Protein 5J92 (pdb70)

Nearest PDB structures (foldseek):
  5j92-assembly1_A  TM=1.001E+00  e=6.705E-58  Paraburkholderia xenovorans LB400
  5j92-assembly2_C  TM=1.001E+00  e=1.165E-57  Paraburkholderia xenovorans LB400
  5j92-assembly1_D  TM=1.002E+00  e=1.447E-56  Paraburkholderia xenovorans LB400
  5bke-assembly1_A  TM=9.400E-01  e=6.684E-33  Bradyrhizobium diazoefficiens USDA 110
  5bke-assembly1_D  TM=9.409E-01  e=3.105E-32  Bradyrhizobium diazoefficiens USDA 110

InterPro domains:
  IPR003819 TauD/TfdA-like domain [PF02668] (8-281)
  IPR042098 Glutarate 2-hydroxylase superfamily [G3DSA:3.60.130.10] (1-301)
  IPR051178 TfdA dioxygenase [PTHR43779] (3-292)

Organism: Paraburkholderia xenovorans (strain LB400) (NCBI:txid266265)

Radius of gyration: 33.2 Å; Cα contacts (8 Å, |Δi|>4): 2229; chains: 4; bounding box: 94×51×105 Å

B-factor: mean 25.33, std 10.71, range [7.74, 75.15]

Structure (mmCIF, N/CA/C/O backbone):
data_5J92
#
_entry.id   5J92
#
_cell.length_a   84.700
_cell.length_b   77.880
_cell.length_c   92.140
_cell.angle_alpha   90.000
_cell.angle_beta   92.110
_cell.angle_gamma   90.000
#
_symmetry.space_group_name_H-M   'P 1 21 1'
#
loop_
_entity.id
_entity.type
_entity.pdbx_description
1 polymer 'Putative alpha KG dependent 2,4-D dioxygenase'
2 non-polymer 'FE (II) ION'
3 non-polymer 'ACETATE ION'
4 water water
#
loop_
_atom_site.group_PDB
_atom_site.id
_atom_site.type_symbol
_atom_site.label_atom_id
_atom_site.label_alt_id
_atom_site.label_comp_id
_atom_site.label_asym_id
_atom_site.label_entity_id
_atom_site.label_seq_id
_atom_site.pdbx_PDB_ins_code
_atom_site.Cartn_x
_atom_site.Cartn_y
_atom_site.Cartn_z
_atom_site.occupancy
_atom_site.B_iso_or_equiv
_atom_site.auth_seq_id
_atom_site.auth_comp_id
_atom_site.auth_asym_id
_atom_site.auth_atom_id
_atom_site.pdbx_PDB_model_num
ATOM 1 N N . MET A 1 9 ? 30.724 21.693 81.496 1.00 68.62 1 MET A N 1
ATOM 2 C CA . MET A 1 9 ? 30.288 20.304 81.391 1.00 66.14 1 MET A CA 1
ATOM 3 C C . MET A 1 9 ? 31.305 19.359 82.027 1.00 64.54 1 MET A C 1
ATOM 4 O O . MET A 1 9 ? 32.370 19.114 81.456 1.00 66.28 1 MET A O 1
ATOM 9 N N . SER A 1 10 ? 30.977 18.838 83.214 1.00 59.89 2 SER A N 1
ATOM 10 C CA . SER A 1 10 ? 31.813 17.853 83.892 1.00 53.14 2 SER A CA 1
ATOM 11 C C . SER A 1 10 ? 31.411 16.417 83.583 1.00 46.04 2 SER A C 1
ATOM 12 O O . SER A 1 10 ? 32.101 15.488 84.019 1.00 49.17 2 SER A O 1
ATOM 15 N N . LEU A 1 11 ? 30.310 16.213 82.869 1.00 36.97 3 LEU A N 1
ATOM 16 C CA . LEU A 1 11 ? 29.886 14.873 82.498 1.00 31.09 3 LEU A CA 1
ATOM 17 C C . LEU A 1 11 ? 30.914 14.225 81.583 1.00 26.59 3 LEU A C 1
ATOM 18 O O . LEU A 1 11 ? 31.561 14.898 80.777 1.00 23.80 3 LEU A O 1
ATOM 23 N N . ASN A 1 12 ? 31.094 12.917 81.745 1.00 20.30 4 ASN A N 1
ATOM 24 C CA . ASN A 1 12 ? 32.024 12.155 80.917 1.00 19.02 4 ASN A CA 1
ATOM 25 C C . ASN A 1 12 ? 31.266 11.745 79.662 1.00 17.05 4 ASN A C 1
ATOM 26 O O . ASN A 1 12 ? 30.673 10.670 79.583 1.00 18.87 4 ASN A O 1
ATOM 31 N N . VAL A 1 13 ? 31.302 12.617 78.654 1.00 18.60 5 VAL A N 1
ATOM 32 C CA . VAL A 1 13 ? 30.525 12.451 77.430 1.00 16.35 5 VAL A CA 1
ATOM 33 C C . VAL A 1 13 ? 31.424 11.899 76.336 1.00 18.13 5 VAL A C 1
ATOM 34 O O . VAL A 1 13 ? 32.480 12.473 76.051 1.00 21.37 5 VAL A O 1
ATOM 38 N N . GLU A 1 14 ? 30.990 10.811 75.691 1.00 15.08 6 GLU A N 1
ATOM 39 C CA . GLU A 1 14 ? 31.728 10.181 74.596 1.00 15.23 6 GLU A CA 1
ATOM 40 C C . GLU A 1 14 ? 30.797 10.035 73.404 1.00 15.32 6 GLU A C 1
ATOM 41 O O . GLU A 1 14 ? 29.836 9.260 73.459 1.00 14.98 6 GLU A O 1
ATOM 47 N N . ALA A 1 15 ? 31.107 10.740 72.316 1.00 15.25 7 ALA A N 1
ATOM 48 C CA . ALA A 1 15 ? 30.243 10.726 71.135 1.00 15.79 7 ALA A CA 1
ATOM 49 C C . ALA A 1 15 ? 30.133 9.317 70.569 1.00 14.81 7 ALA A C 1
ATOM 50 O O . ALA A 1 15 ? 31.141 8.625 70.400 1.00 15.87 7 ALA A O 1
ATOM 52 N N . ALA A 1 16 ? 28.898 8.884 70.289 1.00 16.74 8 ALA A N 1
ATOM 53 C CA . ALA A 1 16 ? 28.649 7.648 69.550 1.00 16.87 8 ALA A CA 1
ATOM 54 C C . ALA A 1 16 ? 28.376 7.915 68.081 1.00 18.94 8 ALA A C 1
ATOM 55 O O . ALA A 1 16 ? 28.331 6.978 67.270 1.00 17.60 8 ALA A O 1
ATOM 57 N N . HIS A 1 17 ? 28.148 9.177 67.758 1.00 15.41 9 HIS A N 1
ATOM 58 C CA . HIS A 1 17 ? 27.845 9.732 66.454 1.00 15.48 9 HIS A CA 1
ATOM 59 C C . HIS A 1 17 ? 28.269 11.188 66.552 1.00 16.29 9 HIS A C 1
ATOM 60 O O . HIS A 1 17 ? 28.253 11.747 67.656 1.00 17.11 9 HIS A O 1
ATOM 67 N N . PRO A 1 18 ? 28.711 11.810 65.467 1.00 16.34 10 PRO A N 1
ATOM 68 C CA . PRO A 1 18 ? 29.210 13.191 65.608 1.00 16.44 10 PRO A CA 1
ATOM 69 C C . PRO A 1 18 ? 28.176 14.159 66.180 1.00 16.22 10 PRO A C 1
ATOM 70 O O . PRO A 1 18 ? 28.557 15.126 66.852 1.00 20.15 10 PRO A O 1
ATOM 74 N N . PHE A 1 19 ? 26.883 13.935 65.967 1.00 13.84 11 PHE A N 1
ATOM 75 C CA . PHE A 1 19 ? 25.936 14.912 66.501 1.00 14.39 11 PHE A CA 1
ATOM 76 C C . PHE A 1 19 ? 24.594 14.366 66.978 1.00 13.85 11 PHE A C 1
ATOM 77 O O . PHE A 1 19 ? 23.806 15.150 67.518 1.00 17.26 11 PHE A O 1
ATOM 85 N N . ILE A 1 20 ? 24.297 13.080 66.828 1.00 13.05 12 ILE A N 1
ATOM 86 C CA . ILE A 1 20 ? 22.999 12.542 67.237 1.00 13.16 12 ILE A CA 1
ATOM 87 C C . ILE A 1 20 ? 23.052 11.929 68.630 1.00 14.07 12 ILE A C 1
ATOM 88 O O . ILE A 1 20 ? 22.126 12.104 69.423 1.00 14.73 12 ILE A O 1
ATOM 93 N N . ALA A 1 21 ? 24.107 11.173 68.933 1.00 13.25 13 ALA A N 1
ATOM 94 C CA . ALA A 1 21 ? 24.100 10.294 70.090 1.00 14.26 13 ALA A CA 1
ATOM 95 C C . ALA A 1 21 ? 25.437 10.343 70.810 1.00 17.03 13 ALA A C 1
ATOM 96 O O . ALA A 1 21 ? 26.493 10.494 70.189 1.00 17.62 13 ALA A O 1
ATOM 98 N N . ALA A 1 22 ? 25.376 10.193 72.131 1.00 16.45 14 ALA A N 1
ATOM 99 C CA . ALA A 1 22 ? 26.575 10.129 72.952 1.00 17.19 14 ALA A CA 1
ATOM 100 C C . ALA A 1 22 ? 26.315 9.246 74.161 1.00 16.67 14 ALA A C 1
ATOM 101 O O . ALA A 1 22 ? 25.205 9.225 74.707 1.00 15.18 14 ALA A O 1
ATOM 103 N N . ARG A 1 23 ? 27.368 8.567 74.603 1.00 12.13 15 ARG A N 1
ATOM 104 C CA . ARG A 1 23 ? 27.358 7.853 75.868 1.00 13.00 15 ARG A CA 1
ATOM 105 C C . ARG A 1 23 ? 27.783 8.778 76.999 1.00 17.03 15 ARG A C 1
ATOM 106 O O . ARG A 1 23 ? 28.614 9.681 76.824 1.00 17.73 15 ARG A O 1
ATOM 114 N N . ILE A 1 24 ? 27.191 8.557 78.166 1.00 15.47 16 ILE A N 1
ATOM 115 C CA . ILE A 1 24 ? 27.540 9.293 79.366 1.00 16.72 16 ILE A CA 1
ATOM 116 C C . ILE A 1 24 ? 27.974 8.254 80.380 1.00 18.44 16 ILE A C 1
ATOM 117 O O . ILE A 1 24 ? 27.163 7.439 80.833 1.00 15.43 16 ILE A O 1
ATOM 122 N N . HIS A 1 25 ? 29.260 8.241 80.679 1.00 19.14 17 HIS A N 1
ATOM 123 C CA . HIS A 1 25 ? 29.852 7.253 81.557 1.00 18.04 17 HIS A CA 1
ATOM 124 C C . HIS A 1 25 ? 29.883 7.789 82.971 1.00 17.95 17 HIS A C 1
ATOM 125 O O . HIS A 1 25 ? 29.704 8.981 83.210 1.00 22.35 17 HIS A O 1
ATOM 132 N N . GLY A 1 26 ? 30.125 6.886 83.917 1.00 19.18 18 GLY A N 1
ATOM 133 C CA . GLY A 1 26 ? 30.454 7.283 85.269 1.00 20.82 18 GLY A CA 1
ATOM 134 C C . GLY A 1 26 ? 29.282 7.660 86.142 1.00 21.22 18 GLY A C 1
ATOM 135 O O . GLY A 1 26 ? 29.499 8.220 87.222 1.00 22.70 18 GLY A O 1
ATOM 136 N N . LEU A 1 27 ? 28.058 7.366 85.715 1.00 23.15 19 LEU A N 1
ATOM 137 C CA . LEU A 1 27 ? 26.853 7.632 86.488 1.00 25.44 19 LEU A CA 1
ATOM 138 C C . LEU A 1 27 ? 26.288 6.331 87.043 1.00 27.97 19 LEU A C 1
ATOM 139 O O . LEU A 1 27 ? 26.290 5.298 86.358 1.00 27.60 19 LEU A O 1
ATOM 144 N N . ASP A 1 28 ? 25.833 6.381 88.294 1.00 27.86 20 ASP A N 1
ATOM 145 C CA . ASP A 1 28 ? 25.094 5.292 88.927 1.00 31.62 20 ASP A CA 1
ATOM 146 C C . ASP A 1 28 ? 23.654 5.768 89.097 1.00 35.08 20 ASP A C 1
ATOM 147 O O . ASP A 1 28 ? 23.325 6.424 90.088 1.00 25.33 20 ASP A O 1
ATOM 152 N N . LEU A 1 29 ? 22.790 5.402 88.154 1.00 22.96 21 LEU A N 1
ATOM 153 C CA . LEU A 1 29 ? 21.417 5.899 88.197 1.00 27.95 21 LEU A CA 1
ATOM 154 C C . LEU A 1 29 ? 20.536 5.128 89.176 1.00 29.76 21 LEU A C 1
ATOM 155 O O . LEU A 1 29 ? 19.325 5.373 89.231 1.00 33.86 21 LEU A O 1
ATOM 160 N N . SER A 1 30 ? 21.106 4.215 89.960 1.00 30.78 22 SER A N 1
ATOM 161 C CA . SER A 1 30 ? 20.313 3.632 91.034 1.00 33.65 22 SER A CA 1
ATOM 162 C C . SER A 1 30 ? 20.107 4.611 92.184 1.00 35.42 22 SER A C 1
ATOM 163 O O . SER A 1 30 ? 19.247 4.367 93.036 1.00 38.44 22 SER A O 1
ATOM 166 N N . LYS A 1 31 ? 20.854 5.713 92.214 1.00 35.05 23 LYS A N 1
ATOM 167 C CA . LYS A 1 31 ? 20.732 6.751 93.222 1.00 38.75 23 LYS A CA 1
ATOM 168 C C . LYS A 1 31 ? 20.190 8.035 92.602 1.00 39.45 23 LYS A C 1
ATOM 169 O O . LYS A 1 31 ? 20.474 8.336 91.439 1.00 41.07 23 LYS A O 1
ATOM 175 N N . PRO A 1 32 ? 19.422 8.823 93.354 1.00 41.51 24 PRO A N 1
ATOM 176 C CA . PRO A 1 32 ? 18.888 10.069 92.796 1.00 39.71 24 PRO A CA 1
ATOM 177 C C . PRO A 1 32 ? 20.024 11.006 92.424 1.00 38.07 24 PRO A C 1
ATOM 178 O O . PRO A 1 32 ? 21.034 11.103 93.125 1.00 40.08 24 PRO A O 1
ATOM 182 N N . LEU A 1 33 ? 19.861 11.690 91.305 1.00 33.87 25 LEU A N 1
ATOM 183 C CA . LEU A 1 33 ? 20.877 12.618 90.847 1.00 34.14 25 LEU A CA 1
ATOM 184 C C . LEU A 1 33 ? 20.671 13.980 91.493 1.00 33.03 25 LEU A C 1
ATOM 185 O O . LEU A 1 33 ? 19.552 14.370 91.831 1.00 32.77 25 LEU A O 1
ATOM 190 N N . SER A 1 34 ? 21.771 14.694 91.678 1.00 32.18 26 SER A N 1
ATOM 191 C CA . SER A 1 34 ? 21.694 16.064 92.150 1.00 36.12 26 SER A CA 1
ATOM 192 C C . SER A 1 34 ? 21.064 16.937 91.073 1.00 37.14 26 SER A C 1
ATOM 193 O O . SER A 1 34 ? 20.980 16.556 89.902 1.00 27.88 26 SER A O 1
ATOM 196 N N . ASP A 1 35 ? 20.584 18.111 91.483 1.00 40.84 27 ASP A N 1
ATOM 197 C CA . ASP A 1 35 ? 19.965 19.003 90.509 1.00 40.64 27 ASP A CA 1
ATOM 198 C C . ASP A 1 35 ? 20.975 19.457 89.455 1.00 36.05 27 ASP A C 1
ATOM 199 O O . ASP A 1 35 ? 20.658 19.507 88.258 1.00 29.49 27 ASP A O 1
ATOM 204 N N . GLU A 1 36 ? 22.206 19.763 89.879 1.00 38.78 28 GLU A N 1
ATOM 205 C CA . GLU A 1 36 ? 23.240 20.184 88.937 1.00 38.57 28 GLU A CA 1
ATOM 206 C C . GLU A 1 36 ? 23.505 19.111 87.884 1.00 35.75 28 GLU A C 1
ATOM 207 O O . GLU A 1 36 ? 23.762 19.426 86.716 1.00 33.85 28 GLU A O 1
ATOM 209 N N . ARG A 1 37 ? 23.464 17.839 88.284 1.00 36.61 29 ARG A N 1
ATOM 210 C CA . ARG A 1 37 ? 23.669 16.744 87.340 1.00 33.16 29 ARG A CA 1
ATOM 211 C C . ARG A 1 37 ? 22.519 16.635 86.348 1.00 29.92 29 ARG A C 1
ATOM 212 O O . ARG A 1 37 ? 22.738 16.358 85.163 1.00 22.25 29 ARG A O 1
ATOM 220 N N . ILE A 1 38 ? 21.282 16.829 86.818 1.00 32.15 30 ILE A N 1
ATOM 221 C CA . ILE A 1 38 ? 20.136 16.769 85.917 1.00 28.95 30 ILE A CA 1
ATOM 222 C C . ILE A 1 38 ? 20.223 17.879 84.886 1.00 22.27 30 ILE A C 1
ATOM 223 O O . ILE A 1 38 ? 19.958 17.663 83.702 1.00 20.90 30 ILE A O 1
ATOM 228 N N . VAL A 1 39 ? 20.619 19.078 85.316 1.00 25.05 31 VAL A N 1
ATOM 229 C CA . VAL A 1 39 ? 20.814 20.183 84.382 1.00 25.06 31 VAL A CA 1
ATOM 230 C C . VAL A 1 39 ? 21.894 19.841 83.359 1.00 24.51 31 VAL A C 1
ATOM 231 O O . VAL A 1 39 ? 21.716 20.058 82.155 1.00 25.80 31 VAL A O 1
ATOM 235 N N . GLU A 1 40 ? 23.032 19.305 83.820 1.00 25.66 32 GLU A N 1
ATOM 236 C CA . GLU A 1 40 ? 24.103 18.942 82.894 1.00 23.60 32 GLU A CA 1
ATOM 237 C C . GLU A 1 40 ? 23.613 17.960 81.836 1.00 23.09 32 GLU A C 1
ATOM 238 O O . GLU A 1 40 ? 23.917 18.117 80.646 1.00 22.37 32 GLU A O 1
ATOM 244 N N . ILE A 1 41 ? 22.837 16.951 82.244 1.00 21.69 33 ILE A N 1
ATOM 245 C CA . ILE A 1 41 ? 22.298 15.998 81.276 1.00 20.02 33 ILE A CA 1
ATOM 246 C C . ILE A 1 41 ? 21.384 16.714 80.285 1.00 19.74 33 ILE A C 1
ATOM 247 O O . ILE A 1 41 ? 21.463 16.483 79.072 1.00 18.84 33 ILE A O 1
ATOM 252 N N . GLU A 1 42 ? 20.515 17.605 80.778 1.00 19.87 34 GLU A N 1
ATOM 253 C CA . GLU A 1 42 ? 19.680 18.384 79.866 1.00 22.42 34 GLU A CA 1
ATOM 254 C C . GLU A 1 42 ? 20.539 19.136 78.854 1.00 21.48 34 GLU A C 1
ATOM 255 O O . GLU A 1 42 ? 20.281 19.090 77.647 1.00 20.60 34 GLU A O 1
ATOM 261 N N . GLN A 1 43 ? 21.601 19.794 79.322 1.00 20.59 35 GLN A N 1
ATOM 262 C CA . GLN A 1 43 ? 22.466 20.521 78.398 1.00 21.83 35 GLN A CA 1
ATOM 263 C C . GLN A 1 43 ? 23.116 19.573 77.398 1.00 21.44 35 GLN A C 1
ATOM 264 O O . GLN A 1 43 ? 23.172 19.867 76.200 1.00 18.96 35 GLN A O 1
ATOM 270 N N . ALA A 1 44 ? 23.582 18.414 77.864 1.00 21.55 36 ALA A N 1
ATOM 271 C CA . ALA A 1 44 ? 24.167 17.437 76.950 1.00 19.26 36 ALA A CA 1
ATOM 272 C C . ALA A 1 44 ? 23.154 16.970 75.908 1.00 16.79 36 ALA A C 1
ATOM 273 O O . ALA A 1 44 ? 23.518 16.725 74.756 1.00 17.36 36 ALA A O 1
ATOM 275 N N . SER A 1 45 ? 21.879 16.821 76.296 1.00 17.66 37 SER A N 1
ATOM 276 C CA . SER A 1 45 ? 20.865 16.434 75.320 1.00 17.26 37 SER A CA 1
ATOM 277 C C . SER A 1 45 ? 20.655 17.506 74.256 1.00 18.13 37 SER A C 1
ATOM 278 O O . SER A 1 45 ? 20.288 17.177 73.126 1.00 20.83 37 SER A O 1
ATOM 281 N N . GLY A 1 46 ? 20.874 18.783 74.594 1.00 18.92 38 GLY A N 1
ATOM 282 C CA . GLY A 1 46 ? 20.788 19.842 73.601 1.00 17.78 38 GLY A CA 1
ATOM 283 C C . GLY A 1 46 ? 21.760 19.673 72.453 1.00 17.93 38 GLY A C 1
ATOM 284 O O . GLY A 1 46 ? 21.458 20.054 71.318 1.00 18.09 38 GLY A O 1
ATOM 285 N N . GLN A 1 47 ? 22.942 19.116 72.734 1.00 14.55 39 GLN A N 1
ATOM 286 C CA . GLN A 1 47 ? 23.894 18.754 71.694 1.00 18.49 39 GLN A CA 1
ATOM 287 C C . GLN A 1 47 ? 23.569 17.393 71.082 1.00 16.52 39 GLN A C 1
ATOM 288 O O . GLN A 1 47 ? 23.351 17.295 69.870 1.00 15.12 39 GLN A O 1
ATOM 294 N N . TYR A 1 48 ? 23.531 16.331 71.905 1.00 14.18 40 TYR A N 1
ATOM 295 C CA . TYR A 1 48 ? 23.217 14.974 71.448 1.00 15.77 40 TYR A CA 1
ATOM 296 C C . TYR A 1 48 ? 21.820 14.581 71.928 1.00 13.90 40 TYR A C 1
ATOM 297 O O . TYR A 1 48 ? 21.668 14.136 73.076 1.00 14.32 40 TYR A O 1
ATOM 306 N N . PRO A 1 49 ? 20.788 14.654 71.089 1.00 12.66 41 PRO A N 1
ATOM 307 C CA . PRO A 1 49 ? 19.425 14.319 71.558 1.00 16.01 41 PRO A CA 1
ATOM 308 C C . PRO A 1 49 ? 19.226 12.848 71.940 1.00 15.35 41 PRO A C 1
ATOM 309 O O . PRO A 1 49 ? 18.172 12.518 72.522 1.00 14.69 41 PRO A O 1
ATOM 313 N N . VAL A 1 50 ? 20.187 11.967 71.641 1.00 15.59 42 VAL A N 1
ATOM 314 C CA . VAL A 1 50 ? 20.185 10.576 72.104 1.00 13.79 42 VAL A CA 1
ATOM 315 C C . VAL A 1 50 ? 21.335 10.421 73.088 1.00 17.47 42 VAL A C 1
ATOM 316 O O . VAL A 1 50 ? 22.498 10.648 72.729 1.00 16.62 42 VAL A O 1
ATOM 320 N N . LEU A 1 51 ? 21.012 10.071 74.336 1.00 16.90 43 LEU A N 1
ATOM 321 C CA . LEU A 1 51 ? 22.000 9.835 75.377 1.00 13.17 43 LEU A CA 1
ATOM 322 C C . LEU A 1 51 ? 21.902 8.387 75.848 1.00 15.91 43 LEU A C 1
ATOM 323 O O . LEU A 1 51 ? 20.800 7.880 76.126 1.00 17.09 43 LEU A O 1
ATOM 328 N N . ILE A 1 52 ? 23.054 7.739 75.944 1.00 13.16 44 ILE A N 1
ATOM 329 C CA . ILE A 1 52 ? 23.175 6.322 76.277 1.00 14.63 44 ILE A CA 1
ATOM 330 C C . ILE A 1 52 ? 23.925 6.225 77.595 1.00 14.89 44 ILE A C 1
ATOM 331 O O . ILE A 1 52 ? 25.077 6.673 77.692 1.00 15.08 44 ILE A O 1
ATOM 336 N N . PHE A 1 53 ? 23.293 5.629 78.598 1.00 14.20 45 PHE A N 1
ATOM 337 C CA . PHE A 1 53 ? 23.955 5.387 79.877 1.00 18.71 45 PHE A CA 1
ATOM 338 C C . PHE A 1 53 ? 24.240 3.892 79.986 1.00 18.24 45 PHE A C 1
ATOM 339 O O . PHE A 1 53 ? 23.315 3.096 80.219 1.00 19.00 45 PHE A O 1
ATOM 347 N N . PRO A 1 54 ? 25.479 3.454 79.781 1.00 18.39 46 PRO A N 1
ATOM 348 C CA . PRO A 1 54 ? 25.756 2.012 79.767 1.00 16.90 46 PRO A CA 1
ATOM 349 C C . PRO A 1 54 ? 25.599 1.376 81.140 1.00 18.28 46 PRO A C 1
ATOM 350 O O . PRO A 1 54 ? 25.784 2.018 82.176 1.00 26.49 46 PRO A O 1
ATOM 354 N N . ARG A 1 55 ? 25.253 0.089 81.130 1.00 21.38 47 ARG A N 1
ATOM 355 C CA . ARG A 1 55 ? 25.380 -0.791 82.298 1.00 24.73 47 ARG A CA 1
ATOM 356 C C . ARG A 1 55 ? 24.650 -0.231 83.526 1.00 26.79 47 ARG A C 1
ATOM 357 O O . ARG A 1 55 ? 25.215 -0.077 84.612 1.00 25.04 47 ARG A O 1
ATOM 365 N N . GLN A 1 56 ? 23.361 0.054 83.344 1.00 25.81 48 GLN A N 1
ATOM 366 C CA . GLN A 1 56 ? 22.513 0.573 84.414 1.00 24.43 48 GLN A CA 1
ATOM 367 C C . GLN A 1 56 ? 21.623 -0.572 84.896 1.00 27.03 48 GLN A C 1
ATOM 368 O O . GLN A 1 56 ? 20.549 -0.820 84.343 1.00 27.30 48 GLN A O 1
ATOM 374 N N . TYR A 1 57 ? 22.067 -1.257 85.947 1.00 27.64 49 TYR A N 1
ATOM 375 C CA . TYR A 1 57 ? 21.303 -2.361 86.530 1.00 32.23 49 TYR A CA 1
ATOM 376 C C . TYR A 1 57 ? 20.339 -1.810 87.582 1.00 34.07 49 TYR A C 1
ATOM 377 O O . TYR A 1 57 ? 20.510 -1.981 88.791 1.00 36.81 49 TYR A O 1
ATOM 386 N N . ILE A 1 58 ? 19.294 -1.143 87.093 1.00 30.04 50 ILE A N 1
ATOM 387 C CA . ILE A 1 58 ? 18.324 -0.483 87.960 1.00 31.72 50 ILE A CA 1
ATOM 388 C C . ILE A 1 58 ? 16.938 -1.093 87.767 1.00 33.16 50 ILE A C 1
ATOM 389 O O . ILE A 1 58 ? 16.600 -1.587 86.688 1.00 34.24 50 ILE A O 1
ATOM 394 N N . ASP A 1 59 ? 16.128 -1.053 88.822 1.00 35.36 51 ASP A N 1
ATOM 395 C CA . ASP A 1 59 ? 14.766 -1.556 88.699 1.00 38.75 51 ASP A CA 1
ATOM 396 C C . ASP A 1 59 ? 13.839 -0.472 88.134 1.00 35.60 51 ASP A C 1
ATOM 397 O O . ASP A 1 59 ? 14.253 0.652 87.833 1.00 32.33 51 ASP A O 1
ATOM 402 N N . ASP A 1 60 ? 12.556 -0.820 87.990 1.00 33.23 52 ASP A N 1
ATOM 403 C CA . ASP A 1 60 ? 11.611 0.080 87.334 1.00 32.95 52 ASP A CA 1
ATOM 404 C C . ASP A 1 60 ? 11.347 1.330 88.164 1.00 33.83 52 ASP A C 1
ATOM 405 O O . ASP A 1 60 ? 11.182 2.422 87.611 1.00 33.65 52 ASP A O 1
ATOM 410 N N . ASP A 1 61 ? 11.279 1.194 89.489 1.00 37.04 53 ASP A N 1
ATOM 411 C CA . ASP A 1 61 ? 11.121 2.380 90.323 1.00 37.52 53 ASP A CA 1
ATOM 412 C C . ASP A 1 61 ? 12.254 3.364 90.081 1.00 34.38 53 ASP A C 1
ATOM 413 O O . ASP A 1 61 ? 12.019 4.567 89.923 1.00 33.60 53 ASP A O 1
ATOM 418 N N . GLN A 1 62 ? 13.488 2.869 90.017 1.00 31.02 54 GLN A N 1
ATOM 419 C CA . GLN A 1 62 ? 14.612 3.774 89.821 1.00 29.30 54 GLN A CA 1
ATOM 420 C C . GLN A 1 62 ? 14.620 4.344 88.410 1.00 28.33 54 GLN A C 1
ATOM 421 O O . GLN A 1 62 ? 14.955 5.518 88.219 1.00 28.51 54 GLN A O 1
ATOM 427 N N . LEU A 1 63 ? 14.215 3.549 87.413 1.00 26.90 55 LEU A N 1
ATOM 428 C CA . LEU A 1 63 ? 14.088 4.075 86.055 1.00 25.31 55 LEU A CA 1
ATOM 429 C C . LEU A 1 63 ? 13.063 5.202 85.996 1.00 31.25 55 LEU A C 1
ATOM 430 O O . LEU A 1 63 ? 13.316 6.265 85.411 1.00 29.25 55 LEU A O 1
ATOM 435 N N . LEU A 1 64 ? 11.891 4.982 86.600 1.00 27.50 56 LEU A N 1
ATOM 436 C CA . LEU A 1 64 ? 10.866 6.018 86.619 1.00 32.50 56 LEU A CA 1
ATOM 437 C C . LEU A 1 64 ? 11.335 7.243 87.391 1.00 31.07 56 LEU A C 1
ATOM 438 O O . LEU A 1 64 ? 11.054 8.378 86.995 1.00 31.44 56 LEU A O 1
ATOM 443 N N . ALA A 1 65 ? 12.048 7.034 88.498 1.00 31.20 57 ALA A N 1
ATOM 444 C CA . ALA A 1 65 ? 12.535 8.164 89.282 1.00 33.02 57 ALA A CA 1
ATOM 445 C C . ALA A 1 65 ? 13.539 8.994 88.493 1.00 29.26 57 ALA A C 1
ATOM 446 O O . ALA A 1 65 ? 13.528 10.230 88.560 1.00 27.96 57 ALA A O 1
ATOM 448 N N . PHE A 1 66 ? 14.415 8.332 87.734 1.00 26.88 58 PHE A N 1
ATOM 449 C CA . PHE A 1 66 ? 15.353 9.057 86.882 1.00 28.00 58 PHE A CA 1
ATOM 450 C C . PHE A 1 66 ? 14.612 9.851 85.813 1.00 29.41 58 PHE A C 1
ATOM 451 O O . PHE A 1 66 ? 14.855 11.050 85.628 1.00 30.48 58 PHE A O 1
ATOM 459 N N . ALA A 1 67 ? 13.673 9.201 85.121 1.00 27.14 59 ALA A N 1
ATOM 460 C CA . ALA A 1 67 ? 12.910 9.880 84.083 1.00 22.86 59 ALA A CA 1
ATOM 461 C C . ALA A 1 67 ? 12.178 11.103 84.630 1.00 24.11 59 ALA A C 1
ATOM 462 O O . ALA A 1 67 ? 12.143 12.154 83.980 1.00 23.71 59 ALA A O 1
ATOM 464 N N . ALA A 1 68 ? 11.613 10.994 85.838 1.00 25.84 60 ALA A N 1
ATOM 465 C CA . ALA A 1 68 ? 10.812 12.066 86.419 1.00 31.44 60 ALA A CA 1
ATOM 466 C C . ALA A 1 68 ? 11.620 13.324 86.709 1.00 32.57 60 ALA A C 1
ATOM 467 O O . ALA A 1 68 ? 11.023 14.360 87.025 1.00 28.62 60 ALA A O 1
ATOM 469 N N . GLY A 1 69 ? 12.950 13.260 86.647 1.00 28.92 61 GLY A N 1
ATOM 470 C CA . GLY A 1 69 ? 13.732 14.472 86.795 1.00 27.87 61 GLY A CA 1
ATOM 471 C C . GLY A 1 69 ? 13.697 15.398 85.589 1.00 26.94 61 GLY A C 1
ATOM 472 O O . GLY A 1 69 ? 14.090 16.561 85.719 1.00 28.98 61 GLY A O 1
ATOM 473 N N . PHE A 1 70 ? 13.206 14.930 84.438 1.00 24.95 62 PHE A N 1
ATOM 474 C CA . PHE A 1 70 ? 13.232 15.721 83.214 1.00 24.11 62 PHE A CA 1
ATOM 475 C C . PHE A 1 70 ? 11.862 16.163 82.727 1.00 24.11 62 PHE A C 1
ATOM 476 O O . PHE A 1 70 ? 11.781 16.934 81.766 1.00 24.07 62 PHE A O 1
ATOM 484 N N . GLY A 1 71 ? 10.797 15.709 83.354 1.00 26.20 63 GLY A N 1
ATOM 485 C CA . GLY A 1 71 ? 9.470 16.134 82.989 1.00 25.75 63 GLY A CA 1
ATOM 486 C C . GLY A 1 71 ? 8.456 15.265 83.686 1.00 26.20 63 GLY A C 1
ATOM 487 O O . GLY A 1 71 ? 8.808 14.283 84.346 1.00 27.76 63 GLY A O 1
ATOM 488 N N . PRO A 1 72 ? 7.174 15.604 83.551 1.00 24.13 64 PRO A N 1
ATOM 489 C CA . PRO A 1 72 ? 6.131 14.777 84.170 1.00 23.54 64 PRO A CA 1
ATOM 490 C C . PRO A 1 72 ? 5.972 13.455 83.432 1.00 24.12 64 PRO A C 1
ATOM 491 O O . PRO A 1 72 ? 6.030 13.400 82.203 1.00 23.40 64 PRO A O 1
ATOM 495 N N . LEU A 1 73 ? 5.774 12.383 84.198 1.00 27.04 65 LEU A N 1
ATOM 496 C CA . LEU A 1 73 ? 5.657 11.056 83.608 1.00 28.90 65 LEU A CA 1
ATOM 497 C C . LEU A 1 73 ? 4.328 10.892 82.880 1.00 33.27 65 LEU A C 1
ATOM 498 O O . LEU A 1 73 ? 3.285 11.375 83.334 1.00 35.27 65 LEU A O 1
ATOM 503 N N . GLN A 1 74 ? 4.360 10.180 81.755 1.00 32.44 66 GLN A N 1
ATOM 504 C CA . GLN A 1 74 ? 3.127 9.844 81.053 1.00 33.07 66 GLN A CA 1
ATOM 505 C C . GLN A 1 74 ? 2.425 8.688 81.757 1.00 39.31 66 GLN A C 1
ATOM 506 O O . GLN A 1 74 ? 3.020 7.627 81.965 1.00 44.92 66 GLN A O 1
ATOM 512 N N . VAL A 1 75 ? 1.158 8.894 82.119 1.00 40.63 67 VAL A N 1
ATOM 513 C CA . VAL A 1 75 ? 0.377 7.866 82.799 1.00 43.39 67 VAL A CA 1
ATOM 514 C C . VAL A 1 75 ? -0.319 6.974 81.781 1.00 46.24 67 VAL A C 1
ATOM 515 O O . VAL A 1 75 ? -0.996 7.465 80.877 1.00 49.76 67 VAL A O 1
ATOM 517 N N . ASP A 1 109 ? -3.043 -8.410 69.847 1.00 56.92 101 ASP A N 1
ATOM 518 C CA . ASP A 1 109 ? -3.405 -7.419 70.856 1.00 55.71 101 ASP A CA 1
ATOM 519 C C . ASP A 1 109 ? -2.682 -6.098 70.605 1.00 51.90 101 ASP A C 1
ATOM 520 O O . ASP A 1 109 ? -2.255 -5.812 69.480 1.00 45.34 101 ASP A O 1
ATOM 522 N N . ARG A 1 110 ? -2.537 -5.286 71.657 1.00 53.48 102 ARG A N 1
ATOM 523 C CA . ARG A 1 110 ? -1.838 -4.025 71.469 1.00 52.02 102 ARG A CA 1
ATOM 524 C C . ARG A 1 110 ? -0.326 -4.189 71.456 1.00 48.78 102 ARG A C 1
ATOM 525 O O . ARG A 1 110 ? 0.373 -3.270 71.015 1.00 44.38 102 ARG A O 1
ATOM 527 N N . ARG A 1 111 ? 0.198 -5.346 71.871 1.00 48.72 103 ARG A N 1
ATOM 528 C CA . ARG A 1 111 ? 1.632 -5.570 71.732 1.00 43.31 103 ARG A CA 1
ATOM 529 C C . ARG A 1 111 ? 1.994 -5.762 70.269 1.00 38.13 103 ARG A C 1
ATOM 530 O O . ARG A 1 111 ? 2.985 -5.203 69.783 1.00 36.11 103 ARG A O 1
ATOM 532 N N . ARG A 1 112 ? 1.181 -6.543 69.555 1.00 37.32 104 ARG A N 1
ATOM 533 C CA . ARG A 1 112 ? 1.364 -6.732 68.122 1.00 35.47 104 ARG A CA 1
ATOM 534 C C . ARG A 1 112 ? 1.279 -5.406 67.380 1.00 30.75 104 ARG A C 1
ATOM 535 O O . ARG A 1 112 ? 2.113 -5.107 66.520 1.00 28.02 104 ARG A O 1
ATOM 543 N N . MET A 1 113 ? 0.281 -4.587 67.711 1.00 29.51 105 MET A N 1
ATOM 544 C CA . MET A 1 113 ? 0.124 -3.327 66.997 1.00 29.14 105 MET A CA 1
ATOM 545 C C . MET A 1 113 ? 1.287 -2.388 67.276 1.00 27.69 105 MET A C 1
ATOM 546 O O . MET A 1 113 ? 1.853 -1.794 66.348 1.00 23.22 105 MET A O 1
ATOM 551 N N . ASN A 1 114 ? 1.653 -2.234 68.548 1.00 27.71 106 ASN A N 1
ATOM 552 C CA . ASN A 1 114 ? 2.750 -1.334 68.880 1.00 29.73 106 ASN A CA 1
ATOM 553 C C . ASN A 1 114 ? 4.051 -1.805 68.259 1.00 27.27 106 ASN A C 1
ATOM 554 O O . ASN A 1 114 ? 4.853 -0.989 67.795 1.00 26.01 106 ASN A O 1
ATOM 559 N N . ASN A 1 115 ? 4.265 -3.120 68.214 1.00 27.31 107 ASN A N 1
ATOM 560 C CA . ASN A 1 115 ? 5.506 -3.631 67.647 1.00 31.61 107 ASN A CA 1
ATOM 561 C C . ASN A 1 115 ? 5.643 -3.251 66.174 1.00 27.51 107 ASN A C 1
ATOM 562 O O . ASN A 1 115 ? 6.708 -2.788 65.743 1.00 27.39 107 ASN A O 1
ATOM 567 N N . LEU A 1 116 ? 4.566 -3.404 65.399 1.00 24.47 108 LEU A N 1
ATOM 568 C CA . LEU A 1 116 ? 4.606 -3.126 63.967 1.00 23.04 108 LEU A CA 1
ATOM 569 C C . LEU A 1 116 ? 4.590 -1.629 63.667 1.00 21.47 108 LEU A C 1
ATOM 570 O O . LEU A 1 116 ? 5.290 -1.175 62.758 1.00 20.24 108 LEU A O 1
ATOM 575 N N . THR A 1 117 ? 3.775 -0.846 64.377 1.00 21.33 109 THR A N 1
ATOM 576 C CA . THR A 1 117 ? 3.755 0.585 64.090 1.00 21.17 109 THR A CA 1
ATOM 577 C C . THR A 1 117 ? 5.058 1.256 64.498 1.00 19.78 109 THR A C 1
ATOM 578 O O . THR A 1 117 ? 5.445 2.264 63.893 1.00 17.32 109 THR A O 1
ATOM 582 N N . SER A 1 118 ? 5.764 0.708 65.494 1.00 21.41 110 SER A N 1
ATOM 583 C CA A SER A 1 118 ? 7.044 1.281 65.895 0.47 25.35 110 SER A CA 1
ATOM 584 C CA B SER A 1 118 ? 7.042 1.286 65.891 0.53 25.36 110 SER A CA 1
ATOM 585 C C . SER A 1 118 ? 8.150 1.023 64.878 1.00 23.11 110 SER A C 1
ATOM 586 O O . SER A 1 118 ? 9.228 1.621 65.000 1.00 20.06 110 SER A O 1
ATOM 591 N N . ARG A 1 119 ? 7.909 0.168 63.877 1.00 21.24 111 ARG A N 1
ATOM 592 C CA . ARG A 1 119 ? 8.884 -0.021 62.808 1.00 21.95 111 ARG A CA 1
ATOM 593 C C . ARG A 1 119 ? 8.836 1.098 61.777 1.00 20.55 111 ARG A C 1
ATOM 594 O O . ARG A 1 119 ? 9.681 1.133 60.876 1.00 13.99 111 ARG A O 1
ATOM 602 N N . ARG A 1 120 ? 7.870 2.003 61.902 1.00 16.30 112 ARG A N 1
ATOM 603 C CA A ARG A 1 120 ? 7.767 3.185 61.062 0.63 16.45 112 ARG A CA 1
ATOM 604 C CA B ARG A 1 120 ? 7.776 3.185 61.060 0.37 16.73 112 ARG A CA 1
ATOM 605 C C . ARG A 1 120 ? 8.306 4.397 61.818 1.00 13.50 112 ARG A C 1
ATOM 606 O O . ARG A 1 120 ? 8.084 4.538 63.028 1.00 16.29 112 ARG A O 1
ATOM 621 N N . TRP A 1 121 ? 9.027 5.264 61.104 1.00 13.19 113 TRP A N 1
ATOM 622 C CA . TRP A 1 121 ? 9.617 6.453 61.724 1.00 16.78 113 TRP A CA 1
ATOM 623 C C . TRP A 1 121 ? 8.548 7.323 62.375 1.00 16.17 113 TRP A C 1
ATOM 624 O O . TRP A 1 121 ? 7.562 7.702 61.733 1.00 15.17 113 TRP A O 1
ATOM 635 N N . HIS A 1 122 ? 8.745 7.666 63.648 1.00 14.69 114 HIS A N 1
ATOM 636 C CA . HIS A 1 122 ? 7.753 8.487 64.336 1.00 16.40 114 HIS A CA 1
ATOM 637 C C . HIS A 1 122 ? 8.419 9.249 65.481 1.00 14.92 114 HIS A C 1
ATOM 638 O O 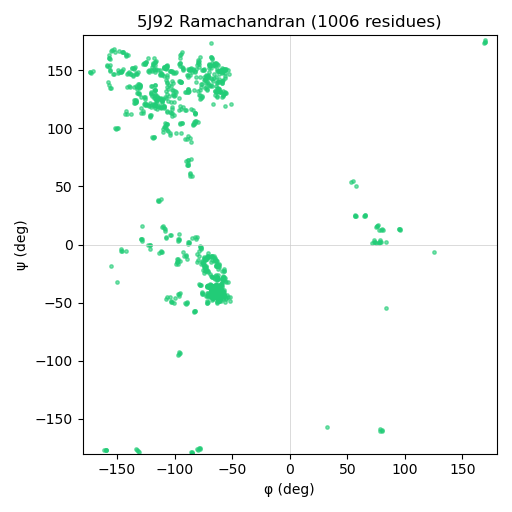. HIS A 1 122 ? 9.558 8.974 65.860 1.00 14.64 114 HIS A O 1
ATOM 645 N N . SER A 1 123 ? 7.701 10.238 66.007 1.00 15.83 115 SER A N 1
ATOM 646 C CA . SER A 1 123 ? 8.067 10.954 67.226 1.00 15.94 115 SER A CA 1
ATOM 647 C C . SER A 1 123 ? 6.980 10.698 68.267 1.00 15.21 115 SER A C 1
ATOM 648 O O . SER A 1 123 ? 5.791 10.843 67.964 1.00 17.69 115 SER A O 1
ATOM 651 N N . ASP A 1 124 ? 7.385 10.287 69.472 1.00 15.19 116 ASP A N 1
ATOM 652 C CA . ASP A 1 124 ? 6.442 9.752 70.460 1.00 16.03 116 ASP A CA 1
ATOM 653 C C . ASP A 1 124 ? 5.323 10.727 70.799 1.00 17.26 116 ASP A C 1
ATOM 654 O O . ASP A 1 124 ? 5.574 11.878 71.166 1.00 20.06 116 ASP A O 1
ATOM 659 N N . ALA A 1 125 ? 4.083 10.230 70.726 1.00 16.41 117 ALA A N 1
ATOM 660 C CA . ALA A 1 125 ? 2.880 10.962 71.128 1.00 18.37 117 ALA A CA 1
ATOM 661 C C . ALA A 1 125 ? 2.714 12.292 70.391 1.00 18.21 117 ALA A C 1
ATOM 662 O O . ALA A 1 125 ? 2.017 13.201 70.884 1.00 18.56 117 ALA A O 1
ATOM 664 N N . SER A 1 126 ? 3.303 12.419 69.200 1.00 20.01 118 SER A N 1
ATOM 665 C CA . SER A 1 126 ? 3.049 13.600 68.381 1.00 20.78 118 SER A CA 1
ATOM 666 C C . SER A 1 126 ? 1.582 13.691 67.984 1.00 20.78 118 SER A C 1
ATOM 667 O O . SER A 1 126 ? 1.133 14.753 67.540 1.00 22.21 118 SER A O 1
ATOM 670 N N . TYR A 1 127 ? 0.834 12.588 68.111 1.00 18.54 119 TYR A N 1
ATOM 671 C CA . TYR A 1 127 ? -0.598 12.572 67.853 1.00 21.73 119 TYR A CA 1
ATOM 672 C C . TYR A 1 127 ? -1.417 13.162 68.996 1.00 22.43 119 TYR A C 1
ATOM 673 O O . TYR A 1 127 ? -2.646 13.179 68.902 1.00 19.05 119 TYR A O 1
ATOM 682 N N . LEU A 1 128 ? -0.769 13.599 70.108 1.00 19.98 120 LEU A N 1
ATOM 683 C CA . LEU A 1 128 ? -1.433 14.237 71.236 1.00 21.37 120 LEU A CA 1
ATOM 684 C C . LEU A 1 128 ? -1.187 15.740 71.220 1.00 20.70 120 LEU A C 1
ATOM 685 O O . LEU A 1 128 ? -0.139 16.194 70.751 1.00 20.94 120 LEU A O 1
ATOM 690 N N . PRO A 1 129 ? -2.130 16.542 71.724 1.00 22.61 121 PRO A N 1
ATOM 691 C CA . PRO A 1 129 ? -1.840 17.974 71.890 1.00 22.20 121 PRO A CA 1
ATOM 692 C C . PRO A 1 129 ? -0.629 18.219 72.759 1.00 24.16 121 PRO A C 1
ATOM 693 O O . PRO A 1 129 ? 0.076 19.212 72.552 1.00 22.47 121 PRO A O 1
ATOM 697 N N . LEU A 1 130 ? -0.348 17.330 73.714 1.00 22.14 122 LEU A N 1
ATOM 698 C CA . LEU A 1 130 ? 0.826 17.443 74.575 1.00 23.42 122 LEU A CA 1
ATOM 699 C C . LEU A 1 130 ? 1.707 16.217 74.355 1.00 22.02 122 LEU A C 1
ATOM 700 O O . LEU A 1 130 ? 1.559 15.200 75.051 1.00 20.08 122 LEU A O 1
ATOM 705 N N . PRO A 1 131 ? 2.663 16.281 73.430 1.00 23.71 123 PRO A N 1
ATOM 706 C CA . PRO A 1 131 ? 3.453 15.100 73.068 1.00 21.79 123 PRO A CA 1
ATOM 707 C C . PRO A 1 131 ? 4.534 14.804 74.103 1.00 20.57 123 PRO A C 1
ATOM 708 O O . PRO A 1 131 ? 4.639 15.453 75.146 1.00 19.96 123 PRO A O 1
ATOM 712 N N . ALA A 1 132 ? 5.351 13.801 73.780 1.00 18.89 124 ALA A N 1
ATOM 713 C CA . ALA A 1 132 ? 6.409 13.361 74.669 1.00 22.25 124 ALA A CA 1
ATOM 714 C C . ALA A 1 132 ? 7.557 14.357 74.668 1.00 20.28 124 ALA A C 1
ATOM 715 O O . ALA A 1 132 ? 7.795 15.064 73.684 1.00 19.51 124 ALA A O 1
ATOM 717 N N . ARG A 1 133 ? 8.256 14.423 75.799 1.00 16.94 125 ARG A N 1
ATOM 718 C CA . ARG A 1 133 ? 9.525 15.138 75.844 1.00 17.41 125 ARG A CA 1
ATOM 719 C C . ARG A 1 133 ? 10.643 14.117 75.625 1.00 15.33 125 ARG A C 1
ATOM 720 O O . ARG A 1 133 ? 10.969 13.793 74.487 1.00 17.32 125 ARG A O 1
ATOM 728 N N . TYR A 1 134 ? 11.196 13.570 76.696 1.00 15.79 126 TYR A N 1
ATOM 729 C CA . TYR A 1 134 ? 12.184 12.505 76.615 1.00 15.46 126 TYR A CA 1
ATOM 730 C C . TYR A 1 134 ? 11.500 11.153 76.748 1.00 19.52 126 TYR A C 1
ATOM 731 O O . TYR A 1 134 ? 10.602 10.976 77.580 1.00 18.93 126 TYR A O 1
ATOM 740 N N . SER A 1 135 ? 11.950 10.194 75.948 1.00 18.91 127 SER A N 1
ATOM 741 C CA . SER A 1 135 ? 11.592 8.795 76.127 1.00 17.00 127 SER A CA 1
ATOM 742 C C . SER A 1 135 ? 12.813 8.033 76.627 1.00 18.40 127 SER A C 1
ATOM 743 O O . SER A 1 135 ? 13.953 8.422 76.361 1.00 18.10 127 SER A O 1
ATOM 746 N N . PHE A 1 136 ? 12.569 6.955 77.379 1.00 17.92 128 PHE A N 1
ATOM 747 C CA . PHE A 1 136 ? 13.620 6.166 78.008 1.00 17.19 128 PHE A CA 1
ATOM 748 C C . PHE A 1 136 ? 13.364 4.690 77.747 1.00 26.25 128 PHE A C 1
ATOM 749 O O . PHE A 1 136 ? 12.230 4.213 77.894 1.00 25.96 128 PHE A O 1
ATOM 757 N N . LEU A 1 137 ? 14.425 3.966 77.378 1.00 23.26 129 LEU A N 1
ATOM 758 C CA . LEU A 1 137 ? 14.363 2.537 77.097 1.00 20.81 129 LEU A CA 1
ATOM 759 C C . LEU A 1 137 ? 15.538 1.870 77.793 1.00 21.17 129 LEU A C 1
ATOM 760 O O . LEU A 1 137 ? 16.692 2.217 77.527 1.00 19.54 129 LEU A O 1
ATOM 765 N N . LEU A 1 138 ? 15.254 0.909 78.667 1.00 20.09 130 LEU A N 1
ATOM 766 C CA . LEU A 1 138 ? 16.293 0.161 79.369 1.00 21.08 130 LEU A CA 1
ATOM 767 C C . LEU A 1 138 ? 16.242 -1.289 78.910 1.00 27.76 130 LEU A C 1
ATOM 768 O O . LEU A 1 138 ? 15.218 -1.963 79.072 1.00 22.45 130 LEU A O 1
ATOM 773 N N . SER A 1 139 ? 17.342 -1.774 78.344 1.00 24.45 131 SER A N 1
ATOM 774 C CA A SER A 1 139 ? 17.378 -3.108 77.762 0.41 25.06 131 SER A CA 1
ATOM 775 C CA B SER A 1 139 ? 17.371 -3.110 77.761 0.59 25.00 131 SER A CA 1
ATOM 776 C C . SER A 1 139 ? 17.681 -4.160 78.821 1.00 27.63 131 SER A C 1
ATOM 777 O O . SER A 1 139 ? 18.626 -4.010 79.602 1.00 27.69 131 SER A O 1
ATOM 782 N N . TYR A 1 140 ? 16.881 -5.225 78.837 1.00 26.93 132 TYR A N 1
ATOM 783 C CA . TYR A 1 140 ? 17.110 -6.384 79.681 1.00 32.28 132 TYR A CA 1
ATOM 784 C C . TYR A 1 140 ? 17.661 -7.562 78.896 1.00 32.66 132 TYR A C 1
ATOM 785 O O . TYR A 1 140 ? 18.583 -8.235 79.361 1.00 32.72 132 TYR A O 1
ATOM 794 N N . ILE A 1 141 ? 17.095 -7.852 77.726 1.00 32.51 133 ILE A N 1
ATOM 795 C CA . ILE A 1 141 ? 17.522 -8.982 76.901 1.00 32.98 133 ILE A CA 1
ATOM 796 C C . ILE A 1 141 ? 17.628 -8.489 75.464 1.00 30.34 133 ILE A C 1
ATOM 797 O O . ILE A 1 141 ? 16.658 -7.945 74.925 1.00 29.25 133 ILE A O 1
ATOM 802 N N . VAL A 1 142 ? 18.795 -8.660 74.858 1.00 29.40 134 VAL A N 1
ATOM 803 C CA . VAL A 1 142 ? 19.110 -8.116 73.536 1.00 31.81 134 VAL A CA 1
ATOM 804 C C . VAL A 1 142 ? 19.202 -9.277 72.548 1.00 34.01 134 VAL A C 1
ATOM 805 O O . VAL A 1 142 ? 19.984 -10.203 72.780 1.00 33.35 134 VAL A O 1
ATOM 809 N N . PRO A 1 143 ? 18.450 -9.256 71.450 1.00 36.87 135 PRO A N 1
ATOM 810 C CA . PRO A 1 143 ? 18.599 -10.312 70.440 1.00 37.91 135 PRO A CA 1
ATOM 811 C C . PRO A 1 143 ? 19.930 -10.188 69.716 1.00 37.39 135 PRO A C 1
ATOM 812 O O . PRO A 1 143 ? 20.504 -9.106 69.600 1.00 35.33 135 PRO A O 1
ATOM 816 N N . ALA A 1 144 ? 20.405 -11.318 69.199 1.00 41.16 136 ALA A N 1
ATOM 817 C CA . ALA A 1 144 ? 21.739 -11.352 68.612 1.00 41.67 136 ALA A CA 1
ATOM 818 C C . ALA A 1 144 ? 21.787 -10.595 67.290 1.00 41.33 136 ALA A C 1
ATOM 819 O O . ALA A 1 144 ? 22.787 -9.936 66.983 1.00 40.75 136 ALA A O 1
ATOM 821 N N . VAL A 1 145 ? 20.716 -10.651 66.504 1.00 39.73 137 VAL A N 1
ATOM 822 C CA . VAL A 1 145 ? 20.716 -10.099 65.153 1.00 37.49 137 VAL A CA 1
ATOM 823 C C . VAL A 1 145 ? 19.557 -9.120 65.016 1.00 32.52 137 VAL A C 1
ATOM 824 O O . VAL A 1 145 ? 18.404 -9.472 65.289 1.00 31.48 137 VAL A O 1
ATOM 828 N N . GLY A 1 146 ? 19.859 -7.902 64.583 1.00 28.90 138 GLY A N 1
ATOM 829 C CA . GLY A 1 146 ? 18.811 -6.919 64.393 1.00 25.58 138 GLY A CA 1
ATOM 830 C C . GLY A 1 146 ? 18.365 -6.308 65.710 1.00 24.25 138 GLY A C 1
ATOM 831 O O . GLY A 1 146 ? 19.078 -6.329 66.715 1.00 24.66 138 GLY A O 1
ATOM 832 N N . GLY A 1 147 ? 17.153 -5.752 65.697 1.00 22.54 139 GLY A N 1
ATOM 833 C CA . GLY A 1 147 ? 16.614 -5.167 66.905 1.00 22.74 139 GLY A CA 1
ATOM 834 C C . GLY A 1 147 ? 17.199 -3.828 67.278 1.00 24.21 139 GLY A C 1
ATOM 835 O O . GLY A 1 147 ? 17.017 -3.382 68.414 1.00 23.81 139 GLY A O 1
ATOM 836 N N . GLN A 1 148 ? 17.882 -3.163 66.349 1.00 20.85 140 GLN A N 1
ATOM 837 C CA . GLN A 1 148 ? 18.403 -1.834 66.606 1.00 20.67 140 GLN A CA 1
ATOM 838 C C . GLN A 1 148 ? 17.261 -0.847 66.796 1.00 16.96 140 GLN A C 1
ATOM 839 O O . GLN A 1 148 ? 16.143 -1.049 66.325 1.00 17.37 140 GLN A O 1
ATOM 845 N N . THR A 1 149 ? 17.541 0.212 67.522 1.00 15.84 141 THR A N 1
ATOM 846 C CA . THR A 1 149 ? 16.699 1.398 67.494 1.00 15.57 141 THR A CA 1
ATOM 847 C C . THR A 1 149 ? 17.461 2.454 66.703 1.00 15.51 141 THR A C 1
ATOM 848 O O . THR A 1 149 ? 18.651 2.669 66.944 1.00 13.28 141 THR A O 1
ATOM 852 N N . GLN A 1 150 ? 16.798 3.057 65.725 1.00 16.76 142 GLN A N 1
ATOM 853 C CA . GLN A 1 150 ? 17.416 4.041 64.858 1.00 15.05 142 GLN A CA 1
ATOM 854 C C . GLN A 1 150 ? 16.824 5.415 65.136 1.00 16.18 142 GLN A C 1
ATOM 855 O O . GLN A 1 150 ? 15.643 5.540 65.479 1.00 14.49 142 GLN A O 1
ATOM 861 N N . PHE A 1 151 ? 17.663 6.445 64.998 1.00 13.71 143 PHE A N 1
ATOM 862 C CA . PHE A 1 151 ? 17.292 7.810 65.344 1.00 15.30 143 PHE A CA 1
ATOM 863 C C . PHE A 1 151 ? 17.658 8.721 64.189 1.00 16.11 143 PHE A C 1
ATOM 864 O O . PHE A 1 151 ? 18.793 8.685 63.704 1.00 16.25 143 PHE A O 1
ATOM 872 N N . ALA A 1 152 ? 16.705 9.542 63.762 1.00 14.63 144 ALA A N 1
ATOM 873 C CA . ALA A 1 152 ? 16.901 10.464 62.654 1.00 14.73 144 ALA A CA 1
ATOM 874 C C . ALA A 1 152 ? 16.873 11.893 63.173 1.00 13.18 144 ALA A C 1
ATOM 875 O O . ALA A 1 152 ? 15.911 12.302 63.839 1.00 13.40 144 ALA A O 1
ATOM 877 N N . ASP A 1 153 ? 17.927 12.646 62.869 1.00 11.08 145 ASP A N 1
ATOM 878 C CA . ASP A 1 153 ? 18.100 13.999 63.406 1.00 11.74 145 ASP A CA 1
ATOM 879 C C . ASP A 1 153 ? 17.279 14.997 62.588 1.00 12.17 145 ASP A C 1
ATOM 880 O O . ASP A 1 153 ? 17.640 15.321 61.451 1.00 14.98 145 ASP A O 1
ATOM 885 N N . MET A 1 154 ? 16.171 15.483 63.159 1.00 13.40 146 MET A N 1
ATOM 886 C CA . MET A 1 154 ? 15.321 16.454 62.472 1.00 13.60 146 MET A CA 1
ATOM 887 C C . MET A 1 154 ? 15.925 17.860 62.427 1.00 14.32 146 MET A C 1
ATOM 888 O O . MET A 1 154 ? 15.461 18.694 61.631 1.00 11.91 146 MET A O 1
ATOM 893 N N . ARG A 1 155 ? 16.893 18.161 63.300 1.00 15.11 147 ARG A N 1
ATOM 894 C CA . ARG A 1 155 ? 17.611 19.435 63.210 1.00 14.78 147 ARG A CA 1
ATOM 895 C C . ARG A 1 155 ? 18.544 19.431 62.006 1.00 14.58 147 ARG A C 1
ATOM 896 O O . ARG A 1 155 ? 18.552 20.375 61.204 1.00 14.57 147 ARG A O 1
ATOM 904 N N . ALA A 1 156 ? 19.354 18.370 61.882 1.00 12.85 148 ALA A N 1
ATOM 905 C CA . ALA A 1 156 ? 20.250 18.235 60.745 1.00 13.43 148 ALA A CA 1
ATOM 906 C C . ALA A 1 156 ? 19.467 18.209 59.440 1.00 14.80 148 ALA A C 1
ATOM 907 O O . ALA A 1 156 ? 19.880 18.814 58.444 1.00 16.06 148 ALA A O 1
ATOM 909 N N . ALA A 1 157 ? 18.326 17.515 59.429 1.00 11.89 149 ALA A N 1
ATOM 910 C CA . ALA A 1 157 ? 17.511 17.473 58.222 1.00 15.09 149 ALA A CA 1
ATOM 911 C C . ALA A 1 157 ? 17.002 18.862 57.866 1.00 13.57 149 ALA A C 1
ATOM 912 O O . ALA A 1 157 ? 17.007 19.252 56.693 1.00 11.55 149 ALA A O 1
ATOM 914 N N . TYR A 1 158 ? 16.540 19.616 58.862 1.00 13.15 150 TYR A N 1
ATOM 915 C CA . TYR A 1 158 ? 16.107 20.984 58.586 1.00 15.77 150 TYR A CA 1
ATOM 916 C C . TYR A 1 158 ? 17.266 21.810 58.044 1.00 16.37 150 TYR A C 1
ATOM 917 O O . TYR A 1 158 ? 17.113 22.537 57.055 1.00 16.19 150 TYR A O 1
ATOM 926 N N . ASP A 1 159 ? 18.442 21.691 58.675 1.00 13.04 151 ASP A N 1
ATOM 927 C CA . ASP A 1 159 ? 19.597 22.499 58.284 1.00 15.26 151 ASP A CA 1
ATOM 928 C C . ASP A 1 159 ? 19.997 22.244 56.841 1.00 19.61 151 ASP A C 1
ATOM 929 O O . ASP A 1 159 ? 20.461 23.158 56.146 1.00 19.23 151 ASP A O 1
ATOM 934 N N . LYS A 1 160 ? 19.849 21.009 56.377 1.00 19.52 152 LYS A N 1
ATOM 935 C CA . LYS A 1 160 ? 20.369 20.631 55.074 1.00 19.88 152 LYS A CA 1
ATOM 936 C C . LYS A 1 160 ? 19.310 20.690 53.972 1.00 18.46 152 LYS A C 1
ATOM 937 O O . LYS A 1 160 ? 19.607 20.326 52.836 1.00 19.23 152 LYS A O 1
ATOM 943 N N . LEU A 1 161 ? 18.094 21.153 54.267 1.00 16.20 153 LEU A N 1
ATOM 944 C CA . LEU A 1 161 ? 17.043 21.172 53.252 1.00 17.76 153 LEU A CA 1
ATOM 945 C C . LEU A 1 161 ? 17.464 22.004 52.040 1.00 22.71 153 LEU A C 1
ATOM 946 O O . LEU A 1 161 ? 18.124 23.043 52.193 1.00 22.36 153 LEU A O 1
ATOM 951 N N . PRO A 1 162 ? 17.136 21.557 50.825 1.00 22.38 154 PRO A N 1
ATOM 952 C CA . PRO A 1 162 ? 17.279 22.423 49.651 1.00 25.65 154 PRO A CA 1
ATOM 953 C C . PRO A 1 162 ? 16.510 23.712 49.871 1.00 26.62 154 PRO A C 1
ATOM 954 O O . PRO A 1 162 ? 15.479 23.732 50.548 1.00 23.22 154 PRO A O 1
ATOM 958 N N . ASP A 1 163 ? 16.998 24.783 49.246 1.00 27.50 155 ASP A N 1
ATOM 959 C CA . ASP A 1 163 ? 16.460 26.111 49.523 1.00 32.97 155 ASP A CA 1
ATOM 960 C C . ASP A 1 163 ? 14.955 26.186 49.277 1.00 32.01 155 ASP A C 1
ATOM 961 O O . ASP A 1 163 ? 14.226 26.824 50.048 1.00 33.51 155 ASP A O 1
ATOM 966 N N . HIS A 1 164 ? 14.470 25.557 48.206 1.00 30.44 156 HIS A N 1
ATOM 967 C CA . HIS A 1 164 ? 13.050 25.664 47.889 1.00 30.77 156 HIS A CA 1
ATOM 968 C C . HIS A 1 164 ? 12.190 24.926 48.914 1.00 25.36 156 HIS A C 1
ATOM 969 O O . HIS A 1 164 ? 11.063 25.345 49.196 1.00 26.94 156 HIS A O 1
ATOM 976 N N . LEU A 1 165 ? 12.675 23.809 49.459 1.00 20.75 157 LEU A N 1
ATOM 977 C CA . LEU A 1 165 ? 11.933 23.156 50.537 1.00 19.64 157 LEU A CA 1
ATOM 978 C C . LEU A 1 165 ? 12.018 23.948 51.835 1.00 20.79 157 LEU A C 1
ATOM 979 O O . LEU A 1 165 ? 11.050 23.984 52.597 1.00 22.95 157 LEU A O 1
ATOM 984 N N . ARG A 1 166 ? 13.163 24.581 52.107 1.00 22.67 158 ARG A N 1
ATOM 985 C CA . ARG A 1 166 ? 13.258 25.454 53.271 1.00 25.06 158 ARG A CA 1
ATOM 986 C C . ARG A 1 166 ? 12.209 26.553 53.224 1.00 24.43 158 ARG A C 1
ATOM 987 O O . ARG A 1 166 ? 11.595 26.883 54.246 1.00 20.19 158 ARG A O 1
ATOM 995 N N . LYS A 1 167 ? 12.014 27.154 52.051 1.00 21.65 159 LYS A N 1
ATOM 996 C CA . LYS A 1 167 ? 11.052 28.242 51.945 1.00 24.80 159 LYS A CA 1
ATOM 997 C C . LYS A 1 167 ? 9.628 27.736 52.130 1.00 26.12 159 LYS A C 1
ATOM 998 O O . LYS A 1 167 ? 8.773 28.449 52.678 1.00 25.49 159 LYS A O 1
ATOM 1004 N N . VAL A 1 168 ? 9.344 26.530 51.633 1.00 21.04 160 VAL A N 1
ATOM 1005 C CA . VAL A 1 168 ? 7.983 26.006 51.669 1.00 31.36 160 VAL A CA 1
ATOM 1006 C C . VAL A 1 168 ? 7.572 25.646 53.099 1.00 19.35 160 VAL A C 1
ATOM 1007 O O . VAL A 1 168 ? 6.435 25.899 53.506 1.00 19.72 160 VAL A O 1
ATOM 1011 N N . VAL A 1 169 ? 8.468 25.030 53.878 1.00 18.11 161 VAL A N 1
ATOM 1012 C CA . VAL A 1 169 ? 8.055 24.541 55.193 1.00 17.46 161 VAL A CA 1
ATOM 1013 C C . VAL A 1 169 ? 7.856 25.677 56.197 1.00 18.80 161 VAL A C 1
ATOM 1014 O O . VAL A 1 169 ? 7.176 25.485 57.211 1.00 17.84 161 VAL A O 1
ATOM 1018 N N . GLU A 1 170 ? 8.471 26.836 55.974 1.00 20.77 162 GLU A N 1
ATOM 1019 C CA . GLU A 1 170 ? 8.421 27.923 56.943 1.00 25.11 162 GLU A CA 1
ATOM 1020 C C . GLU A 1 170 ? 6.985 28.318 57.273 1.00 24.67 162 GLU A C 1
ATOM 1021 O O . GLU A 1 170 ? 6.228 28.729 56.391 1.00 27.56 162 GLU A O 1
ATOM 1027 N N . GLY A 1 171 ? 6.615 28.188 58.546 1.00 24.29 163 GLY A N 1
ATOM 1028 C CA . GLY A 1 171 ? 5.309 28.610 59.029 1.00 22.21 163 GLY A CA 1
ATOM 1029 C C . GLY A 1 171 ? 4.178 27.620 58.831 1.00 21.70 163 GLY A C 1
ATOM 1030 O O . GLY A 1 171 ? 3.034 27.932 59.178 1.00 22.04 163 GLY A O 1
ATOM 1031 N N . LEU A 1 172 ? 4.448 26.447 58.287 1.00 19.61 164 LEU A N 1
ATOM 1032 C CA . LEU A 1 172 ? 3.390 25.475 58.088 1.00 18.88 164 LEU A CA 1
ATOM 1033 C C . LEU A 1 172 ? 3.055 24.759 59.392 1.00 21.40 164 LEU A C 1
ATOM 1034 O O . LEU A 1 172 ? 3.879 24.641 60.305 1.00 18.78 164 LEU A O 1
ATOM 1039 N N . SER A 1 173 ? 1.823 24.259 59.459 1.00 18.17 165 SER A N 1
ATOM 1040 C CA . SER A 1 173 ? 1.395 23.351 60.506 1.00 19.67 165 SER A CA 1
ATOM 1041 C C . SER A 1 173 ? 0.828 22.102 59.847 1.00 21.27 165 SER A C 1
ATOM 1042 O O . SER A 1 173 ? 0.368 22.133 58.700 1.00 20.42 165 SER A O 1
ATOM 1045 N N . CYS A 1 174 ? 0.867 21.000 60.587 1.00 18.51 166 CYS A N 1
ATOM 1046 C CA . CYS A 1 174 ? 0.439 19.708 60.072 1.00 17.55 166 CYS A CA 1
ATOM 1047 C C . CYS A 1 174 ? -0.619 19.099 60.970 1.00 15.43 166 CYS A C 1
ATOM 1048 O O . CYS A 1 174 ? -0.709 19.417 62.156 1.00 15.88 166 CYS A O 1
ATOM 1051 N N . HIS A 1 175 ? -1.400 18.190 60.376 1.00 15.72 167 HIS A N 1
ATOM 1052 C CA . HIS A 1 175 ? -2.364 17.367 61.096 1.00 16.71 167 HIS A CA 1
ATOM 1053 C C . HIS A 1 175 ? -1.676 16.098 61.590 1.00 16.91 167 HIS A C 1
ATOM 1054 O O . HIS A 1 175 ? -0.971 15.446 60.818 1.00 16.38 167 HIS A O 1
ATOM 1061 N N . TYR A 1 176 ? -1.887 15.748 62.864 1.00 18.05 168 TYR A N 1
ATOM 1062 C CA . TYR A 1 176 ? -1.341 14.527 63.459 1.00 19.66 168 TYR A CA 1
ATOM 1063 C C . TYR A 1 176 ? -2.510 13.683 63.957 1.00 20.08 168 TYR A C 1
ATOM 1064 O O . TYR A 1 176 ? -3.394 14.202 64.649 1.00 18.27 168 TYR A O 1
ATOM 1073 N N . ASP A 1 177 ? -2.521 12.389 63.594 1.00 20.49 169 ASP A N 1
ATOM 1074 C CA . ASP A 1 177 ? -3.742 11.573 63.633 1.00 21.97 169 ASP A CA 1
ATOM 1075 C C . ASP A 1 177 ? -3.356 10.107 63.856 1.00 20.95 169 ASP A C 1
ATOM 1076 O O . ASP A 1 177 ? -3.015 9.410 62.897 1.00 20.41 169 ASP A O 1
ATOM 1081 N N . ILE A 1 178 ? -3.473 9.629 65.100 1.00 16.95 170 ILE A N 1
ATOM 1082 C CA . ILE A 1 178 ? -3.002 8.278 65.403 1.00 20.11 170 ILE A CA 1
ATOM 1083 C C . ILE A 1 178 ? -3.843 7.229 64.680 1.00 21.78 170 ILE A C 1
ATOM 1084 O O . ILE A 1 178 ? -3.316 6.216 64.207 1.00 19.89 170 ILE A O 1
ATOM 1089 N N . MET A 1 179 ? -5.152 7.461 64.560 1.00 21.23 171 MET A N 1
ATOM 1090 C CA . MET A 1 179 ? -6.012 6.474 63.917 1.00 23.58 171 MET A CA 1
ATOM 1091 C C . MET A 1 179 ? -5.701 6.374 62.432 1.00 23.04 171 MET A C 1
ATOM 1092 O O . MET A 1 179 ? -5.730 5.282 61.856 1.00 25.42 171 MET A O 1
ATOM 1097 N N . ALA A 1 180 ? -5.364 7.497 61.801 1.00 22.41 172 ALA A N 1
ATOM 1098 C CA . ALA A 1 180 ? -4.945 7.450 60.405 1.00 21.46 172 ALA A CA 1
ATOM 1099 C C . ALA A 1 180 ? -3.627 6.692 60.243 1.00 23.60 172 ALA A C 1
ATOM 1100 O O . ALA A 1 180 ? -3.478 5.895 59.307 1.00 23.83 172 ALA A O 1
ATOM 1102 N N . SER A 1 181 ? -2.659 6.913 61.144 1.00 23.08 173 SER A N 1
ATOM 1103 C CA . SER A 1 181 ? -1.382 6.212 61.007 1.00 20.33 173 SER A CA 1
ATOM 1104 C C . SER A 1 181 ? -1.536 4.724 61.293 1.00 21.61 173 SER A C 1
ATOM 1105 O O . SER A 1 181 ? -0.890 3.891 60.642 1.00 20.84 173 SER A O 1
ATOM 1108 N N . ARG A 1 182 ? -2.383 4.368 62.258 1.00 21.34 174 ARG A N 1
ATOM 1109 C CA . ARG A 1 182 ? -2.664 2.958 62.495 1.00 20.78 174 ARG A CA 1
ATOM 1110 C C . ARG A 1 182 ? -3.329 2.326 61.286 1.00 22.99 174 ARG A C 1
ATOM 1111 O O . ARG A 1 182 ? -2.983 1.202 60.897 1.00 23.21 174 ARG A O 1
ATOM 1119 N N . ALA A 1 183 ? -4.290 3.031 60.676 1.00 22.06 175 ALA A N 1
ATOM 1120 C CA . ALA A 1 183 ? -4.950 2.495 59.489 1.00 23.23 175 ALA A CA 1
ATOM 1121 C C . ALA A 1 183 ? -3.959 2.294 58.346 1.00 23.69 175 ALA A C 1
ATOM 1122 O O . ALA A 1 183 ? -4.041 1.298 57.617 1.00 24.27 175 ALA A O 1
ATOM 1124 N N . ALA A 1 184 ? -2.998 3.215 58.191 1.00 24.39 176 ALA A N 1
ATOM 1125 C CA . ALA A 1 184 ? -1.964 3.045 57.172 1.00 25.37 176 ALA A CA 1
ATOM 1126 C C . ALA A 1 184 ? -1.105 1.819 57.444 1.00 24.17 176 ALA A C 1
ATOM 1127 O O . ALA A 1 184 ? -0.555 1.227 56.506 1.00 25.26 176 ALA A O 1
ATOM 1129 N N . ALA A 1 185 ? -0.966 1.429 58.711 1.00 21.58 177 ALA A N 1
ATOM 1130 C CA . ALA A 1 185 ? -0.259 0.202 59.056 1.00 20.60 177 ALA A CA 1
ATOM 1131 C C . ALA A 1 185 ? -1.164 -1.023 59.039 1.00 23.97 177 ALA A C 1
ATOM 1132 O O . ALA A 1 185 ? -0.705 -2.124 59.370 1.00 25.26 177 ALA A O 1
ATOM 1134 N N . GLY A 1 186 ? -2.435 -0.857 58.681 1.00 22.42 178 GLY A N 1
ATOM 1135 C CA . GLY A 1 186 ? -3.357 -1.973 58.576 1.00 22.85 178 GLY A CA 1
ATOM 1136 C C . GLY A 1 186 ? -4.212 -2.242 59.796 1.00 26.18 178 GLY A C 1
ATOM 1137 O O . GLY A 1 186 ? -4.817 -3.320 59.875 1.00 27.62 178 GLY A O 1
ATOM 1138 N N . PHE A 1 187 ? -4.274 -1.313 60.751 1.00 23.26 179 PHE A N 1
ATOM 1139 C CA . PHE A 1 187 ? -5.060 -1.470 61.968 1.00 29.99 179 PHE A CA 1
ATOM 1140 C C . PHE A 1 187 ? -6.255 -0.533 61.903 1.00 32.61 179 PHE A C 1
ATOM 1141 O O . PHE A 1 187 ? -6.085 0.688 61.845 1.00 31.12 179 PHE A O 1
ATOM 1149 N N . TYR A 1 188 ? -7.458 -1.101 61.926 1.00 33.81 180 TYR A N 1
ATOM 1150 C CA . TYR A 1 188 ? -8.673 -0.323 61.765 1.00 37.01 180 TYR A CA 1
ATOM 1151 C C . TYR A 1 188 ? -9.613 -0.450 62.950 1.00 42.40 180 TYR A C 1
ATOM 1152 O O . TYR A 1 188 ? -10.617 0.268 63.000 1.00 42.50 180 TYR A O 1
ATOM 1161 N N . ASP A 1 189 ? -9.280 -1.276 63.935 1.00 46.58 181 ASP A N 1
ATOM 1162 C CA . ASP A 1 189 ? -10.166 -1.544 65.056 1.00 51.51 181 ASP A CA 1
ATOM 1163 C C . ASP A 1 189 ? -9.825 -0.575 66.176 1.00 53.44 181 ASP A C 1
ATOM 1164 O O . ASP A 1 189 ? -8.688 -0.553 66.661 1.00 54.64 181 ASP A O 1
ATOM 1166 N N . ALA A 1 190 ? -10.793 0.254 66.551 1.00 53.23 182 ALA A N 1
ATOM 1167 C CA . ALA A 1 190 ? -10.624 1.150 67.682 1.00 50.09 182 ALA A CA 1
ATOM 1168 C C . ALA A 1 190 ? -11.988 1.497 68.251 1.00 48.89 182 ALA A C 1
ATOM 1169 O O . ALA A 1 190 ? -12.914 1.827 67.504 1.00 47.85 182 ALA A O 1
ATOM 1171 N N . SER A 1 191 ? -12.088 1.448 69.578 1.00 47.66 183 SER A N 1
ATOM 1172 C CA . SER A 1 191 ? -13.318 1.829 70.251 1.00 49.21 183 SER A CA 1
ATOM 1173 C C . SER A 1 191 ? -13.611 3.297 69.989 1.00 47.39 183 SER A C 1
ATOM 1174 O O . SER A 1 191 ? -12.703 4.107 69.779 1.00 43.77 183 SER A O 1
ATOM 1177 N N . ASP A 1 192 ? -14.899 3.632 69.969 1.00 42.92 184 ASP A N 1
ATOM 1178 C CA . ASP A 1 192 ? -15.271 5.031 69.807 1.00 44.06 184 ASP A CA 1
ATOM 1179 C C . ASP A 1 192 ? -14.695 5.898 70.919 1.00 42.85 184 ASP A C 1
ATOM 1180 O O . ASP A 1 192 ? -14.354 7.065 70.683 1.00 40.74 184 ASP A O 1
ATOM 1185 N N . GLU A 1 193 ? -14.516 5.328 72.114 1.00 42.07 185 GLU A N 1
ATOM 1186 C CA . GLU A 1 193 ? -13.920 6.085 73.206 1.00 40.89 185 GLU A CA 1
ATOM 1187 C C . GLU A 1 193 ? -12.470 6.443 72.897 1.00 38.88 185 GLU A C 1
ATOM 1188 O O . GLU A 1 193 ? -12.040 7.573 73.149 1.00 36.32 185 GLU A O 1
ATOM 1190 N N . GLU A 1 194 ? -11.700 5.491 72.358 1.00 37.71 186 GLU A N 1
ATOM 1191 C CA . GLU A 1 194 ? -10.311 5.779 72.013 1.00 37.00 186 GLU A CA 1
ATOM 1192 C C . GLU A 1 194 ? -10.222 6.786 70.872 1.00 33.19 186 GLU A C 1
ATOM 1193 O O . GLU A 1 194 ? -9.342 7.655 70.875 1.00 28.55 186 GLU A O 1
ATOM 1199 N N . ARG A 1 195 ? -11.117 6.686 69.883 1.00 33.70 187 ARG A N 1
ATOM 1200 C CA . ARG A 1 195 ? -11.088 7.652 68.785 1.00 35.96 187 ARG A CA 1
ATOM 1201 C C . ARG A 1 195 ? -11.358 9.064 69.280 1.00 32.67 187 ARG A C 1
ATOM 1202 O O . ARG A 1 195 ? -10.700 10.017 68.842 1.00 32.38 187 ARG A O 1
ATOM 1210 N N . LYS A 1 196 ? -12.299 9.218 70.212 1.00 31.03 188 LYS A N 1
ATOM 1211 C CA . LYS A 1 196 ? -12.583 10.542 70.754 1.00 31.39 188 LYS A CA 1
ATOM 1212 C C . LYS A 1 196 ? -11.455 11.020 71.660 1.00 30.42 188 LYS A C 1
ATOM 1213 O O . LYS A 1 196 ? -11.019 12.173 71.559 1.00 30.02 188 LYS A O 1
ATOM 1215 N N . ALA A 1 197 ? -10.954 10.146 72.537 1.00 29.63 189 ALA A N 1
ATOM 1216 C CA . ALA A 1 197 ? -9.885 10.549 73.447 1.00 30.87 189 ALA A CA 1
ATOM 1217 C C . ALA A 1 197 ? -8.620 10.929 72.693 1.00 30.55 189 ALA A C 1
ATOM 1218 O O . ALA A 1 197 ? -7.849 11.778 73.157 1.00 30.29 189 ALA A O 1
ATOM 1220 N N . LEU A 1 198 ? -8.390 10.321 71.533 1.00 28.18 190 LEU A N 1
ATOM 1221 C CA . LEU A 1 198 ? -7.187 10.550 70.745 1.00 25.02 190 LEU A CA 1
ATOM 1222 C C . LEU A 1 198 ? -7.523 11.272 69.446 1.00 23.12 190 LEU A C 1
ATOM 1223 O O . LEU A 1 198 ? -6.957 10.990 68.393 1.00 20.10 190 LEU A O 1
ATOM 1228 N N . ALA A 1 199 ? -8.450 12.226 69.517 1.00 23.89 191 ALA A N 1
ATOM 1229 C CA . ALA A 1 199 ? -8.844 12.964 68.326 1.00 23.49 191 ALA A CA 1
ATOM 1230 C C . ALA A 1 199 ? -7.623 13.641 67.704 1.00 24.99 191 ALA A C 1
ATOM 1231 O O . ALA A 1 199 ? -6.679 14.004 68.414 1.00 26.35 191 ALA A O 1
ATOM 1233 N N . PRO A 1 200 ? -7.604 13.802 66.379 1.00 23.86 192 PRO A N 1
ATOM 1234 C CA . PRO A 1 200 ? -6.436 14.408 65.725 1.00 24.10 192 PRO A CA 1
ATOM 1235 C C . PRO A 1 200 ? -6.154 15.808 66.246 1.00 23.88 192 PRO A C 1
ATOM 1236 O O . PRO A 1 200 ? -7.052 16.521 66.701 1.00 18.98 192 PRO A O 1
ATOM 1240 N N . CYS A 1 201 ? -4.877 16.192 66.194 1.00 20.25 193 CYS A N 1
ATOM 1241 C CA . CYS A 1 201 ? -4.469 17.515 66.642 1.00 20.01 193 CYS A CA 1
ATOM 1242 C C . CYS A 1 201 ? -3.565 18.140 65.589 1.00 19.89 193 CYS A C 1
ATOM 1243 O O . CYS A 1 201 ? -3.334 17.570 64.516 1.00 18.69 193 CYS A O 1
ATOM 1246 N N . ILE A 1 202 ? -3.058 19.334 65.903 1.00 17.83 194 ILE A N 1
ATOM 1247 C CA . ILE A 1 202 ? -2.232 20.109 64.990 1.00 16.84 194 ILE A CA 1
ATOM 1248 C C . ILE A 1 202 ? -0.980 20.590 65.717 1.00 16.22 194 ILE A C 1
ATOM 1249 O O . ILE A 1 202 ? -1.046 21.004 66.879 1.00 19.31 194 ILE A O 1
ATOM 1254 N N . HIS A 1 203 ? 0.161 20.516 65.039 1.00 16.13 195 HIS A N 1
ATOM 1255 C CA . HIS A 1 203 ? 1.421 21.055 65.537 1.00 19.26 195 HIS A CA 1
ATOM 1256 C C . HIS A 1 203 ? 2.138 21.784 64.408 1.00 16.81 195 HIS A C 1
ATOM 1257 O O . HIS A 1 203 ? 1.992 21.430 63.236 1.00 17.03 195 HIS A O 1
ATOM 1264 N N . GLU A 1 204 ? 2.941 22.783 64.779 1.00 15.73 196 GLU A N 1
ATOM 1265 C CA . GLU A 1 204 ? 3.764 23.492 63.809 1.00 16.52 196 GLU A CA 1
ATOM 1266 C C . GLU A 1 204 ? 4.855 22.580 63.260 1.00 16.65 196 GLU A C 1
ATOM 1267 O O . GLU A 1 204 ? 5.463 21.801 63.998 1.00 18.92 196 GLU A O 1
ATOM 1273 N N . LEU A 1 205 ? 5.143 22.726 61.968 1.00 13.74 197 LEU A N 1
ATOM 1274 C CA . LEU A 1 205 ? 6.100 21.850 61.309 1.00 14.75 197 LEU A CA 1
ATOM 1275 C C . LEU A 1 205 ? 7.544 22.222 61.633 1.00 15.49 197 LEU A C 1
ATOM 1276 O O . LEU A 1 205 ? 8.389 21.331 61.752 1.00 14.62 197 LEU A O 1
ATOM 1281 N N . VAL A 1 206 ? 7.854 23.504 61.798 1.00 15.07 198 VAL A N 1
ATOM 1282 C CA . VAL A 1 206 ? 9.221 23.927 62.097 1.00 19.36 198 VAL A CA 1
ATOM 1283 C C . VAL A 1 206 ? 9.290 24.268 63.580 1.00 19.38 198 VAL A C 1
ATOM 1284 O O . VAL A 1 206 ? 8.673 25.238 64.036 1.00 19.18 198 VAL A O 1
ATOM 1288 N N . ARG A 1 207 ? 10.041 23.470 64.332 1.00 12.73 199 ARG A N 1
ATOM 1289 C CA . ARG A 1 207 ? 10.185 23.627 65.769 1.00 17.32 199 ARG A CA 1
ATOM 1290 C C . ARG A 1 207 ? 11.441 24.408 66.113 1.00 20.90 199 ARG A C 1
ATOM 1291 O O . ARG A 1 207 ? 12.421 24.412 65.367 1.00 22.64 199 ARG A O 1
ATOM 1299 N N . THR A 1 208 ? 11.415 25.033 67.288 1.00 20.10 200 THR A N 1
ATOM 1300 C CA . THR A 1 208 ? 12.596 25.647 67.877 1.00 21.91 200 THR A CA 1
ATOM 1301 C C . THR A 1 208 ? 12.825 25.032 69.248 1.00 19.93 200 THR A C 1
ATOM 1302 O O . THR A 1 208 ? 11.964 25.122 70.128 1.00 22.16 200 THR A O 1
ATOM 1306 N N . HIS A 1 209 ? 13.974 24.412 69.423 1.00 15.45 201 HIS A N 1
ATOM 1307 C CA . HIS A 1 209 ? 14.232 23.671 70.646 1.00 18.37 201 HIS A CA 1
ATOM 1308 C C . HIS A 1 209 ? 14.460 24.629 71.811 1.00 23.94 201 HIS A C 1
ATOM 1309 O O . HIS A 1 209 ? 15.188 25.616 71.668 1.00 25.21 201 HIS A O 1
ATOM 1316 N N . PRO A 1 210 ? 13.858 24.363 72.975 1.00 25.24 202 PRO A N 1
ATOM 1317 C CA . PRO A 1 210 ? 13.983 25.304 74.101 1.00 28.53 202 PRO A CA 1
ATOM 1318 C C . PRO A 1 210 ? 15.351 25.302 74.773 1.00 27.23 202 PRO A C 1
ATOM 1319 O O . PRO A 1 210 ? 15.712 26.311 75.389 1.00 25.64 202 PRO A O 1
ATOM 1323 N N . ILE A 1 211 ? 16.131 24.231 74.658 1.00 24.73 203 ILE A N 1
ATOM 1324 C CA . ILE A 1 211 ? 17.460 24.185 75.274 1.00 26.96 203 ILE A CA 1
ATOM 1325 C C . ILE A 1 211 ? 18.522 24.723 74.331 1.00 25.42 203 ILE A C 1
ATOM 1326 O O . ILE A 1 211 ? 19.329 25.574 74.710 1.00 27.49 203 ILE A O 1
ATOM 1331 N N . SER A 1 212 ? 18.547 24.230 73.092 1.00 24.65 204 SER A N 1
ATOM 1332 C CA . SER A 1 212 ? 19.626 24.542 72.161 1.00 24.85 204 SER A CA 1
ATOM 1333 C C . SER A 1 212 ? 19.302 25.657 71.179 1.00 24.19 204 SER A C 1
ATOM 1334 O O . SER A 1 212 ? 20.218 26.143 70.509 1.00 23.52 204 SER A O 1
ATOM 1337 N N . GLY A 1 213 ? 18.027 26.036 71.037 1.00 23.75 205 GLY A N 1
ATOM 1338 C CA . GLY A 1 213 ? 17.624 26.959 69.995 1.00 22.13 205 GLY A CA 1
ATOM 1339 C C . GLY A 1 213 ? 17.594 26.386 68.590 1.00 21.68 205 GLY A C 1
ATOM 1340 O O . GLY A 1 213 ? 17.289 27.129 67.645 1.00 21.32 205 GLY A O 1
ATOM 1341 N N . ARG A 1 214 ? 17.893 25.097 68.418 1.00 20.72 206 ARG A N 1
ATOM 1342 C CA . ARG A 1 214 ? 17.949 24.502 67.085 1.00 17.24 206 ARG A CA 1
ATOM 1343 C C . ARG A 1 214 ? 16.571 24.406 66.442 1.00 18.95 206 ARG A C 1
ATOM 1344 O O . ARG A 1 214 ? 15.602 23.981 67.077 1.00 16.76 206 ARG A O 1
ATOM 1352 N N . LYS A 1 215 ? 16.498 24.753 65.155 1.00 18.01 207 LYS A N 1
ATOM 1353 C CA . LYS A 1 215 ? 15.299 24.494 64.381 1.00 16.53 207 LYS A CA 1
ATOM 1354 C C . LYS A 1 215 ? 15.296 23.059 63.875 1.00 15.71 207 LYS A C 1
ATOM 1355 O O . LYS A 1 215 ? 16.350 22.470 63.607 1.00 14.10 207 LYS A O 1
ATOM 1361 N N . SER A 1 216 ? 14.095 22.499 63.734 1.00 14.47 208 SER A N 1
ATOM 1362 C CA . SER A 1 216 ? 13.965 21.106 63.319 1.00 16.04 208 SER A CA 1
ATOM 1363 C C . SER A 1 216 ? 12.594 20.878 62.700 1.00 15.81 208 SER A C 1
ATOM 1364 O O . SER A 1 216 ? 11.651 21.641 62.932 1.00 17.81 208 SER A O 1
ATOM 1367 N N . LEU A 1 217 ? 12.490 19.798 61.927 1.00 17.04 209 LEU A N 1
ATOM 1368 C CA . LEU A 1 217 ? 11.233 19.387 61.314 1.00 16.86 209 LEU A CA 1
ATOM 1369 C C . LEU A 1 217 ? 10.447 18.467 62.252 1.00 16.89 209 LEU A C 1
ATOM 1370 O O . LEU A 1 217 ? 10.991 17.497 62.786 1.00 15.72 209 LEU A O 1
ATOM 1375 N N . TYR A 1 218 ? 9.158 18.760 62.439 1.00 15.94 210 TYR A N 1
ATOM 1376 C CA . TYR A 1 218 ? 8.304 17.906 63.261 1.00 13.22 210 TYR A CA 1
ATOM 1377 C C . TYR A 1 218 ? 7.694 16.804 62.391 1.00 13.14 210 TYR A C 1
ATOM 1378 O O . TYR A 1 218 ? 6.482 16.718 62.193 1.00 15.29 210 TYR A O 1
ATOM 1387 N N . LEU A 1 219 ? 8.555 15.901 61.933 1.00 10.06 211 LEU A N 1
ATOM 1388 C CA . LEU A 1 219 ? 8.088 14.784 61.129 1.00 14.44 211 LEU A CA 1
ATOM 1389 C C . LEU A 1 219 ? 7.660 13.633 62.032 1.00 15.50 211 LEU A C 1
ATOM 1390 O O . LEU A 1 219 ? 8.161 13.477 63.147 1.00 15.05 211 LEU A O 1
ATOM 1395 N N . SER A 1 220 ? 6.710 12.839 61.544 1.00 12.74 212 SER A N 1
ATOM 1396 C CA . SER A 1 220 ? 6.266 11.661 62.271 1.00 13.43 212 SER A CA 1
ATOM 1397 C C . SER A 1 220 ? 5.322 10.893 61.372 1.00 13.94 212 SER A C 1
ATOM 1398 O O . SER A 1 220 ? 4.574 11.492 60.594 1.00 15.76 212 SER A O 1
ATOM 1401 N N . SER A 1 221 ? 5.327 9.566 61.511 1.00 15.64 213 SER A N 1
ATOM 1402 C CA . SER A 1 221 ? 4.315 8.786 60.810 1.00 15.50 213 SER A CA 1
ATOM 1403 C C . SER A 1 221 ? 2.906 9.235 61.185 1.00 16.66 213 SER A C 1
ATOM 1404 O O . SER A 1 221 ? 1.959 8.947 60.447 1.00 16.23 213 SER A O 1
ATOM 1407 N N . HIS A 1 222 ? 2.745 9.898 62.339 1.00 13.92 214 HIS A N 1
ATOM 1408 C CA . HIS A 1 222 ? 1.438 10.372 62.774 1.00 14.33 214 HIS A CA 1
ATOM 1409 C C . HIS A 1 222 ? 0.947 11.564 61.969 1.00 15.09 214 HIS A C 1
ATOM 1410 O O . HIS A 1 222 ? -0.259 11.814 61.953 1.00 15.54 214 HIS A O 1
ATOM 1417 N N . ALA A 1 223 ? 1.851 12.310 61.335 1.00 13.50 215 ALA A N 1
ATOM 1418 C CA . ALA A 1 223 ? 1.495 13.475 60.543 1.00 19.18 215 ALA A CA 1
ATOM 1419 C C . ALA A 1 223 ? 0.907 13.030 59.209 1.00 20.14 215 ALA A C 1
ATOM 1420 O O . ALA A 1 223 ? 1.509 12.224 58.499 1.00 19.68 215 ALA A O 1
ATOM 1422 N N . THR A 1 224 ? -0.270 13.549 58.868 1.00 17.52 216 THR A N 1
ATOM 1423 C CA . THR A 1 224 ? -0.920 13.118 57.639 1.00 17.39 216 THR A CA 1
ATOM 1424 C C . THR A 1 224 ? -0.793 14.130 56.506 1.00 14.26 216 THR A C 1
ATOM 1425 O O . THR A 1 224 ? -0.492 13.738 55.377 1.00 15.38 216 THR A O 1
ATOM 1429 N N . HIS A 1 225 ? -1.076 15.409 56.763 1.00 16.69 217 HIS A N 1
ATOM 1430 C CA . HIS A 1 225 ? -1.041 16.422 55.715 1.00 17.80 217 HIS A CA 1
ATOM 1431 C C . HIS A 1 225 ? -0.908 17.805 56.356 1.00 17.83 217 HIS A C 1
ATOM 1432 O O . HIS A 1 225 ? -0.787 17.940 57.576 1.00 16.05 217 HIS A O 1
ATOM 1439 N N . VAL A 1 226 ? -0.922 18.834 55.509 1.00 15.02 218 VAL A N 1
ATOM 1440 C CA . VAL A 1 226 ? -0.582 20.203 55.895 1.00 13.41 218 VAL A CA 1
ATOM 1441 C C . VAL A 1 226 ? -1.873 20.985 56.118 1.00 16.52 218 VAL A C 1
ATOM 1442 O O . VAL A 1 226 ? -2.775 20.944 55.274 1.00 17.75 218 VAL A O 1
ATOM 1446 N N . VAL A 1 227 ? -1.957 21.709 57.245 1.00 14.45 219 VAL A N 1
ATOM 1447 C CA . VAL A 1 227 ? -3.148 22.499 57.552 1.00 15.27 219 VAL A CA 1
ATOM 1448 C C . VAL A 1 227 ? -3.347 23.573 56.494 1.00 15.69 219 VAL A C 1
ATOM 1449 O O . VAL A 1 227 ? -2.406 24.279 56.110 1.00 15.80 219 VAL A O 1
ATOM 1453 N N . GLY A 1 228 ? -4.585 23.719 56.027 1.00 16.30 220 GLY A N 1
ATOM 1454 C CA . GLY A 1 228 ? -4.887 24.775 55.089 1.00 19.83 220 GLY A CA 1
ATOM 1455 C C . GLY A 1 228 ? -4.472 24.510 53.659 1.00 17.93 220 GLY A C 1
ATOM 1456 O O . GLY A 1 228 ? -4.555 25.429 52.832 1.00 18.57 220 GLY A O 1
ATOM 1457 N N . TRP A 1 229 ? -3.945 23.318 53.362 1.00 15.94 221 TRP A N 1
ATOM 1458 C CA . TRP A 1 229 ? -3.612 22.814 52.045 1.00 16.47 221 TRP A CA 1
ATOM 1459 C C . TRP A 1 229 ? -4.531 21.662 51.691 1.00 19.01 221 TRP A C 1
ATOM 1460 O O . TRP A 1 229 ? -4.918 20.888 52.576 1.00 15.71 221 TRP A O 1
ATOM 1471 N N . PRO A 1 230 ? -4.815 21.468 50.399 1.00 17.72 222 PRO A N 1
ATOM 1472 C CA . PRO A 1 230 ? -5.476 20.234 49.976 1.00 17.84 222 PRO A CA 1
ATOM 1473 C C . PRO A 1 230 ? -4.629 19.046 50.398 1.00 16.94 222 PRO A C 1
ATOM 1474 O O . PRO A 1 230 ? -3.402 19.103 50.374 1.00 15.00 222 PRO A O 1
ATOM 1478 N N . GLU A 1 231 ? -5.300 17.983 50.823 1.00 17.39 223 GLU A N 1
ATOM 1479 C CA . GLU A 1 231 ? -4.592 16.819 51.344 1.00 18.79 223 GLU A CA 1
ATOM 1480 C C . GLU A 1 231 ? -3.497 16.285 50.420 1.00 15.87 223 GLU A C 1
ATOM 1481 O O . GLU A 1 231 ? -2.396 16.009 50.925 1.00 19.25 223 GLU A O 1
ATOM 1487 N N . PRO A 1 232 ? -3.693 16.132 49.099 1.00 18.05 224 PRO A N 1
ATOM 1488 C CA . PRO A 1 232 ? -2.624 15.508 48.285 1.00 18.87 224 PRO A CA 1
ATOM 1489 C C . PRO A 1 232 ? -1.305 16.263 48.311 1.00 17.91 224 PRO A C 1
ATOM 1490 O O . PRO A 1 232 ? -0.229 15.650 48.444 1.00 13.88 224 PRO A O 1
ATOM 1494 N N . GLU A 1 233 ? -1.364 17.589 48.173 1.00 17.08 225 GLU A N 1
ATOM 1495 C CA . GLU A 1 233 ? -0.150 18.399 48.217 1.00 17.40 225 GLU A CA 1
ATOM 1496 C C . GLU A 1 233 ? 0.519 18.303 49.578 1.00 17.36 225 GLU A C 1
ATOM 1497 O O . GLU A 1 233 ? 1.755 18.307 49.671 1.00 19.94 225 GLU A O 1
ATOM 1503 N N . GLY A 1 234 ? -0.279 18.217 50.646 1.00 13.56 226 GLY A N 1
ATOM 1504 C CA . GLY A 1 234 ? 0.290 18.048 51.975 1.00 14.55 226 GLY A CA 1
ATOM 1505 C C . GLY A 1 234 ? 0.945 16.692 52.155 1.00 17.15 226 GLY A C 1
ATOM 1506 O O . GLY A 1 234 ? 2.077 16.601 52.646 1.00 15.25 226 GLY A O 1
ATOM 1507 N N . ARG A 1 235 ? 0.272 15.626 51.704 1.00 16.17 227 ARG A N 1
ATOM 1508 C CA . ARG A 1 235 ? 0.854 14.288 51.784 1.00 17.27 227 ARG A CA 1
ATOM 1509 C C . ARG A 1 235 ? 2.142 14.192 50.975 1.00 14.22 227 ARG A C 1
ATOM 1510 O O . ARG A 1 235 ? 3.119 13.569 51.410 1.00 18.25 227 ARG A O 1
ATOM 1518 N N . ASP A 1 236 ? 2.167 14.807 49.797 1.00 15.21 228 ASP A N 1
ATOM 1519 C CA . ASP A 1 236 ? 3.360 14.717 48.970 1.00 18.20 228 ASP A CA 1
ATOM 1520 C C . ASP A 1 236 ? 4.523 15.484 49.594 1.00 15.02 228 ASP A C 1
ATOM 1521 O O . ASP A 1 236 ? 5.675 15.030 49.527 1.00 15.73 228 ASP A O 1
ATOM 1526 N N . LEU A 1 237 ? 4.248 16.641 50.211 1.00 13.86 229 LEU A N 1
ATOM 1527 C CA . LEU A 1 237 ? 5.314 17.368 50.898 1.00 14.69 229 LEU A CA 1
ATOM 1528 C C . LEU A 1 237 ? 5.874 16.541 52.042 1.00 14.21 229 LEU A C 1
ATOM 1529 O O . LEU A 1 237 ? 7.093 16.435 52.202 1.00 13.54 229 LEU A O 1
ATOM 1534 N N . LEU A 1 238 ? 4.994 15.922 52.840 1.00 16.72 230 LEU A N 1
ATOM 1535 C CA . LEU A 1 238 ? 5.480 15.106 53.951 1.00 14.88 230 LEU A CA 1
ATOM 1536 C C . LEU A 1 238 ? 6.231 13.878 53.455 1.00 15.97 230 LEU A C 1
ATOM 1537 O O . LEU A 1 238 ? 7.211 13.467 54.082 1.00 17.35 230 LEU A O 1
ATOM 1542 N N . ARG A 1 239 ? 5.796 13.290 52.335 1.00 17.52 231 ARG A N 1
ATOM 1543 C CA . ARG A 1 239 ? 6.531 12.185 51.736 1.00 16.90 231 ARG A CA 1
ATOM 1544 C C . ARG A 1 239 ? 7.946 12.617 51.366 1.00 17.63 231 ARG A C 1
ATOM 1545 O O . ARG A 1 239 ? 8.922 11.924 51.674 1.00 14.55 231 ARG A O 1
ATOM 1553 N N . GLU A 1 240 ? 8.068 13.761 50.692 1.00 17.41 232 GLU A N 1
ATOM 1554 C CA . GLU A 1 240 ? 9.377 14.230 50.257 1.00 17.34 232 GLU A CA 1
ATOM 1555 C C . GLU A 1 240 ? 10.272 14.542 51.453 1.00 16.46 232 GLU A C 1
ATOM 1556 O O . GLU A 1 240 ? 11.458 14.189 51.453 1.00 17.42 232 GLU A O 1
ATOM 1562 N N . LEU A 1 241 ? 9.723 15.211 52.477 1.00 13.16 233 LEU A N 1
ATOM 1563 C CA . LEU A 1 241 ? 10.505 15.539 53.666 1.00 15.61 233 LEU A CA 1
ATOM 1564 C C . LEU A 1 241 ? 10.944 14.283 54.415 1.00 14.96 233 LEU A C 1
ATOM 1565 O O . LEU A 1 241 ? 12.083 14.203 54.889 1.00 15.93 233 LEU A O 1
ATOM 1570 N N . THR A 1 242 ? 10.053 13.294 54.543 1.00 13.09 234 THR A N 1
ATOM 1571 C CA . THR A 1 242 ? 10.389 12.093 55.303 1.00 12.59 234 THR A CA 1
ATOM 1572 C C . THR A 1 242 ? 11.476 11.278 54.614 1.00 11.95 234 THR A C 1
ATOM 1573 O O . THR A 1 242 ? 12.388 10.769 55.278 1.00 13.92 234 THR A O 1
ATOM 1577 N N . GLU A 1 243 ? 11.407 11.154 53.288 1.00 10.96 235 GLU A N 1
ATOM 1578 C CA . GLU A 1 243 ? 12.483 10.471 52.581 1.00 14.74 235 GLU A CA 1
ATOM 1579 C C . GLU A 1 243 ? 13.788 11.226 52.760 1.00 15.10 235 GLU A C 1
ATOM 1580 O O . GLU A 1 243 ? 14.832 10.626 53.043 1.00 11.51 235 GLU A O 1
ATOM 1586 N N . PHE A 1 244 ? 13.736 12.552 52.633 1.00 13.84 236 PHE A N 1
ATOM 1587 C CA . PHE A 1 244 ? 14.947 13.352 52.763 1.00 13.71 236 PHE A CA 1
ATOM 1588 C C . PHE A 1 244 ? 15.550 13.215 54.157 1.00 13.60 236 PHE A C 1
ATOM 1589 O O . PHE A 1 244 ? 16.749 12.939 54.302 1.00 12.58 236 PHE A O 1
ATOM 1597 N N . ALA A 1 245 ? 14.715 13.345 55.196 1.00 11.05 237 ALA A N 1
ATOM 1598 C CA . ALA A 1 245 ? 15.186 13.421 56.576 1.00 12.76 237 ALA A CA 1
ATOM 1599 C C . ALA A 1 245 ? 15.646 12.080 57.136 1.00 12.14 237 ALA A C 1
ATOM 1600 O O . ALA A 1 245 ? 16.212 12.049 58.235 1.00 15.13 237 ALA A O 1
ATOM 1602 N N . THR A 1 246 ? 15.383 10.973 56.449 1.00 14.74 238 THR A N 1
ATOM 1603 C CA . THR A 1 246 ? 15.806 9.670 56.931 1.00 13.83 238 THR A CA 1
ATOM 1604 C C . THR A 1 246 ? 16.915 9.069 56.071 1.00 15.37 238 THR A C 1
ATOM 1605 O O . THR A 1 246 ? 17.195 7.869 56.172 1.00 14.13 238 THR A O 1
ATOM 1609 N N . GLN A 1 247 ? 17.547 9.884 55.231 1.00 11.39 239 GLN A N 1
ATOM 1610 C CA . GLN A 1 247 ? 18.744 9.449 54.540 1.00 11.66 239 GLN A CA 1
ATOM 1611 C C . GLN A 1 247 ? 19.835 9.145 55.560 1.00 10.78 239 GLN A C 1
ATOM 1612 O O . GLN A 1 247 ? 19.837 9.707 56.660 1.00 12.83 239 GLN A O 1
ATOM 1618 N N . PRO A 1 248 ? 20.796 8.277 55.214 1.00 13.32 240 PRO A N 1
ATOM 1619 C CA . PRO A 1 248 ? 21.760 7.802 56.229 1.00 12.78 240 PRO A CA 1
ATOM 1620 C C . PRO A 1 248 ? 22.552 8.912 56.910 1.00 13.77 240 PRO A C 1
ATOM 1621 O O . PRO A 1 248 ? 22.909 8.778 58.091 1.00 9.78 240 PRO A O 1
ATOM 1625 N N . GLN A 1 249 ? 22.822 10.015 56.215 1.00 13.07 241 GLN A N 1
ATOM 1626 C CA . GLN A 1 249 ? 23.582 11.083 56.855 1.00 12.21 241 GLN A CA 1
ATOM 1627 C C . GLN A 1 249 ? 22.839 11.727 58.019 1.00 13.57 241 GLN A C 1
ATOM 1628 O O . GLN A 1 249 ? 23.463 12.474 58.782 1.00 14.12 241 GLN A O 1
ATOM 1634 N N . PHE A 1 250 ? 21.532 11.475 58.176 1.00 13.19 242 PHE A N 1
ATOM 1635 C CA . PHE A 1 250 ? 20.768 12.027 59.285 1.00 15.65 242 PHE A CA 1
ATOM 1636 C C . PHE A 1 250 ? 20.420 10.976 60.332 1.00 15.51 242 PHE A C 1
ATOM 1637 O O . PHE A 1 250 ? 19.685 11.285 61.273 1.00 13.37 242 PHE A O 1
ATOM 1645 N N . VAL A 1 251 ? 20.920 9.744 60.188 1.00 12.89 243 VAL A N 1
ATOM 1646 C CA . VAL A 1 251 ? 20.467 8.611 60.991 1.00 13.42 243 VAL A CA 1
ATOM 1647 C C . VAL A 1 251 ? 21.621 8.021 61.793 1.00 13.91 243 VAL A C 1
ATOM 1648 O O . VAL A 1 251 ? 22.740 7.866 61.283 1.00 13.25 243 VAL A O 1
ATOM 1652 N N . TYR A 1 252 ? 21.340 7.714 63.060 1.00 16.20 244 TYR A N 1
ATOM 1653 C CA . TYR A 1 252 ? 22.197 6.903 63.919 1.00 16.15 244 TYR A CA 1
ATOM 1654 C C . TYR A 1 252 ? 21.450 5.618 64.263 1.00 13.34 244 TYR A C 1
ATOM 1655 O O . TYR A 1 252 ? 20.312 5.668 64.738 1.00 13.53 244 TYR A O 1
ATOM 1664 N N . SER A 1 253 ? 22.087 4.481 64.023 1.00 12.82 245 SER A N 1
ATOM 1665 C CA . SER A 1 253 ? 21.524 3.171 64.334 1.00 16.28 245 SER A CA 1
ATOM 1666 C C . SER A 1 253 ? 22.168 2.643 65.616 1.00 18.37 245 SER A C 1
ATOM 1667 O O . SER A 1 253 ? 23.388 2.432 65.669 1.00 18.65 245 SER A O 1
ATOM 1670 N N . HIS A 1 254 ? 21.370 2.458 66.660 1.00 15.22 246 HIS A N 1
ATOM 1671 C CA . HIS A 1 254 ? 21.931 2.054 67.941 1.00 14.95 246 HIS A CA 1
ATOM 1672 C C . HIS A 1 254 ? 21.963 0.535 68.042 1.00 16.98 246 HIS A C 1
ATOM 1673 O O . HIS A 1 254 ? 20.906 -0.114 68.065 1.00 17.50 246 HIS A O 1
ATOM 1680 N N . GLU A 1 255 ? 23.177 -0.024 68.119 1.00 18.34 247 GLU A N 1
ATOM 1681 C CA . GLU A 1 255 ? 23.366 -1.438 68.436 1.00 20.46 247 GLU A CA 1
ATOM 1682 C C . GLU A 1 255 ? 23.285 -1.603 69.948 1.00 18.73 247 GLU A C 1
ATOM 1683 O O . GLU A 1 255 ? 24.150 -1.114 70.683 1.00 18.65 247 GLU A O 1
ATOM 1689 N N . TRP A 1 256 ? 22.252 -2.295 70.409 1.00 19.01 248 TRP A N 1
ATOM 1690 C CA . TRP A 1 256 ? 21.972 -2.384 71.833 1.00 16.98 248 TRP A CA 1
ATOM 1691 C C . TRP A 1 256 ? 22.992 -3.250 72.559 1.00 20.48 248 TRP A C 1
ATOM 1692 O O . TRP A 1 256 ? 23.488 -4.250 72.031 1.00 21.04 248 TRP A O 1
ATOM 1703 N N . SER A 1 257 ? 23.288 -2.858 73.798 1.00 17.85 249 SER A N 1
ATOM 1704 C CA . SER A 1 257 ? 23.998 -3.703 74.743 1.00 19.81 249 SER A CA 1
ATOM 1705 C C . SER A 1 257 ? 23.090 -3.916 75.944 1.00 22.02 249 SER A C 1
ATOM 1706 O O . SER A 1 257 ? 22.244 -3.069 76.261 1.00 18.15 249 SER A O 1
ATOM 1709 N N . VAL A 1 258 ? 23.275 -5.047 76.622 1.00 25.40 250 VAL A N 1
ATOM 1710 C CA . VAL A 1 258 ? 22.452 -5.346 77.789 1.00 25.72 250 VAL A CA 1
ATOM 1711 C C . VAL A 1 258 ? 22.607 -4.238 78.823 1.00 23.31 250 VAL A C 1
ATOM 1712 O O . VAL A 1 258 ? 23.723 -3.793 79.123 1.00 22.06 250 VAL A O 1
ATOM 1716 N N . ARG A 1 259 ? 21.472 -3.766 79.343 1.00 23.27 251 ARG A N 1
ATOM 1717 C CA . ARG A 1 259 ? 21.367 -2.730 80.369 1.00 24.05 251 ARG A CA 1
ATOM 1718 C C . ARG A 1 259 ? 21.877 -1.363 79.909 1.00 24.57 251 ARG A C 1
ATOM 1719 O O . ARG A 1 259 ? 22.229 -0.514 80.748 1.00 18.77 251 ARG A O 1
ATOM 1727 N N . ASP A 1 260 ? 21.877 -1.122 78.597 1.00 19.01 252 ASP A N 1
ATOM 1728 C CA . ASP A 1 260 ? 21.923 0.236 78.089 1.00 17.89 252 ASP A CA 1
ATOM 1729 C C . ASP A 1 260 ? 20.656 0.952 78.549 1.00 19.50 252 ASP A C 1
ATOM 1730 O O . ASP A 1 260 ? 19.547 0.428 78.388 1.00 17.81 252 ASP A O 1
ATOM 1735 N N . LEU A 1 261 ? 20.806 2.145 79.105 1.00 18.02 253 LEU A N 1
ATOM 1736 C CA . LEU A 1 261 ? 19.680 3.057 79.277 1.00 19.50 253 LEU A CA 1
ATOM 1737 C C . LEU A 1 261 ? 19.813 4.129 78.204 1.00 18.60 253 LEU A C 1
ATOM 1738 O O . LEU A 1 261 ? 20.760 4.925 78.225 1.00 16.20 253 LEU A O 1
ATOM 1743 N N . VAL A 1 262 ? 18.865 4.161 77.275 1.00 15.09 254 VAL A N 1
ATOM 1744 C CA . VAL A 1 262 ? 18.893 5.114 76.172 1.00 14.12 254 VAL A CA 1
ATOM 1745 C C . VAL A 1 262 ? 17.758 6.104 76.385 1.00 19.54 254 VAL A C 1
ATOM 1746 O O . VAL A 1 262 ? 16.588 5.713 76.519 1.00 17.84 254 VAL A O 1
ATOM 1750 N N . MET A 1 263 ? 18.124 7.379 76.440 1.00 17.82 255 MET A N 1
ATOM 1751 C CA . MET A 1 263 ? 17.213 8.494 76.638 1.00 16.87 255 MET A CA 1
ATOM 1752 C C . MET A 1 263 ? 17.274 9.362 75.395 1.00 19.20 255 MET A C 1
ATOM 1753 O O . MET A 1 263 ? 18.374 9.714 74.945 1.00 17.97 255 MET A O 1
ATOM 1758 N N . TRP A 1 264 ? 16.110 9.638 74.781 1.00 13.13 256 TRP A N 1
ATOM 1759 C CA . TRP A 1 264 ? 16.105 10.436 73.562 1.00 12.38 256 TRP A CA 1
ATOM 1760 C C . TRP A 1 264 ? 15.040 11.522 73.614 1.00 12.61 256 TRP A C 1
ATOM 1761 O O . TRP A 1 264 ? 13.977 11.363 74.226 1.00 13.61 256 TRP A O 1
ATOM 1772 N N . ASP A 1 265 ? 15.371 12.645 72.981 1.00 14.61 257 ASP A N 1
ATOM 1773 C CA . ASP A 1 265 ? 14.549 13.857 72.984 1.00 16.39 257 ASP A CA 1
ATOM 1774 C C . ASP A 1 265 ? 13.657 13.826 71.745 1.00 12.01 257 ASP A C 1
ATOM 1775 O O . ASP A 1 265 ? 14.114 14.055 70.625 1.00 13.81 257 ASP A O 1
ATOM 1780 N N . ASN A 1 266 ? 12.371 13.520 71.945 1.00 17.86 258 ASN A N 1
ATOM 1781 C CA . ASN A 1 266 ? 11.428 13.485 70.834 1.00 17.16 258 ASN A CA 1
ATOM 1782 C C . ASN A 1 266 ? 11.250 14.843 70.162 1.00 17.31 258 ASN A C 1
ATOM 1783 O O . ASN A 1 266 ? 10.765 14.900 69.027 1.00 17.00 258 ASN A O 1
ATOM 1788 N N . ARG A 1 267 ? 11.641 15.933 70.826 1.00 21.15 259 ARG A N 1
ATOM 1789 C CA . ARG A 1 267 ? 11.504 17.271 70.257 1.00 21.35 259 ARG A CA 1
ATOM 1790 C C . ARG A 1 267 ? 12.476 17.532 69.118 1.00 23.10 259 ARG A C 1
ATOM 1791 O O . ARG A 1 267 ? 12.322 18.543 68.429 1.00 17.99 259 ARG A O 1
ATOM 1799 N N . ALA A 1 268 ? 13.460 16.645 68.903 1.00 16.77 260 ALA A N 1
ATOM 1800 C CA . ALA A 1 268 ? 14.468 16.825 67.869 1.00 16.17 260 ALA A CA 1
ATOM 1801 C C . ALA A 1 268 ? 14.625 15.611 66.963 1.00 19.47 260 ALA A C 1
ATOM 1802 O O . ALA A 1 268 ? 15.517 15.607 66.112 1.00 14.78 260 ALA A O 1
ATOM 1804 N N . LEU A 1 269 ? 13.805 14.577 67.126 1.00 15.13 261 LEU A N 1
ATOM 1805 C CA . LEU A 1 269 ? 14.096 13.311 66.478 1.00 14.47 261 LEU A CA 1
ATOM 1806 C C . LEU A 1 269 ? 12.839 12.650 65.953 1.00 14.54 261 LEU A C 1
ATOM 1807 O O . LEU A 1 269 ? 11.717 12.973 66.347 1.00 15.11 261 LEU A O 1
ATOM 1812 N N . MET A 1 270 ? 13.075 11.698 65.062 1.00 14.09 262 MET A N 1
ATOM 1813 C CA . MET A 1 270 ? 12.202 10.571 64.824 1.00 16.84 262 MET A CA 1
ATOM 1814 C C . MET A 1 270 ? 13.007 9.339 65.201 1.00 15.87 262 MET A C 1
ATOM 1815 O O . MET A 1 270 ? 14.248 9.373 65.243 1.00 13.73 262 MET A O 1
ATOM 1820 N N . HIS A 1 271 ? 12.305 8.261 65.509 1.00 14.53 263 HIS A N 1
ATOM 1821 C CA . HIS A 1 271 ? 13.001 7.012 65.782 1.00 16.41 263 HIS A CA 1
ATOM 1822 C C . HIS A 1 271 ? 12.139 5.863 65.285 1.00 17.49 263 HIS A C 1
ATOM 1823 O O . HIS A 1 271 ? 10.948 6.023 65.010 1.00 15.46 263 HIS A O 1
ATOM 1830 N N . ARG A 1 272 ? 12.751 4.689 65.195 1.00 15.32 264 ARG A N 1
ATOM 1831 C CA . ARG A 1 272 ? 12.010 3.502 64.805 1.00 20.62 264 ARG A CA 1
ATOM 1832 C C . ARG A 1 272 ? 12.764 2.292 65.315 1.00 22.63 264 ARG A C 1
ATOM 1833 O O . ARG A 1 272 ? 13.985 2.339 65.472 1.00 18.96 264 ARG A O 1
ATOM 1841 N N . GLY A 1 273 ? 12.023 1.211 65.558 1.00 17.60 265 GLY A N 1
ATOM 1842 C CA . GLY A 1 273 ? 12.629 -0.065 65.876 1.00 18.38 265 GLY A CA 1
ATOM 1843 C C . GLY A 1 273 ? 12.829 -0.896 64.623 1.00 21.10 265 GLY A C 1
ATOM 1844 O O . GLY A 1 273 ? 12.127 -0.734 63.632 1.00 23.51 265 GLY A O 1
ATOM 1845 N N . ARG A 1 274 ? 13.834 -1.748 64.661 1.00 19.08 266 ARG A N 1
ATOM 1846 C CA . ARG A 1 274 ? 14.143 -2.648 63.566 1.00 19.63 266 ARG A CA 1
ATOM 1847 C C . ARG A 1 274 ? 13.801 -4.074 63.955 1.00 21.57 266 ARG A C 1
ATOM 1848 O O . ARG A 1 274 ? 13.957 -4.441 65.123 1.00 23.63 266 ARG A O 1
ATOM 1856 N N . PRO A 1 275 ? 13.332 -4.900 63.023 1.00 25.08 267 PRO A N 1
ATOM 1857 C CA . PRO A 1 275 ? 13.075 -6.303 63.364 1.00 27.32 267 PRO A CA 1
ATOM 1858 C C . PRO A 1 275 ? 14.357 -6.973 63.845 1.00 27.28 267 PRO A C 1
ATOM 1859 O O . PRO A 1 275 ? 15.463 -6.578 63.472 1.00 24.88 267 PRO A O 1
ATOM 1863 N N . HIS A 1 276 ? 14.208 -7.958 64.723 1.00 26.03 268 HIS A N 1
ATOM 1864 C CA . HIS A 1 276 ? 15.319 -8.836 65.073 1.00 26.96 268 HIS A CA 1
ATOM 1865 C C . HIS A 1 276 ? 15.090 -10.209 64.447 1.00 34.01 268 HIS A C 1
ATOM 1866 O O . HIS A 1 276 ? 13.952 -10.592 64.167 1.00 37.13 268 HIS A O 1
ATOM 1873 N N . ILE A 1 277 ? 16.180 -10.929 64.192 1.00 33.93 269 ILE A N 1
ATOM 1874 C CA . ILE A 1 277 ? 16.167 -12.140 63.379 1.00 36.42 269 ILE A CA 1
ATOM 1875 C C . ILE A 1 277 ? 16.773 -13.281 64.189 1.00 36.91 269 ILE A C 1
ATOM 1876 O O . ILE A 1 277 ? 17.939 -13.198 64.586 1.00 35.18 269 ILE A O 1
ATOM 1881 N N . PRO A 1 278 ? 16.038 -14.376 64.446 1.00 40.04 270 PRO A N 1
ATOM 1882 C CA . PRO A 1 278 ? 14.625 -14.532 64.078 1.00 41.91 270 PRO A CA 1
ATOM 1883 C C . PRO A 1 278 ? 13.708 -13.812 65.055 1.00 40.19 270 PRO A C 1
ATOM 1884 O O . PRO A 1 278 ? 14.116 -13.570 66.186 1.00 36.67 270 PRO A O 1
ATOM 1888 N N . GLU A 1 279 ? 12.479 -13.504 64.627 1.00 44.96 271 GLU A N 1
ATOM 1889 C CA . GLU A 1 279 ? 11.537 -12.799 65.491 1.00 47.28 271 GLU A CA 1
ATOM 1890 C C . GLU A 1 279 ? 11.211 -13.591 66.753 1.00 50.73 271 GLU A C 1
ATOM 1891 O O . GLU A 1 279 ? 10.675 -13.019 67.710 1.00 51.45 271 GLU A O 1
ATOM 1893 N N . THR A 1 280 ? 11.507 -14.894 66.769 1.00 52.50 272 THR A N 1
ATOM 1894 C CA . THR A 1 280 ? 11.229 -15.712 67.941 1.00 54.77 272 THR A CA 1
ATOM 1895 C C . THR A 1 280 ? 12.215 -15.457 69.076 1.00 53.13 272 THR A C 1
ATOM 1896 O O . THR A 1 280 ? 11.921 -15.813 70.224 1.00 55.33 272 THR A O 1
ATOM 1900 N N . ASP A 1 281 ? 13.377 -14.870 68.794 1.00 48.44 273 ASP A N 1
ATOM 1901 C CA . ASP A 1 281 ? 14.268 -14.491 69.879 1.00 47.60 273 ASP A CA 1
ATOM 1902 C C . ASP A 1 281 ? 13.572 -13.470 70.772 1.00 47.26 273 ASP A C 1
ATOM 1903 O O . ASP A 1 281 ? 12.750 -12.671 70.317 1.00 48.19 273 ASP A O 1
ATOM 1908 N N . VAL A 1 282 ? 13.873 -13.525 72.056 1.00 49.59 274 VAL A N 1
ATOM 1909 C CA . VAL A 1 282 ? 13.238 -12.629 73.013 1.00 51.22 274 VAL A CA 1
ATOM 1910 C C . VAL A 1 282 ? 13.945 -11.279 72.995 1.00 50.99 274 VAL A C 1
ATOM 1911 O O . VAL A 1 282 ? 15.164 -11.193 72.804 1.00 50.62 274 VAL A O 1
ATOM 1915 N N . ARG A 1 283 ? 13.161 -10.217 73.161 1.00 51.86 275 ARG A N 1
ATOM 1916 C CA . ARG A 1 283 ? 13.658 -8.848 73.269 1.00 50.72 275 ARG A CA 1
ATOM 1917 C C . ARG A 1 283 ? 12.866 -8.183 74.381 1.00 51.19 275 ARG A C 1
ATOM 1918 O O . ARG A 1 283 ? 11.663 -7.948 74.230 1.00 54.25 275 ARG A O 1
ATOM 1926 N N . GLU A 1 284 ? 13.529 -7.865 75.487 1.00 56.66 276 GLU A N 1
ATOM 1927 C CA . GLU A 1 284 ? 12.853 -7.296 76.642 1.00 50.94 276 GLU A CA 1
ATOM 1928 C C . GLU A 1 284 ? 13.414 -5.907 76.892 1.00 43.88 276 GLU A C 1
ATOM 1929 O O . GLU A 1 284 ? 14.607 -5.757 77.169 1.00 35.90 276 GLU A O 1
ATOM 1935 N N . MET A 1 285 ? 12.540 -4.908 76.823 1.00 40.51 277 MET A N 1
ATOM 1936 C CA . MET A 1 285 ? 12.858 -3.502 77.025 1.00 38.24 277 MET A CA 1
ATOM 1937 C C . MET A 1 285 ? 11.867 -2.911 78.015 1.00 36.58 277 MET A C 1
ATOM 1938 O O . MET A 1 285 ? 10.667 -3.195 77.945 1.00 36.82 277 MET A O 1
ATOM 1943 N N . HIS A 1 286 ? 12.368 -2.104 78.943 1.00 34.66 278 HIS A N 1
ATOM 1944 C CA . HIS A 1 286 ? 11.527 -1.380 79.885 1.00 34.80 278 HIS A CA 1
ATOM 1945 C C . HIS A 1 286 ? 11.518 0.094 79.514 1.00 32.11 278 HIS A C 1
ATOM 1946 O O . HIS A 1 286 ? 12.580 0.688 79.288 1.00 25.38 278 HIS A O 1
ATOM 1953 N N . ARG A 1 287 ? 10.324 0.683 79.464 1.00 26.71 279 ARG A N 1
ATOM 1954 C CA . ARG A 1 287 ? 10.136 2.006 78.889 1.00 28.04 279 ARG A CA 1
ATOM 1955 C C . ARG A 1 287 ? 9.526 2.954 79.910 1.00 28.37 279 ARG A C 1
ATOM 1956 O O . ARG A 1 287 ? 8.750 2.542 80.777 1.00 29.29 279 ARG A O 1
ATOM 1958 N N . ALA A 1 288 ? 9.866 4.233 79.767 1.00 23.19 280 ALA A N 1
ATOM 1959 C CA . ALA A 1 288 ? 9.245 5.325 80.498 1.00 27.04 280 ALA A CA 1
ATOM 1960 C C . ALA A 1 288 ? 9.189 6.526 79.571 1.00 25.80 280 ALA A C 1
ATOM 1961 O O . ALA A 1 288 ? 10.000 6.652 78.646 1.00 24.04 280 ALA A O 1
ATOM 1963 N N . THR A 1 289 ? 8.196 7.382 79.786 1.00 26.95 281 THR A N 1
ATOM 1964 C CA . THR A 1 289 ? 8.002 8.519 78.901 1.00 28.07 281 THR A CA 1
ATOM 1965 C C . THR A 1 289 ? 7.632 9.750 79.716 1.00 25.37 281 THR A C 1
ATOM 1966 O O . THR A 1 289 ? 6.833 9.671 80.651 1.00 24.07 281 THR A O 1
ATOM 1970 N N . THR A 1 290 ? 8.246 10.876 79.379 1.00 22.82 282 THR A N 1
ATOM 1971 C CA . THR A 1 290 ? 7.890 12.158 79.962 1.00 24.65 282 THR A CA 1
ATOM 1972 C C . THR A 1 290 ? 7.157 12.980 78.913 1.00 25.37 282 THR A C 1
ATOM 1973 O O . THR A 1 290 ? 7.395 12.830 77.709 1.00 22.46 282 THR A O 1
ATOM 1977 N N . LEU A 1 291 ? 6.279 13.862 79.385 1.00 26.78 283 LEU A N 1
ATOM 1978 C CA . LEU A 1 291 ? 5.484 14.730 78.531 1.00 28.61 283 LEU A CA 1
ATOM 1979 C C . LEU A 1 291 ? 6.097 16.120 78.458 1.00 28.44 283 LEU A C 1
ATOM 1980 O O . LEU A 1 291 ? 6.706 16.599 79.416 1.00 28.79 283 LEU A O 1
ATOM 1985 N N . ASP A 1 292 ? 5.924 16.766 77.305 1.00 24.78 284 ASP A N 1
ATOM 1986 C CA . ASP A 1 292 ? 6.557 18.059 77.031 1.00 25.16 284 ASP A CA 1
ATOM 1987 C C . ASP A 1 292 ? 5.688 19.211 77.543 1.00 27.88 284 ASP A C 1
ATOM 1988 O O . ASP A 1 292 ? 5.232 20.067 76.796 1.00 35.88 284 ASP A O 1
ATOM 1993 N N . ASP A 1 293 ? 5.453 19.211 78.852 1.00 29.41 285 ASP A N 1
ATOM 1994 C CA . ASP A 1 293 ? 4.636 20.240 79.495 1.00 36.50 285 ASP A CA 1
ATOM 1995 C C . ASP A 1 293 ? 5.533 21.435 79.784 1.00 38.56 285 ASP A C 1
ATOM 1996 O O . ASP A 1 293 ? 6.326 21.416 80.728 1.00 42.14 285 ASP A O 1
ATOM 2001 N N . ARG A 1 294 ? 5.419 22.484 78.969 1.00 38.09 286 ARG A N 1
ATOM 2002 C CA . ARG A 1 294 ? 6.311 23.629 79.122 1.00 42.00 286 ARG A CA 1
ATOM 2003 C C . ARG A 1 294 ? 6.057 24.423 80.406 1.00 45.61 286 ARG A C 1
ATOM 2004 O O . ARG A 1 294 ? 6.884 25.274 80.752 1.00 46.64 286 ARG A O 1
ATOM 2012 N N . THR A 1 295 ? 4.961 24.161 81.128 1.00 40.76 287 THR A N 1
ATOM 2013 C CA . THR A 1 295 ? 4.727 24.795 82.425 1.00 48.08 287 THR A CA 1
ATOM 2014 C C . THR A 1 295 ? 5.293 23.994 83.590 1.00 47.60 287 THR A C 1
ATOM 2015 O O . THR A 1 295 ? 5.313 24.497 84.720 1.00 46.19 287 THR A O 1
ATOM 2019 N N . TRP A 1 296 ? 5.747 22.770 83.348 1.00 44.74 288 TRP A N 1
ATOM 2020 C CA . TRP A 1 296 ? 6.262 21.930 84.416 1.00 45.98 288 TRP A CA 1
ATOM 2021 C C . TRP A 1 296 ? 7.617 22.448 84.878 1.00 49.88 288 TRP A C 1
ATOM 2022 O O . TRP A 1 296 ? 8.383 23.014 84.094 1.00 50.52 288 TRP A O 1
ATOM 2033 N N . THR A 1 297 ? 7.885 22.304 86.175 1.00 53.00 289 THR A N 1
ATOM 2034 C CA . THR A 1 297 ? 9.162 22.696 86.747 1.00 55.22 289 THR A CA 1
ATOM 2035 C C . THR A 1 297 ? 9.639 21.619 87.708 1.00 54.33 289 THR A C 1
ATOM 2036 O O . THR A 1 297 ? 8.841 20.962 88.381 1.00 55.27 289 THR A O 1
ATOM 2040 N N . ARG A 1 298 ? 10.953 21.436 87.745 1.00 52.64 290 ARG A N 1
ATOM 2041 C CA . ARG A 1 298 ? 11.572 20.514 88.685 1.00 52.81 290 ARG A CA 1
ATOM 2042 C C . ARG A 1 298 ? 11.376 21.036 90.103 1.00 56.23 290 ARG A C 1
ATOM 2043 O O . ARG A 1 298 ? 11.799 22.154 90.415 1.00 59.14 290 ARG A O 1
ATOM 2051 N N . GLY A 1 299 ? 10.727 20.238 90.947 1.00 57.63 291 GLY A N 1
ATOM 2052 C CA . GLY A 1 299 ? 10.600 20.513 92.372 1.00 62.97 291 GLY A CA 1
ATOM 2053 C C . GLY A 1 299 ? 10.442 21.958 92.805 1.00 69.56 291 GLY A C 1
ATOM 2054 O O . GLY A 1 299 ? 9.332 22.434 93.041 1.00 75.15 291 GLY A O 1
ATOM 2055 N N . SER B 1 10 ? 25.616 14.321 39.163 1.00 39.96 2 SER B N 1
ATOM 2056 C CA . SER B 1 10 ? 24.815 13.188 38.707 1.00 39.46 2 SER B CA 1
ATOM 2057 C C . SER B 1 10 ? 25.285 11.846 39.289 1.00 36.57 2 SER B C 1
ATOM 2058 O O . SER B 1 10 ? 24.687 10.815 39.016 1.00 43.93 2 SER B O 1
ATOM 2061 N N . LEU B 1 11 ? 26.366 11.864 40.064 1.00 27.38 3 LEU B N 1
ATOM 2062 C CA . LEU B 1 11 ? 26.864 10.654 40.708 1.00 24.02 3 LEU B CA 1
ATOM 2063 C C . LEU B 1 11 ? 25.860 10.143 41.736 1.00 21.45 3 LEU B C 1
ATOM 2064 O O . LEU B 1 11 ? 25.185 10.923 42.414 1.00 17.47 3 LEU B O 1
ATOM 2069 N N . ASN B 1 12 ? 25.751 8.825 41.835 1.00 19.72 4 ASN B N 1
ATOM 2070 C CA . ASN B 1 12 ? 24.856 8.180 42.796 1.00 16.78 4 ASN B CA 1
ATOM 2071 C C . ASN B 1 12 ? 25.638 8.058 44.101 1.00 13.94 4 ASN B C 1
ATOM 2072 O O . ASN B 1 12 ? 26.368 7.090 44.333 1.00 13.35 4 ASN B O 1
ATOM 2077 N N . VAL B 1 13 ? 25.496 9.084 44.947 1.00 13.96 5 VAL B N 1
ATOM 2078 C CA . VAL B 1 13 ? 26.257 9.251 46.184 1.00 14.59 5 VAL B CA 1
ATOM 2079 C C . VAL B 1 13 ? 25.405 8.839 47.369 1.00 16.74 5 VAL B C 1
ATOM 2080 O O . VAL B 1 13 ? 24.282 9.325 47.527 1.00 17.12 5 VAL B O 1
ATOM 2084 N N . GLU B 1 14 ? 25.942 7.970 48.220 1.00 15.83 6 GLU B N 1
ATOM 2085 C CA . GLU B 1 14 ? 25.237 7.545 49.423 1.00 16.84 6 GLU B CA 1
ATOM 2086 C C . GLU B 1 14 ? 26.163 7.708 50.617 1.00 13.50 6 GLU B C 1
ATOM 2087 O O . GL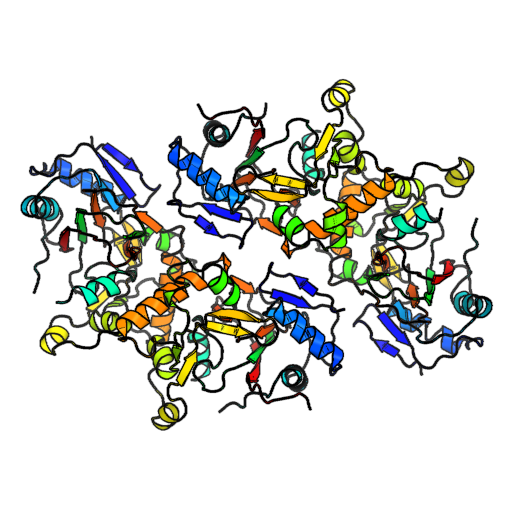U B 1 14 ? 27.216 7.063 50.688 1.00 12.95 6 GLU B O 1
ATOM 2093 N N . ALA B 1 15 ? 25.774 8.574 51.547 1.00 11.43 7 ALA B N 1
ATOM 2094 C CA . ALA B 1 15 ? 26.612 8.838 52.708 1.00 12.03 7 ALA B CA 1
ATOM 2095 C C . ALA B 1 15 ? 26.826 7.558 53.498 1.00 14.02 7 ALA B C 1
ATOM 2096 O O . ALA B 1 15 ? 25.875 6.829 53.795 1.00 12.00 7 ALA B O 1
ATOM 2098 N N . ALA B 1 16 ? 28.081 7.286 53.830 1.00 14.28 8 ALA B N 1
ATOM 2099 C CA . ALA B 1 16 ? 28.428 6.240 54.781 1.00 13.81 8 ALA B CA 1
ATOM 2100 C C . ALA B 1 16 ? 28.659 6.808 56.173 1.00 14.72 8 ALA B C 1
ATOM 2101 O O . ALA B 1 16 ? 28.772 6.049 57.146 1.00 14.81 8 ALA B O 1
ATOM 2103 N N . HIS B 1 17 ? 28.764 8.128 56.257 1.00 12.96 9 HIS B N 1
ATOM 2104 C CA . HIS B 1 17 ? 29.020 8.923 57.448 1.00 13.75 9 HIS B CA 1
ATOM 2105 C C . HIS B 1 17 ? 28.457 10.295 57.114 1.00 13.62 9 HIS B C 1
ATOM 2106 O O . HIS B 1 17 ? 28.382 10.633 55.931 1.00 16.25 9 HIS B O 1
ATOM 2113 N N . PRO B 1 18 ? 27.986 11.068 58.089 1.00 11.53 10 PRO B N 1
ATOM 2114 C CA . PRO B 1 18 ? 27.359 12.358 57.723 1.00 17.11 10 PRO B CA 1
ATOM 2115 C C . PRO B 1 18 ? 28.291 13.306 56.953 1.00 18.98 10 PRO B C 1
ATOM 2116 O O . PRO B 1 18 ? 27.804 14.103 56.138 1.00 17.99 10 PRO B O 1
ATOM 2120 N N . PHE B 1 19 ? 29.607 13.243 57.167 1.00 10.93 11 PHE B N 1
ATOM 2121 C CA . PHE B 1 19 ? 30.480 14.173 56.453 1.00 10.77 11 PHE B CA 1
ATOM 2122 C C . PHE B 1 19 ? 31.854 13.638 56.065 1.00 11.29 11 PHE B C 1
ATOM 2123 O O . PHE B 1 19 ? 32.578 14.343 55.348 1.00 13.00 11 PHE B O 1
ATOM 2131 N N . ILE B 1 20 ? 32.237 12.431 56.465 1.00 11.73 12 ILE B N 1
ATOM 2132 C CA . ILE B 1 20 ? 33.580 11.929 56.185 1.00 9.89 12 ILE B CA 1
ATOM 2133 C C . ILE B 1 20 ? 33.605 11.073 54.927 1.00 11.73 12 ILE B C 1
ATOM 2134 O O . ILE B 1 20 ? 34.532 11.177 54.125 1.00 10.21 12 ILE B O 1
ATOM 2139 N N . ALA B 1 21 ? 32.603 10.211 54.739 1.00 10.32 13 ALA B N 1
ATOM 2140 C CA . ALA B 1 21 ? 32.694 9.153 53.745 1.00 9.90 13 ALA B CA 1
ATOM 2141 C C . ALA B 1 21 ? 31.369 8.934 53.030 1.00 13.75 13 ALA B C 1
ATOM 2142 O O . ALA B 1 21 ? 30.295 9.015 53.634 1.00 11.13 13 ALA B O 1
ATOM 2144 N N . ALA B 1 22 ? 31.466 8.567 51.755 1.00 12.27 14 ALA B N 1
ATOM 2145 C CA . ALA B 1 22 ? 30.291 8.201 50.979 1.00 15.14 14 ALA B CA 1
ATOM 2146 C C . ALA B 1 22 ? 30.652 7.114 49.981 1.00 12.22 14 ALA B C 1
ATOM 2147 O O . ALA B 1 22 ? 31.779 7.059 49.473 1.00 10.81 14 ALA B O 1
ATOM 2149 N N . ARG B 1 23 ? 29.670 6.261 49.700 1.00 11.62 15 ARG B N 1
ATOM 2150 C CA . ARG B 1 23 ? 29.758 5.316 48.600 1.00 12.66 15 ARG B CA 1
ATOM 2151 C C . ARG B 1 23 ? 29.274 5.983 47.320 1.00 12.49 15 ARG B C 1
ATOM 2152 O O . ARG B 1 23 ? 28.369 6.828 47.335 1.00 10.29 15 ARG B O 1
ATOM 2160 N N . ILE B 1 24 ? 29.891 5.598 46.212 1.00 11.78 16 ILE B N 1
ATOM 2161 C CA . ILE B 1 24 ? 29.515 6.052 44.882 1.00 8.90 16 ILE B CA 1
ATOM 2162 C C . ILE B 1 24 ? 29.175 4.803 44.090 1.00 13.83 16 ILE B C 1
ATOM 2163 O O . ILE B 1 24 ? 30.048 3.963 43.824 1.00 13.81 16 ILE B O 1
ATOM 2168 N N . HIS B 1 25 ? 27.895 4.638 43.782 1.00 12.90 17 HIS B N 1
ATOM 2169 C CA . HIS B 1 25 ? 27.399 3.457 43.108 1.00 14.98 17 HIS B CA 1
ATOM 2170 C C . HIS B 1 25 ? 27.346 3.693 41.608 1.00 14.57 17 HIS B C 1
ATOM 2171 O O . HIS B 1 25 ? 27.388 4.833 41.137 1.00 13.94 17 HIS B O 1
ATOM 2178 N N . GLY B 1 26 ? 27.227 2.595 40.861 1.00 12.74 18 GLY B N 1
ATOM 2179 C CA . GLY B 1 26 ? 26.905 2.670 39.448 1.00 18.41 18 GLY B CA 1
ATOM 2180 C C . GLY B 1 26 ? 28.043 2.999 38.504 1.00 17.54 18 GLY B C 1
ATOM 2181 O O . GLY B 1 26 ? 27.771 3.349 37.349 1.00 20.18 18 GLY B O 1
ATOM 2182 N N . LEU B 1 27 ? 29.293 2.927 38.957 1.00 15.06 19 LEU B N 1
ATOM 2183 C CA . LEU B 1 27 ? 30.474 3.172 38.139 1.00 12.38 19 LEU B CA 1
ATOM 2184 C C . LEU B 1 27 ? 31.199 1.861 37.834 1.00 21.74 19 LEU B C 1
ATOM 2185 O O . LEU B 1 27 ? 31.305 0.984 38.699 1.00 22.42 19 LEU B O 1
ATOM 2190 N N . ASP B 1 28 ? 31.680 1.712 36.604 1.00 20.05 20 ASP B N 1
ATOM 2191 C CA . ASP B 1 28 ? 32.546 0.592 36.227 1.00 21.36 20 ASP B CA 1
ATOM 2192 C C . ASP B 1 28 ? 33.938 1.166 35.997 1.00 20.66 20 ASP B C 1
ATOM 2193 O O . ASP B 1 28 ? 34.222 1.713 34.930 1.00 21.26 20 ASP B O 1
ATOM 2198 N N . LEU B 1 29 ? 34.804 1.039 36.991 1.00 16.35 21 LEU B N 1
ATOM 2199 C CA . LEU B 1 29 ? 36.128 1.640 36.890 1.00 16.98 21 LEU B CA 1
ATOM 2200 C C . LEU B 1 29 ? 37.113 0.796 36.079 1.00 19.38 21 LEU B C 1
ATOM 2201 O O . LEU B 1 29 ? 38.289 1.167 35.980 1.00 22.82 21 LEU B O 1
ATOM 2206 N N . SER B 1 30 ? 36.667 -0.307 35.474 1.00 19.00 22 SER B N 1
ATOM 2207 C CA . SER B 1 30 ? 37.540 -1.008 34.536 1.00 23.90 22 SER B CA 1
ATOM 2208 C C . SER B 1 30 ? 37.664 -0.271 33.212 1.00 26.55 22 SER B C 1
ATOM 2209 O O . SER B 1 30 ? 38.525 -0.626 32.408 1.00 28.19 22 SER B O 1
ATOM 2212 N N . LYS B 1 31 ? 36.814 0.720 32.958 1.00 24.61 23 LYS B N 1
ATOM 2213 C CA . LYS B 1 31 ? 36.900 1.532 31.763 1.00 27.70 23 LYS B CA 1
ATOM 2214 C C . LYS B 1 31 ? 37.280 2.964 32.139 1.00 28.91 23 LYS B C 1
ATOM 2215 O O . LYS B 1 31 ? 36.904 3.444 33.212 1.00 26.45 23 LYS B O 1
ATOM 2217 N N . PRO B 1 32 ? 38.029 3.666 31.286 1.00 30.96 24 PRO B N 1
ATOM 2218 C CA . PRO B 1 32 ? 38.440 5.033 31.626 1.00 29.74 24 PRO B CA 1
ATOM 2219 C C . PRO B 1 32 ? 37.234 5.947 31.764 1.00 27.25 24 PRO B C 1
ATOM 2220 O O . PRO B 1 32 ? 36.290 5.881 30.977 1.00 26.63 24 PRO B O 1
ATOM 2224 N N . LEU B 1 33 ? 37.287 6.824 32.757 1.00 27.63 25 LEU B N 1
ATOM 2225 C CA . LEU B 1 33 ? 36.206 7.763 33.004 1.00 26.67 25 LEU B CA 1
ATOM 2226 C C . LEU B 1 33 ? 36.364 9.006 32.145 1.00 27.19 25 LEU B C 1
ATOM 2227 O O . LEU B 1 33 ? 37.480 9.436 31.841 1.00 27.35 25 LEU B O 1
ATOM 2232 N N . SER B 1 34 ? 35.231 9.595 31.775 1.00 25.80 26 SER B N 1
ATOM 2233 C CA . SER B 1 34 ? 35.258 10.857 31.055 1.00 28.88 26 SER B CA 1
ATOM 2234 C C . SER B 1 34 ? 35.753 11.971 31.969 1.00 27.32 26 SER B C 1
ATOM 2235 O O . SER B 1 34 ? 35.735 11.854 33.202 1.00 20.29 26 SER B O 1
ATOM 2238 N N . ASP B 1 35 ? 36.183 13.075 31.348 1.00 28.73 27 ASP B N 1
ATOM 2239 C CA . ASP B 1 35 ? 36.672 14.199 32.136 1.00 31.45 27 ASP B CA 1
ATOM 2240 C C . ASP B 1 35 ? 35.571 14.752 33.035 1.00 29.11 27 ASP B C 1
ATOM 2241 O O . ASP B 1 35 ? 35.817 15.077 34.202 1.00 24.71 27 ASP B O 1
ATOM 2246 N N . GLU B 1 36 ? 34.344 14.836 32.516 1.00 29.27 28 GLU B N 1
ATOM 2247 C CA . GLU B 1 36 ? 33.227 15.315 33.325 1.00 30.78 28 GLU B CA 1
ATOM 2248 C C . GLU B 1 36 ? 33.017 14.438 34.557 1.00 26.80 28 GLU B C 1
ATOM 2249 O O . GLU B 1 36 ? 32.718 14.945 35.646 1.00 26.29 28 GLU B O 1
ATOM 2255 N N . ARG B 1 37 ? 33.172 13.119 34.405 1.00 25.19 29 ARG B N 1
ATOM 2256 C CA . ARG B 1 37 ? 33.019 12.205 35.535 1.00 24.42 29 ARG B CA 1
ATOM 2257 C C . ARG B 1 37 ? 34.148 12.375 36.557 1.00 21.79 29 ARG B C 1
ATOM 2258 O O . ARG B 1 37 ? 33.925 12.294 37.778 1.00 17.98 29 ARG B O 1
ATOM 2266 N N . ILE B 1 38 ? 35.377 12.582 36.079 1.00 19.43 30 ILE B N 1
ATOM 2267 C CA . ILE B 1 38 ? 36.494 12.788 36.999 1.00 22.95 30 ILE B CA 1
ATOM 2268 C C . ILE B 1 38 ? 36.278 14.059 37.819 1.00 22.05 30 ILE B C 1
ATOM 2269 O O . ILE B 1 38 ? 36.498 14.076 39.036 1.00 14.68 30 ILE B O 1
ATOM 2274 N N . VAL B 1 39 ? 35.819 15.129 37.172 1.00 22.36 31 VAL B N 1
ATOM 2275 C CA . VAL B 1 39 ? 35.505 16.362 37.896 1.00 21.74 31 VAL B CA 1
ATOM 2276 C C . VAL B 1 39 ? 34.408 16.118 38.935 1.00 21.83 31 VAL B C 1
ATOM 2277 O O . VAL B 1 39 ? 34.490 16.612 40.067 1.00 20.19 31 VAL B O 1
ATOM 2281 N N . GLU B 1 40 ? 33.370 15.352 38.574 1.00 16.33 32 GLU B N 1
ATOM 2282 C CA . GLU B 1 40 ? 32.313 15.039 39.537 1.00 19.28 32 GLU B CA 1
ATOM 2283 C C . GLU B 1 40 ? 32.868 14.344 40.777 1.00 16.26 32 GLU B C 1
ATOM 2284 O O . GLU B 1 40 ? 32.489 14.672 41.910 1.00 13.72 32 GLU B O 1
ATOM 2290 N N . ILE B 1 41 ? 33.774 13.380 40.584 1.00 12.72 33 ILE B N 1
ATOM 2291 C CA . ILE B 1 41 ? 34.364 12.675 41.719 1.00 11.33 33 ILE B CA 1
ATOM 2292 C C . ILE B 1 41 ? 35.174 13.634 42.588 1.00 11.49 33 ILE B C 1
ATOM 2293 O O . ILE B 1 41 ? 35.065 13.619 43.819 1.00 12.20 33 ILE B O 1
ATOM 2298 N N . GLU B 1 42 ? 35.980 14.497 41.964 1.00 12.68 34 GLU B N 1
ATOM 2299 C CA . GLU B 1 42 ? 36.703 15.509 42.731 1.00 17.68 34 GLU B CA 1
ATOM 2300 C C . GLU B 1 42 ? 35.742 16.363 43.553 1.00 15.74 34 GLU B C 1
ATOM 2301 O O . GLU B 1 42 ? 35.981 16.632 44.738 1.00 15.07 34 GLU B O 1
ATOM 2307 N N . GLN B 1 43 ? 34.638 16.782 42.946 1.00 15.85 35 GLN B N 1
ATOM 2308 C CA . GLN B 1 43 ? 33.665 17.582 43.684 1.00 18.50 35 GLN B CA 1
ATOM 2309 C C . GLN B 1 43 ? 33.063 16.801 44.846 1.00 16.40 35 GLN B C 1
ATOM 2310 O O . GLN B 1 43 ? 32.876 17.353 45.943 1.00 12.91 35 GLN B O 1
ATOM 2316 N N . ALA B 1 44 ? 32.728 15.524 44.620 1.00 14.23 36 ALA B N 1
ATOM 2317 C CA . ALA B 1 44 ? 32.168 14.706 45.689 1.00 14.33 36 ALA B CA 1
ATOM 2318 C C . ALA B 1 44 ? 33.158 14.539 46.831 1.00 16.42 36 ALA B C 1
ATOM 2319 O O . ALA B 1 44 ? 32.767 14.539 48.005 1.00 14.30 36 ALA B O 1
ATOM 2321 N N . SER B 1 45 ? 34.450 14.379 46.504 1.00 15.46 37 SER B N 1
ATOM 2322 C CA . SER B 1 45 ? 35.461 14.263 47.547 1.00 15.07 37 SER B CA 1
ATOM 2323 C C . SER B 1 45 ? 35.593 15.557 48.333 1.00 13.58 37 SER B C 1
ATOM 2324 O O . SER B 1 45 ? 35.943 15.523 49.519 1.00 13.90 37 SER B O 1
ATOM 2327 N N . GLY B 1 46 ? 35.313 16.699 47.695 1.00 14.98 38 GLY B N 1
ATOM 2328 C CA . GLY B 1 46 ? 35.287 17.963 48.413 1.00 14.74 38 GLY B CA 1
ATOM 2329 C C . GLY B 1 46 ? 34.275 17.965 49.538 1.00 17.72 38 GLY B C 1
ATOM 2330 O O . GLY B 1 46 ? 34.488 18.611 50.573 1.00 17.06 38 GLY B O 1
ATOM 2331 N N . GLN B 1 47 ? 33.156 17.257 49.350 1.00 15.40 39 GLN B N 1
ATOM 2332 C CA . GLN B 1 47 ? 32.224 17.056 50.452 1.00 13.74 39 GLN B CA 1
ATOM 2333 C C . GLN B 1 47 ? 32.668 15.899 51.346 1.00 11.18 39 GLN B C 1
ATOM 2334 O O . GLN B 1 47 ? 32.827 16.078 52.557 1.00 10.73 39 GLN B O 1
ATOM 2340 N N . TYR B 1 48 ? 32.843 14.694 50.770 1.00 10.98 40 TYR B N 1
ATOM 2341 C CA . TYR B 1 48 ? 33.255 13.490 51.506 1.00 14.79 40 TYR B CA 1
ATOM 2342 C C . TYR B 1 48 ? 34.686 13.108 51.132 1.00 10.36 40 TYR B C 1
ATOM 2343 O O . TYR B 1 48 ? 34.896 12.480 50.085 1.00 9.21 40 TYR B O 1
ATOM 2352 N N . PRO B 1 49 ? 35.689 13.413 51.958 1.00 10.38 41 PRO B N 1
ATOM 2353 C CA . PRO B 1 49 ? 37.088 13.107 51.581 1.00 13.93 41 PRO B CA 1
ATOM 2354 C C . PRO B 1 49 ? 37.418 11.605 51.505 1.00 14.71 41 PRO B C 1
ATOM 2355 O O . PRO B 1 49 ? 38.498 11.256 51.001 1.00 13.88 41 PRO B O 1
ATOM 2359 N N . VAL B 1 50 ? 36.531 10.719 51.961 1.00 11.69 42 VAL B N 1
ATOM 2360 C CA . VAL B 1 50 ? 36.666 9.274 51.772 1.00 12.73 42 VAL B CA 1
ATOM 2361 C C . VAL B 1 50 ? 35.555 8.840 50.821 1.00 13.47 42 VAL B C 1
ATOM 2362 O O . VAL B 1 50 ? 34.373 9.015 51.133 1.00 10.23 42 VAL B O 1
ATOM 2366 N N . LEU B 1 51 ? 35.927 8.301 49.662 1.00 8.81 43 LEU B N 1
ATOM 2367 C CA . LEU B 1 51 ? 34.976 7.791 48.680 1.00 10.37 43 LEU B CA 1
ATOM 2368 C C . LEU B 1 51 ? 35.178 6.292 48.496 1.00 12.24 43 LEU B C 1
ATOM 2369 O O . LEU B 1 51 ? 36.315 5.824 48.334 1.00 12.64 43 LEU B O 1
ATOM 2374 N N . ILE B 1 52 ? 34.071 5.554 48.517 1.00 8.65 44 ILE B N 1
ATOM 2375 C CA . ILE B 1 52 ? 34.066 4.096 48.468 1.00 11.09 44 ILE B CA 1
ATOM 2376 C C . ILE B 1 52 ? 33.350 3.665 47.197 1.00 10.15 44 ILE B C 1
ATOM 2377 O O . ILE B 1 52 ? 32.164 3.979 47.006 1.00 10.73 44 ILE B O 1
ATOM 2382 N N . PHE B 1 53 ? 34.055 2.929 46.341 1.00 9.46 45 PHE B N 1
ATOM 2383 C CA . PHE B 1 53 ? 33.445 2.365 45.136 1.00 12.71 45 PHE B CA 1
ATOM 2384 C C . PHE B 1 53 ? 33.302 0.856 45.329 1.00 11.84 45 PHE B C 1
ATOM 2385 O O . PHE B 1 53 ? 34.305 0.127 45.261 1.00 13.32 45 PHE B O 1
ATOM 2393 N N . PRO B 1 54 ? 32.098 0.334 45.587 1.00 13.10 46 PRO B N 1
ATOM 2394 C CA . PRO B 1 54 ? 31.970 -1.097 45.896 1.00 13.76 46 PRO B CA 1
ATOM 2395 C C . PRO B 1 54 ? 32.245 -1.974 44.689 1.00 14.36 46 PRO B C 1
ATOM 2396 O O . PRO B 1 54 ? 32.073 -1.562 43.538 1.00 13.44 46 PRO B O 1
ATOM 2400 N N . ARG B 1 55 ? 32.692 -3.194 44.991 1.00 15.15 47 ARG B N 1
ATOM 2401 C CA A ARG B 1 55 ? 32.804 -4.298 44.040 0.59 17.93 47 ARG B CA 1
ATOM 2402 C CA B ARG B 1 55 ? 32.778 -4.294 44.035 0.41 18.01 47 ARG B CA 1
ATOM 2403 C C . ARG B 1 55 ? 33.428 -3.873 42.716 1.00 18.83 47 ARG B C 1
ATOM 2404 O O . ARG B 1 55 ? 32.810 -3.962 41.652 1.00 16.66 47 ARG B O 1
ATOM 2419 N N . GLN B 1 56 ? 34.691 -3.419 42.789 1.00 13.09 48 GLN B N 1
ATOM 2420 C CA . GLN B 1 56 ? 35.462 -3.036 41.611 1.00 12.47 48 GLN B CA 1
ATOM 2421 C C . GLN B 1 56 ? 36.470 -4.140 41.302 1.00 12.48 48 GLN B C 1
ATOM 2422 O O . GLN B 1 56 ? 37.568 -4.160 41.860 1.00 13.49 48 GLN B O 1
ATOM 2428 N N . TYR B 1 57 ? 36.105 -5.035 40.395 1.00 13.52 49 TYR B N 1
ATOM 2429 C CA . TYR B 1 57 ? 37.002 -6.099 39.952 1.00 14.55 49 TYR B CA 1
ATOM 2430 C C . TYR B 1 57 ? 37.882 -5.583 38.815 1.00 16.29 49 TYR B C 1
ATOM 2431 O O . TYR B 1 57 ? 37.706 -5.921 37.643 1.00 19.58 49 TYR B O 1
ATOM 2440 N N . ILE B 1 58 ? 38.855 -4.742 39.190 1.00 13.64 50 ILE B N 1
ATOM 2441 C CA . ILE B 1 58 ? 39.769 -4.129 38.233 1.00 14.48 50 ILE B CA 1
ATOM 2442 C C . ILE B 1 58 ? 41.191 -4.602 38.532 1.00 15.52 50 ILE B C 1
ATOM 2443 O O . ILE B 1 58 ? 41.542 -4.854 39.688 1.00 20.50 50 ILE B O 1
ATOM 2448 N N . ASP B 1 59 ? 42.018 -4.717 37.492 1.00 16.15 51 ASP B N 1
ATOM 2449 C CA . ASP B 1 59 ? 43.392 -5.165 37.718 1.00 18.98 51 ASP B CA 1
ATOM 2450 C C . ASP B 1 59 ? 44.274 -3.971 38.083 1.00 18.33 51 ASP B C 1
ATOM 2451 O O . ASP B 1 59 ? 43.799 -2.842 38.203 1.00 16.59 51 ASP B O 1
ATOM 2456 N N . ASP B 1 60 ? 45.572 -4.220 38.295 1.00 16.08 52 ASP B N 1
ATOM 2457 C CA . ASP B 1 60 ? 46.443 -3.149 38.781 1.00 20.21 52 ASP B CA 1
ATOM 2458 C C . ASP B 1 60 ? 46.630 -2.049 37.742 1.00 18.51 52 ASP B C 1
ATOM 2459 O O . ASP B 1 60 ? 46.747 -0.870 38.098 1.00 17.83 52 ASP B O 1
ATOM 2464 N N . ASP B 1 61 ? 46.700 -2.414 36.463 1.00 17.47 53 ASP B N 1
ATOM 2465 C CA . ASP B 1 61 ? 46.786 -1.398 35.422 1.00 19.24 53 ASP B CA 1
ATOM 2466 C C . ASP B 1 61 ? 45.582 -0.471 35.479 1.00 19.04 53 ASP B C 1
ATOM 2467 O O . ASP B 1 61 ? 45.722 0.756 35.409 1.00 18.40 53 ASP B O 1
ATOM 2472 N N . GLN B 1 62 ? 44.387 -1.046 35.632 1.00 15.29 54 GLN B N 1
ATOM 2473 C CA . GLN B 1 62 ? 43.176 -0.235 35.680 1.00 14.43 54 GLN B CA 1
ATOM 2474 C C . GLN B 1 62 ? 43.096 0.589 36.963 1.00 15.71 54 GLN B C 1
ATOM 2475 O O . GLN B 1 62 ? 42.603 1.724 36.945 1.00 14.95 54 GLN B O 1
ATOM 2481 N N . LEU B 1 63 ? 43.579 0.050 38.080 1.00 15.45 55 LEU B N 1
ATOM 2482 C CA . LEU B 1 63 ? 43.632 0.841 39.306 1.00 12.35 55 LEU B CA 1
ATOM 2483 C C . LEU B 1 63 ? 44.543 2.057 39.128 1.00 12.80 55 LEU B C 1
ATOM 2484 O O . LEU B 1 63 ? 44.168 3.179 39.468 1.00 13.24 55 LEU B O 1
ATOM 2489 N N . LEU B 1 64 ? 45.737 1.847 38.566 1.00 14.25 56 LEU B N 1
ATOM 2490 C CA . LEU B 1 64 ? 46.664 2.956 38.342 1.00 18.08 56 LEU B CA 1
ATOM 2491 C C . LEU B 1 64 ? 46.090 3.981 37.364 1.00 19.23 56 LEU B C 1
ATOM 2492 O O . LEU B 1 64 ? 46.249 5.190 37.563 1.00 21.16 56 LEU B O 1
ATOM 2497 N N . ALA B 1 65 ? 45.401 3.519 36.313 1.00 18.82 57 ALA B N 1
ATOM 2498 C CA . ALA B 1 65 ? 44.804 4.448 35.356 1.00 20.56 57 ALA B CA 1
ATOM 2499 C C . ALA B 1 65 ? 43.703 5.283 36.003 1.00 19.41 57 ALA B C 1
ATOM 2500 O O . ALA B 1 65 ? 43.552 6.467 35.687 1.00 19.27 57 ALA B O 1
ATOM 2502 N N . PHE B 1 66 ? 42.901 4.680 36.880 1.00 16.57 58 PHE B N 1
ATOM 2503 C CA . PHE B 1 66 ? 41.895 5.461 37.604 1.00 18.25 58 PHE B CA 1
ATOM 2504 C C . PHE B 1 66 ? 42.564 6.511 38.489 1.00 17.41 58 PHE B C 1
ATOM 2505 O O . PHE B 1 66 ? 42.222 7.697 38.431 1.00 16.15 58 PHE B O 1
ATOM 2513 N N . ALA B 1 67 ? 43.556 6.096 39.282 1.00 16.90 59 ALA B N 1
ATOM 2514 C CA . ALA B 1 67 ? 44.257 7.034 40.157 1.00 17.92 59 ALA B CA 1
ATOM 2515 C C . ALA B 1 67 ? 44.882 8.177 39.363 1.00 20.54 59 ALA B C 1
ATOM 2516 O O . ALA B 1 67 ? 44.813 9.343 39.776 1.00 19.55 59 ALA B O 1
ATOM 2518 N N . ALA B 1 68 ? 45.461 7.865 38.205 1.00 17.82 60 ALA B N 1
ATOM 2519 C CA . ALA B 1 68 ? 46.180 8.866 37.429 1.00 20.40 60 ALA B CA 1
ATOM 2520 C C . ALA B 1 68 ? 45.274 9.985 36.933 1.00 20.41 60 ALA B C 1
ATOM 2521 O O . ALA B 1 68 ? 45.778 11.019 36.483 1.00 18.78 60 ALA B O 1
ATOM 2523 N N . GLY B 1 69 ? 43.961 9.811 36.994 1.00 19.85 61 GLY B N 1
ATOM 2524 C CA . GLY B 1 69 ? 43.105 10.920 36.618 1.00 23.37 61 GLY B CA 1
ATOM 2525 C C . GLY B 1 69 ? 43.053 12.046 37.635 1.00 22.04 61 GLY B C 1
ATOM 2526 O O . GLY B 1 69 ? 42.579 13.138 37.298 1.00 21.51 61 GLY B O 1
ATOM 2527 N N . PHE B 1 70 ? 43.557 11.826 38.852 1.00 16.62 62 PHE B N 1
ATOM 2528 C CA . PHE B 1 70 ? 43.434 12.820 39.907 1.00 18.76 62 PHE B CA 1
ATOM 2529 C C . PHE B 1 70 ? 44.742 13.477 40.308 1.00 17.23 62 PHE B C 1
ATOM 2530 O O . PHE B 1 70 ? 44.724 14.433 41.091 1.00 15.67 62 PHE B O 1
ATOM 2538 N N . GLY B 1 71 ? 45.859 13.014 39.782 1.00 15.55 63 GLY B N 1
ATOM 2539 C CA . GLY B 1 71 ? 47.136 13.632 40.048 1.00 15.34 63 GLY B CA 1
ATOM 2540 C C . GLY B 1 71 ? 48.249 12.748 39.524 1.00 15.91 63 GLY B C 1
ATOM 2541 O O . GLY B 1 71 ? 48.011 11.652 39.000 1.00 16.47 63 GLY B O 1
ATOM 2542 N N . PRO B 1 72 ? 49.482 13.229 39.616 1.00 16.04 64 PRO B N 1
ATOM 2543 C CA . PRO B 1 72 ? 50.622 12.410 39.198 1.00 16.84 64 PRO B CA 1
ATOM 2544 C C . PRO B 1 72 ? 50.883 11.284 40.188 1.00 16.70 64 PRO B C 1
ATOM 2545 O O . PRO B 1 72 ? 50.785 11.464 41.408 1.00 15.92 64 PRO B O 1
ATOM 2549 N N . LEU B 1 73 ? 51.198 10.108 39.647 1.00 17.93 65 LEU B N 1
ATOM 2550 C CA . LEU B 1 73 ? 51.404 8.931 40.485 1.00 20.05 65 LEU B CA 1
ATOM 2551 C C . LEU B 1 73 ? 52.733 9.013 41.219 1.00 23.22 65 LEU B C 1
ATOM 2552 O O . LEU B 1 73 ? 53.748 9.427 40.648 1.00 19.84 65 LEU B O 1
ATOM 2557 N N . GLN B 1 74 ? 52.739 8.564 42.475 1.00 22.48 66 GLN B N 1
ATOM 2558 C CA . GLN B 1 74 ? 53.980 8.472 43.227 1.00 25.98 66 GLN B CA 1
ATOM 2559 C C . GLN B 1 74 ? 54.754 7.241 42.777 1.00 31.77 66 GLN B C 1
ATOM 2560 O O . GLN B 1 74 ? 54.186 6.152 42.650 1.00 31.14 66 GLN B O 1
ATOM 2566 N N . VAL B 1 75 ? 56.046 7.421 42.519 1.00 39.86 67 VAL B N 1
ATOM 2567 C CA . VAL B 1 75 ? 56.942 6.333 42.143 1.00 47.93 67 VAL B CA 1
ATOM 2568 C C . VAL B 1 75 ? 57.663 5.846 43.392 1.00 54.07 67 VAL B C 1
ATOM 2569 O O . VAL B 1 75 ? 58.286 6.642 44.108 1.00 55.89 67 VAL B O 1
ATOM 2573 N N . ALA B 1 76 ? 57.587 4.542 43.653 1.00 58.78 68 ALA B N 1
ATOM 2574 C CA . ALA B 1 76 ? 58.223 3.961 44.830 1.00 61.77 68 ALA B CA 1
ATOM 2575 C C . ALA B 1 76 ? 59.753 4.012 44.715 1.00 64.41 68 ALA B C 1
ATOM 2576 O O . ALA B 1 76 ? 60.323 4.387 43.685 1.00 66.00 68 ALA B O 1
ATOM 2578 N N . VAL B 1 77 ? 60.417 3.632 45.807 1.00 64.37 69 VAL B N 1
ATOM 2579 C CA . VAL B 1 77 ? 61.878 3.608 45.866 1.00 63.57 69 VAL B CA 1
ATOM 2580 C C . VAL B 1 77 ? 62.351 2.520 46.827 1.00 64.82 69 VAL B C 1
ATOM 2581 O O . VAL B 1 77 ? 63.326 1.811 46.558 1.00 66.92 69 VAL B O 1
ATOM 2583 N N . ASP B 1 109 ? 62.620 -5.914 57.337 1.00 54.42 101 ASP B N 1
ATOM 2584 C CA . ASP B 1 109 ? 61.654 -5.952 56.242 1.00 55.12 101 ASP B CA 1
ATOM 2585 C C . ASP B 1 109 ? 60.802 -4.689 56.234 1.00 51.33 101 ASP B C 1
ATOM 2586 O O . ASP B 1 109 ? 60.350 -4.229 57.290 1.00 47.63 101 ASP B O 1
ATOM 2588 N N . ARG B 1 110 ? 60.578 -4.115 55.047 1.00 49.69 102 ARG B N 1
ATOM 2589 C CA . ARG B 1 110 ? 59.756 -2.916 55.001 1.00 43.95 102 ARG B CA 1
ATOM 2590 C C . ARG B 1 110 ? 58.265 -3.223 55.046 1.00 40.03 102 ARG B C 1
ATOM 2591 O O . ARG B 1 110 ? 57.478 -2.326 55.369 1.00 33.66 102 ARG B O 1
ATOM 2593 N N . ARG B 1 111 ? 57.864 -4.478 54.816 1.00 40.94 103 ARG B N 1
ATOM 2594 C CA . ARG B 1 111 ? 56.460 -4.824 54.992 1.00 39.07 103 ARG B CA 1
ATOM 2595 C C . ARG B 1 111 ? 56.091 -4.794 56.466 1.00 34.91 103 ARG B C 1
ATOM 2596 O O . ARG B 1 111 ? 55.072 -4.207 56.848 1.00 34.84 103 ARG B O 1
ATOM 2598 N N . ARG B 1 112 ? 56.947 -5.377 57.308 1.00 32.78 104 ARG B N 1
ATOM 2599 C CA . ARG B 1 112 ? 56.748 -5.334 58.751 1.00 31.67 104 ARG B CA 1
ATOM 2600 C C . ARG B 1 112 ? 56.708 -3.900 59.262 1.00 29.57 104 ARG B C 1
ATOM 2601 O O . ARG B 1 112 ? 55.858 -3.542 60.091 1.00 28.07 104 ARG B O 1
ATOM 2609 N N . MET B 1 113 ? 57.633 -3.062 58.793 1.00 24.04 105 MET B N 1
ATOM 2610 C CA . MET B 1 113 ? 57.678 -1.699 59.304 1.00 25.33 105 MET B CA 1
ATOM 2611 C C . MET B 1 113 ? 56.448 -0.904 58.886 1.00 23.98 105 MET B C 1
ATOM 2612 O O . MET B 1 113 ? 55.826 -0.236 59.718 1.00 19.81 105 MET B O 1
ATOM 2617 N N . ASN B 1 114 ? 56.082 -0.964 57.601 1.00 23.76 106 ASN B N 1
ATOM 2618 C CA . ASN B 1 114 ? 54.919 -0.218 57.126 1.00 25.12 106 ASN B CA 1
ATOM 2619 C C . ASN B 1 114 ? 53.648 -0.684 57.816 1.00 24.64 106 ASN B C 1
ATOM 2620 O O . ASN B 1 114 ? 52.761 0.123 58.111 1.00 22.61 106 ASN B O 1
ATOM 2625 N N . ASN B 1 115 ? 53.546 -1.982 58.080 1.00 26.03 107 ASN B N 1
ATOM 2626 C CA . ASN B 1 115 ? 52.366 -2.513 58.749 1.00 28.83 107 ASN B CA 1
ATOM 2627 C C . ASN B 1 115 ? 52.214 -1.917 60.144 1.00 24.93 107 ASN B C 1
ATOM 2628 O O . ASN B 1 115 ? 51.117 -1.489 60.538 1.00 23.33 107 ASN B O 1
ATOM 2633 N N . LEU B 1 116 ? 53.313 -1.843 60.891 1.00 20.19 108 LEU B N 1
ATOM 2634 C CA . LEU B 1 116 ? 53.228 -1.330 62.250 1.00 21.57 108 LEU B CA 1
ATOM 2635 C C . LEU B 1 116 ? 53.088 0.193 62.276 1.00 20.41 108 LEU B C 1
ATOM 2636 O O . LEU B 1 116 ? 52.276 0.724 63.040 1.00 21.33 108 LEU B O 1
ATOM 2641 N N . THR B 1 117 ? 53.837 0.922 61.443 1.00 17.35 109 THR B N 1
ATOM 2642 C CA . THR B 1 117 ? 53.713 2.376 61.485 1.00 17.19 109 THR B CA 1
ATOM 2643 C C . THR B 1 117 ? 52.358 2.827 60.958 1.00 17.29 109 THR B C 1
ATOM 2644 O O . THR B 1 117 ? 51.859 3.878 61.374 1.00 19.35 109 THR B O 1
ATOM 2648 N N . SER B 1 118 ? 51.721 2.026 60.097 1.00 19.65 110 SER B N 1
ATOM 2649 C CA A SER B 1 118 ? 50.406 2.397 59.590 0.41 20.26 110 SER B CA 1
ATOM 2650 C CA B SER B 1 118 ? 50.402 2.380 59.582 0.59 20.27 110 SER B CA 1
ATOM 2651 C C . SER B 1 118 ? 49.313 2.278 60.642 1.00 20.26 110 SER B C 1
ATOM 2652 O O . SER B 1 118 ? 48.213 2.803 60.422 1.00 15.22 110 SER B O 1
ATOM 2657 N N . ARG B 1 119 ? 49.589 1.629 61.779 1.00 14.20 111 ARG B N 1
ATOM 2658 C CA . ARG B 1 119 ? 48.626 1.595 62.874 1.00 16.14 111 ARG B CA 1
ATOM 2659 C C . ARG B 1 119 ? 48.578 2.894 63.673 1.00 14.09 111 ARG B C 1
ATOM 2660 O O . ARG B 1 119 ? 47.762 3.007 64.597 1.00 14.36 111 ARG B O 1
ATOM 2668 N N . ARG B 1 120 ? 49.438 3.858 63.355 1.00 15.21 112 ARG B N 1
ATOM 2669 C CA A ARG B 1 120 ? 49.413 5.179 63.965 0.49 16.20 112 ARG B CA 1
ATOM 2670 C CA B ARG B 1 120 ? 49.416 5.178 63.967 0.51 16.18 112 ARG B CA 1
ATOM 2671 C C . ARG B 1 120 ? 48.788 6.180 62.998 1.00 14.88 112 ARG B C 1
ATOM 2672 O O . ARG B 1 120 ? 48.940 6.061 61.777 1.00 15.06 112 ARG B O 1
ATOM 2687 N N . TRP B 1 121 ? 48.055 7.152 63.547 1.00 13.95 113 TRP B N 1
ATOM 2688 C CA . TRP B 1 121 ? 47.374 8.133 62.712 1.00 13.90 113 TRP B CA 1
ATOM 2689 C C . TRP B 1 121 ? 48.391 8.947 61.922 1.00 15.52 113 TRP B C 1
ATOM 2690 O O . TRP B 1 121 ? 49.300 9.556 62.496 1.00 15.10 113 TRP B O 1
ATOM 2701 N N . HIS B 1 122 ? 48.210 9.000 60.604 1.00 14.88 114 HIS B N 1
ATOM 2702 C CA . HIS B 1 122 ? 49.133 9.749 59.765 1.00 17.12 114 HIS B CA 1
ATOM 2703 C C . HIS B 1 122 ? 48.415 10.250 58.517 1.00 16.16 114 HIS B C 1
ATOM 2704 O O . HIS B 1 122 ? 47.289 9.847 58.206 1.00 15.66 114 HIS B O 1
ATOM 2711 N N . SER B 1 123 ? 49.062 11.183 57.831 1.00 14.62 115 SER B N 1
ATOM 2712 C CA . SER B 1 123 ? 48.640 11.638 56.513 1.00 16.91 115 SER B CA 1
ATOM 2713 C C . SER B 1 123 ? 49.754 11.279 55.535 1.00 17.20 115 SER B C 1
ATOM 2714 O O . SER B 1 123 ? 50.926 11.574 55.799 1.00 13.56 115 SER B O 1
ATOM 2717 N N . ASP B 1 124 ? 49.399 10.612 54.437 1.00 13.59 116 ASP B N 1
ATOM 2718 C CA . ASP B 1 124 ? 50.406 10.001 53.566 1.00 16.23 116 ASP B CA 1
ATOM 2719 C C . ASP B 1 124 ? 51.435 11.004 53.065 1.00 16.94 116 ASP B C 1
ATOM 2720 O O . ASP B 1 124 ? 51.093 12.080 52.566 1.00 16.42 116 ASP B O 1
ATOM 2725 N N . ALA B 1 125 ? 52.708 10.630 53.217 1.00 18.32 117 ALA B N 1
ATOM 2726 C CA . ALA B 1 125 ? 53.853 11.369 52.703 1.00 18.75 117 ALA B CA 1
ATOM 2727 C C . ALA B 1 125 ? 53.905 12.807 53.213 1.00 17.31 117 ALA B C 1
ATOM 2728 O O . ALA B 1 125 ? 54.515 13.671 52.561 1.00 15.82 117 ALA B O 1
ATOM 2730 N N . SER B 1 126 ? 53.296 13.094 54.375 1.00 14.09 118 SER B N 1
ATOM 2731 C CA . SER B 1 126 ? 53.439 14.435 54.948 1.00 15.16 118 SER B CA 1
ATOM 2732 C C . SER B 1 126 ? 54.887 14.745 55.322 1.00 16.72 118 SER B C 1
ATOM 2733 O O . SER B 1 126 ? 55.239 15.924 55.502 1.00 16.44 118 SER B O 1
ATOM 2736 N N . TYR B 1 127 ? 55.732 13.718 55.434 1.00 17.93 119 TYR B N 1
ATOM 2737 C CA . TYR B 1 127 ? 57.159 13.903 55.692 1.00 17.93 119 TYR B CA 1
ATOM 2738 C C . TYR B 1 127 ? 57.940 14.334 54.458 1.00 18.76 119 TYR B C 1
ATOM 2739 O O . TYR B 1 127 ? 59.153 14.558 54.560 1.00 18.87 119 TYR B O 1
ATOM 2748 N N . LEU B 1 128 ? 57.293 14.447 53.293 1.00 19.51 120 LEU B N 1
ATOM 2749 C CA . LEU B 1 128 ? 57.938 14.903 52.059 1.00 19.82 120 LEU B CA 1
ATOM 2750 C C . LEU B 1 128 ? 57.553 16.342 51.738 1.00 17.83 120 LEU B C 1
ATOM 2751 O O . LEU B 1 128 ? 56.432 16.769 52.033 1.00 17.18 120 LEU B O 1
ATOM 2756 N N . PRO B 1 129 ? 58.440 17.099 51.086 1.00 19.04 121 PRO B N 1
ATOM 2757 C CA . PRO B 1 129 ? 58.055 18.456 50.657 1.00 19.30 121 PRO B CA 1
ATOM 2758 C C . PRO B 1 129 ? 56.843 18.463 49.745 1.00 24.21 121 PRO B C 1
ATOM 2759 O O . PRO B 1 129 ? 56.096 19.449 49.728 1.00 18.29 121 PRO B O 1
ATOM 2763 N N . LEU B 1 130 ? 56.628 17.385 48.983 1.00 19.57 122 LEU B N 1
ATOM 2764 C CA . LEU B 1 130 ? 55.472 17.229 48.099 1.00 18.19 122 LEU B CA 1
ATOM 2765 C C . LEU B 1 130 ? 54.689 16.006 48.558 1.00 17.72 122 LEU B C 1
ATOM 2766 O O . LEU B 1 130 ? 54.972 14.877 48.126 1.00 15.95 122 LEU B O 1
ATOM 2771 N N . PRO B 1 131 ? 53.701 16.180 49.424 1.00 17.11 123 PRO B N 1
ATOM 2772 C CA . PRO B 1 131 ? 53.010 15.032 50.022 1.00 15.25 123 PRO B CA 1
ATOM 2773 C C . PRO B 1 131 ? 51.979 14.441 49.069 1.00 14.53 123 PRO B C 1
ATOM 2774 O O . PRO B 1 131 ? 51.800 14.896 47.932 1.00 14.07 123 PRO B O 1
ATOM 2778 N N . ALA B 1 132 ? 51.267 13.428 49.576 1.00 15.90 124 ALA B N 1
ATOM 2779 C CA . ALA B 1 132 ? 50.260 12.739 48.794 1.00 15.17 124 ALA B CA 1
ATOM 2780 C C . ALA B 1 132 ? 49.015 13.601 48.641 1.00 16.22 124 ALA B C 1
ATOM 2781 O O . ALA B 1 132 ? 48.686 14.406 49.508 1.00 16.66 124 ALA B O 1
ATOM 2783 N N . ARG B 1 133 ? 48.314 13.405 47.525 1.00 13.07 125 ARG B N 1
ATOM 2784 C CA . ARG B 1 133 ? 46.984 13.966 47.350 1.00 13.12 125 ARG B CA 1
ATOM 2785 C C . ARG B 1 133 ? 45.972 12.880 47.721 1.00 13.03 125 ARG B C 1
ATOM 2786 O O . ARG B 1 133 ? 45.688 12.664 48.897 1.00 15.46 125 ARG B O 1
ATOM 2794 N N . TYR B 1 134 ? 45.497 12.129 46.738 1.00 11.98 126 TYR B N 1
ATOM 2795 C CA . TYR B 1 134 ? 44.604 10.999 46.997 1.00 10.80 126 TYR B CA 1
ATOM 2796 C C . TYR B 1 134 ? 45.396 9.703 47.094 1.00 12.42 126 TYR B C 1
ATOM 2797 O O . TYR B 1 134 ? 46.313 9.456 46.301 1.00 17.47 126 TYR B O 1
ATOM 2806 N N . SER B 1 135 ? 45.005 8.858 48.039 1.00 12.82 127 SER B N 1
ATOM 2807 C CA . SER B 1 135 ? 45.463 7.484 48.125 1.00 13.27 127 SER B CA 1
ATOM 2808 C C . SER B 1 135 ? 44.299 6.574 47.753 1.00 14.64 127 SER B C 1
ATOM 2809 O O . SER B 1 135 ? 43.128 6.949 47.894 1.00 10.81 127 SER B O 1
ATOM 2812 N N . PHE B 1 136 ? 44.633 5.398 47.227 1.00 14.09 128 PHE B N 1
ATOM 2813 C CA . PHE B 1 136 ? 43.645 4.434 46.748 1.00 14.67 128 PHE B CA 1
ATOM 2814 C C . PHE B 1 136 ? 44.009 3.073 47.315 1.00 19.07 128 PHE B C 1
ATOM 2815 O O . PHE B 1 136 ? 45.169 2.660 47.245 1.00 23.13 128 PHE B O 1
ATOM 2823 N N . LEU B 1 137 ? 43.019 2.367 47.847 1.00 18.01 129 LEU B N 1
ATOM 2824 C CA . LEU B 1 137 ? 43.205 1.045 48.430 1.00 17.85 129 LEU B CA 1
ATOM 2825 C C . LEU B 1 137 ? 42.102 0.159 47.886 1.00 18.51 129 LEU B C 1
ATOM 2826 O O . LEU B 1 137 ? 40.924 0.498 48.025 1.00 15.68 129 LEU B O 1
ATOM 2831 N N . LEU B 1 138 ? 42.478 -0.939 47.239 1.00 13.08 130 LEU B N 1
ATOM 2832 C CA . LEU B 1 138 ? 41.529 -1.894 46.667 1.00 17.33 130 LEU B CA 1
ATOM 2833 C C . LEU B 1 138 ? 41.696 -3.237 47.369 1.00 18.14 130 LEU B C 1
ATOM 2834 O O . LEU B 1 138 ? 42.767 -3.853 47.292 1.00 17.41 130 LEU B O 1
ATOM 2839 N N . SER B 1 139 ? 40.654 -3.699 48.053 1.00 16.37 131 SER B N 1
ATOM 2840 C CA . SER B 1 139 ? 40.768 -4.945 48.800 1.00 15.31 131 SER B CA 1
ATOM 2841 C C . SER B 1 139 ? 40.630 -6.154 47.877 1.00 17.14 131 SER B C 1
ATOM 2842 O O . SER B 1 139 ? 39.734 -6.214 47.033 1.00 18.06 131 SER B O 1
ATOM 2845 N N . TYR B 1 140 ? 41.540 -7.107 48.022 1.00 15.62 132 TYR B N 1
ATOM 2846 C CA . TYR B 1 140 ? 41.413 -8.410 47.389 1.00 16.46 132 TYR B CA 1
ATOM 2847 C C . TYR B 1 140 ? 40.896 -9.467 48.351 1.00 20.74 132 TYR B C 1
ATOM 2848 O O . TYR B 1 140 ? 40.015 -10.253 47.996 1.00 20.31 132 TYR B O 1
ATOM 2857 N N . ILE B 1 141 ? 41.452 -9.514 49.558 1.00 20.08 133 ILE B N 1
ATOM 2858 C CA . ILE B 1 141 ? 41.128 -10.535 50.553 1.00 18.55 133 ILE B CA 1
ATOM 2859 C C . ILE B 1 141 ? 40.952 -9.829 51.892 1.00 19.82 133 ILE B C 1
ATOM 2860 O O . ILE B 1 141 ? 41.860 -9.110 52.337 1.00 18.23 133 ILE B O 1
ATOM 2865 N N . VAL B 1 142 ? 39.799 -10.017 52.523 1.00 18.92 134 VAL B N 1
ATOM 2866 C CA . VAL B 1 142 ? 39.410 -9.288 53.732 1.00 21.06 134 VAL B CA 1
ATOM 2867 C C . VAL B 1 142 ? 39.398 -10.256 54.911 1.00 22.98 134 VAL B C 1
ATOM 2868 O O . VAL B 1 142 ? 38.607 -11.211 54.909 1.00 22.43 134 VAL B O 1
ATOM 2872 N N . PRO B 1 143 ? 40.172 -10.005 55.970 1.00 23.70 135 PRO B N 1
ATOM 2873 C CA . PRO B 1 143 ? 40.099 -10.873 57.154 1.00 25.80 135 PRO B CA 1
ATOM 2874 C C . PRO B 1 143 ? 38.770 -10.712 57.873 1.00 25.40 135 PRO B C 1
ATOM 2875 O O . PRO B 1 143 ? 38.128 -9.663 57.813 1.00 25.05 135 PRO B O 1
ATOM 2879 N N . ALA B 1 144 ? 38.386 -11.766 58.596 1.00 28.38 136 ALA B N 1
ATOM 2880 C CA . ALA B 1 144 ? 37.051 -11.825 59.185 1.00 29.69 136 ALA B CA 1
ATOM 2881 C C . ALA B 1 144 ? 36.881 -10.843 60.341 1.00 28.89 136 ALA B C 1
ATOM 2882 O O . ALA B 1 144 ? 35.784 -10.315 60.549 1.00 30.19 136 ALA B O 1
ATOM 2884 N N . VAL B 1 145 ? 37.929 -10.607 61.125 1.00 26.43 137 VAL B N 1
ATOM 2885 C CA . VAL B 1 145 ? 37.834 -9.794 62.337 1.00 27.07 137 VAL B CA 1
ATOM 2886 C C . VAL B 1 145 ? 38.919 -8.719 62.321 1.00 23.79 137 VAL B C 1
ATOM 2887 O O . VAL B 1 145 ? 40.104 -9.035 62.190 1.00 22.46 137 VAL B O 1
ATOM 2891 N N . GLY B 1 146 ? 38.521 -7.461 62.498 1.00 20.77 138 GLY B N 1
ATOM 2892 C CA . GLY B 1 146 ? 39.473 -6.357 62.527 1.00 20.03 138 GLY B CA 1
ATOM 2893 C C . GLY B 1 146 ? 39.912 -5.922 61.136 1.00 20.22 138 GLY B C 1
ATOM 2894 O O . GLY B 1 146 ? 39.272 -6.214 60.131 1.00 20.67 138 GLY B O 1
ATOM 2895 N N . GLY B 1 147 ? 41.049 -5.228 61.083 1.00 20.54 139 GLY B N 1
ATOM 2896 C CA . GLY B 1 147 ? 41.555 -4.783 59.801 1.00 18.31 139 GLY B CA 1
ATOM 2897 C C . GLY B 1 147 ? 40.838 -3.592 59.209 1.00 18.96 139 GLY B C 1
ATOM 2898 O O . GLY B 1 147 ? 40.969 -3.335 58.002 1.00 16.93 139 GLY B O 1
ATOM 2899 N N . GLN B 1 148 ? 40.077 -2.853 60.012 1.00 16.04 140 GLN B N 1
ATOM 2900 C CA . GLN B 1 148 ? 39.425 -1.665 59.487 1.00 17.95 140 GLN B CA 1
ATOM 2901 C C . GLN B 1 148 ? 40.457 -0.612 59.094 1.00 14.99 140 GLN B C 1
ATOM 2902 O O . GLN B 1 148 ? 41.582 -0.591 59.598 1.00 15.24 140 GLN B O 1
ATOM 2908 N N . THR B 1 149 ? 40.075 0.262 58.171 1.00 14.91 141 THR B N 1
ATOM 2909 C CA . THR B 1 149 ? 40.814 1.494 57.928 1.00 13.15 141 THR B CA 1
ATOM 2910 C C . THR B 1 149 ? 39.971 2.635 58.473 1.00 10.59 141 THR B C 1
ATOM 2911 O O . THR B 1 149 ? 38.779 2.728 58.166 1.00 10.66 141 THR B O 1
ATOM 2915 N N . GLN B 1 150 ? 40.567 3.450 59.335 1.00 15.43 142 GLN B N 1
ATOM 2916 C CA . GLN B 1 150 ? 39.863 4.515 60.029 1.00 14.42 142 GLN B CA 1
ATOM 2917 C C . GLN B 1 150 ? 40.376 5.862 59.548 1.00 13.69 142 GLN B C 1
ATOM 2918 O O . GLN B 1 150 ? 41.558 6.015 59.237 1.00 9.93 142 GLN B O 1
ATOM 2924 N N . PHE B 1 151 ? 39.469 6.834 59.502 1.00 10.51 143 PHE B N 1
ATOM 2925 C CA . PHE B 1 151 ? 39.740 8.136 58.917 1.00 12.44 143 PHE B CA 1
ATOM 2926 C C . PHE B 1 151 ? 39.274 9.209 59.879 1.00 13.28 143 PHE B C 1
ATOM 2927 O O . PHE B 1 151 ? 38.140 9.158 60.364 1.00 15.09 143 PHE B O 1
ATOM 2935 N N . ALA B 1 152 ? 40.144 10.177 60.141 1.00 10.14 144 ALA B N 1
ATOM 2936 C CA . ALA B 1 152 ? 39.858 11.286 61.040 1.00 11.69 14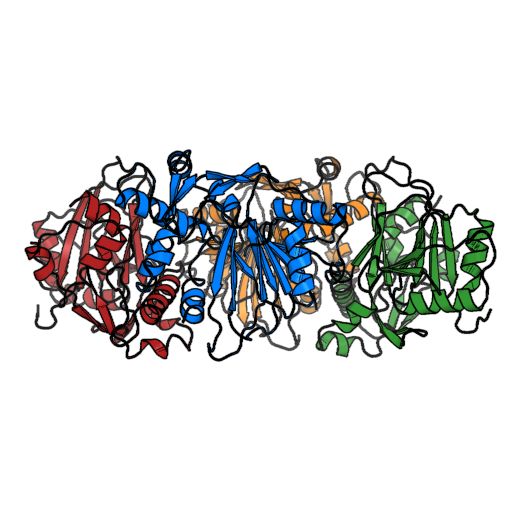4 ALA B CA 1
ATOM 2937 C C . ALA B 1 152 ? 39.772 12.579 60.229 1.00 12.66 144 ALA B C 1
ATOM 2938 O O . ALA B 1 152 ? 40.706 12.928 59.502 1.00 11.40 144 ALA B O 1
ATOM 2940 N N . ASP B 1 153 ? 38.654 13.281 60.360 1.00 9.62 145 ASP B N 1
ATOM 2941 C CA . ASP B 1 153 ? 38.358 14.458 59.549 1.00 10.97 145 ASP B CA 1
ATOM 2942 C C . ASP B 1 153 ? 39.044 15.676 60.153 1.00 11.86 145 ASP B C 1
ATOM 2943 O O . ASP B 1 153 ? 38.571 16.216 61.163 1.00 12.53 145 ASP B O 1
ATOM 2948 N N . MET B 1 154 ? 40.131 16.132 59.518 1.00 10.33 146 MET B N 1
ATOM 2949 C CA . MET B 1 154 ? 40.859 17.291 60.022 1.00 8.82 146 MET B CA 1
ATOM 2950 C C . MET B 1 154 ? 40.138 18.617 59.763 1.00 8.98 146 MET B C 1
ATOM 2951 O O . MET B 1 154 ? 40.495 19.626 60.381 1.00 9.65 146 MET B O 1
ATOM 2956 N N . ARG B 1 155 ? 39.178 18.656 58.838 1.00 9.06 147 ARG B N 1
ATOM 2957 C CA . ARG B 1 155 ? 38.356 19.856 58.674 1.00 10.63 147 ARG B CA 1
ATOM 2958 C C . ARG B 1 155 ? 37.390 20.008 59.844 1.00 14.69 147 ARG B C 1
ATOM 2959 O O . ARG B 1 155 ? 37.277 21.088 60.446 1.00 14.08 147 ARG B O 1
ATOM 2967 N N . ALA B 1 156 ? 36.662 18.931 60.165 1.00 12.12 148 ALA B N 1
ATOM 2968 C CA . ALA B 1 156 ? 35.762 18.962 61.308 1.00 11.96 148 ALA B CA 1
ATOM 2969 C C . ALA B 1 156 ? 36.519 19.252 62.599 1.00 11.92 148 ALA B C 1
ATOM 2970 O O . ALA B 1 156 ? 36.013 19.956 63.472 1.00 12.18 148 ALA B O 1
ATOM 2972 N N . ALA B 1 157 ? 37.718 18.676 62.764 1.00 10.50 149 ALA B N 1
ATOM 2973 C CA . ALA B 1 157 ? 38.482 18.942 63.982 1.00 11.42 149 ALA B CA 1
ATOM 2974 C C . ALA B 1 157 ? 38.857 20.418 64.082 1.00 11.57 149 ALA B C 1
ATOM 2975 O O . ALA B 1 157 ? 38.734 21.036 65.152 1.00 11.03 149 ALA B O 1
ATOM 2977 N N . TYR B 1 158 ? 39.292 21.013 62.969 1.00 13.35 150 TYR B N 1
ATOM 2978 C CA . TYR B 1 158 ? 39.602 22.442 62.977 1.00 13.96 150 TYR B CA 1
ATOM 2979 C C . TYR B 1 158 ? 38.359 23.255 63.333 1.00 15.27 150 TYR B C 1
ATOM 2980 O O . TYR B 1 158 ? 38.403 24.137 64.202 1.00 16.45 150 TYR B O 1
ATOM 2989 N N . ASP B 1 159 ? 37.226 22.925 62.709 1.00 16.33 151 ASP B N 1
ATOM 2990 C CA . ASP B 1 159 ? 35.987 23.672 62.926 1.00 17.05 151 ASP B CA 1
ATOM 2991 C C . ASP B 1 159 ? 35.562 23.659 64.386 1.00 18.32 151 ASP B C 1
ATOM 2992 O O . ASP B 1 159 ? 35.025 24.659 64.887 1.00 16.37 151 ASP B O 1
ATOM 2997 N N . LYS B 1 160 ? 35.774 22.535 65.080 1.00 10.99 152 LYS B N 1
ATOM 2998 C CA . LYS B 1 160 ? 35.247 22.360 66.427 1.00 17.96 152 LYS B CA 1
ATOM 2999 C C . LYS B 1 160 ? 36.270 22.694 67.508 1.00 16.87 152 LYS B C 1
ATOM 3000 O O . LYS B 1 160 ? 35.978 22.519 68.693 1.00 15.29 152 LYS B O 1
ATOM 3006 N N . LEU B 1 161 ? 37.446 23.185 67.139 1.00 14.96 153 LEU B N 1
ATOM 3007 C CA . LEU B 1 161 ? 38.461 23.463 68.145 1.00 17.97 153 LEU B CA 1
ATOM 3008 C C . LEU B 1 161 ? 37.950 24.474 69.171 1.00 17.83 153 LEU B C 1
ATOM 3009 O O . LEU B 1 161 ? 37.258 25.437 68.813 1.00 16.53 153 LEU B O 1
ATOM 3014 N N . PRO B 1 162 ? 38.275 24.291 70.447 1.00 19.22 154 PRO B N 1
ATOM 3015 C CA . PRO B 1 162 ? 38.041 25.359 71.428 1.00 22.64 154 PRO B CA 1
ATOM 3016 C C . PRO B 1 162 ? 38.701 26.640 70.933 1.00 24.09 154 PRO B C 1
ATOM 3017 O O . PRO B 1 162 ? 39.710 26.598 70.225 1.00 24.28 154 PRO B O 1
ATOM 3021 N N . ASP B 1 163 ? 38.122 27.783 71.315 1.00 23.18 155 ASP B N 1
ATOM 3022 C CA A ASP B 1 163 ? 38.568 29.062 70.765 0.49 26.75 155 ASP B CA 1
ATOM 3023 C CA B ASP B 1 163 ? 38.566 29.061 70.764 0.51 26.77 155 ASP B CA 1
ATOM 3024 C C . ASP B 1 163 ? 40.049 29.310 71.027 1.00 24.45 155 ASP B C 1
ATOM 3025 O O . ASP B 1 163 ? 40.757 29.851 70.166 1.00 22.36 155 ASP B O 1
ATOM 3034 N N . HIS B 1 164 ? 40.534 28.948 72.215 1.00 23.53 156 HIS B N 1
ATOM 3035 C CA . HIS B 1 164 ? 41.919 29.265 72.545 1.00 23.20 156 HIS B CA 1
ATOM 3036 C C . HIS B 1 164 ? 42.886 28.464 71.675 1.00 23.02 156 HIS B C 1
ATOM 3037 O O . HIS B 1 164 ? 43.948 28.968 71.288 1.00 21.60 156 HIS B O 1
ATOM 3044 N N . LEU B 1 165 ? 42.533 27.223 71.349 1.00 21.11 157 LEU B N 1
ATOM 3045 C CA . LEU B 1 165 ? 43.345 26.453 70.416 1.00 20.91 157 LEU B CA 1
ATOM 3046 C C . LEU B 1 165 ? 43.196 26.990 69.000 1.00 21.28 157 LEU B C 1
ATOM 3047 O O . LEU B 1 165 ? 44.170 27.013 68.233 1.00 19.09 157 LEU B O 1
ATOM 3052 N N . ARG B 1 166 ? 41.994 27.438 68.633 1.00 19.99 158 ARG B N 1
ATOM 3053 C CA A ARG B 1 166 ? 41.825 28.070 67.329 0.50 21.67 158 ARG B CA 1
ATOM 3054 C CA B ARG B 1 166 ? 41.838 28.052 67.322 0.50 21.64 158 ARG B CA 1
ATOM 3055 C C . ARG B 1 166 ? 42.765 29.254 67.166 1.00 20.73 158 ARG B C 1
ATOM 3056 O O . ARG B 1 166 ? 43.425 29.396 66.133 1.00 22.27 158 ARG B O 1
ATOM 3071 N N . LYS B 1 167 ? 42.840 30.119 68.184 1.00 19.94 159 LYS B N 1
ATOM 3072 C CA . LYS B 1 167 ? 43.721 31.280 68.086 1.00 21.70 159 LYS B CA 1
ATOM 3073 C C . LYS B 1 167 ? 45.182 30.858 67.997 1.00 18.03 159 LYS B C 1
ATOM 3074 O O . LYS B 1 167 ? 45.957 31.449 67.242 1.00 21.17 159 LYS B O 1
ATOM 3076 N N . VAL B 1 168 ? 45.561 29.818 68.739 1.00 19.69 160 VAL B N 1
ATOM 3077 C CA . VAL B 1 168 ? 46.964 29.416 68.831 1.00 20.88 160 VAL B CA 1
ATOM 3078 C C . VAL B 1 168 ? 47.464 28.838 67.511 1.00 18.37 160 VAL B C 1
ATOM 3079 O O . VAL B 1 168 ? 48.607 29.090 67.103 1.00 17.68 160 VAL B O 1
ATOM 3083 N N . VAL B 1 169 ? 46.649 28.008 66.852 1.00 12.21 161 VAL B N 1
ATOM 3084 C CA . VAL B 1 169 ? 47.143 27.268 65.694 1.00 13.23 161 VAL B CA 1
ATOM 3085 C C . VAL B 1 169 ? 47.295 28.154 64.463 1.00 13.56 161 VAL B C 1
ATOM 3086 O O . VAL B 1 169 ? 48.063 27.817 63.551 1.00 15.92 161 VAL B O 1
ATOM 3090 N N . GLU B 1 170 ? 46.556 29.259 64.385 1.00 16.05 162 GLU B N 1
ATOM 3091 C CA . GLU B 1 170 ? 46.568 30.085 63.180 1.00 17.95 162 GLU B CA 1
ATOM 3092 C C . GLU B 1 170 ? 47.995 30.558 62.865 1.00 17.49 162 GLU B C 1
ATOM 3093 O O . GLU B 1 170 ? 48.697 31.090 63.732 1.00 18.09 162 GLU B O 1
ATOM 3099 N N . GLY B 1 171 ? 48.434 30.354 61.630 1.00 16.37 163 GLY B N 1
ATOM 3100 C CA . GLY B 1 171 ? 49.756 30.812 61.233 1.00 17.45 163 GLY B CA 1
ATOM 3101 C C . GLY B 1 171 ? 50.940 29.974 61.698 1.00 15.85 163 GLY B C 1
ATOM 3102 O O . GLY B 1 171 ? 52.086 30.356 61.425 1.00 13.96 163 GLY B O 1
ATOM 3103 N N . LEU B 1 172 ? 50.722 28.861 62.393 1.00 14.65 164 LEU B N 1
ATOM 3104 C CA . LEU B 1 172 ? 51.835 27.998 62.777 1.00 14.56 164 LEU B CA 1
ATOM 3105 C C . LEU B 1 172 ? 52.242 27.101 61.615 1.00 17.07 164 LEU B C 1
ATOM 3106 O O . LEU B 1 172 ? 51.427 26.768 60.745 1.00 14.37 164 LEU B O 1
ATOM 3111 N N . SER B 1 173 ? 53.515 26.676 61.630 1.00 16.28 165 SER B N 1
ATOM 3112 C CA . SER B 1 173 ? 53.998 25.610 60.761 1.00 16.56 165 SER B CA 1
ATOM 3113 C C . SER B 1 173 ? 54.661 24.547 61.632 1.00 18.50 165 SER B C 1
ATOM 3114 O O . SER B 1 173 ? 55.120 24.834 62.744 1.00 13.48 165 SER B O 1
ATOM 3117 N N . CYS B 1 174 ? 54.713 23.309 61.126 1.00 11.46 166 CYS B N 1
ATOM 3118 C CA . CYS B 1 174 ? 55.306 22.223 61.891 1.00 13.52 166 CYS B CA 1
ATOM 3119 C C . CYS B 1 174 ? 56.437 21.567 61.119 1.00 15.21 166 CYS B C 1
ATOM 3120 O O . CYS B 1 174 ? 56.538 21.685 59.895 1.00 13.45 166 CYS B O 1
ATOM 3123 N N . HIS B 1 175 ? 57.282 20.869 61.884 1.00 12.20 167 HIS B N 1
ATOM 3124 C CA . HIS B 1 175 ? 58.320 19.993 61.359 1.00 14.93 167 HIS B CA 1
ATOM 3125 C C . HIS B 1 175 ? 57.754 18.593 61.138 1.00 15.91 167 HIS B C 1
ATOM 3126 O O . HIS B 1 175 ? 57.146 18.023 62.047 1.00 17.05 167 HIS B O 1
ATOM 3133 N N . TYR B 1 176 ? 58.018 18.019 59.963 1.00 12.53 168 TYR B N 1
ATOM 3134 C CA . TYR B 1 176 ? 57.572 16.675 59.606 1.00 16.43 168 TYR B CA 1
ATOM 3135 C C . TYR B 1 176 ? 58.803 15.836 59.297 1.00 15.38 168 TYR B C 1
ATOM 3136 O O . TYR B 1 176 ? 59.639 16.258 58.497 1.00 19.00 168 TYR B O 1
ATOM 3145 N N . ASP B 1 177 ? 58.909 14.648 59.917 1.00 15.41 169 ASP B N 1
ATOM 3146 C CA . ASP B 1 177 ? 60.193 13.948 60.059 1.00 17.17 169 ASP B CA 1
ATOM 3147 C C . ASP B 1 177 ? 59.934 12.438 60.073 1.00 17.73 169 ASP B C 1
ATOM 3148 O O . ASP B 1 177 ? 59.580 11.882 61.118 1.00 17.59 169 ASP B O 1
ATOM 3153 N N . ILE B 1 178 ? 60.147 11.769 58.932 1.00 15.82 170 ILE B N 1
ATOM 3154 C CA . ILE B 1 178 ? 59.834 10.342 58.864 1.00 17.89 170 ILE B CA 1
ATOM 3155 C C . ILE B 1 178 ? 60.754 9.539 59.788 1.00 18.54 170 ILE B C 1
ATOM 3156 O O . ILE B 1 178 ? 60.331 8.543 60.388 1.00 19.89 170 ILE B O 1
ATOM 3161 N N . MET B 1 179 ? 62.016 9.945 59.924 1.00 18.58 171 MET B N 1
ATOM 3162 C CA . MET B 1 179 ? 62.924 9.171 60.779 1.00 21.01 171 MET B CA 1
ATOM 3163 C C . MET B 1 179 ? 62.517 9.269 62.247 1.00 20.50 171 MET B C 1
ATOM 3164 O O . MET B 1 179 ? 62.622 8.288 62.991 1.00 18.87 171 MET B O 1
ATOM 3169 N N . ALA B 1 180 ? 62.010 10.432 62.673 1.00 19.02 172 ALA B N 1
ATOM 3170 C CA . ALA B 1 180 ? 61.525 10.548 64.045 1.00 19.93 172 ALA B CA 1
ATOM 3171 C C . ALA B 1 180 ? 60.288 9.683 64.280 1.00 19.12 172 ALA B C 1
ATOM 3172 O O . ALA B 1 180 ? 60.179 9.016 65.316 1.00 19.64 172 ALA B O 1
ATOM 3174 N N . SER B 1 181 ? 59.343 9.669 63.337 1.00 18.77 173 SER B N 1
ATOM 3175 C CA . SER B 1 181 ? 58.146 8.859 63.565 1.00 18.57 173 SER B CA 1
ATOM 3176 C C . SER B 1 181 ? 58.472 7.364 63.532 1.00 20.71 173 SER B C 1
ATOM 3177 O O . SER B 1 181 ? 57.876 6.578 64.279 1.00 21.05 173 SER B O 1
ATOM 3180 N N . ARG B 1 182 ? 59.420 6.948 62.685 1.00 18.03 174 ARG B N 1
ATOM 3181 C CA . ARG B 1 182 ? 59.836 5.549 62.703 1.00 20.71 174 ARG B CA 1
ATOM 3182 C C . ARG B 1 182 ? 60.475 5.179 64.035 1.00 21.14 174 ARG B C 1
ATOM 3183 O O . ARG B 1 182 ? 60.195 4.106 64.588 1.00 21.06 174 ARG B O 1
ATOM 3191 N N . ALA B 1 183 ? 61.351 6.045 64.555 1.00 22.08 175 ALA B N 1
ATOM 3192 C CA . ALA B 1 183 ? 61.992 5.773 65.841 1.00 19.59 175 ALA B CA 1
ATOM 3193 C C . ALA B 1 183 ? 60.964 5.700 66.960 1.00 23.05 175 ALA B C 1
ATOM 3194 O O . ALA B 1 183 ? 61.098 4.885 67.882 1.00 25.14 175 ALA B O 1
ATOM 3196 N N . ALA B 1 184 ? 59.926 6.545 66.896 1.00 21.07 176 ALA B N 1
ATOM 3197 C CA . ALA B 1 184 ? 58.873 6.477 67.898 1.00 20.56 176 ALA B CA 1
ATOM 3198 C C . ALA B 1 184 ? 58.151 5.143 67.839 1.00 21.52 176 ALA B C 1
ATOM 3199 O O . ALA B 1 184 ? 57.628 4.686 68.856 1.00 23.44 176 ALA B O 1
ATOM 3201 N N . ALA B 1 185 ? 58.109 4.507 66.667 1.00 19.42 177 ALA B N 1
ATOM 3202 C CA . ALA B 1 185 ? 57.554 3.165 66.525 1.00 19.07 177 ALA B CA 1
ATOM 3203 C C . ALA B 1 185 ? 58.590 2.067 66.761 1.00 20.29 177 ALA B C 1
ATOM 3204 O O . ALA B 1 185 ? 58.263 0.884 66.627 1.00 21.03 177 ALA B O 1
ATOM 3206 N N . GLY B 1 186 ? 59.827 2.423 67.094 1.00 21.46 178 GLY B N 1
ATOM 3207 C CA . GLY B 1 186 ? 60.834 1.428 67.411 1.00 24.92 178 GLY B CA 1
ATOM 3208 C C . GLY B 1 186 ? 61.727 1.010 66.264 1.00 29.08 178 GLY B C 1
ATOM 3209 O O . GLY B 1 186 ? 62.428 -0.004 66.387 1.00 27.84 178 GLY B O 1
ATOM 3210 N N . PHE B 1 187 ? 61.720 1.749 65.154 1.00 27.93 179 PHE B N 1
ATOM 3211 C CA . PHE B 1 187 ? 62.554 1.462 63.993 1.00 27.53 179 PHE B CA 1
ATOM 3212 C C . PHE B 1 187 ? 63.641 2.523 63.899 1.00 27.91 179 PHE B C 1
ATOM 3213 O O . PHE B 1 187 ? 63.340 3.714 63.776 1.00 29.41 179 PHE B O 1
ATOM 3221 N N . TYR B 1 188 ? 64.896 2.090 63.978 1.00 28.18 180 TYR B N 1
ATOM 3222 C CA . TYR B 1 188 ? 66.034 2.989 64.002 1.00 30.15 180 TYR B CA 1
ATOM 3223 C C . TYR B 1 188 ? 67.035 2.718 62.885 1.00 35.42 180 TYR B C 1
ATOM 3224 O O . TYR B 1 188 ? 68.071 3.391 62.830 1.00 37.27 180 TYR B O 1
ATOM 3233 N N . ASP B 1 189 ? 66.788 1.726 62.028 1.00 35.65 181 ASP B N 1
ATOM 3234 C CA . ASP B 1 189 ? 67.735 1.326 60.994 1.00 41.68 181 ASP B CA 1
ATOM 3235 C C . ASP B 1 189 ? 67.374 2.016 59.686 1.00 47.36 181 ASP B C 1
ATOM 3236 O O . ASP B 1 189 ? 66.297 1.782 59.124 1.00 48.56 181 ASP B O 1
ATOM 3238 N N . ALA B 1 190 ? 68.269 2.874 59.215 1.00 48.33 182 ALA B N 1
ATOM 3239 C CA . ALA B 1 190 ? 68.117 3.528 57.925 1.00 46.84 182 ALA B CA 1
ATOM 3240 C C . ALA B 1 190 ? 69.501 3.960 57.479 1.00 46.19 182 ALA B C 1
ATOM 3241 O O . ALA B 1 190 ? 70.296 4.413 58.304 1.00 46.40 182 ALA B O 1
ATOM 3243 N N . SER B 1 191 ? 69.798 3.803 56.192 1.00 46.92 183 SER B N 1
ATOM 3244 C CA . SER B 1 191 ? 71.098 4.253 55.707 1.00 51.45 183 SER B CA 1
ATOM 3245 C C . SER B 1 191 ? 71.230 5.759 55.898 1.00 51.11 183 SER B C 1
ATOM 3246 O O . SER B 1 191 ? 70.243 6.500 55.868 1.00 47.19 183 SER B O 1
ATOM 3249 N N . ASP B 1 192 ? 72.470 6.210 56.116 1.00 52.74 184 ASP B N 1
ATOM 3250 C CA . ASP B 1 192 ? 72.718 7.645 56.212 1.00 50.96 184 ASP B CA 1
ATOM 3251 C C . ASP B 1 192 ? 72.242 8.366 54.955 1.00 50.34 184 ASP B C 1
ATOM 3252 O O . ASP B 1 192 ? 71.876 9.548 55.011 1.00 45.70 184 ASP B O 1
ATOM 3254 N N . GLU B 1 193 ? 72.239 7.663 53.817 1.00 51.61 185 GLU B N 1
ATOM 3255 C CA . GLU B 1 193 ? 71.710 8.218 52.577 1.00 49.80 185 GLU B CA 1
ATOM 3256 C C . GLU B 1 193 ? 70.193 8.379 52.627 1.00 46.84 185 GLU B C 1
ATOM 3257 O O . GLU B 1 193 ? 69.661 9.413 52.201 1.00 46.05 185 GLU B O 1
ATOM 3263 N N . GLU B 1 194 ? 69.476 7.366 53.127 1.00 45.13 186 GLU B N 1
ATOM 3264 C CA . GLU B 1 194 ? 68.023 7.489 53.230 1.00 42.41 186 GLU B CA 1
ATOM 3265 C C . GLU B 1 194 ? 67.650 8.631 54.157 1.00 33.68 186 GLU B C 1
ATOM 3266 O O . GLU B 1 194 ? 66.690 9.362 53.897 1.00 30.23 186 GLU B O 1
ATOM 3272 N N . ARG B 1 195 ? 68.413 8.807 55.234 1.00 33.56 187 ARG B N 1
ATOM 3273 C CA . ARG B 1 195 ? 68.174 9.918 56.141 1.00 36.39 187 ARG B CA 1
ATOM 3274 C C . ARG B 1 195 ? 68.315 11.245 55.410 1.00 37.14 187 ARG B C 1
ATOM 3275 O O . ARG B 1 195 ? 67.531 12.175 55.632 1.00 35.84 187 ARG B O 1
ATOM 3283 N N . LYS B 1 196 ? 69.306 11.346 54.523 1.00 37.73 188 LYS B N 1
ATOM 3284 C CA . LYS B 1 196 ? 69.480 12.568 53.747 1.00 35.80 188 LYS B CA 1
ATOM 3285 C C . LYS B 1 196 ? 68.372 12.715 52.710 1.00 32.90 188 LYS B C 1
ATOM 3286 O O . LYS B 1 196 ? 67.823 13.807 52.528 1.00 31.83 188 LYS B O 1
ATOM 3288 N N . ALA B 1 197 ? 68.024 11.626 52.024 1.00 30.48 189 ALA B N 1
ATOM 3289 C CA . ALA B 1 197 ? 66.979 11.704 51.012 1.00 32.38 189 ALA B CA 1
ATOM 3290 C C . ALA B 1 197 ? 65.629 12.094 51.605 1.00 29.26 189 ALA B C 1
ATOM 3291 O O . ALA B 1 197 ? 64.807 12.703 50.915 1.00 30.04 189 ALA B O 1
ATOM 3293 N N . LEU B 1 198 ? 65.369 11.744 52.862 1.00 26.26 190 LEU B N 1
ATOM 3294 C CA . LEU B 1 198 ? 64.080 12.011 53.501 1.00 26.11 190 LEU B CA 1
ATOM 3295 C C . LEU B 1 198 ? 64.218 12.996 54.652 1.00 23.24 190 LEU B C 1
ATOM 3296 O O . LEU B 1 198 ? 63.571 12.851 55.690 1.00 18.80 190 LEU B O 1
ATOM 3301 N N . ALA B 1 199 ? 65.069 14.005 54.479 1.00 23.28 191 ALA B N 1
ATOM 3302 C CA . ALA B 1 199 ? 65.296 14.973 55.535 1.00 23.44 191 ALA B CA 1
ATOM 3303 C C . ALA B 1 199 ? 63.977 15.637 55.940 1.00 18.78 191 ALA B C 1
ATOM 3304 O O . ALA B 1 199 ? 63.053 15.747 55.132 1.00 18.82 191 ALA B O 1
ATOM 3306 N N . PRO B 1 200 ? 63.857 16.052 57.196 1.00 17.31 192 PRO B N 1
ATOM 3307 C CA . PRO B 1 200 ? 62.614 16.691 57.654 1.00 17.07 192 PRO B CA 1
ATOM 3308 C C . PRO B 1 200 ? 62.264 17.906 56.806 1.00 18.73 192 PRO B C 1
ATOM 3309 O O . PRO B 1 200 ? 63.138 18.578 56.260 1.00 19.61 192 PRO B O 1
ATOM 3313 N N . CYS B 1 201 ? 60.964 18.188 56.700 1.00 15.71 193 CYS B N 1
ATOM 3314 C CA . CYS B 1 201 ? 60.483 19.340 55.950 1.00 17.24 193 CYS B CA 1
ATOM 3315 C C . CYS B 1 201 ? 59.466 20.094 56.804 1.00 13.92 193 CYS B C 1
ATOM 3316 O O . CYS B 1 201 ? 59.190 19.729 57.945 1.00 14.49 193 CYS B O 1
ATOM 3319 N N . ILE B 1 202 ? 58.886 21.151 56.242 1.00 13.51 194 ILE B N 1
ATOM 3320 C CA . ILE B 1 202 ? 58.005 22.032 56.992 1.00 15.04 194 ILE B CA 1
ATOM 3321 C C . ILE B 1 202 ? 56.727 22.219 56.195 1.00 14.57 194 ILE B C 1
ATOM 3322 O O . ILE B 1 202 ? 56.758 22.378 54.970 1.00 12.86 194 ILE B O 1
ATOM 3327 N N . HIS B 1 203 ? 55.597 22.162 56.886 1.00 15.44 195 HIS B N 1
ATOM 3328 C CA . HIS B 1 203 ? 54.309 22.448 56.278 1.00 15.38 195 HIS B CA 1
ATOM 3329 C C . HIS B 1 203 ? 53.515 23.340 57.218 1.00 16.17 195 HIS B C 1
ATOM 3330 O O . HIS B 1 203 ? 53.680 23.267 58.442 1.00 13.96 195 HIS B O 1
ATOM 3337 N N . GLU B 1 204 ? 52.637 24.168 56.635 1.00 14.24 196 GLU B N 1
ATOM 3338 C CA . GLU B 1 204 ? 51.718 24.967 57.438 1.00 16.41 196 GLU B CA 1
ATOM 3339 C C . GLU B 1 204 ? 50.713 24.072 58.154 1.00 16.56 196 GLU B C 1
ATOM 3340 O O . GLU B 1 204 ? 50.192 23.113 57.581 1.00 15.85 196 GLU B O 1
ATOM 3346 N N . LEU B 1 205 ? 50.404 24.426 59.401 1.00 13.93 197 LEU B N 1
ATOM 3347 C CA . LEU B 1 205 ? 49.523 23.607 60.221 1.00 12.99 197 LEU B CA 1
ATOM 3348 C C . LEU B 1 205 ? 48.055 23.789 59.856 1.00 12.12 197 LEU B C 1
ATOM 3349 O O . LEU B 1 205 ? 47.291 22.820 59.887 1.00 11.43 197 LEU B O 1
ATOM 3354 N N . VAL B 1 206 ? 47.647 24.990 59.465 1.00 11.58 198 VAL B N 1
ATOM 3355 C CA . VAL B 1 206 ? 46.259 25.231 59.077 1.00 13.33 198 VAL B CA 1
ATOM 3356 C C . VAL B 1 206 ? 46.227 25.233 57.557 1.00 13.81 198 VAL B C 1
ATOM 3357 O O . VAL B 1 206 ? 46.797 26.125 56.914 1.00 15.13 198 VAL B O 1
ATOM 3361 N N . ARG B 1 207 ? 45.588 24.217 56.982 1.00 12.04 199 ARG B N 1
ATOM 3362 C CA . ARG B 1 207 ? 45.494 24.063 55.537 1.00 12.52 199 ARG B CA 1
ATOM 3363 C C . ARG B 1 207 ? 44.194 24.654 55.012 1.00 13.98 199 ARG B C 1
ATOM 3364 O O . ARG B 1 207 ? 43.207 24.785 55.737 1.00 14.60 199 ARG B O 1
ATOM 3372 N N . THR B 1 208 ? 44.201 25.011 53.731 1.00 12.42 200 THR B N 1
ATOM 3373 C CA . THR B 1 208 ? 42.983 25.418 53.039 1.00 12.36 200 THR B CA 1
ATOM 3374 C C . THR B 1 208 ? 42.836 24.542 51.808 1.00 15.14 200 THR B C 1
ATOM 3375 O O . THR B 1 208 ? 43.763 24.444 50.997 1.00 15.64 200 THR B O 1
ATOM 3379 N N . HIS B 1 209 ? 41.725 23.823 51.730 1.00 13.04 201 HIS B N 1
ATOM 3380 C CA . HIS B 1 209 ? 41.567 22.849 50.674 1.00 10.64 201 HIS B CA 1
ATOM 3381 C C . HIS B 1 209 ? 41.309 23.536 49.337 1.00 11.17 201 HIS B C 1
ATOM 3382 O O . HIS B 1 209 ? 40.456 24.439 49.253 1.00 12.79 201 HIS B O 1
ATOM 3389 N N . PRO B 1 210 ? 41.986 23.115 48.269 1.00 12.86 202 PRO B N 1
ATOM 3390 C CA . PRO B 1 210 ? 41.829 23.792 46.971 1.00 15.34 202 PRO B CA 1
ATOM 3391 C C . PRO B 1 210 ? 40.504 23.530 46.269 1.00 18.30 202 PRO B C 1
ATOM 3392 O O . PRO B 1 210 ? 40.142 24.315 45.383 1.00 17.44 202 PRO B O 1
ATOM 3396 N N . ILE B 1 211 ? 39.788 22.454 46.595 1.00 16.36 203 ILE B N 1
ATOM 3397 C CA . ILE B 1 211 ? 38.495 22.193 45.952 1.00 15.06 203 ILE B CA 1
ATOM 3398 C C . ILE B 1 211 ? 37.360 22.852 46.720 1.00 16.59 203 ILE B C 1
ATOM 3399 O O . ILE B 1 211 ? 36.506 23.526 46.141 1.00 17.27 203 ILE B O 1
ATOM 3404 N N . SER B 1 212 ? 37.326 22.637 48.032 1.00 18.46 204 SER B N 1
ATOM 3405 C CA . SER B 1 212 ? 36.211 23.046 48.873 1.00 16.70 204 SER B CA 1
ATOM 3406 C C . SER B 1 212 ? 36.430 24.357 49.613 1.00 15.61 204 SER B C 1
ATOM 3407 O O . SER B 1 212 ? 35.460 24.932 50.108 1.00 13.40 204 SER B O 1
ATOM 3410 N N . GLY B 1 213 ? 37.665 24.839 49.719 1.00 16.05 205 GLY B N 1
ATOM 3411 C CA . GLY B 1 213 ? 37.943 25.983 50.583 1.00 14.67 205 GLY B CA 1
ATOM 3412 C C . GLY B 1 213 ? 37.947 25.691 52.072 1.00 13.74 205 GLY B C 1
ATOM 3413 O O . GLY B 1 213 ? 38.172 26.612 52.868 1.00 11.64 205 GLY B O 1
ATOM 3414 N N . ARG B 1 214 ? 37.729 24.442 52.482 1.00 16.90 206 ARG B N 1
ATOM 3415 C CA . ARG B 1 214 ? 37.685 24.093 53.899 1.00 14.57 206 ARG B CA 1
ATOM 3416 C C . ARG B 1 214 ? 39.057 24.228 54.539 1.00 15.52 206 ARG B C 1
ATOM 3417 O O . ARG B 1 214 ? 40.066 23.792 53.968 1.00 12.93 206 ARG B O 1
ATOM 3425 N N . LYS B 1 215 ? 39.086 24.796 55.748 1.00 12.49 207 LYS B N 1
ATOM 3426 C CA . LYS B 1 215 ? 40.301 24.787 56.561 1.00 14.91 207 LYS B CA 1
ATOM 3427 C C . LYS B 1 215 ? 40.412 23.481 57.343 1.00 12.64 207 LYS B C 1
ATOM 3428 O O . LYS B 1 215 ? 39.404 22.851 57.677 1.00 12.80 207 LYS B O 1
ATOM 3434 N N . SER B 1 216 ? 41.647 23.068 57.633 1.00 11.13 208 SER B N 1
ATOM 3435 C CA . SER B 1 216 ? 41.878 21.812 58.341 1.00 11.04 208 SER B CA 1
ATOM 3436 C C . SER B 1 216 ? 43.242 21.839 59.028 1.00 14.26 208 SER B C 1
ATOM 3437 O O . SER B 1 216 ? 44.131 22.621 58.660 1.00 14.60 208 SER B O 1
ATOM 3440 N N . LEU B 1 217 ? 43.408 20.951 60.018 1.00 10.49 209 LEU B N 1
ATOM 3441 C CA . LEU B 1 217 ? 44.680 20.797 60.714 1.00 11.19 209 LEU B CA 1
ATOM 3442 C C . LEU B 1 217 ? 45.523 19.755 59.988 1.00 12.61 209 LEU B C 1
ATOM 3443 O O . LEU B 1 217 ? 45.041 18.656 59.699 1.00 13.09 209 LEU B O 1
ATOM 3448 N N . TYR B 1 218 ? 46.791 20.085 59.723 1.00 12.86 210 TYR B N 1
ATOM 3449 C CA . TYR B 1 218 ? 47.703 19.145 59.073 1.00 9.30 210 TYR B CA 1
ATOM 3450 C C . TYR B 1 218 ? 48.392 18.288 60.143 1.00 12.81 210 TYR B C 1
ATOM 3451 O O . TYR B 1 218 ? 49.599 18.376 60.374 1.00 13.14 210 TYR B O 1
ATOM 3460 N N . LEU B 1 219 ? 47.599 17.426 60.787 1.00 9.18 211 LEU B N 1
ATOM 3461 C CA . LEU B 1 219 ? 48.146 16.505 61.779 1.00 11.60 211 LEU B CA 1
ATOM 3462 C C . LEU B 1 219 ? 48.677 15.240 61.109 1.00 11.93 211 LEU B C 1
ATOM 3463 O O . LEU B 1 219 ? 48.214 14.838 60.039 1.00 11.64 211 LEU B O 1
ATOM 3468 N N . SER B 1 220 ? 49.669 14.629 61.750 1.00 13.38 212 SER B N 1
ATOM 3469 C CA . SER B 1 220 ? 50.262 13.375 61.305 1.00 14.95 212 SER B CA 1
ATOM 3470 C C . SER B 1 220 ? 51.251 12.907 62.363 1.00 13.46 212 SER B C 1
ATOM 3471 O O . SER B 1 220 ? 51.896 13.720 63.032 1.00 16.03 212 SER B O 1
ATOM 3474 N N . SER B 1 221 ? 51.386 11.589 62.491 1.00 15.38 213 SER B N 1
ATOM 3475 C CA . SER B 1 221 ? 52.456 11.054 63.314 1.00 16.79 213 SER B CA 1
ATOM 3476 C C . SER B 1 221 ? 53.827 11.536 62.842 1.00 15.61 213 SER B C 1
ATOM 3477 O O . SER B 1 221 ? 54.780 11.531 63.628 1.00 14.41 213 SER B O 1
ATOM 3480 N N . HIS B 1 222 ? 53.949 11.946 61.575 1.00 13.19 214 HIS B N 1
ATOM 3481 C CA . HIS B 1 222 ? 55.214 12.481 61.082 1.00 13.05 214 HIS B CA 1
ATOM 3482 C C . HIS B 1 222 ? 55.537 13.854 61.662 1.00 15.70 214 HIS B C 1
ATOM 3483 O O . HIS B 1 222 ? 56.714 14.242 61.696 1.00 12.90 214 HIS B O 1
ATOM 3490 N N . ALA B 1 223 ? 54.531 14.599 62.121 1.00 14.17 215 ALA B N 1
ATOM 3491 C CA . ALA B 1 223 ? 54.769 15.929 62.666 1.00 15.67 215 ALA B CA 1
ATOM 3492 C C . ALA B 1 223 ? 55.349 15.831 64.078 1.00 18.59 215 ALA B C 1
ATOM 3493 O O . ALA B 1 223 ? 54.764 15.178 64.950 1.00 16.99 215 ALA B O 1
ATOM 3495 N N . THR B 1 224 ? 56.497 16.487 64.313 1.00 16.19 216 THR B N 1
ATOM 3496 C CA . THR B 1 224 ? 57.171 16.369 65.605 1.00 17.19 216 THR B CA 1
ATOM 3497 C C . THR B 1 224 ? 56.958 17.573 66.522 1.00 17.99 216 THR B C 1
ATOM 3498 O O . THR B 1 224 ? 56.679 17.386 67.712 1.00 18.96 216 THR B O 1
ATOM 3502 N N . HIS B 1 225 ? 57.159 18.794 66.026 1.00 14.40 217 HIS B N 1
ATOM 3503 C CA . HIS B 1 225 ? 57.035 19.981 66.870 1.00 12.35 217 HIS B CA 1
ATOM 3504 C C . HIS B 1 225 ? 56.820 21.200 65.969 1.00 14.93 217 HIS B C 1
ATOM 3505 O O . HIS B 1 225 ? 56.680 21.077 64.750 1.00 13.80 217 HIS B O 1
ATOM 3512 N N . VAL B 1 226 ? 56.747 22.379 66.583 1.00 13.40 218 VAL B N 1
ATOM 3513 C CA . VAL B 1 226 ? 56.305 23.595 65.901 1.00 13.74 218 VAL B CA 1
ATOM 3514 C C . VAL B 1 226 ? 57.508 24.468 65.543 1.00 14.18 218 VAL B C 1
ATOM 3515 O O . VAL B 1 226 ? 58.380 24.722 66.388 1.00 15.39 218 VAL B O 1
ATOM 3519 N N . VAL B 1 227 ? 57.544 24.943 64.293 1.00 13.44 219 VAL B N 1
ATOM 3520 C CA . VAL B 1 227 ? 58.579 25.881 63.855 1.00 13.37 219 VAL B CA 1
ATOM 3521 C C . VAL B 1 227 ? 58.472 27.183 64.643 1.00 13.60 219 VAL B C 1
ATOM 3522 O O . VAL B 1 227 ? 57.373 27.678 64.919 1.00 13.93 219 VAL B O 1
ATOM 3526 N N . GLY B 1 228 ? 59.618 27.737 65.033 1.00 15.85 220 GLY B N 1
ATOM 3527 C CA . GLY B 1 228 ? 59.629 29.006 65.725 1.00 16.52 220 GLY B CA 1
ATOM 3528 C C . GLY B 1 228 ? 59.286 28.957 67.198 1.00 17.30 220 GLY B C 1
ATOM 3529 O O . GLY B 1 228 ? 59.171 30.018 67.821 1.00 19.67 220 GLY B O 1
ATOM 3530 N N . TRP B 1 229 ? 59.054 27.770 67.761 1.00 16.37 221 TRP B N 1
ATOM 3531 C CA . TRP B 1 229 ? 58.806 27.531 69.175 1.00 15.52 221 TRP B CA 1
ATOM 3532 C C . TRP B 1 229 ? 59.889 26.654 69.772 1.00 16.02 221 TRP B C 1
ATOM 3533 O O . TRP B 1 229 ? 60.487 25.844 69.058 1.00 15.54 221 TRP B O 1
ATOM 3544 N N . PRO B 1 230 ? 60.130 26.750 71.080 1.00 17.60 222 PRO B N 1
ATOM 3545 C CA . PRO B 1 230 ? 60.887 25.690 71.763 1.00 18.00 222 PRO B CA 1
ATOM 3546 C C . PRO B 1 230 ? 60.204 24.347 71.545 1.00 18.42 222 PRO B C 1
ATOM 3547 O O . PRO B 1 230 ? 58.974 24.256 71.432 1.00 14.22 222 PRO B O 1
ATOM 3551 N N . GLU B 1 231 ? 61.010 23.294 71.481 1.00 15.08 223 GLU B N 1
ATOM 3552 C CA . GLU B 1 231 ? 60.461 21.991 71.108 1.00 16.27 223 GLU B CA 1
ATOM 3553 C C . GLU B 1 231 ? 59.422 21.455 72.087 1.00 15.93 223 GLU B C 1
ATOM 3554 O O . GLU B 1 231 ? 58.402 20.919 71.621 1.00 15.21 223 GLU B O 1
ATOM 3560 N N . PRO B 1 232 ? 59.609 21.520 73.416 1.00 14.84 224 PRO B N 1
ATOM 3561 C CA . PRO B 1 232 ? 58.610 20.895 74.306 1.00 14.68 224 PRO B CA 1
ATOM 3562 C C . PRO B 1 232 ? 57.218 21.493 74.175 1.00 14.71 224 PRO B C 1
ATOM 3563 O O . PRO B 1 232 ? 56.225 20.749 74.192 1.00 13.75 224 PRO B O 1
ATOM 3567 N N . GLU B 1 233 ? 57.117 22.819 74.065 1.00 14.10 225 GLU B N 1
ATOM 3568 C CA . GLU B 1 233 ? 55.809 23.450 73.898 1.00 18.60 225 GLU B CA 1
ATOM 3569 C C . GLU B 1 233 ? 55.154 23.024 72.593 1.00 16.43 225 GLU B C 1
ATOM 3570 O O . GLU B 1 233 ? 53.928 22.859 72.529 1.00 14.33 225 GLU B O 1
ATOM 3576 N N . GLY B 1 234 ? 55.957 22.857 71.538 1.00 16.78 226 GLY B N 1
ATOM 3577 C CA . GLY B 1 234 ? 55.420 22.395 70.268 1.00 17.37 226 GLY B CA 1
ATOM 3578 C C . GLY B 1 234 ? 54.952 20.952 70.319 1.00 17.83 226 GLY B C 1
ATOM 3579 O O . GLY B 1 234 ? 53.884 20.626 69.801 1.00 17.13 226 GLY B O 1
ATOM 3580 N N . ARG B 1 235 ? 55.746 20.064 70.936 1.00 15.86 227 ARG B N 1
ATOM 3581 C CA . ARG B 1 235 ? 55.294 18.679 71.091 1.00 14.66 227 ARG B CA 1
ATOM 3582 C C . ARG B 1 235 ? 54.006 18.609 71.898 1.00 16.13 227 ARG B C 1
ATOM 3583 O O . ARG B 1 235 ? 53.126 17.778 71.618 1.00 16.72 227 ARG B O 1
ATOM 3591 N N . ASP B 1 236 ? 53.885 19.449 72.929 1.00 15.57 228 ASP B N 1
ATOM 3592 C CA . ASP B 1 236 ? 52.685 19.361 73.751 1.00 18.14 228 ASP B CA 1
ATOM 3593 C C . ASP B 1 236 ? 51.462 19.869 73.002 1.00 15.89 228 ASP B C 1
ATOM 3594 O O . ASP B 1 236 ? 50.360 19.334 73.174 1.00 14.89 228 ASP B O 1
ATOM 3599 N N . LEU B 1 237 ? 51.618 20.907 72.174 1.00 14.84 229 LEU B N 1
ATOM 3600 C CA . LEU B 1 237 ? 50.485 21.349 71.363 1.00 16.75 229 LEU B CA 1
ATOM 3601 C C . LEU B 1 237 ? 50.045 20.245 70.412 1.00 15.26 229 LEU B C 1
ATOM 3602 O O . LEU B 1 237 ? 48.853 19.928 70.320 1.00 13.64 229 LEU B O 1
ATOM 3607 N N . LEU B 1 238 ? 51.009 19.607 69.733 1.00 15.06 230 LEU B N 1
ATOM 3608 C CA . LEU B 1 238 ? 50.658 18.522 68.824 1.00 13.36 230 LEU B CA 1
ATOM 3609 C C . LEU B 1 238 ? 50.029 17.360 69.569 1.00 15.81 230 LEU B C 1
ATOM 3610 O O . LEU B 1 238 ? 49.108 16.725 69.037 1.00 16.23 230 LEU B O 1
ATOM 3615 N N . ARG B 1 239 ? 50.473 17.094 70.807 1.00 11.22 231 ARG B N 1
ATOM 3616 C CA . ARG B 1 239 ? 49.835 16.058 71.613 1.00 15.34 231 ARG B CA 1
ATOM 3617 C C . ARG B 1 239 ? 48.369 16.383 71.864 1.00 15.52 231 ARG B C 1
ATOM 3618 O O . ARG B 1 239 ? 47.493 15.520 71.719 1.00 16.83 231 ARG B O 1
ATOM 3626 N N . GLU B 1 240 ? 48.093 17.620 72.272 1.00 15.64 232 GLU B N 1
ATOM 3627 C CA . GLU B 1 240 ? 46.726 18.027 72.570 1.00 17.70 232 GLU B CA 1
ATOM 3628 C C . GLU B 1 240 ? 45.857 17.997 71.316 1.00 17.97 232 GLU B C 1
ATOM 3629 O O . GLU B 1 240 ? 44.741 17.460 71.338 1.00 17.26 232 GLU B O 1
ATOM 3635 N N . LEU B 1 241 ? 46.369 18.539 70.201 1.00 13.94 233 LEU B N 1
ATOM 3636 C CA . LEU B 1 241 ? 45.595 18.583 68.959 1.00 12.40 233 LEU B CA 1
ATOM 3637 C C . LEU B 1 241 ? 45.296 17.188 68.435 1.00 14.31 233 LEU B C 1
ATOM 3638 O O . LEU B 1 241 ? 44.183 16.915 67.967 1.00 13.13 233 LEU B O 1
ATOM 3643 N N . THR B 1 242 ? 46.280 16.293 68.493 1.00 13.58 234 THR B N 1
ATOM 3644 C CA . THR B 1 242 ? 46.081 14.948 67.975 1.00 14.16 234 THR B CA 1
ATOM 3645 C C . THR B 1 242 ? 45.047 14.177 68.796 1.00 13.57 234 THR B C 1
ATOM 3646 O O . THR B 1 242 ? 44.218 13.451 68.238 1.00 12.45 234 THR B O 1
ATOM 3650 N N . GLU B 1 243 ? 45.082 14.320 70.122 1.00 14.47 235 GLU B N 1
ATOM 3651 C CA . GLU B 1 243 ? 44.078 13.675 70.954 1.00 15.44 235 GLU B CA 1
ATOM 3652 C C . GLU B 1 243 ? 42.692 14.226 70.641 1.00 15.39 235 GLU B C 1
ATOM 3653 O O . GLU B 1 243 ? 41.740 13.466 70.434 1.00 13.46 235 GLU B O 1
ATOM 3659 N N . PHE B 1 244 ? 42.577 15.551 70.545 1.00 12.07 236 PHE B N 1
ATOM 3660 C CA . PHE B 1 244 ? 41.286 16.158 70.241 1.00 14.36 236 PHE B CA 1
ATOM 3661 C C . PHE B 1 244 ? 40.766 15.712 68.879 1.00 14.02 236 PHE B C 1
ATOM 3662 O O . PHE B 1 244 ? 39.608 15.281 68.753 1.00 12.91 236 PHE B O 1
ATOM 3670 N N . ALA B 1 245 ? 41.634 15.734 67.863 1.00 12.35 237 ALA B N 1
ATOM 3671 C CA . ALA B 1 245 ? 41.233 15.504 66.476 1.00 11.73 237 ALA B CA 1
ATOM 3672 C C . ALA B 1 245 ? 40.924 14.043 66.167 1.00 12.77 237 ALA B C 1
ATOM 3673 O O . ALA B 1 245 ? 40.426 13.758 65.076 1.00 13.08 237 ALA B O 1
ATOM 3675 N N . THR B 1 246 ? 41.262 13.107 67.053 1.00 9.82 238 THR B N 1
ATOM 3676 C CA . THR B 1 246 ? 40.929 11.707 66.834 1.00 9.92 238 THR B CA 1
ATOM 3677 C C . THR B 1 246 ? 39.853 11.198 67.790 1.00 10.97 238 THR B C 1
ATOM 3678 O O . THR B 1 246 ? 39.669 9.985 67.919 1.00 12.33 238 THR B O 1
ATOM 3682 N N . GLN B 1 247 ? 39.128 12.097 68.462 1.00 11.86 239 GLN B N 1
ATOM 3683 C CA . GLN B 1 247 ? 37.963 11.679 69.237 1.00 15.05 239 GLN B CA 1
ATOM 3684 C C . GLN B 1 247 ? 36.900 11.081 68.302 1.00 13.41 239 GLN B C 1
ATOM 3685 O O . GLN B 1 247 ? 36.873 11.383 67.107 1.00 15.34 239 GLN B O 1
ATOM 3691 N N . PRO B 1 248 ? 36.015 10.219 68.819 1.00 14.39 240 PRO B N 1
ATOM 3692 C CA . PRO B 1 248 ? 35.110 9.484 67.913 1.00 13.37 240 PRO B CA 1
ATOM 3693 C C . PRO B 1 248 ? 34.259 10.367 67.008 1.00 12.17 240 PRO B C 1
ATOM 3694 O O . PRO B 1 248 ? 33.943 9.942 65.884 1.00 11.32 240 PRO B O 1
ATOM 3698 N N . GLN B 1 249 ? 33.883 11.577 67.448 1.00 11.31 241 GLN B N 1
ATOM 3699 C CA . GLN B 1 249 ? 33.049 12.437 66.603 1.00 14.34 241 GLN B CA 1
ATOM 3700 C C . GLN B 1 249 ? 33.757 12.906 65.335 1.00 13.85 241 GLN B C 1
ATOM 3701 O O . GLN B 1 249 ? 33.097 13.482 64.458 1.00 12.99 241 GLN B O 1
ATOM 3707 N N . PHE B 1 250 ? 35.076 12.712 65.220 1.00 13.72 242 PHE B N 1
ATOM 3708 C CA . PHE B 1 250 ? 35.823 13.089 64.023 1.00 12.59 242 PHE B CA 1
ATOM 3709 C C . PHE B 1 250 ? 36.262 11.880 63.197 1.00 12.46 242 PHE B C 1
ATOM 3710 O O . PHE B 1 250 ? 36.946 12.056 62.190 1.00 13.02 242 PHE B O 1
ATOM 3718 N N . VAL B 1 251 ? 35.831 10.661 63.554 1.00 10.64 243 VAL B N 1
ATOM 3719 C CA . VAL B 1 251 ? 36.385 9.437 62.988 1.00 9.89 243 VAL B CA 1
ATOM 3720 C C . VAL B 1 251 ? 35.309 8.618 62.279 1.00 14.13 243 VAL B C 1
ATOM 3721 O O . VAL B 1 251 ? 34.190 8.441 62.787 1.00 14.77 243 VAL B O 1
ATOM 3725 N N . TYR B 1 252 ? 35.660 8.115 61.098 1.00 12.30 244 TYR B N 1
ATOM 3726 C CA . TYR B 1 252 ? 34.887 7.106 60.390 1.00 10.12 244 TYR B CA 1
ATOM 3727 C C . TYR B 1 252 ? 35.729 5.844 60.291 1.00 13.56 244 TYR B C 1
ATOM 3728 O O . TYR B 1 252 ? 36.853 5.891 59.784 1.00 10.53 244 TYR B O 1
ATOM 3737 N N . SER B 1 253 ? 35.195 4.726 60.774 1.00 12.55 245 SER B N 1
ATOM 3738 C CA . SER B 1 253 ? 35.886 3.445 60.693 1.00 13.75 245 SER B CA 1
ATOM 3739 C C . SER B 1 253 ? 35.270 2.620 59.565 1.00 13.36 245 SER B C 1
ATOM 3740 O O . SER B 1 253 ? 34.094 2.246 59.630 1.00 13.76 245 SER B O 1
ATOM 3743 N N . HIS B 1 254 ? 36.071 2.285 58.569 1.00 12.56 246 HIS B N 1
ATOM 3744 C CA . HIS B 1 254 ? 35.558 1.570 57.413 1.00 15.56 246 HIS B CA 1
ATOM 3745 C C . HIS B 1 254 ? 35.677 0.064 57.608 1.00 14.15 246 HIS B C 1
ATOM 3746 O O . HIS B 1 254 ? 36.789 -0.485 57.690 1.00 12.95 246 HIS B O 1
ATOM 3753 N N . GLU B 1 255 ? 34.525 -0.601 57.662 1.00 13.31 247 GLU B N 1
ATOM 3754 C CA . GLU B 1 255 ? 34.450 -2.061 57.621 1.00 16.57 247 GLU B CA 1
ATOM 3755 C C . GLU B 1 255 ? 34.530 -2.502 56.162 1.00 16.70 247 GLU B C 1
ATOM 3756 O O . GLU B 1 255 ? 33.615 -2.235 55.371 1.00 16.11 247 GLU B O 1
ATOM 3762 N N . TRP B 1 256 ? 35.614 -3.183 55.816 1.00 14.96 248 TRP B N 1
ATOM 3763 C CA . TRP B 1 256 ? 35.915 -3.533 54.440 1.00 12.91 248 TRP B CA 1
ATOM 3764 C C . TRP B 1 256 ? 34.978 -4.618 53.902 1.00 14.15 248 TRP B C 1
ATOM 3765 O O . TRP B 1 256 ? 34.566 -5.531 54.614 1.00 15.21 248 TRP B O 1
ATOM 3776 N N . SER B 1 257 ? 34.669 -4.512 52.614 1.00 13.48 249 SER B N 1
ATOM 3777 C CA . SER B 1 257 ? 34.059 -5.578 51.839 1.00 17.95 249 SER B CA 1
ATOM 3778 C C . SER B 1 257 ? 35.024 -5.929 50.710 1.00 19.53 249 SER B C 1
ATOM 3779 O O . SER B 1 257 ? 35.866 -5.111 50.326 1.00 17.21 249 SER B O 1
ATOM 3782 N N . VAL B 1 258 ? 34.919 -7.152 50.192 1.00 14.92 250 VAL B N 1
ATOM 3783 C CA . VAL B 1 258 ? 35.823 -7.578 49.128 1.00 15.71 250 VAL B CA 1
ATOM 3784 C C . VAL B 1 258 ? 35.677 -6.654 47.926 1.00 17.60 250 VAL B C 1
ATOM 3785 O O . VAL B 1 258 ? 34.562 -6.335 47.496 1.00 15.01 250 VAL B O 1
ATOM 3789 N N . ARG B 1 259 ? 36.815 -6.184 47.406 1.00 14.88 251 ARG B N 1
ATOM 3790 C CA . ARG B 1 259 ? 36.891 -5.336 46.207 1.00 14.64 251 ARG B CA 1
ATOM 3791 C C . ARG B 1 259 ? 36.238 -3.960 46.400 1.00 13.98 251 ARG B C 1
ATOM 3792 O O . ARG B 1 259 ? 35.839 -3.308 45.432 1.00 14.44 251 ARG B O 1
ATOM 3800 N N . ASP B 1 260 ? 36.171 -3.480 47.644 1.00 13.52 252 ASP B N 1
ATOM 3801 C CA . ASP B 1 260 ? 35.973 -2.062 47.877 1.00 14.70 252 ASP B CA 1
ATOM 3802 C C . ASP B 1 260 ? 37.189 -1.325 47.323 1.00 13.80 252 ASP B C 1
ATOM 3803 O O . ASP B 1 260 ? 38.331 -1.700 47.609 1.00 12.84 252 ASP B O 1
ATOM 3808 N N . LEU B 1 261 ? 36.967 -0.286 46.539 1.00 12.55 253 LEU B N 1
ATOM 3809 C CA A LEU B 1 261 ? 38.025 0.649 46.178 0.40 15.23 253 LEU B CA 1
ATOM 3810 C CA B LEU B 1 261 ? 38.031 0.647 46.178 0.60 15.24 253 LEU B CA 1
ATOM 3811 C C . LEU B 1 261 ? 37.815 1.891 47.033 1.00 15.16 253 LEU B C 1
ATOM 3812 O O . LEU B 1 261 ? 36.849 2.633 46.828 1.00 14.78 253 LEU B O 1
ATOM 3821 N N . VAL B 1 262 ? 38.689 2.106 48.008 1.00 12.50 254 VAL B N 1
ATOM 3822 C CA . VAL B 1 262 ? 38.545 3.253 48.899 1.00 11.02 254 VAL B CA 1
ATOM 3823 C C . VAL B 1 262 ? 39.560 4.299 48.464 1.00 11.57 254 VAL B C 1
ATOM 3824 O O . VAL B 1 262 ? 40.759 4.014 48.397 1.00 12.82 254 VAL B O 1
ATOM 3828 N N . MET B 1 263 ? 39.064 5.490 48.138 1.00 12.45 255 MET B N 1
ATOM 3829 C CA . MET B 1 263 ? 39.861 6.631 47.694 1.00 11.94 255 MET B CA 1
ATOM 3830 C C . MET B 1 263 ? 39.733 7.727 48.743 1.00 14.21 255 MET B C 1
ATOM 3831 O O . MET B 1 263 ? 38.612 8.130 49.080 1.00 14.06 255 MET B O 1
ATOM 3836 N N . TRP B 1 264 ? 40.862 8.196 49.286 1.00 11.47 256 TRP B N 1
ATOM 3837 C CA . TRP B 1 264 ? 40.772 9.201 50.334 1.00 9.72 256 TRP B CA 1
ATOM 3838 C C . TRP B 1 264 ? 41.739 10.344 50.075 1.00 13.34 256 TRP B C 1
ATOM 3839 O O . TRP B 1 264 ? 42.804 10.158 49.478 1.00 12.84 256 TRP B O 1
ATOM 3850 N N . ASP B 1 265 ? 41.317 11.543 50.505 1.00 11.75 257 ASP B N 1
ATOM 3851 C CA . ASP B 1 265 ? 42.042 12.783 50.265 1.00 11.31 257 ASP B CA 1
ATOM 3852 C C . ASP B 1 265 ? 42.917 13.072 51.485 1.00 10.15 257 ASP B C 1
ATOM 3853 O O . ASP B 1 265 ? 42.421 13.530 52.516 1.00 10.13 257 ASP B O 1
ATOM 3858 N N . ASN B 1 266 ? 44.227 12.841 51.356 1.00 12.01 258 ASN B N 1
ATOM 3859 C CA . ASN B 1 266 ? 45.143 13.102 52.467 1.00 10.89 258 ASN B CA 1
ATOM 3860 C C . ASN B 1 266 ? 45.198 14.573 52.869 1.00 11.55 258 ASN B C 1
ATOM 3861 O O . ASN B 1 266 ? 45.643 14.888 53.982 1.00 9.63 258 ASN B O 1
ATOM 3866 N N . ARG B 1 267 ? 44.755 15.481 52.000 1.00 11.26 259 ARG B N 1
ATOM 3867 C CA . ARG B 1 267 ? 44.793 16.907 52.322 1.00 12.33 259 ARG B CA 1
ATOM 3868 C C . ARG B 1 267 ? 43.787 17.302 53.393 1.00 15.26 259 ARG B C 1
ATOM 3869 O O . ARG B 1 267 ? 43.881 18.414 53.908 1.00 15.81 259 ARG B O 1
ATOM 3877 N N . ALA B 1 268 ? 42.862 16.408 53.767 1.00 14.01 260 ALA B N 1
ATOM 3878 C CA . ALA B 1 268 ? 41.811 16.733 54.723 1.00 14.55 260 ALA B CA 1
ATOM 3879 C C . ALA B 1 268 ? 41.704 15.724 55.854 1.00 17.32 260 ALA B C 1
ATOM 3880 O O . ALA B 1 268 ? 40.804 15.857 56.693 1.00 8.75 260 ALA B O 1
ATOM 3882 N N . LEU B 1 269 ? 42.611 14.741 55.916 1.00 8.77 261 LEU B N 1
ATOM 3883 C CA . LEU B 1 269 ? 42.426 13.593 56.785 1.00 9.61 261 LEU B CA 1
ATOM 3884 C C . LEU B 1 269 ? 43.717 13.126 57.420 1.00 10.29 261 LEU B C 1
ATOM 3885 O O . LEU B 1 269 ? 44.815 13.432 56.959 1.00 12.69 261 LEU B O 1
ATOM 3890 N N . MET B 1 270 ? 43.548 12.329 58.472 1.00 9.98 262 MET B N 1
ATOM 3891 C CA . MET B 1 270 ? 44.525 11.340 58.899 1.00 10.61 262 MET B CA 1
ATOM 3892 C C . MET B 1 270 ? 43.847 9.981 58.774 1.00 9.69 262 MET B C 1
ATOM 3893 O O . MET B 1 270 ? 42.618 9.884 58.693 1.00 9.03 262 MET B O 1
ATOM 3898 N N . HIS B 1 271 ? 44.650 8.930 58.722 1.00 9.35 263 HIS B N 1
ATOM 3899 C CA . HIS B 1 271 ? 44.084 7.594 58.690 1.00 15.54 263 HIS B CA 1
ATOM 3900 C C . HIS B 1 271 ? 45.042 6.644 59.388 1.00 13.15 263 HIS B C 1
ATOM 3901 O O . HIS B 1 271 ? 46.213 6.958 59.624 1.00 13.34 263 HIS B O 1
ATOM 3908 N N . ARG B 1 272 ? 44.538 5.458 59.685 1.00 13.67 264 ARG B N 1
ATOM 3909 C CA . ARG B 1 272 ? 45.360 4.422 60.288 1.00 14.62 264 ARG B CA 1
ATOM 3910 C C . ARG B 1 272 ? 44.726 3.085 59.962 1.00 12.24 264 ARG B C 1
ATOM 3911 O O . ARG B 1 272 ? 43.530 3.015 59.682 1.00 12.95 264 ARG B O 1
ATOM 3919 N N . GLY B 1 273 ? 45.549 2.044 59.943 1.00 14.10 265 GLY B N 1
ATOM 3920 C CA . GLY B 1 273 ? 45.041 0.684 59.843 1.00 16.49 265 GLY B CA 1
ATOM 3921 C C . GLY B 1 273 ? 44.856 0.077 61.221 1.00 14.05 265 GLY B C 1
ATOM 3922 O O . GLY B 1 273 ? 45.531 0.438 62.172 1.00 19.84 265 GLY B O 1
ATOM 3923 N N . ARG B 1 274 ? 43.905 -0.824 61.330 1.00 16.39 266 ARG B N 1
ATOM 3924 C CA . ARG B 1 274 ? 43.679 -1.527 62.581 1.00 18.31 266 ARG B CA 1
ATOM 3925 C C . ARG B 1 274 ? 44.168 -2.962 62.464 1.00 19.87 266 ARG B C 1
ATOM 3926 O O . ARG B 1 274 ? 44.090 -3.556 61.383 1.00 17.87 266 ARG B O 1
ATOM 3934 N N . PRO B 1 275 ? 44.690 -3.539 63.538 1.00 20.92 267 PRO B N 1
ATOM 3935 C CA . PRO B 1 275 ? 45.094 -4.950 63.481 1.00 21.40 267 PRO B CA 1
ATOM 3936 C C . PRO B 1 275 ? 43.912 -5.843 63.115 1.00 18.55 267 PRO B C 1
ATOM 3937 O O . PRO B 1 275 ? 42.760 -5.539 63.425 1.00 18.83 267 PRO B O 1
ATOM 3941 N N . HIS B 1 276 ? 44.195 -6.934 62.410 1.00 18.14 268 HIS B N 1
ATOM 3942 C CA . HIS B 1 276 ? 43.191 -7.976 62.234 1.00 24.50 268 HIS B CA 1
ATOM 3943 C C . HIS B 1 276 ? 43.593 -9.172 63.083 1.00 27.81 268 HIS B C 1
ATOM 3944 O O . HIS B 1 276 ? 44.764 -9.332 63.431 1.00 28.40 268 HIS B O 1
ATOM 3951 N N . ILE B 1 277 ? 42.590 -9.955 63.488 1.00 29.59 269 ILE B N 1
ATOM 3952 C CA . ILE B 1 277 ? 42.749 -10.988 64.498 1.00 29.94 269 ILE B CA 1
ATOM 3953 C C . ILE B 1 277 ? 42.232 -12.313 63.941 1.00 28.01 269 ILE B C 1
ATOM 3954 O O . ILE B 1 277 ? 41.056 -12.407 63.581 1.00 26.15 269 ILE B O 1
ATOM 3959 N N . PRO B 1 278 ? 43.061 -13.366 63.852 1.00 30.29 270 PRO B N 1
ATOM 3960 C CA . PRO B 1 278 ? 44.485 -13.278 64.184 1.00 30.94 270 PRO B CA 1
ATOM 3961 C C . PRO B 1 278 ? 45.285 -12.660 63.056 1.00 30.85 270 PRO B C 1
ATOM 3962 O O . PRO B 1 278 ? 44.881 -12.762 61.898 1.00 29.60 270 PRO B O 1
ATOM 3966 N N . GLU B 1 279 ? 46.444 -12.093 63.401 1.00 31.45 271 GLU B N 1
ATOM 3967 C CA . GLU B 1 279 ? 47.294 -11.432 62.422 1.00 32.20 271 GLU B CA 1
ATOM 3968 C C . GLU B 1 279 ? 47.780 -12.375 61.328 1.00 31.92 271 GLU B C 1
ATOM 3969 O O . GLU B 1 279 ? 48.194 -11.903 60.266 1.00 28.99 271 GLU B O 1
ATOM 3971 N N . THR B 1 280 ? 47.745 -13.691 61.562 1.00 33.99 272 THR B N 1
ATOM 3972 C CA . THR B 1 280 ? 48.213 -14.646 60.562 1.00 35.07 272 THR B CA 1
ATOM 3973 C C . THR B 1 280 ? 47.229 -14.825 59.411 1.00 33.34 272 THR B C 1
ATOM 3974 O O . THR B 1 280 ? 47.609 -15.373 58.372 1.00 31.25 272 THR B O 1
ATOM 3978 N N . ASP B 1 281 ? 45.975 -14.408 59.579 1.00 32.62 273 ASP B N 1
ATOM 3979 C CA . ASP B 1 281 ? 45.018 -14.462 58.481 1.00 31.43 273 ASP B CA 1
ATOM 3980 C C . ASP B 1 281 ? 45.509 -13.606 57.319 1.00 31.02 273 ASP B C 1
ATOM 3981 O O . ASP B 1 281 ? 46.186 -12.587 57.508 1.00 28.48 273 ASP B O 1
ATOM 3986 N N . VAL B 1 282 ? 45.144 -14.022 56.107 1.00 31.52 274 VAL B N 1
ATOM 3987 C CA . VAL B 1 282 ? 45.585 -13.345 54.895 1.00 33.36 274 VAL B CA 1
ATOM 3988 C C . VAL B 1 282 ? 44.785 -12.064 54.730 1.00 34.25 274 VAL B C 1
ATOM 3989 O O . VAL B 1 282 ? 43.572 -12.029 54.972 1.00 35.70 274 VAL B O 1
ATOM 3993 N N . ARG B 1 283 ? 45.477 -10.998 54.337 1.00 33.38 275 ARG B N 1
ATOM 3994 C CA . ARG B 1 283 ? 44.869 -9.705 54.041 1.00 33.36 275 ARG B CA 1
ATOM 3995 C C . ARG B 1 283 ? 45.633 -9.142 52.852 1.00 31.51 275 ARG B C 1
ATOM 3996 O O . ARG B 1 283 ? 46.847 -8.930 52.949 1.00 35.89 275 ARG B O 1
ATOM 4004 N N . GLU B 1 284 ? 44.968 -8.993 51.709 1.00 25.41 276 GLU B N 1
ATOM 4005 C CA . GLU B 1 284 ? 45.624 -8.496 50.504 1.00 22.27 276 GLU B CA 1
ATOM 4006 C C . GLU B 1 284 ? 44.922 -7.232 50.035 1.00 20.00 276 GLU B C 1
ATOM 4007 O O . GLU B 1 284 ? 43.723 -7.258 49.748 1.00 19.73 276 GLU B O 1
ATOM 4013 N N . MET B 1 285 ? 45.677 -6.140 49.945 1.00 19.29 277 MET B N 1
ATOM 4014 C CA . MET B 1 285 ? 45.195 -4.842 49.487 1.00 21.08 277 MET B CA 1
ATOM 4015 C C . MET B 1 285 ? 46.152 -4.333 48.421 1.00 21.53 277 MET B C 1
ATOM 4016 O O . MET B 1 285 ? 47.366 -4.394 48.606 1.00 26.85 277 MET B O 1
ATOM 4021 N N . HIS B 1 286 ? 45.628 -3.810 47.321 1.00 17.14 278 HIS B N 1
ATOM 4022 C CA . HIS B 1 286 ? 46.468 -3.182 46.307 1.00 17.11 278 HIS B CA 1
ATOM 4023 C C . HIS B 1 286 ? 46.317 -1.670 46.413 1.00 19.85 278 HIS B C 1
ATOM 4024 O O . HIS B 1 286 ? 45.222 -1.160 46.671 1.00 17.36 278 HIS B O 1
ATOM 4031 N N . ARG B 1 287 ? 47.440 -0.970 46.317 1.00 21.25 279 ARG B N 1
ATOM 4032 C CA . ARG B 1 287 ? 47.521 0.441 46.647 1.00 25.46 279 ARG B CA 1
ATOM 4033 C C . ARG B 1 287 ? 48.028 1.265 45.466 1.00 23.68 279 ARG B C 1
ATOM 4034 O O . ARG B 1 287 ? 48.835 0.790 44.664 1.00 22.63 279 ARG B O 1
ATOM 4042 N N . ALA B 1 288 ? 47.569 2.517 45.390 1.00 20.60 280 ALA B N 1
ATOM 4043 C CA . ALA B 1 288 ? 48.130 3.513 44.482 1.00 20.29 280 ALA B CA 1
ATOM 4044 C C . ALA B 1 288 ? 48.065 4.882 45.150 1.00 14.59 280 ALA B C 1
ATOM 4045 O O . ALA B 1 288 ? 47.154 5.161 45.934 1.00 16.74 280 ALA B O 1
ATOM 4047 N N . THR B 1 289 ? 49.023 5.751 44.823 1.00 16.62 281 THR B N 1
ATOM 4048 C CA . THR B 1 289 ? 49.102 7.050 45.490 1.00 18.37 281 THR B CA 1
ATOM 4049 C C . THR B 1 289 ? 49.424 8.140 44.477 1.00 17.61 281 THR B C 1
ATOM 4050 O O . THR B 1 289 ? 50.301 7.965 43.625 1.00 16.34 281 THR B O 1
ATOM 4054 N N . THR B 1 290 ? 48.717 9.265 44.577 1.00 15.80 282 THR B N 1
ATOM 4055 C CA . THR B 1 290 ? 48.992 10.442 43.763 1.00 16.76 282 THR B CA 1
ATOM 4056 C C . THR B 1 290 ? 49.621 11.522 44.633 1.00 17.18 282 THR B C 1
ATOM 4057 O O . THR B 1 290 ? 49.416 11.553 45.851 1.00 15.14 282 THR B O 1
ATOM 4061 N N . LEU B 1 291 ? 50.415 12.388 44.001 1.00 16.04 283 LEU B N 1
ATOM 4062 C CA . LEU B 1 291 ? 51.108 13.460 44.695 1.00 16.30 283 LEU B CA 1
ATOM 4063 C C . LEU B 1 291 ? 50.386 14.789 44.502 1.00 21.77 283 LEU B C 1
ATOM 4064 O O . LEU B 1 291 ? 49.811 15.058 43.444 1.00 16.74 283 LEU B O 1
ATOM 4069 N N . ASP B 1 292 ? 50.461 15.641 45.526 1.00 16.22 284 ASP B N 1
ATOM 4070 C CA . ASP B 1 292 ? 49.708 16.897 45.544 1.00 16.39 284 ASP B CA 1
ATOM 4071 C C . ASP B 1 292 ? 50.464 18.034 44.842 1.00 21.25 284 ASP B C 1
ATOM 4072 O O . ASP B 1 292 ? 50.734 19.090 45.422 1.00 22.68 284 ASP B O 1
ATOM 4077 N N . ASP B 1 293 ? 50.764 17.818 43.556 1.00 18.19 285 ASP B N 1
ATOM 4078 C CA . ASP B 1 293 ? 51.437 18.803 42.713 1.00 20.29 285 ASP B CA 1
ATOM 4079 C C . ASP B 1 293 ? 50.405 19.789 42.180 1.00 21.76 285 ASP B C 1
ATOM 4080 O O . ASP B 1 293 ? 49.686 19.480 41.228 1.00 21.55 285 ASP B O 1
ATOM 4085 N N . ARG B 1 294 ? 50.357 20.994 42.755 1.00 20.37 286 ARG B N 1
ATOM 4086 C CA . ARG B 1 294 ? 49.335 21.958 42.358 1.00 24.20 286 ARG B CA 1
ATOM 4087 C C . ARG B 1 294 ? 49.561 22.545 40.961 1.00 27.08 286 ARG B C 1
ATOM 4088 O O . ARG B 1 294 ? 48.687 23.270 40.477 1.00 25.73 286 ARG B O 1
ATOM 4096 N N . THR B 1 295 ? 50.697 22.273 40.309 1.00 23.70 287 THR B N 1
ATOM 4097 C CA . THR B 1 295 ? 50.901 22.699 38.922 1.00 29.61 287 THR B CA 1
ATOM 4098 C C . THR B 1 295 ? 50.445 21.652 37.910 1.00 28.69 287 THR B C 1
ATOM 4099 O O . THR B 1 295 ? 50.397 21.945 36.713 1.00 29.36 287 THR B O 1
ATOM 4103 N N . TRP B 1 296 ? 50.123 20.444 38.363 1.00 24.81 288 TRP B N 1
ATOM 4104 C CA . TRP B 1 296 ? 49.731 19.364 37.469 1.00 29.01 288 TRP B CA 1
ATOM 4105 C C . TRP B 1 296 ? 48.314 19.557 36.936 1.00 31.98 288 TRP B C 1
ATOM 4106 O O . TRP B 1 296 ? 47.422 20.030 37.643 1.00 25.30 288 TRP B O 1
ATOM 4117 N N . THR B 1 297 ? 48.109 19.161 35.686 1.00 28.13 289 THR B N 1
ATOM 4118 C CA . THR B 1 297 ? 46.795 19.151 35.063 1.00 37.28 289 THR B CA 1
ATOM 4119 C C . THR B 1 297 ? 46.643 17.824 34.336 1.00 37.15 289 THR B C 1
ATOM 4120 O O . THR B 1 297 ? 47.634 17.221 33.914 1.00 36.22 289 THR B O 1
ATOM 4124 N N . ARG B 1 298 ? 45.394 17.369 34.190 1.00 37.91 290 ARG B N 1
ATOM 4125 C CA . ARG B 1 298 ? 45.152 16.131 33.454 1.00 40.49 290 ARG B CA 1
ATOM 4126 C C . ARG B 1 298 ? 45.678 16.201 32.028 1.00 45.79 290 ARG B C 1
ATOM 4127 O O . ARG B 1 298 ? 46.043 15.163 31.467 1.00 47.82 290 ARG B O 1
ATOM 4135 N N . GLY B 1 299 ? 45.758 17.393 31.443 1.00 48.99 291 GLY B N 1
ATOM 4136 C CA . GLY B 1 299 ? 46.397 17.561 30.149 1.00 54.05 291 GLY B CA 1
ATOM 4137 C C . GLY B 1 299 ? 47.891 17.830 30.242 1.00 54.41 291 GLY B C 1
ATOM 4138 O O . GLY B 1 299 ? 48.674 16.971 30.669 1.00 53.00 291 GLY B O 1
ATOM 4139 N N . SER C 1 10 ? 31.710 2.570 109.585 1.00 61.37 2 SER C N 1
ATOM 4140 C CA . SER C 1 10 ? 32.147 3.763 110.299 1.00 59.54 2 SER C CA 1
ATOM 4141 C C . SER C 1 10 ? 32.545 4.863 109.318 1.00 54.88 2 SER C C 1
ATOM 4142 O O . SER C 1 10 ? 32.089 6.004 109.435 1.00 55.71 2 SER C O 1
ATOM 4144 N N . LEU C 1 11 ? 33.403 4.515 108.360 1.00 46.98 3 LEU C N 1
ATOM 4145 C CA . LEU C 1 11 ? 33.863 5.484 107.374 1.00 42.57 3 LEU C CA 1
ATOM 4146 C C . LEU C 1 11 ? 32.707 5.948 106.496 1.00 40.22 3 LEU C C 1
ATOM 4147 O O . LEU C 1 11 ? 31.970 5.130 105.935 1.00 38.71 3 LEU C O 1
ATOM 4152 N N . ASN C 1 12 ? 32.596 7.266 106.324 1.00 36.98 4 ASN C N 1
ATOM 4153 C CA . ASN C 1 12 ? 31.538 7.884 105.524 1.00 36.50 4 ASN C CA 1
ATOM 4154 C C . ASN C 1 12 ? 32.025 7.993 104.084 1.00 33.05 4 ASN C C 1
ATOM 4155 O O . ASN C 1 12 ? 32.625 8.990 103.683 1.00 30.94 4 ASN C O 1
ATOM 4160 N N . VAL C 1 13 ? 31.738 6.958 103.294 1.00 31.97 5 VAL C N 1
ATOM 4161 C CA . VAL C 1 13 ? 32.200 6.842 101.914 1.00 29.23 5 VAL C CA 1
ATOM 4162 C C . VAL C 1 13 ? 31.065 7.251 100.986 1.00 31.28 5 VAL C C 1
ATOM 4163 O O . VAL C 1 13 ? 29.941 6.756 101.119 1.00 31.71 5 VAL C O 1
ATOM 4167 N N . GLU C 1 14 ? 31.344 8.168 100.058 1.00 28.26 6 GLU C N 1
ATOM 4168 C CA . GLU C 1 14 ? 30.359 8.598 99.068 1.00 28.27 6 GLU C CA 1
ATOM 4169 C C . GLU C 1 14 ? 30.992 8.512 97.683 1.00 24.91 6 GLU C C 1
ATOM 4170 O O . GLU C 1 14 ? 31.905 9.281 97.362 1.00 20.70 6 GLU C O 1
ATOM 4176 N N . ALA C 1 15 ? 30.489 7.594 96.862 1.00 25.45 7 ALA C N 1
ATOM 4177 C CA . ALA C 1 15 ? 31.054 7.380 95.539 1.00 23.15 7 ALA C CA 1
ATOM 4178 C C . ALA C 1 15 ? 30.940 8.643 94.693 1.00 25.09 7 ALA C C 1
ATOM 4179 O O . ALA C 1 15 ? 29.907 9.321 94.699 1.00 26.09 7 ALA C O 1
ATOM 4181 N N . ALA C 1 16 ? 32.036 8.995 94.024 1.00 18.83 8 ALA C N 1
ATOM 4182 C CA . ALA C 1 16 ? 32.020 10.004 92.974 1.00 24.61 8 ALA C CA 1
ATOM 4183 C C . ALA C 1 16 ? 31.926 9.380 91.591 1.00 23.69 8 ALA C C 1
ATOM 4184 O O . ALA C 1 16 ? 31.614 10.078 90.617 1.00 23.52 8 ALA C O 1
ATOM 4186 N N . HIS C 1 17 ? 32.161 8.076 91.504 1.00 17.80 9 HIS C N 1
ATOM 4187 C CA . HIS C 1 17 ? 32.161 7.284 90.290 1.00 20.44 9 HIS C CA 1
ATOM 4188 C C . HIS C 1 17 ? 31.811 5.875 90.733 1.00 20.19 9 HIS C C 1
ATOM 4189 O O . HIS C 1 17 ? 32.187 5.482 91.843 1.00 19.70 9 HIS C O 1
ATOM 4196 N N . PRO C 1 18 ? 31.094 5.099 89.913 1.00 20.03 10 PRO C N 1
ATOM 4197 C CA . PRO C 1 18 ? 30.657 3.772 90.381 1.00 21.09 10 PRO C CA 1
ATOM 4198 C C . PRO C 1 18 ? 31.796 2.877 90.840 1.00 19.23 10 PRO C C 1
ATOM 4199 O O . PRO C 1 18 ? 31.575 2.034 91.714 1.00 22.17 10 PRO C O 1
ATOM 4203 N N . PHE C 1 19 ? 33.008 3.028 90.302 1.00 17.94 11 PHE C N 1
ATOM 4204 C CA . PHE C 1 19 ? 34.064 2.118 90.733 1.00 17.66 11 PHE C CA 1
ATOM 4205 C C . PHE C 1 19 ? 35.465 2.714 90.788 1.00 19.22 11 PHE C C 1
ATOM 4206 O O . PHE C 1 19 ? 36.378 2.017 91.247 1.00 19.96 11 PHE C O 1
ATOM 4214 N N . ILE C 1 20 ? 35.689 3.952 90.359 1.00 16.14 12 ILE C N 1
ATOM 4215 C CA . ILE C 1 20 ? 37.033 4.519 90.356 1.00 16.69 12 ILE C CA 1
ATOM 4216 C C . ILE C 1 20 ? 37.291 5.369 91.588 1.00 19.20 12 ILE C C 1
ATOM 4217 O O . ILE C 1 20 ? 38.379 5.308 92.161 1.00 18.55 12 ILE C O 1
ATOM 4222 N N . ALA C 1 21 ? 36.323 6.196 91.991 1.00 19.50 13 ALA C N 1
ATOM 4223 C CA . ALA C 1 21 ? 36.607 7.268 92.936 1.00 20.22 13 ALA C CA 1
ATOM 4224 C C . ALA C 1 21 ? 35.491 7.432 93.960 1.00 22.34 13 ALA C C 1
ATOM 4225 O O . ALA C 1 21 ? 34.313 7.234 93.656 1.00 19.53 13 ALA C O 1
ATOM 4227 N N . ALA C 1 22 ? 35.874 7.856 95.170 1.00 16.86 14 ALA C N 1
ATOM 4228 C CA . ALA C 1 22 ? 34.926 8.122 96.239 1.00 19.39 14 ALA C CA 1
ATOM 4229 C C . ALA C 1 22 ? 35.442 9.250 97.127 1.00 18.18 14 ALA C C 1
ATOM 4230 O O . ALA C 1 22 ? 36.650 9.428 97.298 1.00 18.77 14 ALA C O 1
ATOM 4232 N N . ARG C 1 23 ? 34.510 10.018 97.677 1.00 19.39 15 ARG C N 1
ATOM 4233 C CA . ARG C 1 23 ? 34.814 10.972 98.732 1.00 19.71 15 ARG C CA 1
ATOM 4234 C C . ARG C 1 23 ? 34.683 10.307 100.093 1.00 25.50 15 ARG C C 1
ATOM 4235 O O . ARG C 1 23 ? 33.824 9.443 100.304 1.00 21.34 15 ARG C O 1
ATOM 4243 N N . ILE C 1 24 ? 35.533 10.733 101.022 1.00 21.02 16 ILE C N 1
ATOM 4244 C CA . ILE C 1 24 ? 35.471 10.307 102.410 1.00 22.19 16 ILE C CA 1
ATOM 4245 C C . ILE C 1 24 ? 35.293 11.567 103.250 1.00 27.33 16 ILE C C 1
ATOM 4246 O O . ILE C 1 24 ? 36.191 12.420 103.312 1.00 25.12 16 ILE C O 1
ATOM 4251 N N . HIS C 1 25 ? 34.118 11.709 103.853 1.00 27.36 17 HIS C N 1
ATOM 4252 C CA . HIS C 1 25 ? 33.755 12.899 104.605 1.00 29.21 17 HIS C CA 1
ATOM 4253 C C . HIS C 1 25 ? 34.041 12.717 106.094 1.00 35.43 17 HIS C C 1
ATOM 4254 O O . HIS C 1 25 ? 34.224 11.603 106.588 1.00 37.27 17 HIS C O 1
ATOM 4261 N N . GLY C 1 26 ? 34.077 13.841 106.809 1.00 33.90 18 GLY C N 1
ATOM 4262 C CA . GLY C 1 26 ? 34.069 13.826 108.257 1.00 34.39 18 GLY C CA 1
ATOM 4263 C C . GLY C 1 26 ? 35.382 13.513 108.938 1.00 33.70 18 GLY C C 1
ATOM 4264 O O . GLY C 1 26 ? 35.383 13.291 110.154 1.00 35.91 18 GLY C O 1
ATOM 4265 N N . LEU C 1 27 ? 36.502 13.523 108.218 1.00 29.67 19 LEU C N 1
ATOM 4266 C CA . LEU C 1 27 ? 37.803 13.251 108.816 1.00 30.97 19 LEU C CA 1
ATOM 4267 C C . LEU C 1 27 ? 38.559 14.556 109.026 1.00 32.45 19 LEU C C 1
ATOM 4268 O O . LEU C 1 27 ? 38.493 15.468 108.197 1.00 33.41 19 LEU C O 1
ATOM 4273 N N . ASP C 1 28 ? 39.254 14.647 110.156 1.00 31.67 20 ASP C N 1
ATOM 4274 C CA . ASP C 1 28 ? 40.126 15.774 110.467 1.00 33.68 20 ASP C CA 1
ATOM 4275 C C . ASP C 1 28 ? 41.563 15.281 110.331 1.00 35.50 20 ASP C C 1
ATOM 4276 O O . ASP C 1 28 ? 42.095 14.627 111.233 1.00 37.23 20 ASP C O 1
ATOM 4281 N N . LEU C 1 29 ? 42.175 15.572 109.187 1.00 33.56 21 LEU C N 1
ATOM 4282 C CA . LEU C 1 29 ? 43.522 15.091 108.894 1.00 35.09 21 LEU C CA 1
ATOM 4283 C C . LEU C 1 29 ? 44.624 15.980 109.460 1.00 37.89 21 LEU C C 1
ATOM 4284 O O . LEU C 1 29 ? 45.804 15.738 109.178 1.00 38.79 21 LEU C O 1
ATOM 4289 N N . SER C 1 30 ? 44.276 17.005 110.240 1.00 37.79 22 SER C N 1
ATOM 4290 C CA . SER C 1 30 ? 45.292 17.762 110.950 1.00 38.33 22 SER C CA 1
ATOM 4291 C C . SER C 1 30 ? 45.836 17.007 112.155 1.00 40.16 22 SER C C 1
ATOM 4292 O O . SER C 1 30 ? 46.907 17.359 112.661 1.00 41.57 22 SER C O 1
ATOM 4295 N N . LYS C 1 31 ? 45.143 15.968 112.604 1.00 41.52 23 LYS C N 1
ATOM 4296 C CA . LYS C 1 31 ? 45.554 15.115 113.705 1.00 43.67 23 LYS C CA 1
ATOM 4297 C C . LYS C 1 31 ? 45.838 13.696 113.207 1.00 43.61 23 LYS C C 1
ATOM 4298 O O . LYS C 1 31 ? 45.262 13.253 112.208 1.00 40.86 23 LYS C O 1
ATOM 4300 N N . PRO C 1 32 ? 46.744 12.971 113.862 1.00 45.37 24 PRO C N 1
ATOM 4301 C CA . PRO C 1 32 ? 47.038 11.595 113.434 1.00 44.08 24 PRO C CA 1
ATOM 4302 C C . PRO C 1 32 ? 45.807 10.698 113.533 1.00 42.00 24 PRO C C 1
ATOM 4303 O O . PRO C 1 32 ? 44.984 10.836 114.442 1.00 42.54 24 PRO C O 1
ATOM 4307 N N . LEU C 1 33 ? 45.667 9.801 112.560 1.00 37.70 25 LEU C N 1
ATOM 4308 C CA . LEU C 1 33 ? 44.556 8.859 112.524 1.00 37.21 25 LEU C CA 1
ATOM 4309 C C . LEU C 1 33 ? 44.877 7.590 113.303 1.00 37.86 25 LEU C C 1
ATOM 4310 O O . LEU C 1 33 ? 46.032 7.164 113.386 1.00 37.10 25 LEU C O 1
ATOM 4315 N N . SER C 1 34 ? 43.835 6.969 113.849 1.00 37.72 26 SER C N 1
ATOM 4316 C CA . SER C 1 34 ? 44.033 5.695 114.518 1.00 38.21 26 SER C CA 1
ATOM 4317 C C . SER C 1 34 ? 44.413 4.620 113.507 1.00 38.53 26 SER C C 1
ATOM 4318 O O . SER C 1 34 ? 44.175 4.750 112.305 1.00 36.82 26 SER C O 1
ATOM 4321 N N . ASP C 1 35 ? 45.004 3.537 114.019 1.00 39.91 27 ASP C N 1
ATOM 4322 C CA . ASP C 1 35 ? 45.407 2.433 113.157 1.00 41.17 27 ASP C CA 1
ATOM 4323 C C . ASP C 1 35 ? 44.204 1.798 112.467 1.00 37.28 27 ASP C C 1
ATOM 4324 O O . ASP C 1 35 ? 44.268 1.462 111.278 1.00 35.46 27 ASP C O 1
ATOM 4329 N N . GLU C 1 36 ? 43.099 1.621 113.196 1.00 36.41 28 GLU C N 1
ATOM 4330 C CA . GLU C 1 36 ? 41.892 1.067 112.585 1.00 38.59 28 GLU C CA 1
ATOM 4331 C C . GLU C 1 36 ? 41.381 1.961 111.455 1.00 38.43 28 GLU C C 1
ATOM 4332 O O . GLU C 1 36 ? 40.921 1.467 110.413 1.00 29.00 28 GLU C O 1
ATOM 4334 N N . ARG C 1 37 ? 41.459 3.281 111.640 1.00 34.86 29 ARG C N 1
ATOM 4335 C CA . ARG C 1 37 ? 40.996 4.195 110.600 1.00 31.85 29 ARG C CA 1
ATOM 4336 C C . ARG C 1 37 ? 41.875 4.117 109.358 1.00 28.91 29 ARG C C 1
ATOM 4337 O O . ARG C 1 37 ? 41.373 4.199 108.233 1.00 29.43 29 ARG C O 1
ATOM 4345 N N . ILE C 1 38 ? 43.190 3.988 109.542 1.00 29.46 30 ILE C N 1
ATOM 4346 C CA . ILE C 1 38 ? 44.092 3.865 108.399 1.00 30.96 30 ILE C CA 1
ATOM 4347 C C . ILE C 1 38 ? 43.801 2.581 107.631 1.00 29.39 30 ILE C C 1
ATOM 4348 O O . ILE C 1 38 ? 43.820 2.557 106.393 1.00 28.26 30 ILE C O 1
ATOM 4353 N N . VAL C 1 39 ? 43.542 1.488 108.354 1.00 31.63 31 VAL C N 1
ATOM 4354 C CA . VAL C 1 39 ? 43.163 0.244 107.693 1.00 31.44 31 VAL C CA 1
ATOM 4355 C C . VAL C 1 39 ? 41.891 0.453 106.881 1.00 32.16 31 VAL C C 1
ATOM 4356 O O . VAL C 1 39 ? 41.768 -0.041 105.755 1.00 32.75 31 VAL C O 1
ATOM 4360 N N . GLU C 1 40 ? 40.933 1.200 107.437 1.00 34.35 32 GLU C N 1
ATOM 4361 C CA . GLU C 1 40 ? 39.665 1.438 106.750 1.00 33.73 32 GLU C CA 1
ATOM 4362 C C . GLU C 1 40 ? 39.874 2.163 105.429 1.00 29.21 32 GLU C C 1
ATOM 4363 O O . GLU C 1 40 ? 39.253 1.821 104.415 1.00 31.25 32 GLU C O 1
ATOM 4369 N N . ILE C 1 41 ? 40.723 3.194 105.430 1.00 24.02 33 ILE C N 1
ATOM 4370 C CA . ILE C 1 41 ? 41.018 3.922 104.197 1.00 21.52 33 ILE C CA 1
ATOM 4371 C C . ILE C 1 41 ? 41.685 3.000 103.182 1.00 20.88 33 ILE C C 1
ATOM 4372 O O . ILE C 1 41 ? 41.313 2.975 101.996 1.00 19.88 33 ILE C O 1
ATOM 4377 N N . GLU C 1 42 ? 42.658 2.200 103.638 1.00 21.58 34 GLU C N 1
ATOM 4378 C CA . GLU C 1 42 ? 43.294 1.217 102.758 1.00 21.21 34 GLU C CA 1
ATOM 4379 C C . GLU C 1 42 ? 42.251 0.300 102.133 1.00 24.29 34 GLU C C 1
ATOM 4380 O O . GLU C 1 42 ? 42.260 0.059 100.918 1.00 20.64 34 GLU C O 1
ATOM 4386 N N . GLN C 1 43 ? 41.328 -0.209 102.953 1.00 23.57 35 GLN C N 1
ATOM 4387 C CA . GLN C 1 43 ? 40.287 -1.080 102.418 1.00 24.66 35 GLN C CA 1
ATOM 4388 C C . GLN C 1 43 ? 39.410 -0.340 101.410 1.00 22.66 35 GLN C C 1
ATOM 4389 O O . GLN C 1 43 ? 39.111 -0.871 100.336 1.00 24.39 35 GLN C O 1
ATOM 4395 N N . ALA C 1 44 ? 39.015 0.898 101.718 1.00 23.47 36 ALA C N 1
ATOM 4396 C CA . ALA C 1 44 ? 38.199 1.657 100.771 1.00 22.21 36 ALA C CA 1
ATOM 4397 C C . ALA C 1 44 ? 38.940 1.890 99.456 1.00 23.93 36 ALA C C 1
ATOM 4398 O O . ALA C 1 44 ? 38.337 1.813 98.377 1.00 23.97 36 ALA C O 1
ATOM 4400 N N . SER C 1 45 ? 40.254 2.152 99.522 1.00 24.03 37 SER C N 1
ATOM 4401 C CA . SER C 1 45 ? 41.027 2.334 98.300 1.00 21.93 37 SER C CA 1
ATOM 4402 C C . SER C 1 45 ? 41.073 1.053 97.484 1.00 20.72 37 SER C C 1
ATOM 4403 O O . SER C 1 45 ? 41.213 1.110 96.257 1.00 19.26 37 SER C O 1
ATOM 4406 N N . GLY C 1 46 ? 40.958 -0.109 98.142 1.00 22.57 38 GLY C N 1
ATOM 4407 C CA . GLY C 1 46 ? 40.858 -1.358 97.402 1.00 23.76 38 GLY C CA 1
ATOM 4408 C C . GLY C 1 46 ? 39.663 -1.393 96.467 1.00 23.33 38 GLY C C 1
ATOM 4409 O O . GLY C 1 46 ? 39.730 -1.982 95.379 1.00 23.05 38 GLY C O 1
ATOM 4410 N N . GLN C 1 47 ? 38.558 -0.770 96.874 1.00 22.05 39 GLN C N 1
ATOM 4411 C CA . GLN C 1 47 ? 37.406 -0.632 95.994 1.00 22.81 39 GLN C CA 1
ATOM 4412 C C . GLN C 1 47 ? 37.567 0.570 95.066 1.00 20.20 39 GLN C C 1
ATOM 4413 O O . GLN C 1 47 ? 37.506 0.431 93.838 1.00 18.92 39 GLN C O 1
ATOM 4419 N N . TYR C 1 48 ? 37.763 1.758 95.646 1.00 17.88 40 TYR C N 1
ATOM 4420 C CA . TYR C 1 48 ? 37.920 3.007 94.904 1.00 18.99 40 TYR C CA 1
ATOM 4421 C C . TYR C 1 48 ? 39.366 3.458 95.002 1.00 19.51 40 TYR C C 1
ATOM 4422 O O . TYR C 1 48 ? 39.766 4.028 96.032 1.00 21.44 40 TYR C O 1
ATOM 4431 N N . PRO C 1 49 ? 40.185 3.233 93.974 1.00 15.59 41 PRO C N 1
ATOM 4432 C CA . PRO C 1 49 ? 41.601 3.615 94.058 1.00 18.16 41 PRO C CA 1
ATOM 4433 C C . PRO C 1 49 ? 41.843 5.122 94.097 1.00 19.72 41 PRO C C 1
ATOM 4434 O O . PRO C 1 49 ? 42.986 5.536 94.354 1.00 17.37 41 PRO C O 1
ATOM 4438 N N . VAL C 1 50 ? 40.824 5.946 93.860 1.00 18.61 42 VAL C N 1
ATOM 4439 C CA . VAL C 1 50 ? 40.916 7.396 94.023 1.00 18.50 42 VAL C CA 1
ATOM 4440 C C . VAL C 1 50 ? 40.042 7.780 95.209 1.00 19.35 42 VAL C C 1
ATOM 4441 O O . VAL C 1 50 ? 38.814 7.603 95.171 1.00 16.51 42 VAL C O 1
ATOM 4445 N N . LEU C 1 51 ? 40.657 8.331 96.251 1.00 17.63 43 LEU C N 1
ATOM 4446 C CA . LEU C 1 51 ? 39.918 8.784 97.424 1.00 17.79 43 LEU C CA 1
ATOM 4447 C C . LEU C 1 51 ? 40.078 10.288 97.583 1.00 19.85 43 LEU C C 1
ATOM 4448 O O . LEU C 1 51 ? 41.198 10.807 97.513 1.00 19.52 43 LEU C O 1
ATOM 4453 N N . ILE C 1 52 ? 38.960 10.977 97.810 1.00 19.63 44 ILE C N 1
ATOM 4454 C CA . ILE C 1 52 ? 38.912 12.432 97.888 1.00 20.67 44 ILE C CA 1
ATOM 4455 C C . ILE C 1 52 ? 38.468 12.826 99.289 1.00 24.66 44 ILE C C 1
ATOM 4456 O O . ILE C 1 52 ? 37.356 12.479 99.719 1.00 25.21 44 ILE C O 1
ATOM 4461 N N . PHE C 1 53 ? 39.319 13.576 99.985 1.00 22.87 45 PHE C N 1
ATOM 4462 C CA . PHE C 1 53 ? 38.997 14.095 101.311 1.00 25.08 45 PHE C CA 1
ATOM 4463 C C . PHE C 1 53 ? 38.737 15.586 101.190 1.00 24.87 45 PHE C C 1
ATOM 4464 O O . PHE C 1 53 ? 39.689 16.366 101.043 1.00 23.21 45 PHE C O 1
ATOM 4472 N N . PRO C 1 54 ? 37.484 16.031 101.220 1.00 27.81 46 PRO C N 1
ATOM 4473 C CA . PRO C 1 54 ? 37.194 17.452 100.975 1.00 27.07 46 PRO C CA 1
ATOM 4474 C C . PRO C 1 54 ? 37.667 18.345 102.109 1.00 28.24 46 PRO C C 1
ATOM 4475 O O . PRO C 1 54 ? 37.674 17.954 103.277 1.00 29.35 46 PRO C O 1
ATOM 4479 N N . ARG C 1 55 ? 38.056 19.569 101.741 1.00 28.62 47 ARG C N 1
ATOM 4480 C CA . ARG C 1 55 ? 38.215 20.682 102.685 1.00 28.38 47 ARG C CA 1
ATOM 4481 C C . ARG C 1 55 ? 39.199 20.364 103.813 1.00 29.35 47 ARG C C 1
ATOM 4482 O O . ARG C 1 55 ? 38.912 20.559 105.002 1.00 27.93 47 ARG C O 1
ATOM 4490 N N . GLN C 1 56 ? 40.379 19.891 103.432 1.00 29.14 48 GLN C N 1
ATOM 4491 C CA . GLN C 1 56 ? 41.454 19.612 104.382 1.00 30.56 48 GLN C CA 1
ATOM 4492 C C . GLN C 1 56 ? 42.358 20.841 104.457 1.00 29.19 48 GLN C C 1
ATOM 4493 O O . GLN C 1 56 ? 43.249 21.021 103.625 1.00 24.98 48 GLN C O 1
ATOM 4499 N N . TYR C 1 57 ? 42.115 21.696 105.451 1.00 28.47 49 TYR C N 1
ATOM 4500 C CA . TYR C 1 57 ? 42.940 22.884 105.669 1.00 27.35 49 TYR C CA 1
ATOM 4501 C C . TYR C 1 57 ? 44.108 22.516 106.590 1.00 33.08 49 TYR C C 1
ATOM 4502 O O . TYR C 1 57 ? 44.170 22.869 107.766 1.00 29.22 49 TYR C O 1
ATOM 4511 N N . ILE C 1 58 ? 45.048 21.764 106.012 1.00 31.54 50 ILE C N 1
ATOM 4512 C CA . ILE C 1 58 ? 46.199 21.224 106.726 1.00 31.95 50 ILE C CA 1
ATOM 4513 C C . ILE C 1 58 ? 47.482 21.761 106.104 1.00 31.26 50 ILE C C 1
ATOM 4514 O O . ILE C 1 58 ? 47.551 22.010 104.896 1.00 29.63 50 ILE C O 1
ATOM 4519 N N . ASP C 1 59 ? 48.517 21.915 106.934 1.00 33.52 51 ASP C N 1
ATOM 4520 C CA . ASP C 1 59 ? 49.789 22.394 106.412 1.00 35.55 51 ASP C CA 1
ATOM 4521 C C . ASP C 1 59 ? 50.602 21.227 105.857 1.00 34.76 51 ASP C C 1
ATOM 4522 O O . ASP C 1 59 ? 50.179 20.067 105.884 1.00 35.54 51 ASP C O 1
ATOM 4527 N N . ASP C 1 60 ? 51.800 21.536 105.362 1.00 32.88 52 ASP C N 1
ATOM 4528 C CA . ASP C 1 60 ? 52.587 20.524 104.672 1.00 33.03 52 ASP C CA 1
ATOM 4529 C C . ASP C 1 60 ? 53.025 19.415 105.618 1.00 31.69 52 ASP C C 1
ATOM 4530 O O . ASP C 1 60 ? 52.989 18.234 105.246 1.00 29.03 52 ASP C O 1
ATOM 4535 N N . ASP C 1 61 ? 53.399 19.766 106.856 1.00 31.07 53 ASP C N 1
ATOM 4536 C CA . ASP C 1 61 ? 53.773 18.743 107.833 1.00 33.81 53 ASP C CA 1
ATOM 4537 C C . ASP C 1 61 ? 52.633 17.762 108.072 1.00 31.72 53 ASP C C 1
ATOM 4538 O O . ASP C 1 61 ? 52.852 16.548 108.163 1.00 29.57 53 ASP C O 1
ATOM 4543 N N . GLN C 1 62 ? 51.408 18.268 108.189 1.00 28.91 54 GLN C N 1
ATOM 4544 C CA . GLN C 1 62 ? 50.280 17.376 108.431 1.00 31.01 54 GLN C CA 1
ATOM 4545 C C . GLN C 1 62 ? 49.976 16.526 107.200 1.00 28.07 54 GLN C C 1
ATOM 4546 O O . GLN C 1 62 ? 49.663 15.334 107.323 1.00 27.05 54 GLN C O 1
ATOM 4552 N N . LEU C 1 63 ? 50.134 17.098 106.007 1.00 24.71 55 LEU C N 1
ATOM 4553 C CA . LEU C 1 63 ? 49.948 16.320 104.782 1.00 27.13 55 LEU C CA 1
ATOM 4554 C C . LEU C 1 63 ? 50.953 15.173 104.702 1.00 26.51 55 LEU C C 1
ATOM 4555 O O . LEU C 1 63 ? 50.591 14.032 104.388 1.00 23.61 55 LEU C O 1
ATOM 4560 N N . LEU C 1 64 ? 52.225 15.465 104.978 1.00 27.34 56 LEU C N 1
ATOM 4561 C CA . LEU C 1 64 ? 53.246 14.422 104.975 1.00 27.88 56 LEU C CA 1
ATOM 4562 C C . LEU C 1 64 ? 52.973 13.376 106.049 1.00 27.41 56 LEU C C 1
ATOM 4563 O O . LEU C 1 64 ? 53.108 12.169 105.802 1.00 27.07 56 LEU C O 1
ATOM 4568 N N . ALA C 1 65 ? 52.560 13.820 107.241 1.00 27.67 57 ALA C N 1
ATOM 4569 C CA . ALA C 1 65 ? 52.275 12.883 108.323 1.00 30.05 57 ALA C CA 1
ATOM 4570 C C . ALA C 1 65 ? 51.090 11.991 107.979 1.00 30.34 57 ALA C C 1
ATOM 4571 O O . ALA C 1 65 ? 51.085 10.805 108.328 1.00 29.82 57 ALA C O 1
ATOM 4573 N N . PHE C 1 66 ? 50.072 12.543 107.309 1.00 29.18 58 PHE C N 1
ATOM 4574 C CA . PHE C 1 66 ? 48.961 11.710 106.848 1.00 29.32 58 PHE C CA 1
ATOM 4575 C C . PHE C 1 66 ? 49.435 10.675 105.831 1.00 28.28 58 PHE C C 1
ATOM 4576 O O . PHE C 1 66 ? 49.173 9.470 105.976 1.00 25.50 58 PHE C O 1
ATOM 4584 N N . ALA C 1 67 ? 50.166 11.126 104.805 1.00 25.89 59 ALA C N 1
ATOM 4585 C CA . ALA C 1 67 ? 50.655 10.205 103.786 1.00 24.49 59 ALA C CA 1
ATOM 4586 C C . ALA C 1 67 ? 51.501 9.104 104.406 1.00 23.82 59 ALA C C 1
ATOM 4587 O O . ALA C 1 67 ? 51.384 7.934 104.023 1.00 22.59 59 ALA C O 1
ATOM 4589 N N . ALA C 1 68 ? 52.326 9.452 105.398 1.00 24.48 60 ALA C N 1
ATOM 4590 C CA . ALA C 1 68 ? 53.259 8.488 105.970 1.00 24.84 60 ALA C CA 1
ATOM 4591 C C . ALA C 1 68 ? 52.560 7.319 106.647 1.00 28.74 60 ALA C C 1
ATOM 4592 O O . ALA C 1 68 ? 53.201 6.289 106.878 1.00 29.72 60 ALA C O 1
ATOM 4594 N N . GLY C 1 69 ? 51.258 7.422 106.916 1.00 28.85 61 GLY C N 1
ATOM 4595 C CA . GLY C 1 69 ? 50.553 6.294 107.479 1.00 30.01 61 GLY C CA 1
ATOM 4596 C C . GLY C 1 69 ? 50.323 5.158 106.502 1.00 29.09 61 GLY C C 1
ATOM 4597 O O . GLY C 1 69 ? 49.962 4.058 106.937 1.00 29.13 61 GLY C O 1
ATOM 4598 N N . PHE C 1 70 ? 50.548 5.388 105.206 1.00 28.54 62 PHE C N 1
ATOM 4599 C CA . PHE C 1 70 ? 50.260 4.387 104.187 1.00 26.00 62 PHE C CA 1
ATOM 4600 C C . PHE C 1 70 ? 51.501 3.824 103.514 1.00 24.96 62 PHE C C 1
ATOM 4601 O O . PHE C 1 70 ? 51.382 2.871 102.732 1.00 26.71 62 PHE C O 1
ATOM 4609 N N 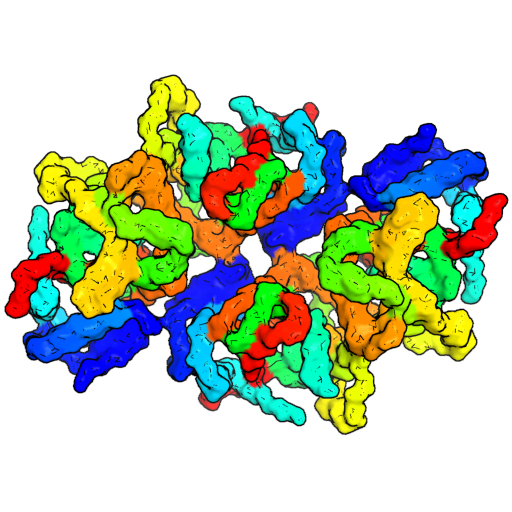. GLY C 1 71 ? 52.678 4.355 103.816 1.00 24.76 63 GLY C N 1
ATOM 4610 C CA . GLY C 1 71 ? 53.910 3.836 103.273 1.00 26.70 63 GLY C CA 1
ATOM 4611 C C . GLY C 1 71 ? 55.072 4.765 103.563 1.00 28.35 63 GLY C C 1
ATOM 4612 O O . GLY C 1 71 ? 54.896 5.865 104.092 1.00 26.36 63 GLY C O 1
ATOM 4613 N N . PRO C 1 72 ? 56.286 4.344 103.216 1.00 31.22 64 PRO C N 1
ATOM 4614 C CA . PRO C 1 72 ? 57.441 5.226 103.410 1.00 31.70 64 PRO C CA 1
ATOM 4615 C C . PRO C 1 72 ? 57.404 6.374 102.412 1.00 30.47 64 PRO C C 1
ATOM 4616 O O . PRO C 1 72 ? 57.063 6.187 101.245 1.00 28.37 64 PRO C O 1
ATOM 4620 N N . LEU C 1 73 ? 57.747 7.570 102.887 1.00 32.13 65 LEU C N 1
ATOM 4621 C CA . LEU C 1 73 ? 57.707 8.755 102.036 1.00 31.02 65 LEU C CA 1
ATOM 4622 C C . LEU C 1 73 ? 58.842 8.744 101.028 1.00 32.55 65 LEU C C 1
ATOM 4623 O O . LEU C 1 73 ? 59.951 8.301 101.327 1.00 33.21 65 LEU C O 1
ATOM 4628 N N . GLN C 1 74 ? 58.565 9.257 99.836 1.00 32.04 66 GLN C N 1
ATOM 4629 C CA . GLN C 1 74 ? 59.604 9.414 98.833 1.00 37.04 66 GLN C CA 1
ATOM 4630 C C . GLN C 1 74 ? 60.462 10.629 99.164 1.00 43.58 66 GLN C C 1
ATOM 4631 O O . GLN C 1 74 ? 59.936 11.689 99.514 1.00 46.78 66 GLN C O 1
ATOM 4637 N N . VAL C 1 75 ? 61.783 10.467 99.058 1.00 43.84 67 VAL C N 1
ATOM 4638 C CA . VAL C 1 75 ? 62.745 11.542 99.284 1.00 47.10 67 VAL C CA 1
ATOM 4639 C C . VAL C 1 75 ? 63.242 12.045 97.936 1.00 51.01 67 VAL C C 1
ATOM 4640 O O . VAL C 1 75 ? 63.534 11.253 97.032 1.00 50.83 67 VAL C O 1
ATOM 4642 N N . ALA C 1 76 ? 63.338 13.364 97.795 1.00 54.58 68 ALA C N 1
ATOM 4643 C CA . ALA C 1 76 ? 63.820 13.956 96.554 1.00 55.34 68 ALA C CA 1
ATOM 4644 C C . ALA C 1 76 ? 65.346 13.945 96.507 1.00 58.77 68 ALA C C 1
ATOM 4645 O O . ALA C 1 76 ? 66.023 13.990 97.538 1.00 59.85 68 ALA C O 1
ATOM 4647 N N . VAL C 1 77 ? 65.884 13.875 95.292 1.00 60.79 69 VAL C N 1
ATOM 4648 C CA . VAL C 1 77 ? 67.330 13.863 95.097 1.00 65.07 69 VAL C CA 1
ATOM 4649 C C . VAL C 1 77 ? 67.735 14.921 94.077 1.00 67.08 69 VAL C C 1
ATOM 4650 O O . VAL C 1 77 ? 67.028 15.153 93.098 1.00 64.99 69 VAL C O 1
ATOM 4652 N N . ASP C 1 109 ? 62.671 25.589 88.397 1.00 57.43 101 ASP C N 1
ATOM 4653 C CA . ASP C 1 109 ? 63.817 25.138 87.613 1.00 59.16 101 ASP C CA 1
ATOM 4654 C C . ASP C 1 109 ? 63.406 24.026 86.650 1.00 56.91 101 ASP C C 1
ATOM 4655 O O . ASP C 1 109 ? 63.632 24.113 85.446 1.00 56.85 101 ASP C O 1
ATOM 4657 N N . ARG C 1 110 ? 62.800 22.976 87.201 1.00 56.88 102 ARG C N 1
ATOM 4658 C CA . ARG C 1 110 ? 62.278 21.853 86.430 1.00 52.29 102 ARG C CA 1
ATOM 4659 C C . ARG C 1 110 ? 60.757 21.831 86.388 1.00 47.53 102 ARG C C 1
ATOM 4660 O O . ARG C 1 110 ? 60.169 20.835 85.946 1.00 43.07 102 ARG C O 1
ATOM 4668 N N . ARG C 1 111 ? 60.110 22.910 86.829 1.00 46.91 103 ARG C N 1
ATOM 4669 C CA . ARG C 1 111 ? 58.653 22.971 86.806 1.00 41.64 103 ARG C CA 1
ATOM 4670 C C . ARG C 1 111 ? 58.120 22.874 85.384 1.00 35.51 103 ARG C C 1
ATOM 4671 O O . ARG C 1 111 ? 57.098 22.219 85.140 1.00 31.05 103 ARG C O 1
ATOM 4673 N N . ARG C 1 112 ? 58.800 23.508 84.431 1.00 32.81 104 ARG C N 1
ATOM 4674 C CA . ARG C 1 112 ? 58.357 23.429 83.044 1.00 30.50 104 ARG C CA 1
ATOM 4675 C C . ARG C 1 112 ? 58.300 21.982 82.555 1.00 27.11 104 ARG C C 1
ATOM 4676 O O . ARG C 1 112 ? 57.297 21.549 81.972 1.00 21.29 104 ARG C O 1
ATOM 4684 N N . MET C 1 113 ? 59.345 21.201 82.831 1.00 25.51 105 MET C N 1
ATOM 4685 C CA . MET C 1 113 ? 59.357 19.815 82.369 1.00 23.53 105 MET C CA 1
ATOM 4686 C C . MET C 1 113 ? 58.280 18.990 83.073 1.00 21.16 105 MET C C 1
ATOM 4687 O O . MET C 1 113 ? 57.531 18.239 82.426 1.00 19.58 105 MET C O 1
ATOM 4692 N N . ASN C 1 114 ? 58.174 19.126 84.401 1.00 20.18 106 ASN C N 1
ATOM 4693 C CA . ASN C 1 114 ? 57.186 18.346 85.147 1.00 21.97 106 ASN C CA 1
ATOM 4694 C C . ASN C 1 114 ? 55.767 18.687 84.700 1.00 21.24 106 ASN C C 1
ATOM 4695 O O . ASN C 1 114 ? 54.905 17.805 84.618 1.00 20.79 106 ASN C O 1
ATOM 4700 N N . ASN C 1 115 ? 55.508 19.966 84.411 1.00 24.19 107 ASN C N 1
ATOM 4701 C CA . ASN C 1 115 ? 54.182 20.388 83.969 1.00 27.03 107 ASN C CA 1
ATOM 4702 C C . ASN C 1 115 ? 53.808 19.735 82.638 1.00 24.41 107 ASN C C 1
ATOM 4703 O O . ASN C 1 115 ? 52.672 19.272 82.458 1.00 18.89 107 ASN C O 1
ATOM 4708 N N . LEU C 1 116 ? 54.751 19.692 81.689 1.00 22.61 108 LEU C N 1
ATOM 4709 C CA . LEU C 1 116 ? 54.434 19.127 80.383 1.00 22.04 108 LEU C CA 1
ATOM 4710 C C . LEU C 1 116 ? 54.369 17.603 80.425 1.00 21.34 108 LEU C C 1
ATOM 4711 O O . LEU C 1 116 ? 53.452 17.009 79.841 1.00 22.79 108 LEU C O 1
ATOM 4716 N N . THR C 1 117 ? 55.308 16.938 81.114 1.00 19.50 109 THR C N 1
ATOM 4717 C CA . THR C 1 117 ? 55.239 15.477 81.156 1.00 18.73 109 THR C CA 1
ATOM 4718 C C . THR C 1 117 ? 54.020 14.992 81.943 1.00 21.34 109 THR C C 1
ATOM 4719 O O . THR C 1 117 ? 53.493 13.908 81.664 1.00 22.31 109 THR C O 1
ATOM 4723 N N . SER C 1 118 ? 53.542 15.781 82.907 1.00 21.43 110 SER C N 1
ATOM 4724 C CA . SER C 1 118 ? 52.399 15.353 83.706 1.00 21.66 110 SER C CA 1
ATOM 4725 C C . SER C 1 118 ? 51.098 15.362 82.915 1.00 20.08 110 SER C C 1
ATOM 4726 O O . SER C 1 118 ? 50.095 14.829 83.403 1.00 22.38 110 SER C O 1
ATOM 4729 N N . ARG C 1 119 ? 51.095 15.943 81.714 1.00 15.66 111 ARG C N 1
ATOM 4730 C CA . ARG C 1 119 ? 49.932 15.920 80.837 1.00 18.31 111 ARG C CA 1
ATOM 4731 C C . ARG C 1 119 ? 49.782 14.599 80.106 1.00 17.57 111 ARG C C 1
ATOM 4732 O O . ARG C 1 119 ? 48.759 14.385 79.457 1.00 16.30 111 ARG C O 1
ATOM 4740 N N . ARG C 1 120 ? 50.784 13.731 80.172 1.00 17.55 112 ARG C N 1
ATOM 4741 C CA A ARG C 1 120 ? 50.712 12.403 79.586 0.57 23.34 112 ARG C CA 1
ATOM 4742 C CA B ARG C 1 120 ? 50.712 12.405 79.583 0.43 23.61 112 ARG C CA 1
ATOM 4743 C C . ARG C 1 120 ? 50.311 11.395 80.656 1.00 16.81 112 ARG C C 1
ATOM 4744 O O . ARG C 1 120 ? 50.653 11.554 81.831 1.00 16.57 112 ARG C O 1
ATOM 4759 N N . TRP C 1 121 ? 49.548 10.375 80.251 1.00 17.86 113 TRP C N 1
ATOM 4760 C CA . TRP C 1 121 ? 49.101 9.335 81.181 1.00 18.63 113 TRP C CA 1
ATOM 4761 C C . TRP C 1 121 ? 50.286 8.566 81.752 1.00 17.50 113 TRP C C 1
ATOM 4762 O O . TRP C 1 121 ? 51.106 8.032 81.001 1.00 16.82 113 TRP C O 1
ATOM 4773 N N . HIS C 1 122 ? 50.357 8.466 83.079 1.00 16.96 114 HIS C N 1
ATOM 4774 C CA . HIS C 1 122 ? 51.471 7.752 83.689 1.00 18.53 114 HIS C CA 1
ATOM 4775 C C . HIS C 1 122 ? 51.082 7.212 85.061 1.00 19.00 114 HIS C C 1
ATOM 4776 O O . HIS C 1 122 ? 50.036 7.552 85.623 1.00 18.36 114 HIS C O 1
ATOM 4783 N N . SER C 1 123 ? 51.939 6.334 85.583 1.00 20.27 115 SER C N 1
ATOM 4784 C CA . SER C 1 123 ? 51.858 5.855 86.958 1.00 18.95 115 SER C CA 1
ATOM 4785 C C . SER C 1 123 ? 53.133 6.263 87.686 1.00 18.21 115 SER C C 1
ATOM 4786 O O . SER C 1 123 ? 54.236 5.937 87.235 1.00 18.82 115 SER C O 1
ATOM 4789 N N . ASP C 1 124 ? 52.974 6.946 88.822 1.00 19.05 116 ASP C N 1
ATOM 4790 C CA . ASP C 1 124 ? 54.087 7.634 89.480 1.00 19.43 116 ASP C CA 1
ATOM 4791 C C . ASP C 1 124 ? 55.272 6.725 89.791 1.00 20.22 116 ASP C C 1
ATOM 4792 O O . ASP C 1 124 ? 55.119 5.651 90.383 1.00 21.10 116 ASP C O 1
ATOM 4797 N N . ALA C 1 125 ? 56.462 7.187 89.389 1.00 20.18 117 ALA C N 1
ATOM 4798 C CA . ALA C 1 125 ? 57.747 6.552 89.673 1.00 22.62 117 ALA C CA 1
ATOM 4799 C C . ALA C 1 125 ? 57.811 5.117 89.175 1.00 23.26 117 ALA C C 1
ATOM 4800 O O . ALA C 1 125 ? 58.589 4.311 89.714 1.00 22.57 117 ALA C O 1
ATOM 4802 N N . SER C 1 126 ? 57.004 4.773 88.156 1.00 19.90 118 SER C N 1
ATOM 4803 C CA . SER C 1 126 ? 57.096 3.445 87.557 1.00 20.60 118 SER C CA 1
ATOM 4804 C C . SER C 1 126 ? 58.455 3.217 86.899 1.00 23.27 118 SER C C 1
ATOM 4805 O O . SER C 1 126 ? 58.845 2.062 86.673 1.00 21.13 118 SER C O 1
ATOM 4808 N N . TYR C 1 127 ? 59.194 4.290 86.614 1.00 23.52 119 TYR C N 1
ATOM 4809 C CA . TYR C 1 127 ? 60.532 4.185 86.040 1.00 24.76 119 TYR C CA 1
ATOM 4810 C C . TYR C 1 127 ? 61.591 3.800 87.067 1.00 25.62 119 TYR C C 1
ATOM 4811 O O . TYR C 1 127 ? 62.762 3.636 86.696 1.00 25.33 119 TYR C O 1
ATOM 4820 N N . LEU C 1 128 ? 61.200 3.653 88.389 1.00 24.11 120 LEU C N 1
ATOM 4821 C CA . LEU C 1 128 ? 62.109 3.263 89.451 1.00 26.78 120 LEU C CA 1
ATOM 4822 C C . LEU C 1 128 ? 61.896 1.798 89.814 1.00 26.55 120 LEU C C 1
ATOM 4823 O O . LEU C 1 128 ? 60.779 1.283 89.694 1.00 25.01 120 LEU C O 1
ATOM 4828 N N . PRO C 1 129 ? 62.948 1.102 90.257 1.00 26.93 121 PRO C N 1
ATOM 4829 C CA . PRO C 1 129 ? 62.755 -0.277 90.737 1.00 27.20 121 PRO C CA 1
ATOM 4830 C C . PRO C 1 129 ? 61.759 -0.366 91.877 1.00 27.89 121 PRO C C 1
ATOM 4831 O O . PRO C 1 129 ? 61.122 -1.413 92.056 1.00 27.65 121 PRO C O 1
ATOM 4835 N N . LEU C 1 130 ? 61.626 0.700 92.667 1.00 28.36 122 LEU C N 1
ATOM 4836 C CA . LEU C 1 130 ? 60.658 0.784 93.759 1.00 29.52 122 LEU C CA 1
ATOM 4837 C C . LEU C 1 130 ? 59.702 1.932 93.447 1.00 26.02 122 LEU C C 1
ATOM 4838 O O . LEU C 1 130 ? 59.976 3.099 93.775 1.00 23.18 122 LEU C O 1
ATOM 4843 N N . PRO C 1 131 ? 58.581 1.652 92.802 1.00 25.23 123 PRO C N 1
ATOM 4844 C CA . PRO C 1 131 ? 57.664 2.715 92.369 1.00 23.09 123 PRO C CA 1
ATOM 4845 C C . PRO C 1 131 ? 56.805 3.243 93.519 1.00 23.77 123 PRO C C 1
ATOM 4846 O O . PRO C 1 131 ? 56.937 2.843 94.679 1.00 24.38 123 PRO C O 1
ATOM 4850 N N . ALA C 1 132 ? 55.900 4.155 93.162 1.00 21.56 124 ALA C N 1
ATOM 4851 C CA . ALA C 1 132 ? 55.021 4.785 94.130 1.00 23.99 124 ALA C CA 1
ATOM 4852 C C . ALA C 1 132 ? 53.901 3.844 94.551 1.00 21.87 124 ALA C C 1
ATOM 4853 O O . ALA C 1 132 ? 53.462 2.980 93.790 1.00 25.30 124 ALA C O 1
ATOM 4855 N N . ARG C 1 133 ? 53.448 4.015 95.787 1.00 20.24 125 ARG C N 1
ATOM 4856 C CA . ARG C 1 133 ? 52.226 3.365 96.237 1.00 20.76 125 ARG C CA 1
ATOM 4857 C C . ARG C 1 133 ? 51.100 4.382 96.081 1.00 19.70 125 ARG C C 1
ATOM 4858 O O . ARG C 1 133 ? 50.541 4.515 94.989 1.00 21.47 125 ARG C O 1
ATOM 4866 N N . TYR C 1 134 ? 50.799 5.144 97.130 1.00 19.03 126 TYR C N 1
ATOM 4867 C CA . TYR C 1 134 ? 49.817 6.217 97.047 1.00 18.50 126 TYR C CA 1
ATOM 4868 C C . TYR C 1 134 ? 50.483 7.559 96.772 1.00 18.27 126 TYR C C 1
ATOM 4869 O O . TYR C 1 134 ? 51.538 7.874 97.328 1.00 22.23 126 TYR C O 1
ATOM 4878 N N . SER C 1 135 ? 49.852 8.350 95.916 1.00 17.50 127 SER C N 1
ATOM 4879 C CA . SER C 1 135 ? 50.205 9.750 95.732 1.00 20.46 127 SER C CA 1
ATOM 4880 C C . SER C 1 135 ? 49.091 10.617 96.311 1.00 18.68 127 SER C C 1
ATOM 4881 O O . SER C 1 135 ? 47.938 10.185 96.417 1.00 18.94 127 SER C O 1
ATOM 4884 N N . PHE C 1 136 ? 49.456 11.821 96.737 1.00 19.39 128 PHE C N 1
ATOM 4885 C CA . PHE C 1 136 ? 48.550 12.751 97.396 1.00 18.05 128 PHE C CA 1
ATOM 4886 C C . PHE C 1 136 ? 48.711 14.135 96.781 1.00 27.13 128 PHE C C 1
ATOM 4887 O O . PHE C 1 136 ? 49.832 14.574 96.499 1.00 27.05 128 PHE C O 1
ATOM 4895 N N . LEU C 1 137 ? 47.585 14.799 96.525 1.00 23.44 129 LEU C N 1
ATOM 4896 C CA . LEU C 1 137 ? 47.570 16.142 95.957 1.00 23.59 129 LEU C CA 1
ATOM 4897 C C . LEU C 1 137 ? 46.554 16.964 96.736 1.00 22.95 129 LEU C C 1
ATOM 4898 O O . LEU C 1 137 ? 45.373 16.603 96.781 1.00 22.08 129 LEU C O 1
ATOM 4903 N N . LEU C 1 138 ? 47.006 18.067 97.327 1.00 21.04 130 LEU C N 1
ATOM 4904 C CA . LEU C 1 138 ? 46.162 18.959 98.114 1.00 20.14 130 LEU C CA 1
ATOM 4905 C C . LEU C 1 138 ? 46.079 20.312 97.413 1.00 21.31 130 LEU C C 1
ATOM 4906 O O . LEU C 1 138 ? 47.086 21.014 97.277 1.00 19.83 130 LEU C O 1
ATOM 4911 N N . SER C 1 139 ? 44.881 20.689 96.988 1.00 20.70 131 SER C N 1
ATOM 4912 C CA A SER C 1 139 ? 44.717 21.885 96.174 0.35 20.85 131 SER C CA 1
ATOM 4913 C CA B SER C 1 139 ? 44.719 21.885 96.172 0.65 20.71 131 SER C CA 1
ATOM 4914 C C . SER C 1 139 ? 44.638 23.138 97.036 1.00 22.07 131 SER C C 1
ATOM 4915 O O . SER C 1 139 ? 43.953 23.165 98.059 1.00 21.47 131 SER C O 1
ATOM 4920 N N . TYR C 1 140 ? 45.334 24.188 96.607 1.00 23.99 132 TYR C N 1
ATOM 4921 C CA . TYR C 1 140 ? 45.260 25.489 97.260 1.00 24.37 132 TYR C CA 1
ATOM 4922 C C . TYR C 1 140 ? 44.493 26.517 96.441 1.00 27.32 132 TYR C C 1
ATOM 4923 O O . TYR C 1 140 ? 43.615 27.209 96.976 1.00 30.96 132 TYR C O 1
ATOM 4932 N N . ILE C 1 141 ? 44.784 26.614 95.148 1.00 23.36 133 ILE C N 1
ATOM 4933 C CA . ILE C 1 141 ? 44.187 27.590 94.240 1.00 24.34 133 ILE C CA 1
ATOM 4934 C C . ILE C 1 141 ? 43.773 26.836 92.979 1.00 24.65 133 ILE C C 1
ATOM 4935 O O . ILE C 1 141 ? 44.612 26.176 92.353 1.00 23.17 133 ILE C O 1
ATOM 4940 N N . VAL C 1 142 ? 42.501 26.934 92.602 1.00 24.12 134 VAL C N 1
ATOM 4941 C CA . VAL C 1 142 ? 41.906 26.142 91.523 1.00 22.04 134 VAL C CA 1
ATOM 4942 C C . VAL C 1 142 ? 41.583 27.056 90.346 1.00 25.14 134 VAL C C 1
ATOM 4943 O O . VAL C 1 142 ? 40.757 27.966 90.494 1.00 20.29 134 VAL C O 1
ATOM 4947 N N . PRO C 1 143 ? 42.106 26.788 89.147 1.00 25.92 135 PRO C N 1
ATOM 4948 C CA . PRO C 1 143 ? 41.761 27.617 87.987 1.00 26.18 135 PRO C CA 1
ATOM 4949 C C . PRO C 1 143 ? 40.325 27.403 87.548 1.00 26.18 135 PRO C C 1
ATOM 4950 O O . PRO C 1 143 ? 39.733 26.344 87.759 1.00 23.95 135 PRO C O 1
ATOM 4954 N N . ALA C 1 144 ? 39.781 28.425 86.887 1.00 27.37 136 ALA C N 1
ATOM 4955 C CA . ALA C 1 144 ? 38.371 28.401 86.518 1.00 27.54 136 ALA C CA 1
ATOM 4956 C C . ALA C 1 144 ? 38.099 27.405 85.397 1.00 28.10 136 ALA C C 1
ATOM 4957 O O . ALA C 1 144 ? 37.042 26.763 85.374 1.00 29.50 136 ALA C O 1
ATOM 4959 N N . VAL C 1 145 ? 39.032 27.267 84.455 1.00 20.46 137 VAL C N 1
ATOM 4960 C CA . VAL C 1 145 ? 38.823 26.457 83.260 1.00 20.39 137 VAL C CA 1
ATOM 4961 C C . VAL C 1 145 ? 39.968 25.463 83.133 1.00 19.68 137 VAL C C 1
ATOM 4962 O O . VAL C 1 145 ? 41.141 25.856 83.130 1.00 20.66 137 VAL C O 1
ATOM 4966 N N . GLY C 1 146 ? 39.630 24.189 82.996 1.00 20.17 138 GLY C N 1
ATOM 4967 C CA . GLY C 1 146 ? 40.643 23.164 82.824 1.00 21.03 138 GLY C CA 1
ATOM 4968 C C . GLY C 1 146 ? 41.292 22.809 84.147 1.00 21.91 138 GLY C C 1
ATOM 4969 O O . GLY C 1 146 ? 40.756 23.063 85.225 1.00 19.77 138 GLY C O 1
ATOM 4970 N N . GLY C 1 147 ? 42.474 22.203 84.056 1.00 22.89 139 GLY C N 1
ATOM 4971 C CA . GLY C 1 147 ? 43.200 21.844 85.260 1.00 23.41 139 GLY C CA 1
ATOM 4972 C C . GLY C 1 147 ? 42.671 20.638 86.000 1.00 21.15 139 GLY C C 1
ATOM 4973 O O . GLY C 1 147 ? 43.019 20.444 87.170 1.00 21.84 139 GLY C O 1
ATOM 4974 N N . GLN C 1 148 ? 41.826 19.827 85.368 1.00 21.58 140 GLN C N 1
ATOM 4975 C CA . GLN C 1 148 ? 41.384 18.605 86.018 1.00 19.61 140 GLN C CA 1
ATOM 4976 C C . GLN C 1 148 ? 42.552 17.637 86.166 1.00 18.85 140 GLN C C 1
ATOM 4977 O O . GLN C 1 148 ? 43.547 17.708 85.440 1.00 18.66 140 GLN C O 1
ATOM 4983 N N . THR C 1 149 ? 42.425 16.735 87.131 1.00 18.11 141 THR C N 1
ATOM 4984 C CA . THR C 1 149 ? 43.265 15.547 87.198 1.00 16.65 141 THR C CA 1
ATOM 4985 C C . THR C 1 149 ? 42.405 14.344 86.826 1.00 16.93 141 THR C C 1
ATOM 4986 O O . THR C 1 149 ? 41.327 14.151 87.400 1.00 16.64 141 THR C O 1
ATOM 4990 N N . GLN C 1 150 ? 42.862 13.557 85.854 1.00 17.65 142 GLN C N 1
ATOM 4991 C CA . GLN C 1 150 ? 42.090 12.442 85.323 1.00 16.66 142 GLN C CA 1
ATOM 4992 C C . GLN C 1 150 ? 42.738 11.114 85.688 1.00 16.53 142 GLN C C 1
ATOM 4993 O O . GLN C 1 150 ? 43.961 11.010 85.783 1.00 15.68 142 GLN C O 1
ATOM 4999 N N . PHE C 1 151 ? 41.901 10.096 85.907 1.00 18.26 143 PHE C N 1
ATOM 5000 C CA . PHE C 1 151 ? 42.363 8.805 86.395 1.00 15.10 143 PHE C CA 1
ATOM 5001 C C . PHE C 1 151 ? 41.778 7.696 85.536 1.00 19.01 143 PHE C C 1
ATOM 5002 O O . PHE C 1 151 ? 40.563 7.673 85.297 1.00 19.17 143 PHE C O 1
ATOM 5010 N N . ALA C 1 152 ? 42.638 6.783 85.076 1.00 17.29 144 ALA C N 1
ATOM 5011 C CA . ALA C 1 152 ? 42.226 5.650 84.251 1.00 16.09 144 ALA C CA 1
ATOM 5012 C C . ALA C 1 152 ? 42.394 4.356 85.038 1.00 17.22 144 ALA C C 1
ATOM 5013 O O . ALA C 1 152 ? 43.477 4.077 85.568 1.00 14.68 144 ALA C O 1
ATOM 5015 N N . ASP C 1 153 ? 41.315 3.582 85.123 1.00 15.63 145 ASP C N 1
ATOM 5016 C CA . ASP C 1 153 ? 41.280 2.382 85.952 1.00 15.61 145 ASP C CA 1
ATOM 5017 C C . ASP C 1 153 ? 41.922 1.243 85.175 1.00 13.14 145 ASP C C 1
ATOM 5018 O O . ASP C 1 153 ? 41.324 0.721 84.224 1.00 14.93 145 ASP C O 1
ATOM 5023 N N . MET C 1 154 ? 43.144 0.866 85.561 1.00 13.00 146 MET C N 1
ATOM 5024 C CA . MET C 1 154 ? 43.833 -0.228 84.880 1.00 14.99 146 MET C CA 1
ATOM 5025 C C . MET C 1 154 ? 43.258 -1.602 85.230 1.00 16.86 146 MET C C 1
ATOM 5026 O O . MET C 1 154 ? 43.493 -2.568 84.486 1.00 15.64 146 MET C O 1
ATOM 5031 N N . ARG C 1 155 ? 42.524 -1.717 86.344 1.00 17.71 147 ARG C N 1
ATOM 5032 C CA . ARG C 1 155 ? 41.845 -2.971 86.657 1.00 17.80 147 ARG C CA 1
ATOM 5033 C C . ARG C 1 155 ? 40.669 -3.197 85.714 1.00 19.13 147 ARG C C 1
ATOM 5034 O O . ARG C 1 155 ? 40.491 -4.294 85.161 1.00 16.16 147 ARG C O 1
ATOM 5042 N N . ALA C 1 156 ? 39.818 -2.177 85.566 1.00 20.60 148 ALA C N 1
ATOM 5043 C CA . ALA C 1 156 ? 38.686 -2.276 84.652 1.00 20.36 148 ALA C CA 1
ATOM 5044 C C . ALA C 1 156 ? 39.159 -2.523 83.229 1.00 19.46 148 ALA C C 1
ATOM 5045 O O . ALA C 1 156 ? 38.553 -3.309 82.488 1.00 18.53 148 ALA C O 1
ATOM 5047 N N . ALA C 1 157 ? 40.250 -1.857 82.830 1.00 14.75 149 ALA C N 1
ATOM 5048 C CA . ALA C 1 157 ? 40.785 -2.044 81.489 1.00 16.34 149 ALA C CA 1
ATOM 5049 C C . ALA C 1 157 ? 41.235 -3.483 81.286 1.00 19.89 149 ALA C C 1
ATOM 5050 O O . ALA C 1 157 ? 40.928 -4.093 80.258 1.00 15.78 149 ALA C O 1
ATOM 5052 N N . TYR C 1 158 ? 41.922 -4.058 82.284 1.00 17.19 150 TYR C N 1
ATOM 5053 C CA . TYR C 1 158 ? 42.329 -5.457 82.187 1.00 18.82 150 TYR C CA 1
ATOM 5054 C C . TYR C 1 158 ? 41.117 -6.367 82.053 1.00 21.23 150 TYR C C 1
ATOM 5055 O O . TYR C 1 158 ? 41.115 -7.305 81.241 1.00 17.79 150 TYR C O 1
ATOM 5064 N N . ASP C 1 159 ? 40.092 -6.121 82.870 1.00 18.88 151 ASP C N 1
ATOM 5065 C CA . ASP C 1 159 ? 38.904 -6.968 82.875 1.00 22.47 151 ASP C CA 1
ATOM 5066 C C . ASP C 1 159 ? 38.219 -7.005 81.516 1.00 22.59 151 ASP C C 1
ATOM 5067 O O . ASP C 1 159 ? 37.632 -8.027 81.153 1.00 23.55 151 ASP C O 1
ATOM 5072 N N . LYS C 1 160 ? 38.252 -5.904 80.768 1.00 23.02 152 LYS C N 1
ATOM 5073 C CA . LYS C 1 160 ? 37.508 -5.786 79.522 1.00 24.94 152 LYS C CA 1
ATOM 5074 C C . LYS C 1 160 ? 38.344 -6.112 78.289 1.00 22.94 152 LYS C C 1
ATOM 5075 O O . LYS C 1 160 ? 37.837 -5.986 77.176 1.00 21.41 152 LYS C O 1
ATOM 5081 N N . LEU C 1 161 ? 39.600 -6.528 78.456 1.00 23.77 153 LEU C N 1
ATOM 5082 C CA . LEU C 1 161 ? 40.466 -6.796 77.309 1.00 22.77 153 LEU C CA 1
ATOM 5083 C C . LEU C 1 161 ? 39.861 -7.872 76.405 1.00 24.41 153 LEU C C 1
ATOM 5084 O O . LEU C 1 161 ? 39.314 -8.861 76.906 1.00 23.25 153 LEU C O 1
ATOM 5089 N N . PRO C 1 162 ? 39.935 -7.710 75.075 1.00 25.85 154 PRO C N 1
ATOM 5090 C CA . PRO C 1 162 ? 39.609 -8.823 74.168 1.00 28.38 154 PRO C CA 1
ATOM 5091 C C . PRO C 1 162 ? 40.472 -10.040 74.468 1.00 27.12 154 PRO C C 1
ATOM 5092 O O . PRO C 1 162 ? 41.612 -9.916 74.921 1.00 24.51 154 PRO C O 1
ATOM 5096 N N . ASP C 1 163 ? 39.923 -11.226 74.177 1.00 27.07 155 ASP C N 1
ATOM 5097 C CA . ASP C 1 163 ? 40.585 -12.469 74.568 1.00 32.77 155 ASP C CA 1
ATOM 5098 C C . ASP C 1 163 ? 42.028 -12.532 74.073 1.00 30.19 155 ASP C C 1
ATOM 5099 O O . ASP C 1 163 ? 42.930 -12.915 74.825 1.00 30.54 155 ASP C O 1
ATOM 5104 N N . HIS C 1 164 ? 42.270 -12.175 72.810 1.00 30.22 156 HIS C N 1
ATOM 5105 C CA . HIS C 1 164 ? 43.619 -12.322 72.266 1.00 28.44 156 HIS C CA 1
ATOM 5106 C C . HIS C 1 164 ? 44.618 -11.420 72.991 1.00 27.35 156 HIS C C 1
ATOM 5107 O O . HIS C 1 164 ? 45.776 -11.808 73.191 1.00 24.01 156 HIS C O 1
ATOM 5114 N N . LEU C 1 165 ? 44.186 -10.226 73.421 1.00 25.41 157 LEU C N 1
ATOM 5115 C CA . LEU C 1 165 ? 45.062 -9.348 74.196 1.00 22.59 157 LEU C CA 1
ATOM 5116 C C . LEU C 1 165 ? 45.284 -9.874 75.617 1.00 24.41 157 LEU C C 1
ATOM 5117 O O . LEU C 1 165 ? 46.409 -9.825 76.139 1.00 21.65 157 LEU C O 1
ATOM 5122 N N . ARG C 1 166 ? 44.227 -10.372 76.262 1.00 24.33 158 ARG C N 1
ATOM 5123 C CA . ARG C 1 166 ? 44.385 -11.019 77.561 1.00 25.01 158 ARG C CA 1
ATOM 5124 C C . ARG C 1 166 ? 45.420 -12.141 77.511 1.00 25.32 158 ARG C C 1
ATOM 5125 O O . ARG C 1 166 ? 46.247 -12.269 78.422 1.00 25.51 158 ARG C O 1
ATOM 5133 N N . LYS C 1 167 ? 45.379 -12.973 76.459 1.00 23.28 159 LYS C N 1
ATOM 5134 C CA . LYS C 1 167 ? 46.353 -14.053 76.314 1.00 25.43 159 LYS C CA 1
ATOM 5135 C C . LYS C 1 167 ? 47.761 -13.513 76.084 1.00 25.67 159 LYS C C 1
ATOM 5136 O O . LYS C 1 167 ? 48.737 -14.073 76.598 1.00 26.67 159 LYS C O 1
ATOM 5142 N N . VAL C 1 168 ? 47.881 -12.420 75.326 1.00 22.43 160 VAL C N 1
ATOM 5143 C CA . VAL C 1 168 ? 49.192 -11.891 74.951 1.00 25.05 160 VAL C CA 1
ATOM 5144 C C . VAL C 1 168 ? 49.938 -11.335 76.159 1.00 25.05 160 VAL C C 1
ATOM 5145 O O . VAL C 1 168 ? 51.156 -11.514 76.280 1.00 24.54 160 VAL C O 1
ATOM 5149 N N . VAL C 1 169 ? 49.237 -10.627 77.050 1.00 23.62 161 VAL C N 1
ATOM 5150 C CA . VAL C 1 169 ? 49.907 -9.927 78.148 1.00 26.41 161 VAL C CA 1
ATOM 5151 C C . VAL C 1 169 ? 50.405 -10.889 79.226 1.00 26.43 161 VAL C C 1
ATOM 5152 O O . VAL C 1 169 ? 51.280 -10.520 80.015 1.00 26.89 161 VAL C O 1
ATOM 5156 N N . GLU C 1 170 ? 49.867 -12.107 79.275 1.00 34.76 162 GLU C N 1
ATOM 5157 C CA . GLU C 1 170 ? 50.225 -13.098 80.285 1.00 36.63 162 GLU C CA 1
ATOM 5158 C C . GLU C 1 170 ? 51.727 -13.289 80.395 1.00 36.06 162 GLU C C 1
ATOM 5159 O O . GLU C 1 170 ? 52.391 -13.656 79.424 1.00 35.72 162 GLU C O 1
ATOM 5165 N N . GLY C 1 171 ? 52.258 -13.043 81.590 1.00 36.12 163 GLY C N 1
ATOM 5166 C CA . GLY C 1 171 ? 53.665 -13.246 81.851 1.00 34.96 163 GLY C CA 1
ATOM 5167 C C . GLY C 1 171 ? 54.608 -12.234 81.241 1.00 32.50 163 GLY C C 1
ATOM 5168 O O . GLY C 1 171 ? 55.826 -12.398 81.383 1.00 32.92 163 GLY C O 1
ATOM 5169 N N . LEU C 1 172 ? 54.107 -11.187 80.584 1.00 27.99 164 LEU C N 1
ATOM 5170 C CA . LEU C 1 172 ? 55.015 -10.218 79.987 1.00 26.33 164 LEU C CA 1
ATOM 5171 C C . LEU C 1 172 ? 55.560 -9.262 81.037 1.00 25.66 164 LEU C C 1
ATOM 5172 O O . LEU C 1 172 ? 54.925 -8.995 82.057 1.00 26.10 164 LEU C O 1
ATOM 5177 N N . SER C 1 173 ? 56.752 -8.736 80.761 1.00 24.82 165 SER C N 1
ATOM 5178 C CA . SER C 1 173 ? 57.345 -7.637 81.505 1.00 24.10 165 SER C CA 1
ATOM 5179 C C . SER C 1 173 ? 57.701 -6.528 80.525 1.00 25.27 165 SER C C 1
ATOM 5180 O O . SER C 1 173 ? 57.872 -6.764 79.323 1.00 23.36 165 SER C O 1
ATOM 5183 N N . CYS C 1 174 ? 57.795 -5.305 81.048 1.00 21.93 166 CYS C N 1
ATOM 5184 C CA . CYS C 1 174 ? 58.095 -4.131 80.239 1.00 20.76 166 CYS C CA 1
ATOM 5185 C C . CYS C 1 174 ? 59.300 -3.389 80.797 1.00 20.69 166 CYS C C 1
ATOM 5186 O O . CYS C 1 174 ? 59.628 -3.499 81.981 1.00 21.37 166 CYS C O 1
ATOM 5189 N N . HIS C 1 175 ? 59.954 -2.634 79.906 1.00 20.08 167 HIS C N 1
ATOM 5190 C CA . HIS C 1 175 ? 61.031 -1.719 80.264 1.00 22.06 167 HIS C CA 1
ATOM 5191 C C . HIS C 1 175 ? 60.414 -0.371 80.602 1.00 22.17 167 HIS C C 1
ATOM 5192 O O . HIS C 1 175 ? 59.537 0.109 79.874 1.00 21.86 167 HIS C O 1
ATOM 5199 N N . TYR C 1 176 ? 60.858 0.227 81.704 1.00 21.39 168 TYR C N 1
ATOM 5200 C CA . TYR C 1 176 ? 60.389 1.540 82.143 1.00 22.80 168 TYR C CA 1
ATOM 5201 C C . TYR C 1 176 ? 61.596 2.465 82.209 1.00 21.65 168 TYR C C 1
ATOM 5202 O O . TYR C 1 176 ? 62.640 2.083 82.747 1.00 22.36 168 TYR C O 1
ATOM 5211 N N . ASP C 1 177 ? 61.466 3.654 81.622 1.00 19.44 169 ASP C N 1
ATOM 5212 C CA . ASP C 1 177 ? 62.635 4.448 81.242 1.00 22.02 169 ASP C CA 1
ATOM 5213 C C . ASP C 1 177 ? 62.273 5.932 81.304 1.00 20.09 169 ASP C C 1
ATOM 5214 O O . ASP C 1 177 ? 61.683 6.457 80.356 1.00 19.31 169 ASP C O 1
ATOM 5219 N N . ILE C 1 178 ? 62.672 6.614 82.385 1.00 20.93 170 ILE C N 1
ATOM 5220 C CA . ILE C 1 178 ? 62.289 8.019 82.547 1.00 21.76 170 ILE C CA 1
ATOM 5221 C C . ILE C 1 178 ? 62.946 8.886 81.479 1.00 21.56 170 ILE C C 1
ATOM 5222 O O . ILE C 1 178 ? 62.349 9.854 81.002 1.00 20.30 170 ILE C O 1
ATOM 5227 N N . MET C 1 179 ? 64.181 8.560 81.082 1.00 22.39 171 MET C N 1
ATOM 5228 C CA . MET C 1 179 ? 64.856 9.388 80.080 1.00 24.86 171 MET C CA 1
ATOM 5229 C C . MET C 1 179 ? 64.188 9.266 78.715 1.00 25.83 171 MET C C 1
ATOM 5230 O O . MET C 1 179 ? 64.089 10.257 77.976 1.00 25.87 171 MET C O 1
ATOM 5235 N N . ALA C 1 180 ? 63.684 8.079 78.385 1.00 22.49 172 ALA C N 1
ATOM 5236 C CA . ALA C 1 180 ? 62.944 7.930 77.141 1.00 24.68 172 ALA C CA 1
ATOM 5237 C C . ALA C 1 180 ? 61.649 8.740 77.169 1.00 22.99 172 ALA C C 1
ATOM 5238 O O . ALA C 1 180 ? 61.293 9.380 76.173 1.00 23.88 172 ALA C O 1
ATOM 5240 N N . SER C 1 181 ? 60.929 8.736 78.296 1.00 21.94 173 SER C N 1
ATOM 5241 C CA . SER C 1 181 ? 59.671 9.481 78.341 1.00 22.44 173 SER C CA 1
ATOM 5242 C C . SER C 1 181 ? 59.913 10.990 78.331 1.00 22.83 173 SER C C 1
ATOM 5243 O O . SER C 1 181 ? 59.144 11.737 77.715 1.00 25.55 173 SER C O 1
ATOM 5246 N N . ARG C 1 182 ? 60.982 11.462 78.983 1.00 21.41 174 ARG C N 1
ATOM 5247 C CA . ARG C 1 182 ? 61.309 12.885 78.884 1.00 24.00 174 ARG C CA 1
ATOM 5248 C C . ARG C 1 182 ? 61.648 13.273 77.446 1.00 23.78 174 ARG C C 1
ATOM 5249 O O . ARG C 1 182 ? 61.175 14.300 76.944 1.00 21.77 174 ARG C O 1
ATOM 5257 N N . ALA C 1 183 ? 62.458 12.455 76.758 1.00 22.40 175 ALA C N 1
ATOM 5258 C CA . ALA C 1 183 ? 62.814 12.769 75.375 1.00 22.77 175 ALA C CA 1
ATOM 5259 C C . ALA C 1 183 ? 61.587 12.797 74.474 1.00 23.97 175 ALA C C 1
ATOM 5260 O O . ALA C 1 183 ? 61.480 13.657 73.589 1.00 24.14 175 ALA C O 1
ATOM 5262 N N . ALA C 1 184 ? 60.633 11.889 74.708 1.00 20.61 176 ALA C N 1
ATOM 5263 C CA . ALA C 1 184 ? 59.410 11.888 73.914 1.00 19.32 176 ALA C CA 1
ATOM 5264 C C . ALA C 1 184 ? 58.626 13.183 74.101 1.00 21.51 176 ALA C C 1
ATOM 5265 O O . ALA C 1 184 ? 57.853 13.567 73.220 1.00 26.50 176 ALA C O 1
ATOM 5267 N N . ALA C 1 185 ? 58.787 13.852 75.244 1.00 23.55 177 ALA C N 1
ATOM 5268 C CA . ALA C 1 185 ? 58.212 15.172 75.486 1.00 23.09 177 ALA C CA 1
ATOM 5269 C C . ALA C 1 185 ? 59.112 16.322 75.032 1.00 26.43 177 ALA C C 1
ATOM 5270 O O . ALA C 1 185 ? 58.733 17.487 75.204 1.00 20.04 177 ALA C O 1
ATOM 5272 N N . GLY C 1 186 ? 60.283 16.031 74.468 1.00 20.05 178 GLY C N 1
ATOM 5273 C CA . GLY C 1 186 ? 61.177 17.061 73.970 1.00 25.38 178 GLY C CA 1
ATOM 5274 C C . GLY C 1 186 ? 62.273 17.509 74.916 1.00 25.72 178 GLY C C 1
ATOM 5275 O O . GLY C 1 186 ? 62.902 18.541 74.659 1.00 24.67 178 GLY C O 1
ATOM 5276 N N . PHE C 1 187 ? 62.522 16.778 75.993 1.00 22.06 179 PHE C N 1
ATOM 5277 C CA . PHE C 1 187 ? 63.558 17.107 76.958 1.00 25.88 179 PHE C CA 1
ATOM 5278 C C . PHE C 1 187 ? 64.678 16.083 76.827 1.00 27.95 179 PHE C C 1
ATOM 5279 O O . PHE C 1 187 ? 64.469 14.894 77.082 1.00 30.91 179 PHE C O 1
ATOM 5287 N N . TYR C 1 188 ? 65.867 16.546 76.464 1.00 25.99 180 TYR C N 1
ATOM 5288 C CA . TYR C 1 188 ? 66.975 15.650 76.178 1.00 29.88 180 TYR C CA 1
ATOM 5289 C C . TYR C 1 188 ? 68.191 15.882 77.053 1.00 32.72 180 TYR C C 1
ATOM 5290 O O . TYR C 1 188 ? 69.187 15.174 76.890 1.00 34.88 180 TYR C O 1
ATOM 5299 N N . ASP C 1 189 ? 68.154 16.848 77.957 1.00 34.75 181 ASP C N 1
ATOM 5300 C CA . ASP C 1 189 ? 69.316 17.214 78.754 1.00 37.98 181 ASP C CA 1
ATOM 5301 C C . ASP C 1 189 ? 69.252 16.478 80.087 1.00 40.73 181 ASP C C 1
ATOM 5302 O O . ASP C 1 189 ? 68.268 16.602 80.825 1.00 41.66 181 ASP C O 1
ATOM 5304 N N . ALA C 1 190 ? 70.263 15.658 80.354 1.00 40.66 182 ALA C N 1
ATOM 5305 C CA . ALA C 1 190 ? 70.414 15.012 81.647 1.00 39.70 182 ALA C CA 1
ATOM 5306 C C . ALA C 1 190 ? 71.881 14.651 81.822 1.00 42.28 182 ALA C C 1
ATOM 5307 O O . ALA C 1 190 ? 72.528 14.197 80.873 1.00 43.94 182 ALA C O 1
ATOM 5309 N N . SER C 1 191 ? 72.404 14.899 83.022 1.00 39.99 183 SER C N 1
ATOM 5310 C CA . SER C 1 191 ? 73.775 14.521 83.339 1.00 44.61 183 SER C CA 1
ATOM 5311 C C . SER C 1 191 ? 73.928 13.006 83.318 1.00 45.06 183 SER C C 1
ATOM 5312 O O . SER C 1 191 ? 72.964 12.256 83.514 1.00 40.75 183 SER C O 1
ATOM 5315 N N . ASP C 1 192 ? 75.155 12.555 83.037 1.00 46.07 184 ASP C N 1
ATOM 5316 C CA . ASP C 1 192 ? 75.444 11.128 83.117 1.00 46.38 184 ASP C CA 1
ATOM 5317 C C . ASP C 1 192 ? 75.150 10.578 84.508 1.00 42.65 184 ASP C C 1
ATOM 5318 O O . ASP C 1 192 ? 74.784 9.403 84.643 1.00 41.53 184 ASP C O 1
ATOM 5323 N N . GLU C 1 193 ? 75.264 11.414 85.546 1.00 40.35 185 GLU C N 1
ATOM 5324 C CA . GLU C 1 193 ? 74.941 10.965 86.898 1.00 40.49 185 GLU C CA 1
ATOM 5325 C C . GLU C 1 193 ? 73.452 10.667 87.031 1.00 39.02 185 GLU C C 1
ATOM 5326 O O . GLU C 1 193 ? 73.059 9.626 87.572 1.00 40.15 185 GLU C O 1
ATOM 5328 N N . GLU C 1 194 ? 72.605 11.559 86.520 1.00 36.85 186 GLU C N 1
ATOM 5329 C CA . GLU C 1 194 ? 71.170 11.309 86.582 1.00 35.60 186 GLU C CA 1
ATOM 5330 C C . GLU C 1 194 ? 70.778 10.116 85.720 1.00 32.76 186 GLU C C 1
ATOM 5331 O O . GLU C 1 194 ? 69.925 9.309 86.115 1.00 31.42 186 GLU C O 1
ATOM 5337 N N . ARG C 1 195 ? 71.397 9.982 84.543 1.00 32.23 187 ARG C N 1
ATOM 5338 C CA . ARG C 1 195 ? 71.095 8.853 83.668 1.00 34.26 187 ARG C CA 1
ATOM 5339 C C . ARG C 1 195 ? 71.437 7.524 84.329 1.00 35.00 187 ARG C C 1
ATOM 5340 O O . ARG C 1 195 ? 70.705 6.536 84.175 1.00 32.57 187 ARG C O 1
ATOM 5348 N N . LYS C 1 196 ? 72.553 7.471 85.057 1.00 32.18 188 LYS C N 1
ATOM 5349 C CA . LYS C 1 196 ? 72.899 6.247 85.768 1.00 32.91 188 LYS C CA 1
ATOM 5350 C C . LYS C 1 196 ? 71.986 6.032 86.971 1.00 34.67 188 LYS C C 1
ATOM 5351 O O . LYS C 1 196 ? 71.499 4.918 87.192 1.00 32.01 188 LYS C O 1
ATOM 5353 N N . ALA C 1 197 ? 71.729 7.091 87.748 1.00 35.58 189 ALA C N 1
ATOM 5354 C CA . ALA C 1 197 ? 70.894 6.958 88.939 1.00 37.70 189 ALA C CA 1
ATOM 5355 C C . ALA C 1 197 ? 69.467 6.546 88.595 1.00 37.79 189 ALA C C 1
ATOM 5356 O O . ALA C 1 197 ? 68.812 5.861 89.390 1.00 40.54 189 ALA C O 1
ATOM 5358 N N . LEU C 1 198 ? 68.972 6.941 87.424 1.00 33.97 190 LEU C N 1
ATOM 5359 C CA . LE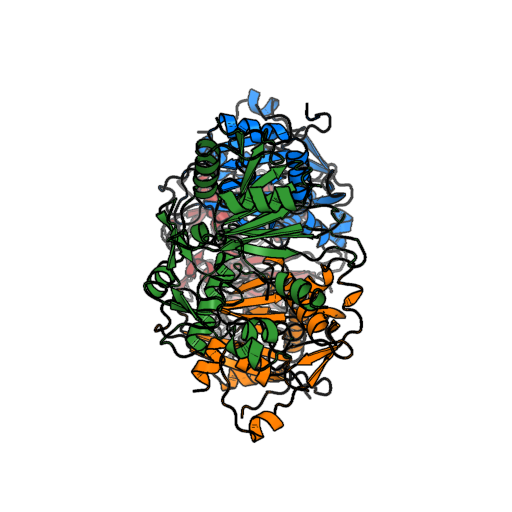U C 1 198 ? 67.610 6.651 86.986 1.00 32.42 190 LEU C CA 1
ATOM 5360 C C . LEU C 1 198 ? 67.607 5.705 85.786 1.00 32.07 190 LEU C C 1
ATOM 5361 O O . LEU C 1 198 ? 66.793 5.838 84.867 1.00 28.18 190 LEU C O 1
ATOM 5366 N N . ALA C 1 199 ? 68.523 4.740 85.791 1.00 30.95 191 ALA C N 1
ATOM 5367 C CA . ALA C 1 199 ? 68.621 3.791 84.696 1.00 31.14 191 ALA C CA 1
ATOM 5368 C C . ALA C 1 199 ? 67.311 3.020 84.538 1.00 29.69 191 ALA C C 1
ATOM 5369 O O . ALA C 1 199 ? 66.587 2.794 85.516 1.00 27.31 191 ALA C O 1
ATOM 5371 N N . PRO C 1 200 ? 66.984 2.608 83.315 1.00 27.78 192 PRO C N 1
ATOM 5372 C CA . PRO C 1 200 ? 65.730 1.885 83.095 1.00 25.16 192 PRO C CA 1
ATOM 5373 C C . PRO C 1 200 ? 65.658 0.629 83.945 1.00 27.28 192 PRO C C 1
ATOM 5374 O O . PRO C 1 200 ? 66.673 0.013 84.282 1.00 26.96 192 PRO C O 1
ATOM 5378 N N . CYS C 1 201 ? 64.431 0.254 84.287 1.00 24.73 193 CYS C N 1
ATOM 5379 C CA . CYS C 1 201 ? 64.160 -0.921 85.095 1.00 29.08 193 CYS C CA 1
ATOM 5380 C C . CYS C 1 201 ? 63.068 -1.739 84.410 1.00 28.35 193 CYS C C 1
ATOM 5381 O O . CYS C 1 201 ? 62.586 -1.389 83.330 1.00 23.81 193 CYS C O 1
ATOM 5384 N N . ILE C 1 202 ? 62.678 -2.837 85.047 1.00 21.66 194 ILE C N 1
ATOM 5385 C CA . ILE C 1 202 ? 61.734 -3.784 84.473 1.00 21.93 194 ILE C CA 1
ATOM 5386 C C . ILE C 1 202 ? 60.655 -4.070 85.505 1.00 22.18 194 ILE C C 1
ATOM 5387 O O . ILE C 1 202 ? 60.958 -4.247 86.689 1.00 25.55 194 ILE C O 1
ATOM 5392 N N . HIS C 1 203 ? 59.393 -4.094 85.059 1.00 21.52 195 HIS C N 1
ATOM 5393 C CA . HIS C 1 203 ? 58.267 -4.493 85.900 1.00 23.66 195 HIS C CA 1
ATOM 5394 C C . HIS C 1 203 ? 57.356 -5.428 85.109 1.00 23.61 195 HIS C C 1
ATOM 5395 O O . HIS C 1 203 ? 57.305 -5.372 83.876 1.00 19.68 195 HIS C O 1
ATOM 5402 N N . GLU C 1 204 ? 56.654 -6.307 85.827 1.00 22.45 196 GLU C N 1
ATOM 5403 C CA . GLU C 1 204 ? 55.671 -7.164 85.182 1.00 20.76 196 GLU C CA 1
ATOM 5404 C C . GLU C 1 204 ? 54.487 -6.340 84.684 1.00 20.26 196 GLU C C 1
ATOM 5405 O O . GLU C 1 204 ? 54.048 -5.388 85.334 1.00 23.00 196 GLU C O 1
ATOM 5411 N N . LEU C 1 205 ? 53.955 -6.731 83.531 1.00 20.29 197 LEU C N 1
ATOM 5412 C CA . LEU C 1 205 ? 52.876 -5.976 82.910 1.00 19.97 197 LEU C CA 1
ATOM 5413 C C . LEU C 1 205 ? 51.531 -6.226 83.579 1.00 21.71 197 LEU C C 1
ATOM 5414 O O . LEU C 1 205 ? 50.713 -5.310 83.667 1.00 20.91 197 LEU C O 1
ATOM 5419 N N . VAL C 1 206 ? 51.275 -7.436 84.058 1.00 23.23 198 VAL C N 1
ATOM 5420 C CA . VAL C 1 206 ? 50.009 -7.748 84.704 1.00 23.67 198 VAL C CA 1
ATOM 5421 C C . VAL C 1 206 ? 50.258 -7.750 86.208 1.00 23.88 198 VAL C C 1
ATOM 5422 O O . VAL C 1 206 ? 51.007 -8.589 86.719 1.00 22.45 198 VAL C O 1
ATOM 5426 N N . ARG C 1 207 ? 49.667 -6.792 86.915 1.00 21.98 199 ARG C N 1
ATOM 5427 C CA . ARG C 1 207 ? 49.815 -6.686 88.362 1.00 24.08 199 ARG C CA 1
ATOM 5428 C C . ARG C 1 207 ? 48.644 -7.367 89.050 1.00 24.04 199 ARG C C 1
ATOM 5429 O O . ARG C 1 207 ? 47.555 -7.477 88.484 1.00 17.96 199 ARG C O 1
ATOM 5437 N N . THR C 1 208 ? 48.870 -7.778 90.300 1.00 20.98 200 THR C N 1
ATOM 5438 C CA . THR C 1 208 ? 47.823 -8.284 91.183 1.00 23.66 200 THR C CA 1
ATOM 5439 C C . THR C 1 208 ? 47.809 -7.410 92.433 1.00 23.99 200 THR C C 1
ATOM 5440 O O . THR C 1 208 ? 48.823 -7.311 93.133 1.00 22.46 200 THR C O 1
ATOM 5444 N N . HIS C 1 209 ? 46.682 -6.747 92.700 1.00 22.17 201 HIS C N 1
ATOM 5445 C CA . HIS C 1 209 ? 46.667 -5.783 93.795 1.00 20.30 201 HIS C CA 1
ATOM 5446 C C . HIS C 1 209 ? 46.715 -6.515 95.130 1.00 25.90 201 HIS C C 1
ATOM 5447 O O . HIS C 1 209 ? 45.964 -7.478 95.330 1.00 24.33 201 HIS C O 1
ATOM 5454 N N . PRO C 1 210 ? 47.560 -6.079 96.072 1.00 26.76 202 PRO C N 1
ATOM 5455 C CA . PRO C 1 210 ? 47.708 -6.830 97.328 1.00 28.63 202 PRO C CA 1
ATOM 5456 C C . PRO C 1 210 ? 46.523 -6.693 98.267 1.00 25.79 202 PRO C C 1
ATOM 5457 O O . PRO C 1 210 ? 46.374 -7.532 99.159 1.00 24.12 202 PRO C O 1
ATOM 5461 N N . ILE C 1 211 ? 45.699 -5.660 98.124 1.00 25.17 203 ILE C N 1
ATOM 5462 C CA . ILE C 1 211 ? 44.512 -5.510 98.968 1.00 26.45 203 ILE C CA 1
ATOM 5463 C C . ILE C 1 211 ? 43.293 -6.166 98.340 1.00 27.15 203 ILE C C 1
ATOM 5464 O O . ILE C 1 211 ? 42.590 -6.949 98.983 1.00 28.90 203 ILE C O 1
ATOM 5469 N N . SER C 1 212 ? 43.030 -5.864 97.074 1.00 24.37 204 SER C N 1
ATOM 5470 C CA . SER C 1 212 ? 41.791 -6.269 96.429 1.00 23.63 204 SER C CA 1
ATOM 5471 C C . SER C 1 212 ? 41.924 -7.558 95.645 1.00 21.64 204 SER C C 1
ATOM 5472 O O . SER C 1 212 ? 40.906 -8.102 95.212 1.00 21.57 204 SER C O 1
ATOM 5475 N N . GLY C 1 213 ? 43.142 -8.013 95.385 1.00 21.08 205 GLY C N 1
ATOM 5476 C CA . GLY C 1 213 ? 43.341 -9.147 94.503 1.00 22.94 205 GLY C CA 1
ATOM 5477 C C . GLY C 1 213 ? 43.071 -8.852 93.041 1.00 22.49 205 GLY C C 1
ATOM 5478 O O . GLY C 1 213 ? 43.172 -9.763 92.215 1.00 21.78 205 GLY C O 1
ATOM 5479 N N . ARG C 1 214 ? 42.710 -7.615 92.696 1.00 20.07 206 ARG C N 1
ATOM 5480 C CA . ARG C 1 214 ? 42.389 -7.289 91.314 1.00 21.49 206 ARG C CA 1
ATOM 5481 C C . ARG C 1 214 ? 43.634 -7.321 90.436 1.00 22.16 206 ARG C C 1
ATOM 5482 O O . ARG C 1 214 ? 44.691 -6.805 90.807 1.00 24.38 206 ARG C O 1
ATOM 5490 N N . LYS C 1 215 ? 43.495 -7.909 89.251 1.00 21.33 207 LYS C N 1
ATOM 5491 C CA . LYS C 1 215 ? 44.525 -7.818 88.234 1.00 20.78 207 LYS C CA 1
ATOM 5492 C C . LYS C 1 215 ? 44.375 -6.522 87.445 1.00 20.51 207 LYS C C 1
ATOM 5493 O O . LYS C 1 215 ? 43.269 -5.983 87.296 1.00 17.44 207 LYS C O 1
ATOM 5499 N N . SER C 1 216 ? 45.503 -6.012 86.953 1.00 19.17 208 SER C N 1
ATOM 5500 C CA . SER C 1 216 ? 45.508 -4.741 86.237 1.00 19.27 208 SER C CA 1
ATOM 5501 C C . SER C 1 216 ? 46.731 -4.673 85.336 1.00 17.97 208 SER C C 1
ATOM 5502 O O . SER C 1 216 ? 47.677 -5.451 85.489 1.00 17.00 208 SER C O 1
ATOM 5505 N N . LEU C 1 217 ? 46.683 -3.742 84.379 1.00 16.59 209 LEU C N 1
ATOM 5506 C CA . LEU C 1 217 ? 47.790 -3.478 83.459 1.00 18.52 209 LEU C CA 1
ATOM 5507 C C . LEU C 1 217 ? 48.708 -2.390 84.025 1.00 17.77 209 LEU C C 1
ATOM 5508 O O . LEU C 1 217 ? 48.231 -1.338 84.457 1.00 19.62 209 LEU C O 1
ATOM 5513 N N . TYR C 1 218 ? 50.019 -2.642 84.017 1.00 16.27 210 TYR C N 1
ATOM 5514 C CA . TYR C 1 218 ? 50.999 -1.664 84.504 1.00 18.71 210 TYR C CA 1
ATOM 5515 C C . TYR C 1 218 ? 51.397 -0.739 83.357 1.00 19.08 210 TYR C C 1
ATOM 5516 O O . TYR C 1 218 ? 52.512 -0.790 82.834 1.00 19.36 210 TYR C O 1
ATOM 5525 N N . LEU C 1 219 ? 50.446 0.111 82.963 1.00 15.30 211 LEU C N 1
ATOM 5526 C CA . LEU C 1 219 ? 50.686 1.060 81.888 1.00 18.11 211 LEU C CA 1
ATOM 5527 C C . LEU C 1 219 ? 51.270 2.356 82.429 1.00 16.79 211 LEU C C 1
ATOM 5528 O O . LEU C 1 219 ? 51.011 2.753 83.570 1.00 16.92 211 LEU C O 1
ATOM 5533 N N . SER C 1 220 ? 52.061 3.013 81.587 1.00 15.55 212 SER C N 1
ATOM 5534 C CA . SER C 1 220 ? 52.642 4.299 81.920 1.00 18.61 212 SER C CA 1
ATOM 5535 C C . SER C 1 220 ? 53.344 4.836 80.685 1.00 17.40 212 SER C C 1
ATOM 5536 O O . SER C 1 220 ? 53.834 4.066 79.853 1.00 17.20 212 SER C O 1
ATOM 5539 N N . SER C 1 221 ? 53.360 6.164 80.564 1.00 17.29 213 SER C N 1
ATOM 5540 C CA . SER C 1 221 ? 54.196 6.790 79.547 1.00 18.15 213 SER C CA 1
ATOM 5541 C C . SER C 1 221 ? 55.659 6.390 79.713 1.00 19.58 213 SER C C 1
ATOM 5542 O O . SER C 1 221 ? 56.433 6.457 78.746 1.00 18.82 213 SER C O 1
ATOM 5545 N N . HIS C 1 222 ? 56.052 5.973 80.922 1.00 17.41 214 HIS C N 1
ATOM 5546 C CA . HIS C 1 222 ? 57.417 5.521 81.161 1.00 21.06 214 HIS C CA 1
ATOM 5547 C C . HIS C 1 222 ? 57.702 4.171 80.509 1.00 21.51 214 HIS C C 1
ATOM 5548 O O . HIS C 1 222 ? 58.867 3.870 80.233 1.00 19.42 214 HIS C O 1
ATOM 5555 N N . ALA C 1 223 ? 56.677 3.357 80.244 1.00 20.55 215 ALA C N 1
ATOM 5556 C CA . ALA C 1 223 ? 56.895 2.046 79.634 1.00 22.08 215 ALA C CA 1
ATOM 5557 C C . ALA C 1 223 ? 57.189 2.208 78.147 1.00 23.28 215 ALA C C 1
ATOM 5558 O O . ALA C 1 223 ? 56.434 2.873 77.429 1.00 24.00 215 ALA C O 1
ATOM 5560 N N . THR C 1 224 ? 58.299 1.618 77.687 1.00 20.17 216 THR C N 1
ATOM 5561 C CA . THR C 1 224 ? 58.738 1.777 76.300 1.00 21.74 216 THR C CA 1
ATOM 5562 C C . THR C 1 224 ? 58.447 0.560 75.429 1.00 21.31 216 THR C C 1
ATOM 5563 O O . THR C 1 224 ? 57.915 0.711 74.329 1.00 20.85 216 THR C O 1
ATOM 5567 N N . HIS C 1 225 ? 58.808 -0.636 75.879 1.00 20.47 217 HIS C N 1
ATOM 5568 C CA . HIS C 1 225 ? 58.610 -1.835 75.070 1.00 21.28 217 HIS C CA 1
ATOM 5569 C C . HIS C 1 225 ? 58.627 -3.054 75.988 1.00 22.25 217 HIS C C 1
ATOM 5570 O O . HIS C 1 225 ? 58.695 -2.934 77.214 1.00 20.81 217 HIS C O 1
ATOM 5577 N N . VAL C 1 226 ? 58.519 -4.232 75.375 1.00 22.37 218 VAL C N 1
ATOM 5578 C CA . VAL C 1 226 ? 58.299 -5.492 76.078 1.00 21.76 218 VAL C CA 1
ATOM 5579 C C . VAL C 1 226 ? 59.628 -6.233 76.173 1.00 22.55 218 VAL C C 1
ATOM 5580 O O . VAL C 1 226 ? 60.358 -6.344 75.177 1.00 20.92 218 VAL C O 1
ATOM 5584 N N . VAL C 1 227 ? 59.944 -6.740 77.368 1.00 23.61 219 VAL C N 1
ATOM 5585 C CA . VAL C 1 227 ? 61.171 -7.512 77.548 1.00 22.96 219 VAL C CA 1
ATOM 5586 C C . VAL C 1 227 ? 61.116 -8.780 76.707 1.00 26.31 219 VAL C C 1
ATOM 5587 O O . VAL C 1 227 ? 60.106 -9.494 76.689 1.00 28.09 219 VAL C O 1
ATOM 5591 N N . GLY C 1 228 ? 62.214 -9.074 76.016 1.00 28.91 220 GLY C N 1
ATOM 5592 C CA . GLY C 1 228 ? 62.317 -10.285 75.233 1.00 28.88 220 GLY C CA 1
ATOM 5593 C C . GLY C 1 228 ? 61.613 -10.254 73.894 1.00 29.12 220 GLY C C 1
ATOM 5594 O O . GLY C 1 228 ? 61.632 -11.265 73.184 1.00 28.19 220 GLY C O 1
ATOM 5595 N N . TRP C 1 229 ? 61.001 -9.123 73.518 1.00 26.44 221 TRP C N 1
ATOM 5596 C CA . TRP C 1 229 ? 60.375 -8.928 72.221 1.00 25.86 221 TRP C CA 1
ATOM 5597 C C . TRP C 1 229 ? 61.189 -7.951 71.394 1.00 25.41 221 TRP C C 1
ATOM 5598 O O . TRP C 1 229 ? 61.826 -7.051 71.951 1.00 25.91 221 TRP C O 1
ATOM 5609 N N . PRO C 1 230 ? 61.132 -8.053 70.067 1.00 25.09 222 PRO C N 1
ATOM 5610 C CA . PRO C 1 230 ? 61.657 -6.966 69.239 1.00 26.38 222 PRO C CA 1
ATOM 5611 C C . PRO C 1 230 ? 60.953 -5.676 69.624 1.00 26.21 222 PRO C C 1
ATOM 5612 O O . PRO C 1 230 ? 59.764 -5.673 69.958 1.00 25.73 222 PRO C O 1
ATOM 5616 N N . GLU C 1 231 ? 61.701 -4.577 69.607 1.00 28.47 223 GLU C N 1
ATOM 5617 C CA . GLU C 1 231 ? 61.128 -3.318 70.073 1.00 29.26 223 GLU C CA 1
ATOM 5618 C C . GLU C 1 231 ? 59.864 -2.896 69.325 1.00 27.47 223 GLU C C 1
ATOM 5619 O O . GLU C 1 231 ? 58.908 -2.459 69.994 1.00 23.48 223 GLU C O 1
ATOM 5625 N N . PRO C 1 232 ? 59.773 -2.990 67.989 1.00 28.66 224 PRO C N 1
ATOM 5626 C CA . PRO C 1 232 ? 58.550 -2.495 67.334 1.00 27.17 224 PRO C CA 1
ATOM 5627 C C . PRO C 1 232 ? 57.293 -3.223 67.777 1.00 25.54 224 PRO C C 1
ATOM 5628 O O . PRO C 1 232 ? 56.288 -2.572 68.074 1.00 22.31 224 PRO C O 1
ATOM 5632 N N . GLU C 1 233 ? 57.333 -4.553 67.855 1.00 24.18 225 GLU C N 1
ATOM 5633 C CA . GLU C 1 233 ? 56.176 -5.306 68.329 1.00 25.10 225 GLU C CA 1
ATOM 5634 C C . GLU C 1 233 ? 55.841 -4.956 69.773 1.00 23.90 225 GLU C C 1
ATOM 5635 O O . GLU C 1 233 ? 54.665 -4.921 70.155 1.00 22.39 225 GLU C O 1
ATOM 5641 N N . GLY C 1 234 ? 56.859 -4.692 70.591 1.00 23.26 226 GLY C N 1
ATOM 5642 C CA . GLY C 1 234 ? 56.594 -4.270 71.956 1.00 19.97 226 GLY C CA 1
ATOM 5643 C C . GLY C 1 234 ? 55.964 -2.889 72.030 1.00 20.67 226 GLY C C 1
ATOM 5644 O O . GLY C 1 234 ? 55.027 -2.666 72.805 1.00 18.35 226 GLY C O 1
ATOM 5645 N N . ARG C 1 235 ? 56.485 -1.936 71.246 1.00 18.96 227 ARG C N 1
ATOM 5646 C CA . ARG C 1 235 ? 55.889 -0.604 71.218 1.00 20.87 227 ARG C CA 1
ATOM 5647 C C . ARG C 1 235 ? 54.458 -0.641 70.701 1.00 20.06 227 ARG C C 1
ATOM 5648 O O . ARG C 1 235 ? 53.600 0.108 71.183 1.00 19.93 227 ARG C O 1
ATOM 5656 N N . ASP C 1 236 ? 54.178 -1.483 69.704 1.00 19.44 228 ASP C N 1
ATOM 5657 C CA . ASP C 1 236 ? 52.821 -1.503 69.162 1.00 20.74 228 ASP C CA 1
ATOM 5658 C C . ASP C 1 236 ? 51.827 -2.088 70.165 1.00 17.55 228 ASP C C 1
ATOM 5659 O O . ASP C 1 236 ? 50.684 -1.619 70.258 1.00 16.26 228 ASP C O 1
ATOM 5664 N N . LEU C 1 237 ? 52.234 -3.104 70.927 1.00 16.28 229 LEU C N 1
ATOM 5665 C CA . LEU C 1 237 ? 51.340 -3.639 71.953 1.00 21.58 229 LEU C CA 1
ATOM 5666 C C . LEU C 1 237 ? 51.035 -2.586 73.007 1.00 20.26 229 LEU C C 1
ATOM 5667 O O . LEU C 1 237 ? 49.869 -2.383 73.384 1.00 14.25 229 LEU C O 1
ATOM 5672 N N . LEU C 1 238 ? 52.072 -1.883 73.479 1.00 18.82 230 LEU C N 1
ATOM 5673 C CA . LEU C 1 238 ? 51.832 -0.853 74.483 1.00 18.41 230 LEU C CA 1
ATOM 5674 C C . LEU C 1 238 ? 50.966 0.270 73.927 1.00 16.98 230 LEU C C 1
ATOM 5675 O O . LEU C 1 238 ? 50.134 0.820 74.655 1.00 17.45 230 LEU C O 1
ATOM 5680 N N . ARG C 1 239 ? 51.111 0.589 72.637 1.00 15.17 231 ARG C N 1
ATOM 5681 C CA . ARG C 1 239 ? 50.236 1.568 72.002 1.00 14.36 231 ARG C CA 1
ATOM 5682 C C . ARG C 1 239 ? 48.786 1.105 72.031 1.00 14.21 231 ARG C C 1
ATOM 5683 O O . ARG C 1 239 ? 47.889 1.866 72.403 1.00 15.55 231 ARG C O 1
ATOM 5691 N N . GLU C 1 240 ? 48.544 -0.144 71.635 1.00 16.16 232 GLU C N 1
ATOM 5692 C CA . GLU C 1 240 ? 47.181 -0.671 71.592 1.00 19.18 232 GLU C CA 1
ATOM 5693 C C . GLU C 1 240 ? 46.553 -0.718 72.984 1.00 18.80 232 GLU C C 1
ATOM 5694 O O . GLU C 1 240 ? 45.389 -0.334 73.158 1.00 16.45 232 GLU C O 1
ATOM 5700 N N . LEU C 1 241 ? 47.312 -1.184 73.986 1.00 16.61 233 LEU C N 1
ATOM 5701 C CA . LEU C 1 241 ? 46.814 -1.278 75.359 1.00 15.90 233 LEU C CA 1
ATOM 5702 C C . LEU C 1 241 ? 46.516 0.094 75.952 1.00 17.71 233 LEU C C 1
ATOM 5703 O O . LEU C 1 241 ? 45.508 0.273 76.649 1.00 15.21 233 LEU C O 1
ATOM 5708 N N . THR C 1 242 ? 47.400 1.066 75.707 1.00 14.45 234 THR C N 1
ATOM 5709 C CA . THR C 1 242 ? 47.237 2.402 76.274 1.00 16.98 234 THR C CA 1
ATOM 5710 C C . THR C 1 242 ? 46.014 3.105 75.696 1.00 16.91 234 THR C C 1
ATOM 5711 O O . THR C 1 242 ? 45.276 3.782 76.424 1.00 17.03 234 THR C O 1
ATOM 5715 N N . GLU C 1 243 ? 45.788 2.966 74.390 1.00 14.16 235 GLU C N 1
ATOM 5716 C CA . GLU C 1 243 ? 44.581 3.518 73.789 1.00 15.51 235 GLU C CA 1
ATOM 5717 C C . GLU C 1 243 ? 43.335 2.847 74.352 1.00 16.60 235 GLU C C 1
ATOM 5718 O O . GLU C 1 243 ? 42.346 3.519 74.669 1.00 15.22 235 GLU C O 1
ATOM 5724 N N . PHE C 1 244 ? 43.360 1.517 74.466 1.00 14.12 236 PHE C N 1
ATOM 5725 C CA . PHE C 1 244 ? 42.206 0.802 74.995 1.00 16.38 236 PHE C CA 1
ATOM 5726 C C . PHE C 1 244 ? 41.932 1.172 76.451 1.00 14.84 236 PHE C C 1
ATOM 5727 O O . PHE C 1 244 ? 40.776 1.397 76.834 1.00 17.55 236 PHE C O 1
ATOM 5735 N N . ALA C 1 245 ? 42.976 1.225 77.277 1.00 13.55 237 ALA C N 1
ATOM 5736 C CA . ALA C 1 245 ? 42.806 1.419 78.715 1.00 13.93 237 ALA C CA 1
ATOM 5737 C C . ALA C 1 245 ? 42.482 2.856 79.115 1.00 15.93 237 ALA C C 1
ATOM 5738 O O . ALA C 1 245 ? 42.072 3.071 80.263 1.00 16.13 237 ALA C O 1
ATOM 5740 N N . THR C 1 246 ? 42.661 3.840 78.227 1.00 14.88 238 THR C N 1
ATOM 5741 C CA . THR C 1 246 ? 42.333 5.228 78.547 1.00 16.06 238 THR C CA 1
ATOM 5742 C C . THR C 1 246 ? 41.091 5.726 77.813 1.00 17.77 238 THR C C 1
ATOM 5743 O O . THR C 1 246 ? 40.843 6.935 77.797 1.00 16.22 238 THR C O 1
ATOM 5747 N N . GLN C 1 247 ? 40.301 4.834 77.210 1.00 15.28 239 GLN C N 1
ATOM 5748 C CA . GLN C 1 247 ? 39.043 5.255 76.616 1.00 19.00 239 GLN C CA 1
ATOM 5749 C C . GLN C 1 247 ? 38.096 5.757 77.711 1.00 18.06 239 GLN C C 1
ATOM 5750 O O . GLN C 1 247 ? 38.227 5.381 78.879 1.00 18.10 239 GLN C O 1
ATOM 5756 N N . PRO C 1 248 ? 37.134 6.614 77.360 1.00 15.91 240 PRO C N 1
ATOM 5757 C CA . PRO C 1 248 ? 36.335 7.292 78.404 1.00 15.92 240 PRO C CA 1
ATOM 5758 C C . PRO C 1 248 ? 35.666 6.380 79.426 1.00 16.12 240 PRO C C 1
ATOM 5759 O O . PRO C 1 248 ? 35.509 6.792 80.583 1.00 15.97 240 PRO C O 1
ATOM 5763 N N . GLN C 1 249 ? 35.262 5.163 79.062 1.00 17.18 241 GLN C N 1
ATOM 5764 C CA . GLN C 1 249 ? 34.561 4.345 80.054 1.00 18.40 241 GLN C CA 1
ATOM 5765 C C . GLN C 1 249 ? 35.441 3.938 81.228 1.00 18.46 241 GLN C C 1
ATOM 5766 O O . GLN C 1 249 ? 34.901 3.513 82.259 1.00 16.98 241 GLN C O 1
ATOM 5772 N N . PHE C 1 250 ? 36.763 4.084 81.112 1.00 15.82 242 PHE C N 1
ATOM 5773 C CA . PHE C 1 250 ? 37.687 3.716 82.174 1.00 15.46 242 PHE C CA 1
ATOM 5774 C C . PHE C 1 250 ? 38.225 4.923 82.929 1.00 17.66 242 PHE C C 1
ATOM 5775 O O . PHE C 1 250 ? 39.104 4.762 83.775 1.00 15.83 242 PHE C O 1
ATOM 5783 N N . VAL C 1 251 ? 37.699 6.122 82.674 1.00 17.86 243 VAL C N 1
ATOM 5784 C CA . VAL C 1 251 ? 38.297 7.358 83.160 1.00 16.15 243 VAL C CA 1
ATOM 5785 C C . VAL C 1 251 ? 37.343 8.057 84.112 1.00 16.18 243 VAL C C 1
ATOM 5786 O O . VAL C 1 251 ? 36.124 8.075 83.898 1.00 16.84 243 VAL C O 1
ATOM 5790 N N . TYR C 1 252 ? 37.907 8.569 85.207 1.00 16.80 244 TYR C N 1
ATOM 5791 C CA . TYR C 1 252 ? 37.245 9.530 86.076 1.00 15.42 244 TYR C CA 1
ATOM 5792 C C . TYR C 1 252 ? 38.030 10.831 86.007 1.00 14.78 244 TYR C C 1
ATOM 5793 O O . TYR C 1 252 ? 39.247 10.833 86.215 1.00 16.70 244 TYR C O 1
ATOM 5802 N N . SER C 1 253 ? 37.343 11.936 85.726 1.00 16.72 245 SER C N 1
ATOM 5803 C CA . SER C 1 253 ? 37.987 13.244 85.652 1.00 16.41 245 SER C CA 1
ATOM 5804 C C . SER C 1 253 ? 37.602 14.062 86.882 1.00 17.08 245 SER C C 1
ATOM 5805 O O . SER C 1 253 ? 36.429 14.404 87.055 1.00 18.03 245 SER C O 1
ATOM 5808 N N . HIS C 1 254 ? 38.578 14.376 87.733 1.00 17.23 246 HIS C N 1
ATOM 5809 C CA . HIS C 1 254 ? 38.268 15.064 88.984 1.00 17.16 246 HIS C CA 1
ATOM 5810 C C . HIS C 1 254 ? 38.175 16.572 88.766 1.00 20.33 246 HIS C C 1
ATOM 5811 O O . HIS C 1 254 ? 39.175 17.222 88.428 1.00 21.06 246 HIS C O 1
ATOM 5818 N N . GLU C 1 255 ? 36.983 17.135 88.981 1.00 19.61 247 GLU C N 1
ATOM 5819 C CA . GLU C 1 255 ? 36.819 18.587 88.986 1.00 17.64 247 GLU C CA 1
ATOM 5820 C C . GLU C 1 255 ? 37.219 19.091 90.365 1.00 23.60 247 GLU C C 1
ATOM 5821 O O . GLU C 1 255 ? 36.533 18.804 91.353 1.00 21.43 247 GLU C O 1
ATOM 5827 N N . TRP C 1 256 ? 38.322 19.834 90.432 1.00 20.59 248 TRP C N 1
ATOM 5828 C CA . TRP C 1 256 ? 38.903 20.221 91.707 1.00 19.49 248 TRP C CA 1
ATOM 5829 C C . TRP C 1 256 ? 38.067 21.259 92.442 1.00 21.62 248 TRP C C 1
ATOM 5830 O O . TRP C 1 256 ? 37.499 22.179 91.844 1.00 22.33 248 TRP C O 1
ATOM 5841 N N . SER C 1 257 ? 38.072 21.134 93.765 1.00 22.12 249 SER C N 1
ATOM 5842 C CA . SER C 1 257 ? 37.625 22.153 94.704 1.00 22.28 249 SER C CA 1
ATOM 5843 C C . SER C 1 257 ? 38.803 22.546 95.591 1.00 24.89 249 SER C C 1
ATOM 5844 O O . SER C 1 257 ? 39.750 21.773 95.760 1.00 23.95 249 SER C O 1
ATOM 5847 N N . VAL C 1 258 ? 38.752 23.762 96.145 1.00 24.04 250 VAL C N 1
ATOM 5848 C CA . VAL C 1 258 ? 39.832 24.234 97.011 1.00 22.93 250 VAL C CA 1
ATOM 5849 C C . VAL C 1 258 ? 39.961 23.343 98.247 1.00 25.44 250 VAL C C 1
ATOM 5850 O O . VAL C 1 258 ? 38.976 23.032 98.935 1.00 24.41 250 VAL C O 1
ATOM 5854 N N . ARG C 1 259 ? 41.197 22.940 98.537 1.00 25.23 251 ARG C N 1
ATOM 5855 C CA . ARG C 1 259 ? 41.560 22.095 99.674 1.00 22.80 251 ARG C CA 1
ATOM 5856 C C . ARG C 1 259 ? 40.969 20.691 99.582 1.00 22.06 251 ARG C C 1
ATOM 5857 O O . ARG C 1 259 ? 40.804 20.011 100.600 1.00 23.42 251 ARG C O 1
ATOM 5865 N N . ASP C 1 260 ? 40.673 20.233 98.369 1.00 21.09 252 ASP C N 1
ATOM 5866 C CA . ASP C 1 260 ? 40.525 18.803 98.138 1.00 23.95 252 ASP C CA 1
ATOM 5867 C C . ASP C 1 260 ? 41.866 18.131 98.376 1.00 22.58 252 ASP C C 1
ATOM 5868 O O . ASP C 1 260 ? 42.878 18.547 97.803 1.00 21.17 252 ASP C O 1
ATOM 5873 N N . LEU C 1 261 ? 41.876 17.094 99.204 1.00 20.01 253 LEU C N 1
ATOM 5874 C CA . LEU C 1 261 ? 43.022 16.199 99.322 1.00 22.68 253 LEU C CA 1
ATOM 5875 C C . LEU C 1 261 ? 42.699 14.925 98.555 1.00 22.67 253 LEU C C 1
ATOM 5876 O O . LEU C 1 261 ? 41.853 14.132 98.978 1.00 26.53 253 LEU C O 1
ATOM 5881 N N . VAL C 1 262 ? 43.381 14.716 97.441 1.00 19.81 254 VAL C N 1
ATOM 5882 C CA . VAL C 1 262 ? 43.128 13.565 96.596 1.00 17.39 254 VAL C CA 1
ATOM 5883 C C . VAL C 1 262 ? 44.266 12.578 96.790 1.00 21.23 254 VAL C C 1
ATOM 5884 O O . VAL C 1 262 ? 45.445 12.927 96.635 1.00 22.29 254 VAL C O 1
ATOM 5888 N N . MET C 1 263 ? 43.903 11.361 97.174 1.00 18.27 255 MET C N 1
ATOM 5889 C CA . MET C 1 263 ? 44.836 10.269 97.405 1.00 17.32 255 MET C CA 1
ATOM 5890 C C . MET C 1 263 ? 44.516 9.186 96.390 1.00 20.96 255 MET C C 1
ATOM 5891 O O . MET C 1 263 ? 43.359 8.748 96.303 1.00 19.26 255 MET C O 1
ATOM 5896 N N . TRP C 1 264 ? 45.520 8.772 95.600 1.00 17.24 256 TRP C N 1
ATOM 5897 C CA . TRP C 1 264 ? 45.271 7.787 94.553 1.00 16.90 256 TRP C CA 1
ATOM 5898 C C . TRP C 1 264 ? 46.309 6.669 94.569 1.00 17.29 256 TRP C C 1
ATOM 5899 O O . TRP C 1 264 ? 47.473 6.873 94.909 1.00 17.33 256 TRP C O 1
ATOM 5910 N N . ASP C 1 265 ? 45.853 5.472 94.204 1.00 17.54 257 ASP C N 1
ATOM 5911 C CA . ASP C 1 265 ? 46.663 4.255 94.276 1.00 17.97 257 ASP C CA 1
ATOM 5912 C C . ASP C 1 265 ? 47.318 4.040 92.918 1.00 15.96 257 ASP C C 1
ATOM 5913 O O . ASP C 1 265 ? 46.673 3.591 91.967 1.00 15.65 257 ASP C O 1
ATOM 5918 N N . ASN C 1 266 ? 48.619 4.338 92.826 1.00 16.11 258 ASN C N 1
ATOM 5919 C CA . ASN C 1 266 ? 49.320 4.123 91.569 1.00 17.62 258 ASN C CA 1
ATOM 5920 C C . ASN C 1 266 ? 49.365 2.654 91.161 1.00 17.59 258 ASN C C 1
ATOM 5921 O O . ASN C 1 266 ? 49.630 2.358 89.989 1.00 18.28 258 ASN C O 1
ATOM 5926 N N . ARG C 1 267 ? 49.128 1.725 92.090 1.00 18.78 259 ARG C N 1
ATOM 5927 C CA . ARG C 1 267 ? 49.193 0.305 91.746 1.00 20.92 259 ARG C CA 1
ATOM 5928 C C . ARG C 1 267 ? 48.022 -0.150 90.877 1.00 21.55 259 ARG C C 1
ATOM 5929 O O . ARG C 1 267 ? 48.057 -1.271 90.358 1.00 17.57 259 ARG C O 1
ATOM 5937 N N . ALA C 1 268 ? 46.999 0.690 90.702 1.00 17.78 260 ALA C N 1
ATOM 5938 C CA . ALA C 1 268 ? 45.812 0.320 89.942 1.00 17.73 260 ALA C CA 1
ATOM 5939 C C . ALA C 1 268 ? 45.444 1.323 88.858 1.00 15.73 260 ALA C C 1
ATOM 5940 O O . ALA C 1 268 ? 44.424 1.133 88.186 1.00 15.31 260 ALA C O 1
ATOM 5942 N N . LEU C 1 269 ? 46.241 2.371 88.654 1.00 15.07 261 LEU C N 1
ATOM 5943 C CA . LEU C 1 269 ? 45.801 3.487 87.832 1.00 14.60 261 LEU C CA 1
ATOM 5944 C C . LEU C 1 269 ? 46.927 4.054 86.991 1.00 16.48 261 LEU C C 1
ATOM 5945 O O . LEU C 1 269 ? 48.114 3.849 87.264 1.00 15.14 261 LEU C O 1
ATOM 5950 N N . MET C 1 270 ? 46.510 4.827 85.993 1.00 14.17 262 MET C N 1
ATOM 5951 C CA . MET C 1 270 ? 47.303 5.884 85.400 1.00 14.08 262 MET C CA 1
ATOM 5952 C C . MET C 1 270 ? 46.569 7.185 85.679 1.00 17.41 262 MET C C 1
ATOM 5953 O O . MET C 1 270 ? 45.363 7.196 85.945 1.00 13.77 262 MET C O 1
ATOM 5958 N N . HIS C 1 271 ? 47.304 8.281 85.633 1.00 13.92 263 HIS C N 1
ATOM 5959 C CA . HIS C 1 271 ? 46.672 9.571 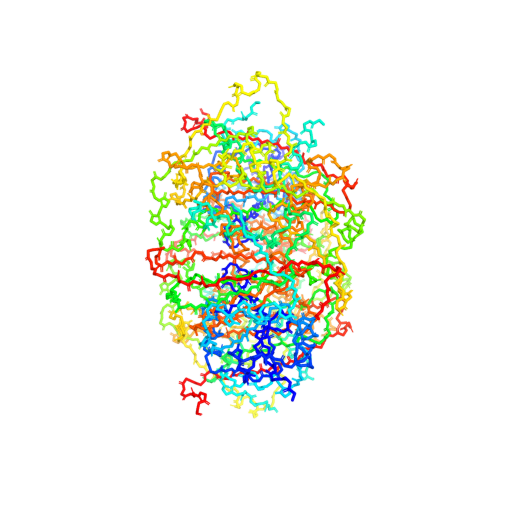85.818 1.00 13.86 263 HIS C CA 1
ATOM 5960 C C . HIS C 1 271 ? 47.373 10.591 84.938 1.00 19.66 263 HIS C C 1
ATOM 5961 O O . HIS C 1 271 ? 48.465 10.347 84.405 1.00 18.31 263 HIS C O 1
ATOM 5968 N N . ARG C 1 272 ? 46.725 11.744 84.777 1.00 14.01 264 ARG C N 1
ATOM 5969 C CA . ARG C 1 272 ? 47.337 12.835 84.031 1.00 15.52 264 ARG C CA 1
ATOM 5970 C C . ARG C 1 272 ? 46.665 14.130 84.449 1.00 17.94 264 ARG C C 1
ATOM 5971 O O . ARG C 1 272 ? 45.517 14.130 84.900 1.00 19.27 264 ARG C O 1
ATOM 5979 N N . GLY C 1 273 ? 47.392 15.224 84.311 1.00 19.50 265 GLY C N 1
ATOM 5980 C CA . GLY C 1 273 ? 46.815 16.537 84.500 1.00 18.24 265 GLY C CA 1
ATOM 5981 C C . GLY C 1 273 ? 46.344 17.122 83.178 1.00 22.32 265 GLY C C 1
ATOM 5982 O O . GLY C 1 273 ? 46.846 16.786 82.104 1.00 22.51 265 GLY C O 1
ATOM 5983 N N . ARG C 1 274 ? 45.348 17.980 83.264 1.00 21.39 266 ARG C N 1
ATOM 5984 C CA . ARG C 1 274 ? 44.866 18.662 82.083 1.00 18.47 266 ARG C CA 1
ATOM 5985 C C . ARG C 1 274 ? 45.313 20.117 82.107 1.00 21.03 266 ARG C C 1
ATOM 5986 O O . ARG C 1 274 ? 45.393 20.718 83.183 1.00 23.33 266 ARG C O 1
ATOM 5994 N N . PRO C 1 275 ? 45.637 20.696 80.958 1.00 19.90 267 PRO C N 1
ATOM 5995 C CA . PRO C 1 275 ? 45.971 22.126 80.929 1.00 20.90 267 PRO C CA 1
ATOM 5996 C C . PRO C 1 275 ? 44.808 22.957 81.460 1.00 22.78 267 PRO C C 1
ATOM 5997 O O . PRO C 1 275 ? 43.640 22.582 81.320 1.00 20.14 267 PRO C O 1
ATOM 6001 N N . HIS C 1 276 ? 45.135 24.090 82.083 1.00 23.54 268 HIS C N 1
ATOM 6002 C CA . HIS C 1 276 ? 44.123 25.073 82.463 1.00 24.09 268 HIS C CA 1
ATOM 6003 C C . HIS C 1 276 ? 44.212 26.272 81.531 1.00 23.77 268 HIS C C 1
ATOM 6004 O O . HIS C 1 276 ? 45.251 26.514 80.913 1.00 23.99 268 HIS C O 1
ATOM 6011 N N . ILE C 1 277 ? 43.089 26.972 81.378 1.00 24.79 269 ILE C N 1
ATOM 6012 C CA . ILE C 1 277 ? 42.899 27.982 80.346 1.00 28.07 269 ILE C CA 1
ATOM 6013 C C . ILE C 1 277 ? 42.462 29.294 80.993 1.00 29.57 269 ILE C C 1
ATOM 6014 O O . ILE C 1 277 ? 41.395 29.346 81.608 1.00 30.65 269 ILE C O 1
ATOM 6019 N N . PRO C 1 278 ? 43.219 30.399 80.850 1.00 29.21 270 PRO C N 1
ATOM 6020 C CA . PRO C 1 278 ? 44.530 30.513 80.196 1.00 31.03 270 PRO C CA 1
ATOM 6021 C C . PRO C 1 278 ? 45.649 29.987 81.083 1.00 33.13 270 PRO C C 1
ATOM 6022 O O . PRO C 1 278 ? 45.474 29.848 82.294 1.00 34.52 270 PRO C O 1
ATOM 6026 N N . GLU C 1 279 ? 46.791 29.686 80.468 1.00 36.18 271 GLU C N 1
ATOM 6027 C CA . GLU C 1 279 ? 47.935 29.150 81.196 1.00 39.17 271 GLU C CA 1
ATOM 6028 C C . GLU C 1 279 ? 48.462 30.115 82.253 1.00 37.96 271 GLU C C 1
ATOM 6029 O O . GLU C 1 279 ? 49.133 29.679 83.194 1.00 40.16 271 GLU C O 1
ATOM 6035 N N . THR C 1 280 ? 48.168 31.410 82.134 1.00 36.66 272 THR C N 1
ATOM 6036 C CA . THR C 1 280 ? 48.638 32.394 83.105 1.00 37.72 272 THR C CA 1
ATOM 6037 C C . THR C 1 280 ? 47.847 32.376 84.410 1.00 36.85 272 THR C C 1
ATOM 6038 O O . THR C 1 280 ? 48.301 32.962 85.400 1.00 37.82 272 THR C O 1
ATOM 6042 N N . ASP C 1 281 ? 46.665 31.763 84.425 1.00 31.78 273 ASP C N 1
ATOM 6043 C CA . ASP C 1 281 ? 45.929 31.596 85.668 1.00 31.07 273 ASP C CA 1
ATOM 6044 C C . ASP C 1 281 ? 46.743 30.754 86.645 1.00 30.97 273 ASP C C 1
ATOM 6045 O O . ASP C 1 281 ? 47.527 29.889 86.248 1.00 30.20 273 ASP C O 1
ATOM 6050 N N . VAL C 1 282 ? 46.562 31.028 87.937 1.00 30.32 274 VAL C N 1
ATOM 6051 C CA . VAL C 1 282 ? 47.299 30.331 88.988 1.00 30.50 274 VAL C CA 1
ATOM 6052 C C . VAL C 1 282 ? 46.653 28.980 89.282 1.00 31.29 274 VAL C C 1
ATOM 6053 O O . VAL C 1 282 ? 45.420 28.853 89.338 1.00 29.05 274 VAL C O 1
ATOM 6057 N N . ARG C 1 283 ? 47.499 27.968 89.493 1.00 29.78 275 ARG C N 1
ATOM 6058 C CA . ARG C 1 283 ? 47.082 26.633 89.916 1.00 29.50 275 ARG C CA 1
ATOM 6059 C C . ARG C 1 283 ? 48.132 26.168 90.912 1.00 32.34 275 ARG C C 1
ATOM 6060 O O . ARG C 1 283 ? 49.285 25.951 90.525 1.00 37.29 275 ARG C O 1
ATOM 6068 N N . GLU C 1 284 ? 47.751 26.029 92.184 1.00 39.25 276 GLU C N 1
ATOM 6069 C CA . GLU C 1 284 ? 48.681 25.675 93.252 1.00 38.72 276 GLU C CA 1
ATOM 6070 C C . GLU C 1 284 ? 48.256 24.358 93.889 1.00 35.61 276 GLU C C 1
ATOM 6071 O O . GLU C 1 284 ? 47.151 24.258 94.438 1.00 32.24 276 GLU C O 1
ATOM 6077 N N . MET C 1 285 ? 49.150 23.367 93.836 1.00 32.51 277 MET C N 1
ATOM 6078 C CA . MET C 1 285 ? 48.942 22.036 94.395 1.00 31.30 277 MET C CA 1
ATOM 6079 C C . MET C 1 285 ? 50.144 21.654 95.249 1.00 33.20 277 MET C C 1
ATOM 6080 O O . MET C 1 285 ? 51.291 21.890 94.853 1.00 34.30 277 MET C O 1
ATOM 6085 N N . HIS C 1 286 ? 49.879 21.063 96.412 1.00 31.67 278 HIS C N 1
ATOM 6086 C CA . HIS C 1 286 ? 50.908 20.523 97.295 1.00 29.91 278 HIS C CA 1
ATOM 6087 C C . HIS C 1 286 ? 50.868 19.002 97.223 1.00 28.95 278 HIS C C 1
ATOM 6088 O O . HIS C 1 286 ? 49.785 18.399 97.271 1.00 23.27 278 HIS C O 1
ATOM 6095 N N . ARG C 1 287 ? 52.046 18.389 97.117 1.00 27.70 279 ARG C N 1
ATOM 6096 C CA . ARG C 1 287 ? 52.189 16.988 96.749 1.00 28.11 279 ARG C CA 1
ATOM 6097 C C . ARG C 1 287 ? 52.908 16.211 97.847 1.00 27.27 279 ARG C C 1
ATOM 6098 O O . ARG C 1 287 ? 53.691 16.772 98.614 1.00 23.98 279 ARG C O 1
ATOM 6106 N N . ALA C 1 288 ? 52.576 14.925 97.958 1.00 28.14 280 ALA C N 1
ATOM 6107 C CA . ALA C 1 288 ? 53.325 13.970 98.764 1.00 27.49 280 ALA C CA 1
ATOM 6108 C C . ALA C 1 288 ? 53.193 12.603 98.101 1.00 26.78 280 ALA C C 1
ATOM 6109 O O . ALA C 1 288 ? 52.198 12.328 97.420 1.00 24.19 280 ALA C O 1
ATOM 6111 N N . THR C 1 289 ? 54.216 11.763 98.269 1.00 25.66 281 THR C N 1
ATOM 6112 C CA . THR C 1 289 ? 54.243 10.463 97.610 1.00 27.16 281 THR C CA 1
ATOM 6113 C C . THR C 1 289 ? 54.822 9.391 98.524 1.00 27.54 281 THR C C 1
ATOM 6114 O O . THR C 1 289 ? 55.851 9.607 99.169 1.00 28.65 281 THR C O 1
ATOM 6118 N N . THR C 1 290 ? 54.173 8.227 98.559 1.00 25.19 282 THR C N 1
ATOM 6119 C CA . THR C 1 290 ? 54.683 7.066 99.279 1.00 25.35 282 THR C CA 1
ATOM 6120 C C . THR C 1 290 ? 55.207 6.049 98.275 1.00 23.41 282 THR C C 1
ATOM 6121 O O . THR C 1 290 ? 54.797 6.033 97.111 1.00 22.90 282 THR C O 1
ATOM 6125 N N . LEU C 1 291 ? 56.139 5.224 98.726 1.00 25.75 283 LEU C N 1
ATOM 6126 C CA . LEU C 1 291 ? 56.755 4.199 97.898 1.00 25.67 283 LEU C CA 1
ATOM 6127 C C . LEU C 1 291 ? 56.144 2.839 98.219 1.00 28.01 283 LEU C C 1
ATOM 6128 O O . LEU C 1 291 ? 55.753 2.572 99.357 1.00 28.63 283 LEU C O 1
ATOM 6133 N N . ASP C 1 292 ? 56.079 1.972 97.211 1.00 25.59 284 ASP C N 1
ATOM 6134 C CA . ASP C 1 292 ? 55.428 0.665 97.352 1.00 26.84 284 ASP C CA 1
ATOM 6135 C C . ASP C 1 292 ? 56.397 -0.391 97.903 1.00 29.61 284 ASP C C 1
ATOM 6136 O O . ASP C 1 292 ? 56.696 -1.402 97.274 1.00 31.00 284 ASP C O 1
ATOM 6141 N N . ASP C 1 293 ? 56.880 -0.145 99.119 1.00 30.75 285 ASP C N 1
ATOM 6142 C CA . ASP C 1 293 ? 57.802 -1.060 99.793 1.00 33.79 285 ASP C CA 1
ATOM 6143 C C . ASP C 1 293 ? 57.000 -2.174 100.459 1.00 35.52 285 ASP C C 1
ATOM 6144 O O . ASP C 1 293 ? 56.385 -1.966 101.510 1.00 36.98 285 ASP C O 1
ATOM 6149 N N . ARG C 1 294 ? 57.023 -3.367 99.861 1.00 37.17 286 ARG C N 1
ATOM 6150 C CA . ARG C 1 294 ? 56.234 -4.485 100.367 1.00 42.80 286 ARG C CA 1
ATOM 6151 C C . ARG C 1 294 ? 56.726 -5.008 101.714 1.00 45.33 286 ARG C C 1
ATOM 6152 O O . ARG C 1 294 ? 55.986 -5.743 102.377 1.00 43.92 286 ARG C O 1
ATOM 6160 N N . THR C 1 295 ? 57.937 -4.650 102.141 1.00 47.10 287 THR C N 1
ATOM 6161 C CA . THR C 1 295 ? 58.418 -5.052 103.458 1.00 53.88 287 THR C CA 1
ATOM 6162 C C . THR C 1 295 ? 58.104 -4.030 104.541 1.00 52.84 287 THR C C 1
ATOM 6163 O O . THR C 1 295 ? 58.270 -4.341 105.726 1.00 55.44 287 THR C O 1
ATOM 6167 N N . TRP C 1 296 ? 57.640 -2.842 104.168 1.00 48.21 288 TRP C N 1
ATOM 6168 C CA . TRP C 1 296 ? 57.383 -1.789 105.142 1.00 47.97 288 TRP C CA 1
ATOM 6169 C C . TRP C 1 296 ? 56.128 -2.092 105.953 1.00 48.70 288 TRP C C 1
ATOM 6170 O O . TRP C 1 296 ? 55.144 -2.620 105.432 1.00 48.14 288 TRP C O 1
ATOM 6181 N N . THR C 1 297 ? 56.169 -1.754 107.241 1.00 50.72 289 THR C N 1
ATOM 6182 C CA . THR C 1 297 ? 55.036 -1.936 108.140 1.00 53.44 289 THR C CA 1
ATOM 6183 C C . THR C 1 297 ? 54.899 -0.703 109.025 1.00 52.89 289 THR C C 1
ATOM 6184 O O . THR C 1 297 ? 55.895 -0.067 109.383 1.00 53.17 289 THR C O 1
ATOM 6188 N N . ARG C 1 298 ? 53.656 -0.368 109.374 1.00 51.90 290 ARG C N 1
ATOM 6189 C CA . ARG C 1 298 ? 53.390 0.744 110.284 1.00 52.51 290 ARG C CA 1
ATOM 6190 C C . ARG C 1 298 ? 54.005 0.473 111.649 1.00 53.90 290 ARG C C 1
ATOM 6191 O O . ARG C 1 298 ? 54.281 1.401 112.407 1.00 55.09 290 ARG C O 1
ATOM 6199 N N . SER D 1 10 ? 26.145 -5.172 14.270 1.00 46.38 2 SER D N 1
ATOM 6200 C CA . SER D 1 10 ? 25.471 -5.563 15.503 1.00 45.03 2 SER D CA 1
ATOM 6201 C C . SER D 1 10 ? 25.053 -4.333 16.305 1.00 41.73 2 SER D C 1
ATOM 6202 O O . SER D 1 10 ? 25.500 -3.211 16.044 1.00 38.19 2 SER D O 1
ATOM 6204 N N . LEU D 1 11 ? 24.209 -4.560 17.305 1.00 39.67 3 LEU D N 1
ATOM 6205 C CA . LEU D 1 11 ? 23.705 -3.461 18.111 1.00 37.31 3 LEU D CA 1
ATOM 6206 C C . LEU D 1 11 ? 24.853 -2.781 18.856 1.00 36.31 3 LEU D C 1
ATOM 6207 O O . LEU D 1 11 ? 25.689 -3.445 19.474 1.00 37.16 3 LEU D O 1
ATOM 6212 N N . ASN D 1 12 ? 24.884 -1.450 18.789 1.00 32.26 4 ASN D N 1
ATOM 6213 C CA . ASN D 1 12 ? 25.903 -0.625 19.439 1.00 31.26 4 ASN D CA 1
ATOM 6214 C C . ASN D 1 12 ? 25.405 -0.245 20.831 1.00 27.83 4 ASN D C 1
ATOM 6215 O O . ASN D 1 12 ? 24.725 0.764 21.009 1.00 26.07 4 ASN D O 1
ATOM 6220 N N . VAL D 1 13 ? 25.739 -1.065 21.829 1.00 27.51 5 VAL D N 1
ATOM 6221 C CA . VAL D 1 13 ? 25.255 -0.898 23.201 1.00 25.92 5 VAL D CA 1
ATOM 6222 C C . VAL D 1 13 ? 26.344 -0.254 24.047 1.00 26.15 5 VAL D C 1
ATOM 6223 O O . VAL D 1 13 ? 27.484 -0.721 24.058 1.00 28.46 5 VAL D O 1
ATOM 6227 N N . GLU D 1 14 ? 25.996 0.810 24.768 1.00 24.41 6 GLU D N 1
ATOM 6228 C CA . GLU D 1 14 ? 26.926 1.497 25.664 1.00 23.77 6 GLU D CA 1
ATOM 6229 C C . GLU D 1 14 ? 26.275 1.599 27.040 1.00 21.36 6 GLU D C 1
ATOM 6230 O O . GLU D 1 14 ? 25.293 2.335 27.213 1.00 20.06 6 GLU D O 1
ATOM 6236 N N . ALA D 1 15 ? 26.835 0.897 28.024 1.00 17.45 7 ALA D N 1
ATOM 6237 C CA . ALA D 1 15 ? 26.240 0.891 29.360 1.00 17.07 7 ALA D CA 1
ATOM 6238 C C . ALA D 1 15 ? 26.223 2.294 29.962 1.00 17.07 7 ALA D C 1
ATOM 6239 O O . ALA D 1 15 ? 27.217 3.030 29.888 1.00 16.44 7 ALA D O 1
ATOM 6241 N N . ALA D 1 16 ? 25.077 2.671 30.531 1.00 15.54 8 ALA D N 1
ATOM 6242 C CA . ALA D 1 16 ? 24.948 3.874 31.351 1.00 16.07 8 ALA D CA 1
ATOM 6243 C C . ALA D 1 16 ? 25.019 3.574 32.840 1.00 18.18 8 ALA D C 1
ATOM 6244 O O . ALA D 1 16 ? 25.226 4.485 33.649 1.00 19.47 8 ALA D O 1
ATOM 6246 N N . HIS D 1 17 ? 24.874 2.310 33.201 1.00 16.27 9 HIS D N 1
ATOM 6247 C CA . HIS D 1 17 ? 24.918 1.766 34.536 1.00 15.26 9 HIS D CA 1
ATOM 6248 C C . HIS D 1 17 ? 25.380 0.345 34.319 1.00 16.27 9 HIS D C 1
ATOM 6249 O O . HIS D 1 17 ? 25.080 -0.232 33.271 1.00 18.65 9 HIS D O 1
ATOM 6256 N N . PRO D 1 18 ? 26.149 -0.227 35.241 1.00 16.58 10 PRO D N 1
ATOM 6257 C CA . PRO D 1 18 ? 26.697 -1.570 34.983 1.00 17.40 10 PRO D CA 1
ATOM 6258 C C . PRO D 1 18 ? 25.642 -2.631 34.722 1.00 15.41 10 PRO D C 1
ATOM 6259 O O . PRO D 1 18 ? 25.908 -3.560 33.949 1.00 17.56 10 PRO D O 1
ATOM 6263 N N . PHE D 1 19 ? 24.440 -2.512 35.288 1.00 11.33 11 PHE D N 1
ATOM 6264 C CA . PHE D 1 19 ? 23.459 -3.563 35.072 1.00 10.99 11 PHE D CA 1
ATOM 6265 C C . PHE D 1 19 ? 22.021 -3.078 34.914 1.00 11.96 11 PHE D C 1
ATOM 6266 O O . PHE D 1 19 ? 21.163 -3.889 34.555 1.00 16.31 11 PHE D O 1
ATOM 6274 N N . ILE D 1 20 ? 21.728 -1.794 35.081 1.00 11.48 12 ILE D N 1
ATOM 6275 C CA . ILE D 1 20 ? 20.348 -1.313 34.959 1.00 13.44 12 ILE D CA 1
ATOM 6276 C C . ILE D 1 20 ? 20.051 -0.761 33.571 1.00 12.76 12 ILE D C 1
ATOM 6277 O O . ILE D 1 20 ? 18.991 -1.039 33.007 1.00 14.57 12 ILE D O 1
ATOM 6282 N N . ALA D 1 21 ? 20.958 0.041 33.006 1.00 12.05 13 ALA D N 1
ATOM 6283 C CA . ALA D 1 21 ? 20.611 0.863 31.852 1.00 12.08 13 ALA D CA 1
ATOM 6284 C C . ALA D 1 21 ? 21.736 0.925 30.828 1.00 16.38 13 ALA D C 1
ATOM 6285 O O . ALA D 1 21 ? 22.919 0.970 31.179 1.00 15.82 13 ALA D O 1
ATOM 6287 N N . ALA D 1 22 ? 21.349 1.025 29.556 1.00 14.90 14 ALA D N 1
ATOM 6288 C CA . ALA D 1 22 ? 22.330 1.178 28.490 1.00 16.53 14 ALA D CA 1
ATOM 6289 C C . ALA D 1 22 ? 21.738 2.041 27.387 1.00 14.47 14 ALA D C 1
ATOM 6290 O O . ALA D 1 22 ? 20.521 2.061 27.183 1.00 15.65 14 ALA D O 1
ATOM 6292 N N . ARG D 1 23 ? 22.614 2.781 26.710 1.00 13.84 15 ARG D N 1
ATOM 6293 C CA . ARG D 1 23 ? 22.273 3.491 25.490 1.00 15.21 15 ARG D CA 1
ATOM 6294 C C . ARG D 1 23 ? 22.492 2.580 24.286 1.00 18.35 15 ARG D C 1
ATOM 6295 O O . ARG D 1 23 ? 23.434 1.783 24.250 1.00 18.92 15 ARG D O 1
ATOM 6303 N N . ILE D 1 24 ? 21.623 2.725 23.288 1.00 20.27 16 ILE D N 1
ATOM 6304 C CA . ILE D 1 24 ? 21.729 2.024 22.013 1.00 19.78 16 ILE D CA 1
ATOM 6305 C C . ILE D 1 24 ? 21.829 3.103 20.945 1.00 23.53 16 ILE D C 1
ATOM 6306 O O . ILE D 1 24 ? 20.881 3.873 20.734 1.00 20.92 16 ILE D O 1
ATOM 6311 N N . HIS D 1 25 ? 22.998 3.202 20.316 1.00 25.52 17 HIS D N 1
ATOM 6312 C CA . HIS D 1 25 ? 23.284 4.256 19.356 1.00 29.12 17 HIS D CA 1
ATOM 6313 C C . HIS D 1 25 ? 23.033 3.814 17.918 1.00 30.89 17 HIS D C 1
ATOM 6314 O O . HIS D 1 25 ? 23.011 2.624 17.593 1.00 30.43 17 HIS D O 1
ATOM 6321 N N . GLY D 1 26 ? 22.883 4.805 17.044 1.00 32.37 18 GLY D N 1
ATOM 6322 C CA . GLY D 1 26 ? 22.922 4.567 15.614 1.00 33.93 18 GLY D CA 1
ATOM 6323 C C . GLY D 1 26 ? 21.675 3.978 14.990 1.00 30.30 18 GLY D C 1
ATOM 6324 O O . GLY D 1 26 ? 21.726 3.575 13.824 1.00 29.80 18 GLY D O 1
ATOM 6325 N N . LEU D 1 27 ? 20.552 3.944 15.698 1.00 26.86 19 LEU D N 1
ATOM 6326 C CA . LEU D 1 27 ? 19.317 3.415 15.140 1.00 28.34 19 LEU D CA 1
ATOM 6327 C C . LEU D 1 27 ? 18.424 4.572 14.722 1.00 32.64 19 LEU D C 1
ATOM 6328 O O . LEU D 1 27 ? 18.309 5.569 15.441 1.00 36.02 19 LEU D O 1
ATOM 6333 N N . ASP D 1 28 ? 17.778 4.429 13.571 1.00 32.89 20 ASP D N 1
ATOM 6334 C CA . ASP D 1 28 ? 16.815 5.414 13.087 1.00 37.04 20 ASP D CA 1
ATOM 6335 C C . ASP D 1 28 ? 15.419 4.828 13.277 1.00 34.95 20 ASP D C 1
ATOM 6336 O O . ASP D 1 28 ? 14.933 4.059 12.444 1.00 36.41 20 ASP D O 1
ATOM 6341 N N . LEU D 1 29 ? 14.770 5.215 14.365 1.00 31.81 21 LEU D N 1
ATOM 6342 C CA . LEU D 1 29 ? 13.473 4.660 14.719 1.00 32.86 21 LEU D CA 1
ATOM 6343 C C . LEU D 1 29 ? 12.313 5.334 13.979 1.00 37.75 21 LEU D C 1
ATOM 6344 O O . LEU D 1 29 ? 11.154 5.034 14.281 1.00 39.61 21 LEU D O 1
ATOM 6349 N N . SER D 1 30 ? 12.592 6.227 13.024 1.00 40.94 22 SER D N 1
ATOM 6350 C CA . SER D 1 30 ? 11.533 6.756 12.169 1.00 44.31 22 SER D CA 1
ATOM 6351 C C . SER D 1 30 ? 11.081 5.749 11.120 1.00 42.24 22 SER D C 1
ATOM 6352 O O . SER D 1 30 ? 10.030 5.941 10.500 1.00 39.51 22 SER D O 1
ATOM 6355 N N . LYS D 1 31 ? 11.863 4.703 10.894 1.00 42.50 23 LYS D N 1
ATOM 6356 C CA . LYS D 1 31 ? 11.527 3.661 9.947 1.00 44.80 23 LYS D CA 1
ATOM 6357 C C . LYS D 1 31 ? 11.347 2.336 10.674 1.00 40.37 23 LYS D C 1
ATOM 6358 O O . LYS D 1 31 ? 11.946 2.123 11.728 1.00 39.10 23 LYS D O 1
ATOM 6364 N N . PRO D 1 32 ? 10.511 1.440 10.156 1.00 40.26 24 PRO D N 1
ATOM 6365 C CA . PRO D 1 32 ? 10.298 0.160 10.845 1.00 37.97 24 PRO D CA 1
ATOM 6366 C C . PRO D 1 32 ? 11.588 -0.647 10.951 1.00 38.02 24 PRO D C 1
ATOM 6367 O O . PRO D 1 32 ? 12.382 -0.711 10.010 1.00 41.26 24 PRO D O 1
ATOM 6371 N N . LEU D 1 33 ? 11.787 -1.277 12.106 1.00 35.43 25 LEU D N 1
ATOM 6372 C CA . LEU D 1 33 ? 12.964 -2.103 12.339 1.00 31.91 25 LEU D CA 1
ATOM 6373 C C . LEU D 1 33 ? 12.717 -3.526 11.860 1.00 31.60 25 LEU D C 1
ATOM 6374 O O . LEU D 1 33 ? 11.588 -4.022 11.882 1.00 30.47 25 LEU D O 1
ATOM 6379 N N . SER D 1 34 ? 13.797 -4.186 11.445 1.00 32.18 26 SER D N 1
ATOM 6380 C CA . SER D 1 34 ? 13.721 -5.585 11.056 1.00 31.48 26 SER D CA 1
ATOM 6381 C C . SER D 1 34 ? 13.420 -6.465 12.263 1.00 28.68 26 SER D C 1
ATOM 6382 O O . SER D 1 34 ? 13.652 -6.088 13.414 1.00 27.71 26 SER D O 1
ATOM 6385 N N . ASP D 1 35 ? 12.924 -7.672 11.983 1.00 29.80 27 ASP D N 1
ATOM 6386 C CA . ASP D 1 35 ? 12.650 -8.607 13.066 1.00 29.34 27 ASP D CA 1
ATOM 6387 C C . ASP D 1 35 ? 13.920 -8.950 13.832 1.00 28.28 27 ASP D C 1
ATOM 6388 O O . ASP D 1 35 ? 13.903 -9.035 15.067 1.00 26.59 27 ASP D O 1
ATOM 6393 N N . GLU D 1 36 ? 15.036 -9.137 13.117 1.00 27.51 28 GLU D N 1
ATOM 6394 C CA . GLU D 1 36 ? 16.294 -9.433 13.790 1.00 29.99 28 GLU D CA 1
ATOM 6395 C C . GLU D 1 36 ? 16.667 -8.316 14.753 1.00 26.16 28 GLU D C 1
ATOM 6396 O O . GLU D 1 36 ? 17.122 -8.575 15.873 1.00 24.19 28 GLU D O 1
ATOM 6398 N N . ARG D 1 37 ? 16.435 -7.065 14.347 1.00 26.45 29 ARG D N 1
ATOM 6399 C CA . ARG D 1 37 ? 16.763 -5.926 15.197 1.00 23.93 29 ARG D CA 1
ATOM 6400 C C . ARG D 1 37 ? 15.868 -5.867 16.430 1.00 23.64 29 ARG D C 1
ATOM 6401 O O . ARG D 1 37 ? 16.328 -5.510 17.521 1.00 23.10 29 ARG D O 1
ATOM 6409 N N . ILE D 1 38 ? 14.581 -6.179 16.274 1.00 24.94 30 ILE D N 1
ATOM 6410 C CA . ILE D 1 38 ? 13.696 -6.187 17.433 1.00 19.46 30 ILE D CA 1
ATOM 6411 C C . ILE D 1 38 ? 14.117 -7.273 18.415 1.00 20.32 30 ILE D C 1
ATOM 6412 O O . ILE D 1 38 ? 14.174 -7.040 19.628 1.00 17.97 30 ILE D O 1
ATOM 6417 N N . VAL D 1 39 ? 14.477 -8.458 17.907 1.00 20.43 31 VAL D N 1
ATOM 6418 C CA . VAL D 1 39 ? 14.987 -9.506 18.793 1.00 19.84 31 VAL D CA 1
ATOM 6419 C C . VAL D 1 39 ? 16.238 -9.028 19.535 1.00 17.63 31 VAL D C 1
ATOM 6420 O O . VAL D 1 39 ? 16.385 -9.248 20.747 1.00 18.10 31 VAL D O 1
ATOM 6424 N N . GLU D 1 40 ? 17.149 -8.363 18.827 1.00 18.68 32 GLU D N 1
ATOM 6425 C CA A GLU D 1 40 ? 18.356 -7.853 19.472 0.44 19.59 32 GLU D CA 1
ATOM 6426 C CA B GLU D 1 40 ? 18.356 -7.847 19.467 0.56 19.58 32 GLU D CA 1
ATOM 6427 C C . GLU D 1 40 ? 18.018 -6.931 20.637 1.00 17.94 32 GLU D C 1
ATOM 6428 O O . GLU D 1 40 ? 18.631 -7.027 21.705 1.00 18.06 32 GLU D O 1
ATOM 6439 N N . ILE D 1 41 ? 17.043 -6.033 20.450 1.00 15.07 33 ILE D N 1
ATOM 6440 C CA . ILE D 1 41 ? 16.653 -5.096 21.501 1.00 17.10 33 ILE D CA 1
ATOM 6441 C C . ILE D 1 41 ? 15.998 -5.827 22.669 1.00 17.07 33 ILE D C 1
ATOM 6442 O O . ILE D 1 41 ? 16.290 -5.540 23.844 1.00 14.98 33 ILE D O 1
ATOM 6447 N N . GLU D 1 42 ? 15.089 -6.760 22.368 1.00 13.91 34 GLU D N 1
ATOM 6448 C CA . GLU D 1 42 ? 14.471 -7.571 23.413 1.00 17.00 34 GLU D CA 1
ATOM 6449 C C . GLU D 1 42 ? 15.522 -8.306 24.234 1.00 15.76 34 GLU D C 1
ATOM 6450 O O . GLU D 1 42 ? 15.507 -8.257 25.468 1.00 16.34 34 GLU D O 1
ATOM 6456 N N . GLN D 1 43 ? 16.460 -8.981 23.563 1.00 15.66 35 GLN D N 1
ATOM 6457 C CA . GLN D 1 43 ? 17.501 -9.692 24.302 1.00 15.07 35 GLN D CA 1
ATOM 6458 C C . GLN D 1 43 ? 18.360 -8.730 25.119 1.00 18.49 35 GLN D C 1
ATOM 6459 O O . GLN D 1 43 ? 18.696 -9.023 26.272 1.00 18.28 35 GLN D O 1
ATOM 6465 N N . ALA D 1 44 ? 18.720 -7.573 24.551 1.00 17.83 36 ALA D N 1
ATOM 6466 C CA . ALA D 1 44 ? 19.500 -6.606 25.320 1.00 15.70 36 ALA D CA 1
ATOM 6467 C C . ALA D 1 44 ? 18.732 -6.128 26.547 1.00 19.48 36 ALA D C 1
ATOM 6468 O O . ALA D 1 44 ? 19.325 -5.910 27.613 1.00 18.46 36 ALA D O 1
ATOM 6470 N N . SER D 1 45 ? 17.408 -5.967 26.426 1.00 15.41 37 SER D N 1
ATOM 6471 C CA . SER D 1 45 ? 16.623 -5.564 27.585 1.00 15.94 37 SER D CA 1
ATOM 6472 C C . SER D 1 45 ? 16.660 -6.622 28.682 1.00 13.47 37 SER D C 1
ATOM 6473 O O . SER D 1 45 ? 16.461 -6.295 29.858 1.00 12.31 37 SER D O 1
ATOM 6476 N N . GLY D 1 46 ? 16.877 -7.896 28.318 1.00 14.75 38 GLY D N 1
ATOM 6477 C CA . GLY D 1 46 ? 17.094 -8.928 29.325 1.00 17.59 38 GLY D CA 1
ATOM 6478 C C . GLY D 1 46 ? 18.306 -8.659 30.208 1.00 15.68 38 GLY D C 1
ATOM 6479 O O . GLY D 1 46 ? 18.309 -8.996 31.398 1.00 12.50 38 GLY D O 1
ATOM 6480 N N . GLN D 1 47 ? 19.348 -8.051 29.643 1.00 16.02 39 GLN D N 1
ATOM 6481 C CA . GLN D 1 47 ? 20.471 -7.578 30.450 1.00 14.95 39 GLN D CA 1
ATOM 6482 C C . GLN D 1 47 ? 20.179 -6.214 31.088 1.00 12.89 39 GLN D C 1
ATOM 6483 O O . GLN D 1 47 ? 20.258 -6.059 32.312 1.00 10.87 39 GLN D O 1
ATOM 6489 N N . TYR D 1 48 ? 19.860 -5.205 30.270 1.00 14.19 40 TYR D N 1
ATOM 6490 C CA . TYR D 1 48 ? 19.595 -3.848 30.743 1.00 14.21 40 TYR D CA 1
ATOM 6491 C C . TYR D 1 48 ? 18.108 -3.531 30.621 1.00 12.09 40 TYR D C 1
ATOM 6492 O O . TYR D 1 48 ? 17.624 -3.264 29.512 1.00 12.73 40 TYR D O 1
ATOM 6501 N N . PRO D 1 49 ? 17.339 -3.569 31.707 1.00 12.00 41 PRO D N 1
ATOM 6502 C CA . PRO D 1 49 ? 15.891 -3.310 31.592 1.00 14.31 41 PRO D CA 1
ATOM 6503 C C . PRO D 1 49 ? 15.540 -1.867 31.232 1.00 14.56 41 PRO D C 1
ATOM 6504 O O . PRO D 1 49 ? 14.364 -1.588 30.944 1.00 15.18 41 PRO D O 1
ATOM 6508 N N . VAL D 1 50 ? 16.500 -0.944 31.259 1.00 12.65 42 VAL D N 1
ATOM 6509 C CA . VAL D 1 50 ? 16.312 0.431 30.806 1.00 11.61 42 VAL D CA 1
ATOM 6510 C C . VAL D 1 50 ? 17.179 0.623 29.570 1.00 14.38 42 VAL D C 1
ATOM 6511 O O . VAL D 1 50 ? 18.408 0.516 29.651 1.00 12.97 42 VAL D O 1
ATOM 6515 N N . LEU D 1 51 ? 16.556 0.919 28.435 1.00 16.57 43 LEU D N 1
ATOM 6516 C CA . LEU D 1 51 ? 17.275 1.168 27.191 1.00 17.69 43 LEU D CA 1
ATOM 6517 C C . LEU D 1 51 ? 17.010 2.602 26.749 1.00 16.53 43 LEU D C 1
ATOM 6518 O O . LEU D 1 51 ? 15.862 3.060 26.768 1.00 17.99 43 LEU D O 1
ATOM 6523 N N . ILE D 1 52 ? 18.073 3.310 26.383 1.00 14.04 44 ILE D N 1
ATOM 6524 C CA . ILE D 1 52 ? 18.020 4.726 26.046 1.00 16.08 44 ILE D CA 1
ATOM 6525 C C . ILE D 1 52 ? 18.440 4.882 24.594 1.00 18.38 44 ILE D C 1
ATOM 6526 O O . ILE D 1 52 ? 19.569 4.533 24.230 1.00 18.45 44 ILE D O 1
ATOM 6531 N N . PHE D 1 53 ? 17.549 5.428 23.771 1.00 17.32 45 PHE D N 1
ATOM 6532 C CA . PHE D 1 53 ? 17.865 5.717 22.375 1.00 18.84 45 PHE D CA 1
ATOM 6533 C C . PHE D 1 53 ? 18.029 7.221 22.207 1.00 21.97 45 PHE D C 1
ATOM 6534 O O . PHE D 1 53 ? 17.031 7.964 22.207 1.00 17.50 45 PHE D O 1
ATOM 6542 N N . PRO D 1 54 ? 19.255 7.717 22.099 1.00 22.25 46 PRO D N 1
ATOM 6543 C CA . PRO D 1 54 ? 19.467 9.167 22.028 1.00 23.31 46 PRO D CA 1
ATOM 6544 C C . PRO D 1 54 ? 18.979 9.764 20.720 1.00 25.88 46 PRO D C 1
ATOM 6545 O O . PRO D 1 54 ? 18.915 9.092 19.686 1.00 25.11 46 PRO D O 1
ATOM 6549 N N . ARG D 1 55 ? 18.602 11.040 20.796 1.00 26.76 47 ARG D N 1
ATOM 6550 C CA . ARG D 1 55 ? 18.371 11.888 19.625 1.00 29.91 47 ARG D CA 1
ATOM 6551 C C . ARG D 1 55 ? 17.395 11.252 18.634 1.00 29.49 47 ARG D C 1
ATOM 6552 O O . ARG D 1 55 ? 17.673 11.102 17.444 1.00 24.59 47 ARG D O 1
ATOM 6560 N N . GLN D 1 56 ? 16.227 10.881 19.142 1.00 26.88 48 GLN D N 1
ATOM 6561 C CA . GLN D 1 56 ? 15.181 10.308 18.301 1.00 26.18 48 GLN D CA 1
ATOM 6562 C C . GLN D 1 56 ? 14.190 11.417 17.962 1.00 28.16 48 GLN D C 1
ATOM 6563 O O . GLN D 1 56 ? 13.291 11.736 18.740 1.00 27.75 48 GLN D O 1
ATOM 6569 N N . TYR D 1 57 ? 14.382 12.033 16.793 1.00 28.16 49 TYR D N 1
ATOM 6570 C CA . TYR D 1 57 ? 13.471 13.068 16.314 1.00 32.25 49 TYR D CA 1
ATOM 6571 C C . TYR D 1 57 ? 12.367 12.419 15.479 1.00 35.04 49 TYR D C 1
ATOM 6572 O O . TYR D 1 57 ? 12.280 12.567 14.256 1.00 37.64 49 TYR D O 1
ATOM 6581 N N . ILE D 1 58 ? 11.485 11.716 16.182 1.00 33.95 50 ILE D N 1
ATOM 6582 C CA . ILE D 1 58 ? 10.394 10.970 15.568 1.00 34.91 50 ILE D CA 1
ATOM 6583 C C . ILE D 1 58 ? 9.069 11.556 16.039 1.00 33.80 50 ILE D C 1
ATOM 6584 O O . ILE D 1 58 ? 8.978 12.109 17.139 1.00 34.64 50 ILE D O 1
ATOM 6589 N N . ASP D 1 59 ? 8.041 11.460 15.192 1.00 33.68 51 ASP D N 1
ATOM 6590 C CA . ASP D 1 59 ? 6.723 11.942 15.588 1.00 34.64 51 ASP D CA 1
ATOM 6591 C C . ASP D 1 59 ? 5.978 10.862 16.379 1.00 30.83 51 ASP D C 1
ATOM 6592 O O . ASP D 1 59 ? 6.495 9.771 16.639 1.00 29.54 51 ASP D O 1
ATOM 6597 N N . ASP D 1 60 ? 4.741 11.173 16.773 1.00 31.73 52 ASP D N 1
ATOM 6598 C CA . ASP D 1 60 ? 3.993 10.260 17.633 1.00 33.96 52 ASP D CA 1
ATOM 6599 C C . ASP D 1 60 ? 3.649 8.958 16.911 1.00 33.31 52 ASP D C 1
ATOM 6600 O O . ASP D 1 60 ? 3.681 7.881 17.518 1.00 30.92 52 ASP D O 1
ATOM 6605 N N . ASP D 1 61 ? 3.326 9.035 15.619 1.00 34.32 53 ASP D N 1
ATOM 6606 C CA . ASP D 1 61 ? 3.053 7.825 14.847 1.00 35.97 53 ASP D CA 1
ATOM 6607 C C . ASP D 1 61 ? 4.249 6.884 14.845 1.00 35.76 53 ASP D C 1
ATOM 6608 O O . ASP D 1 61 ? 4.092 5.666 15.007 1.00 36.65 53 ASP D O 1
ATOM 6613 N N . GLN D 1 62 ? 5.454 7.428 14.652 1.00 33.95 54 GLN D N 1
ATOM 6614 C CA . GLN D 1 62 ? 6.653 6.590 14.618 1.00 29.94 54 GLN D CA 1
ATOM 6615 C C . GLN D 1 62 ? 6.988 6.038 16.000 1.00 27.85 54 GLN D C 1
ATOM 6616 O O . GLN D 1 62 ? 7.458 4.896 16.126 1.00 24.98 54 GLN D O 1
ATOM 6622 N N . LEU D 1 63 ? 6.747 6.824 17.050 1.00 25.28 55 LEU D N 1
ATOM 6623 C CA . LEU D 1 63 ? 6.943 6.315 18.404 1.00 24.20 55 LEU D CA 1
ATOM 6624 C C . LEU D 1 63 ? 6.011 5.136 18.685 1.00 27.36 55 LEU D C 1
ATOM 6625 O O . LEU D 1 63 ? 6.436 4.108 19.223 1.00 22.53 55 LEU D O 1
ATOM 6630 N N . LEU D 1 64 ? 4.732 5.269 18.320 1.00 29.60 56 LEU D N 1
ATOM 6631 C CA . LEU D 1 64 ? 3.781 4.182 18.541 1.00 31.57 56 LEU D CA 1
ATOM 6632 C C . LEU D 1 64 ? 4.150 2.943 17.728 1.00 28.09 56 LEU D C 1
ATOM 6633 O O . LEU D 1 64 ? 4.055 1.813 18.225 1.00 25.38 56 LEU D O 1
ATOM 6638 N N . ALA D 1 65 ? 4.578 3.131 16.476 1.00 27.10 57 ALA D N 1
ATOM 6639 C CA . ALA D 1 65 ? 4.959 1.980 15.665 1.00 27.05 57 ALA D CA 1
ATOM 6640 C C . ALA D 1 65 ? 6.179 1.284 16.250 1.00 27.12 57 ALA D C 1
ATOM 6641 O O . ALA D 1 65 ? 6.241 0.052 16.275 1.00 24.33 57 ALA D O 1
ATOM 6643 N N . PHE D 1 66 ? 7.146 2.055 16.760 1.00 26.87 58 PHE D N 1
ATOM 6644 C CA . PHE D 1 66 ? 8.300 1.437 17.408 1.00 24.84 58 PHE D CA 1
ATOM 6645 C C . PHE D 1 66 ? 7.866 0.628 18.625 1.00 24.03 58 PHE D C 1
ATOM 6646 O O . PHE D 1 66 ? 8.247 -0.541 18.773 1.00 24.03 58 PHE D O 1
ATOM 6654 N N . ALA D 1 67 ? 7.042 1.227 19.496 1.00 22.82 59 ALA D N 1
ATOM 6655 C CA . ALA D 1 67 ? 6.573 0.519 20.689 1.00 23.59 59 ALA D CA 1
ATOM 6656 C C . ALA D 1 67 ? 5.827 -0.760 20.317 1.00 24.37 59 ALA D C 1
ATOM 6657 O O . ALA D 1 67 ? 6.021 -1.810 20.948 1.00 24.35 59 ALA D O 1
ATOM 6659 N N . ALA D 1 68 ? 5.001 -0.696 19.269 1.00 23.90 60 ALA D N 1
ATOM 6660 C CA . ALA D 1 68 ? 4.169 -1.820 18.860 1.00 26.11 60 ALA D CA 1
ATOM 6661 C C . ALA D 1 68 ? 4.985 -3.015 18.395 1.00 24.77 60 ALA D C 1
ATOM 6662 O O . ALA D 1 68 ? 4.431 -4.112 18.264 1.00 25.76 60 ALA D O 1
ATOM 6664 N N . GLY D 1 69 ? 6.281 -2.843 18.155 1.00 21.43 61 GLY D N 1
ATOM 6665 C CA . GLY D 1 69 ? 7.088 -4.002 17.836 1.00 21.72 61 GLY D CA 1
ATOM 6666 C C . GLY D 1 69 ? 7.355 -4.909 19.014 1.00 22.78 61 GLY D C 1
ATOM 6667 O O . GLY D 1 69 ? 7.790 -6.048 18.804 1.00 27.24 61 GLY D O 1
ATOM 6668 N N . PHE D 1 70 ? 7.071 -4.454 20.240 1.00 19.84 62 PHE D N 1
ATOM 6669 C CA . PHE D 1 70 ? 7.400 -5.222 21.433 1.00 20.31 62 PHE D CA 1
ATOM 6670 C C . PHE D 1 70 ? 6.197 -5.728 22.208 1.00 20.74 62 PHE D C 1
ATOM 6671 O O . PHE D 1 70 ? 6.373 -6.525 23.135 1.00 22.00 62 PHE D O 1
ATOM 6679 N N . GLY D 1 71 ? 4.995 -5.324 21.841 1.00 23.65 63 GLY D N 1
ATOM 6680 C CA . GLY D 1 71 ? 3.801 -5.821 22.481 1.00 20.15 63 GLY D CA 1
ATOM 6681 C C . GLY D 1 71 ? 2.625 -4.989 22.037 1.00 22.73 63 GLY D C 1
ATOM 6682 O O . GLY D 1 71 ? 2.794 -3.987 21.334 1.00 23.44 63 GLY D O 1
ATOM 6683 N N . PRO D 1 72 ? 1.409 -5.386 22.420 1.00 23.45 64 PRO D N 1
ATOM 6684 C CA . PRO D 1 72 ? 0.231 -4.593 22.048 1.00 23.64 64 PRO D CA 1
ATOM 6685 C C . PRO D 1 72 ? 0.158 -3.312 22.867 1.00 22.47 64 PRO D C 1
ATOM 6686 O O . PRO D 1 72 ? 0.504 -3.291 24.049 1.00 22.13 64 PRO D O 1
ATOM 6690 N N . LEU D 1 73 ? -0.256 -2.231 22.209 1.00 24.69 65 LEU D N 1
ATOM 6691 C CA . LEU D 1 73 ? -0.332 -0.927 22.859 1.00 25.53 65 LEU D CA 1
ATOM 6692 C C . LEU D 1 73 ? -1.498 -0.862 23.839 1.00 24.28 65 LEU D C 1
ATOM 6693 O O . LEU D 1 73 ? -2.567 -1.422 23.592 1.00 23.87 65 LEU D O 1
ATOM 6698 N N . GLN D 1 74 ? -1.288 -0.168 24.955 1.00 23.45 66 GLN D N 1
ATOM 6699 C CA . GLN D 1 74 ? -2.364 0.083 25.908 1.00 27.80 66 GLN D CA 1
ATOM 6700 C C . GLN D 1 74 ? -3.245 1.227 25.416 1.00 37.07 66 GLN D C 1
ATOM 6701 O O . GLN D 1 74 ? -2.742 2.299 25.072 1.00 38.21 66 GLN D O 1
ATOM 6707 N N . VAL D 1 75 ? -4.557 1.002 25.385 1.00 42.95 67 VAL D N 1
ATOM 6708 C CA . VAL D 1 75 ? -5.527 2.043 25.053 1.00 49.59 67 VAL D CA 1
ATOM 6709 C C . VAL D 1 75 ? -6.071 2.640 26.346 1.00 52.54 67 VAL D C 1
ATOM 6710 O O . VAL D 1 75 ? -6.311 1.923 27.326 1.00 50.09 67 VAL D O 1
ATOM 6714 N N . ALA D 1 76 ? -6.271 3.955 26.350 1.00 58.65 68 ALA D N 1
ATOM 6715 C CA . ALA D 1 76 ? -6.679 4.657 27.562 1.00 62.11 68 ALA D CA 1
ATOM 6716 C C . ALA D 1 76 ? -8.181 4.474 27.801 1.00 65.40 68 ALA D C 1
ATOM 6717 O O . ALA D 1 76 ? -8.866 3.723 27.097 1.00 67.47 68 ALA D O 1
ATOM 6719 N N . VAL D 1 77 ? -8.708 5.155 28.818 1.00 66.02 69 VAL D N 1
ATOM 6720 C CA . VAL D 1 77 ? -10.138 5.131 29.124 1.00 65.95 69 VAL D CA 1
ATOM 6721 C C . VAL D 1 77 ? -10.531 6.396 29.883 1.00 64.51 69 VAL D C 1
ATOM 6722 O O . VAL D 1 77 ? -11.685 6.824 29.846 1.00 65.29 69 VAL D O 1
ATOM 6724 N N . ARG D 1 110 ? -7.081 15.347 36.106 1.00 48.45 102 ARG D N 1
ATOM 6725 C CA . ARG D 1 110 ? -6.228 14.212 36.455 1.00 42.08 102 ARG D CA 1
ATOM 6726 C C . ARG D 1 110 ? -4.732 14.498 36.284 1.00 41.09 102 ARG D C 1
ATOM 6727 O O . ARG D 1 110 ? -3.892 13.679 36.679 1.00 35.67 102 ARG D O 1
ATOM 6729 N N . ARG D 1 111 ? -4.383 15.664 35.735 1.00 42.54 103 ARG D N 1
ATOM 6730 C CA . ARG D 1 111 ? -2.962 15.986 35.612 1.00 40.74 103 ARG D CA 1
ATOM 6731 C C . ARG D 1 111 ? -2.333 16.173 36.985 1.00 35.84 103 ARG D C 1
ATOM 6732 O O . ARG D 1 111 ? -1.236 15.663 37.255 1.00 31.55 103 ARG D O 1
ATOM 6734 N N . ARG D 1 112 ? -3.047 16.855 37.877 1.00 32.27 104 ARG D N 1
ATOM 6735 C CA . ARG D 1 112 ? -2.584 17.025 39.245 1.00 32.59 104 ARG D CA 1
ATOM 6736 C C . ARG D 1 112 ? -2.362 15.675 39.923 1.00 32.25 104 ARG D C 1
ATOM 6737 O O . ARG D 1 112 ? -1.314 15.442 40.540 1.00 30.51 104 ARG D O 1
ATOM 6745 N N . MET D 1 113 ? -3.323 14.756 39.785 1.00 29.24 105 MET D N 1
ATOM 6746 C CA . MET D 1 113 ? -3.202 13.457 40.439 1.00 25.20 105 MET D CA 1
ATOM 6747 C C . MET D 1 113 ? -2.069 12.630 39.841 1.00 22.89 105 MET D C 1
ATOM 6748 O O . MET D 1 113 ? -1.291 12.004 40.574 1.00 22.19 105 MET D O 1
ATOM 6753 N N . ASN D 1 114 ? -1.988 12.569 38.513 1.00 21.34 106 ASN D N 1
ATOM 6754 C CA . ASN D 1 114 ? -0.924 11.791 37.890 1.00 23.58 106 ASN D CA 1
ATOM 6755 C C . ASN D 1 114 ? 0.441 12.369 38.233 1.00 21.88 106 ASN D C 1
ATOM 6756 O O . ASN D 1 114 ? 1.403 11.628 38.435 1.00 20.18 106 ASN D O 1
ATOM 6761 N N . ASN D 1 115 ? 0.535 13.697 38.313 1.00 23.67 107 ASN D N 1
ATOM 6762 C CA . ASN D 1 115 ? 1.813 14.327 38.609 1.00 25.37 107 ASN D CA 1
ATOM 6763 C C . ASN D 1 115 ? 2.323 13.917 39.985 1.00 24.12 107 ASN D C 1
ATOM 6764 O O . ASN D 1 115 ? 3.492 13.538 40.129 1.00 24.77 107 ASN D O 1
ATOM 6769 N N . LEU D 1 116 ? 1.444 13.922 40.997 1.00 19.78 108 LEU D N 1
ATOM 6770 C CA . LEU D 1 116 ? 1.860 13.580 42.355 1.00 20.22 108 LEU D CA 1
ATOM 6771 C C . LEU D 1 116 ? 2.044 12.077 42.546 1.00 20.10 108 LEU D C 1
ATOM 6772 O O . LEU D 1 116 ? 3.006 11.650 43.201 1.00 19.69 108 LEU D O 1
ATOM 6777 N N . THR D 1 117 ? 1.150 11.251 41.992 1.00 20.71 109 THR D N 1
ATOM 6778 C CA . THR D 1 117 ? 1.319 9.808 42.167 1.00 20.94 109 THR D CA 1
ATOM 6779 C C . THR D 1 117 ? 2.552 9.281 41.431 1.00 21.25 109 THR D C 1
ATOM 6780 O O . THR D 1 117 ? 3.141 8.280 41.859 1.00 19.17 109 THR D O 1
ATOM 6784 N N . SER D 1 118 ? 2.967 9.934 40.341 1.00 22.23 110 SER D N 1
ATOM 6785 C CA . SER D 1 118 ? 4.159 9.490 39.620 1.00 22.90 110 SER D CA 1
ATOM 6786 C C . SER D 1 118 ? 5.444 9.685 40.421 1.00 21.22 110 SER D C 1
ATOM 6787 O O . SER D 1 118 ? 6.473 9.114 40.049 1.00 19.99 110 SER D O 1
ATOM 6790 N N . ARG D 1 119 ? 5.408 10.447 41.517 1.00 18.02 111 ARG D N 1
ATOM 6791 C CA . ARG D 1 119 ? 6.599 10.628 42.334 1.00 18.15 111 ARG D CA 1
ATOM 6792 C C . ARG D 1 119 ? 6.831 9.458 43.273 1.00 16.03 111 ARG D C 1
ATOM 6793 O O . ARG D 1 119 ? 7.885 9.402 43.919 1.00 17.52 111 ARG D O 1
ATOM 6801 N N . ARG D 1 120 ? 5.877 8.536 43.361 1.00 15.47 112 ARG D N 1
ATOM 6802 C CA . ARG D 1 120 ? 5.979 7.343 44.191 1.00 15.91 112 ARG D CA 1
ATOM 6803 C C . ARG D 1 120 ? 6.474 6.173 43.350 1.00 12.43 112 ARG D C 1
ATOM 6804 O O . ARG D 1 120 ? 6.091 6.026 42.187 1.00 14.38 112 ARG D O 1
ATOM 6812 N N . TRP D 1 121 ? 7.336 5.353 43.936 1.00 12.06 113 TRP D N 1
ATOM 6813 C CA . TRP D 1 121 ? 7.859 4.190 43.220 1.00 11.50 113 TRP D CA 1
ATOM 6814 C C . TRP D 1 121 ? 6.726 3.264 42.782 1.00 13.94 113 TRP D C 1
ATOM 6815 O O . TRP D 1 121 ? 5.938 2.809 43.612 1.00 15.25 113 TRP D O 1
ATOM 6826 N N . HIS D 1 122 ? 6.676 2.932 41.488 1.00 14.61 114 HIS D N 1
ATOM 6827 C CA . HIS D 1 122 ? 5.637 2.033 40.998 1.00 14.08 114 HIS D CA 1
ATOM 6828 C C . HIS D 1 122 ? 6.106 1.274 39.761 1.00 15.31 114 HIS D C 1
ATOM 6829 O O . HIS D 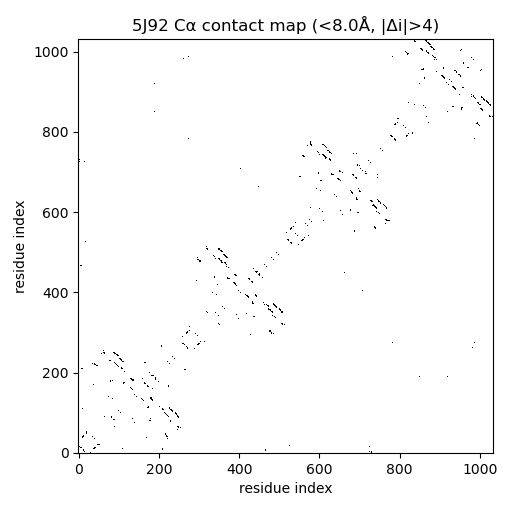1 122 ? 7.164 1.552 39.185 1.00 15.79 114 HIS D O 1
ATOM 6836 N N . SER D 1 123 ? 5.320 0.259 39.397 1.00 13.75 115 SER D N 1
ATOM 6837 C CA . SER D 1 123 ? 5.470 -0.479 38.145 1.00 16.06 115 SER D CA 1
ATOM 6838 C C . SER D 1 123 ? 4.190 -0.291 37.333 1.00 17.02 115 SER D C 1
ATOM 6839 O O . SER D 1 123 ? 3.086 -0.539 37.841 1.00 18.71 115 SER D O 1
ATOM 6842 N N . ASP D 1 124 ? 4.340 0.134 36.081 1.00 13.28 116 ASP D N 1
ATOM 6843 C CA . ASP D 1 124 ? 3.203 0.598 35.295 1.00 14.94 116 ASP D CA 1
ATOM 6844 C C . ASP D 1 124 ? 2.116 -0.458 35.196 1.00 16.86 116 ASP D C 1
ATOM 6845 O O . ASP D 1 124 ? 2.386 -1.629 34.905 1.00 16.54 116 ASP D O 1
ATOM 6850 N N . ALA D 1 125 ? 0.881 -0.024 35.470 1.00 14.77 117 ALA D N 1
ATOM 6851 C CA . ALA D 1 125 ? -0.331 -0.825 35.346 1.00 18.57 117 ALA D CA 1
ATOM 6852 C C . ALA D 1 125 ? -0.273 -2.107 36.170 1.00 18.03 117 ALA D C 1
ATOM 6853 O O . ALA D 1 125 ? -0.974 -3.080 35.851 1.00 14.10 117 ALA D O 1
ATOM 6855 N N . SER D 1 126 ? 0.526 -2.137 37.247 1.00 16.15 118 SER D N 1
ATOM 6856 C CA . SER D 1 126 ? 0.509 -3.310 38.123 1.00 18.37 118 SER D CA 1
ATOM 6857 C C . SER D 1 126 ? -0.846 -3.505 38.797 1.00 18.02 118 SER D C 1
ATOM 6858 O O . SER D 1 126 ? -1.157 -4.623 39.238 1.00 16.29 118 SER D O 1
ATOM 6861 N N . TYR D 1 127 ? -1.674 -2.460 38.840 1.00 15.98 119 TYR D N 1
ATOM 6862 C CA . TYR D 1 127 ? -3.014 -2.561 39.401 1.00 17.07 119 TYR D CA 1
ATOM 6863 C C . TYR D 1 127 ? -4.009 -3.227 38.459 1.00 16.21 119 TYR D C 1
ATOM 6864 O O . TYR D 1 127 ? -5.169 -3.399 38.842 1.00 16.87 119 TYR D O 1
ATOM 6873 N N . LEU D 1 128 ? -3.587 -3.613 37.215 1.00 17.48 120 LEU D N 1
ATOM 6874 C CA . LEU D 1 128 ? -4.456 -4.298 36.260 1.00 18.91 120 LEU D CA 1
ATOM 6875 C C . LEU D 1 128 ? -4.131 -5.786 36.241 1.00 18.89 120 LEU D C 1
ATOM 6876 O O . LEU D 1 128 ? -2.981 -6.169 36.484 1.00 16.62 120 LEU D O 1
ATOM 6881 N N . PRO D 1 129 ? -5.120 -6.644 35.973 1.00 19.42 121 PRO D N 1
ATOM 6882 C CA . PRO D 1 129 ? -4.818 -8.081 35.829 1.00 18.26 121 PRO D CA 1
ATOM 6883 C C . PRO D 1 129 ? -3.812 -8.356 34.727 1.00 18.52 121 PRO D C 1
ATOM 6884 O O . PRO D 1 129 ? -3.090 -9.358 34.785 1.00 18.04 121 PRO D O 1
ATOM 6888 N N . LEU D 1 130 ? -3.771 -7.499 33.706 1.00 18.36 122 LEU D N 1
ATOM 6889 C CA . LEU D 1 130 ? -2.825 -7.579 32.597 1.00 18.31 122 LEU D CA 1
ATOM 6890 C C . LEU D 1 130 ? -1.989 -6.305 32.625 1.00 18.73 122 LEU D C 1
ATOM 6891 O O . LEU D 1 130 ? -2.397 -5.274 32.067 1.00 17.24 122 LEU D O 1
ATOM 6896 N N . PRO D 1 131 ? -0.843 -6.324 33.288 1.00 19.25 123 PRO D N 1
ATOM 6897 C CA . PRO D 1 131 ? -0.043 -5.109 33.480 1.00 20.09 123 PRO D CA 1
ATOM 6898 C C . PRO D 1 131 ? 0.800 -4.776 32.253 1.00 16.11 123 PRO D C 1
ATOM 6899 O O . PRO D 1 131 ? 0.728 -5.435 31.215 1.00 17.75 123 PRO D O 1
ATOM 6903 N N . ALA D 1 132 ? 1.618 -3.731 32.406 1.00 17.84 124 ALA D N 1
ATOM 6904 C CA . ALA D 1 132 ? 2.462 -3.218 31.334 1.00 16.49 124 ALA D CA 1
ATOM 6905 C C . ALA D 1 132 ? 3.679 -4.109 31.071 1.00 14.96 124 ALA D C 1
ATOM 6906 O O . ALA D 1 132 ? 4.191 -4.784 31.962 1.00 18.98 124 ALA D O 1
ATOM 6908 N N . ARG D 1 133 ? 4.134 -4.106 29.823 1.00 14.28 125 ARG D N 1
ATOM 6909 C CA . ARG D 1 133 ? 5.414 -4.710 29.486 1.00 13.31 125 ARG D CA 1
ATOM 6910 C C . ARG D 1 133 ? 6.460 -3.599 29.458 1.00 12.93 125 ARG D C 1
ATOM 6911 O O . ARG D 1 133 ? 6.965 -3.198 30.504 1.00 15.52 125 ARG D O 1
ATOM 6919 N N . TYR D 1 134 ? 6.736 -3.050 28.289 1.00 13.38 126 TYR D N 1
ATOM 6920 C CA . TYR D 1 134 ? 7.634 -1.912 28.164 1.00 16.78 126 TYR D CA 1
ATOM 6921 C C . TYR D 1 134 ? 6.834 -0.617 28.157 1.00 15.87 126 TYR D C 1
ATOM 6922 O O . TYR D 1 134 ? 5.770 -0.537 27.538 1.00 18.31 126 TYR D O 1
ATOM 6931 N N . SER D 1 135 ? 7.367 0.390 28.832 1.00 13.12 127 SER D N 1
ATOM 6932 C CA . SER D 1 135 ? 6.911 1.762 28.711 1.00 17.50 127 SER D CA 1
ATOM 6933 C C . SER D 1 135 ? 7.960 2.546 27.929 1.00 18.03 127 SER D C 1
ATOM 6934 O O . SER D 1 135 ? 9.151 2.222 27.958 1.00 16.08 127 SER D O 1
ATOM 6937 N N . PHE D 1 136 ? 7.508 3.576 27.221 1.00 21.14 128 PHE D N 1
ATOM 6938 C CA . PHE D 1 136 ? 8.360 4.408 26.386 1.00 18.24 128 PHE D CA 1
ATOM 6939 C C . PHE D 1 136 ? 8.079 5.876 26.696 1.00 22.90 128 PHE D C 1
ATOM 6940 O O . PHE D 1 136 ? 6.917 6.284 26.800 1.00 22.58 128 PHE D O 1
ATOM 6948 N N . LEU D 1 137 ? 9.146 6.665 26.842 1.00 18.98 129 LEU D N 1
ATOM 6949 C CA . LEU D 1 137 ? 9.058 8.093 27.134 1.00 19.95 129 LEU D CA 1
ATOM 6950 C C . LEU D 1 137 ? 10.012 8.826 26.204 1.00 21.90 129 LEU D C 1
ATOM 6951 O O . LEU D 1 137 ? 11.210 8.524 26.180 1.00 22.20 129 LEU D O 1
ATOM 6956 N N . LEU D 1 138 ? 9.488 9.771 25.431 1.00 21.45 130 LEU D N 1
ATOM 6957 C CA . LEU D 1 138 ? 10.294 10.551 24.506 1.00 23.03 130 LEU D CA 1
ATOM 6958 C C . LEU D 1 138 ? 10.274 12.000 24.966 1.00 24.26 130 LEU D C 1
ATOM 6959 O O . LEU D 1 138 ? 9.207 12.613 25.056 1.00 21.69 130 LEU D O 1
ATOM 6964 N N . SER D 1 139 ? 11.445 12.536 25.286 1.00 23.49 131 SER D N 1
ATOM 6965 C CA . SER D 1 139 ? 11.531 13.878 25.837 1.00 25.57 131 SER D CA 1
ATOM 6966 C C . SER D 1 139 ? 11.516 14.911 24.720 1.00 26.58 131 SER D C 1
ATOM 6967 O O . SER D 1 139 ? 12.238 14.780 23.727 1.00 26.29 131 SER D O 1
ATOM 6970 N N . TYR D 1 140 ? 10.696 15.941 24.886 1.00 25.63 132 TYR D N 1
ATOM 6971 C CA . TYR D 1 140 ? 10.689 17.084 23.985 1.00 29.14 132 TYR D CA 1
ATOM 6972 C C . TYR D 1 140 ? 11.325 18.309 24.621 1.00 31.62 132 TYR D C 1
ATOM 6973 O O . TYR D 1 140 ? 12.134 18.996 23.982 1.00 30.40 132 TYR D O 1
ATOM 6982 N N . ILE D 1 141 ? 10.984 18.594 25.877 1.00 31.85 133 ILE D N 1
ATOM 6983 C CA . ILE D 1 141 ? 11.493 19.756 26.601 1.00 32.21 133 ILE D CA 1
ATOM 6984 C C . ILE D 1 141 ? 11.935 19.286 27.981 1.00 31.58 133 ILE D C 1
ATOM 6985 O O . ILE D 1 141 ? 11.148 18.672 28.712 1.00 29.05 133 ILE D O 1
ATOM 6990 N N . VAL D 1 142 ? 13.193 19.538 28.320 1.00 32.51 134 VAL D N 1
ATOM 6991 C CA . VAL D 1 142 ? 13.808 19.034 29.545 1.00 31.92 134 VAL D CA 1
ATOM 6992 C C . VAL D 1 142 ? 14.060 20.217 30.474 1.00 30.19 134 VAL D C 1
ATOM 6993 O O . VAL D 1 142 ? 14.759 21.163 30.086 1.00 29.76 134 VAL D O 1
ATOM 6997 N N . PRO D 1 143 ? 13.548 20.195 31.704 1.00 32.21 135 PRO D N 1
ATOM 6998 C CA . PRO D 1 143 ? 13.837 21.282 32.645 1.00 31.48 135 PRO D CA 1
ATOM 6999 C C . PRO D 1 143 ? 15.289 21.245 33.097 1.00 32.00 135 PRO D C 1
ATOM 7000 O O . PRO D 1 143 ? 15.923 20.188 33.145 1.00 30.31 135 PRO D O 1
ATOM 7004 N N . ALA D 1 144 ? 15.794 22.420 33.486 1.00 33.69 136 ALA D N 1
ATOM 7005 C CA . ALA D 1 144 ? 17.214 22.547 33.793 1.00 34.57 136 ALA D CA 1
ATOM 7006 C C . ALA D 1 144 ? 17.583 21.839 35.094 1.00 35.83 136 ALA D C 1
ATOM 7007 O O . ALA D 1 144 ? 18.676 21.270 35.204 1.00 37.82 136 ALA D O 1
ATOM 7009 N N . VAL D 1 145 ? 16.693 21.855 36.087 1.00 32.29 137 VAL D N 1
ATOM 7010 C CA . VAL D 1 145 ? 16.990 21.348 37.423 1.00 30.87 137 VAL D CA 1
ATOM 7011 C C . VAL D 1 145 ? 15.942 20.316 37.821 1.00 29.79 137 VAL D C 1
ATOM 7012 O O . VAL D 1 145 ? 14.747 20.628 37.866 1.00 27.39 137 VAL D O 1
ATOM 7016 N N . GLY D 1 146 ? 16.398 19.112 38.184 1.00 27.77 138 GLY D N 1
ATOM 7017 C CA . GLY D 1 146 ? 15.489 18.071 38.609 1.00 22.63 138 GLY D CA 1
ATOM 7018 C C . GLY D 1 146 ? 14.841 17.379 37.422 1.00 22.70 138 GLY D C 1
ATOM 7019 O O . GLY D 1 146 ? 15.339 17.406 36.295 1.00 22.38 138 GLY D O 1
ATOM 7020 N N . GLY D 1 147 ? 13.706 16.736 37.696 1.00 21.85 139 GLY D N 1
ATOM 7021 C CA . GLY D 1 147 ? 12.973 16.044 36.661 1.00 20.18 139 GLY D CA 1
ATOM 7022 C C . GLY D 1 147 ? 13.564 14.727 36.213 1.00 18.91 139 GLY D C 1
ATOM 7023 O O . GLY D 1 147 ? 13.149 14.206 35.173 1.00 19.83 139 GLY D O 1
ATOM 7024 N N . GLN D 1 148 ? 14.498 14.153 36.969 1.00 19.47 140 GLN D N 1
ATOM 7025 C CA . GLN D 1 148 ? 15.043 12.856 36.582 1.00 18.08 140 GLN D CA 1
ATOM 7026 C C . GLN D 1 148 ? 13.965 11.788 36.665 1.00 16.32 140 GLN D C 1
ATOM 7027 O O . GLN D 1 148 ? 13.009 11.903 37.430 1.00 18.23 140 GLN D O 1
ATOM 7033 N N . THR D 1 149 ? 14.133 10.733 35.877 1.00 15.21 141 THR D N 1
ATOM 7034 C CA . THR D 1 149 ? 13.359 9.514 36.047 1.00 17.61 141 THR D CA 1
ATOM 7035 C C . THR D 1 149 ? 14.286 8.487 36.681 1.00 17.52 141 THR D C 1
ATOM 7036 O O . THR D 1 149 ? 15.426 8.314 36.231 1.00 19.03 141 THR D O 1
ATOM 7040 N N . GLN D 1 150 ? 13.843 7.889 37.775 1.00 17.33 142 GLN D N 1
ATOM 7041 C CA . GLN D 1 150 ? 14.660 6.950 38.526 1.00 15.12 142 GLN D CA 1
ATOM 7042 C C . GLN D 1 150 ? 14.090 5.550 38.372 1.00 14.05 142 GLN D C 1
ATOM 7043 O O . GLN D 1 150 ? 12.877 5.371 38.249 1.00 14.18 142 GLN D O 1
ATOM 7049 N N . PHE D 1 151 ? 14.981 4.559 38.347 1.00 14.56 143 PHE D N 1
ATOM 7050 C CA . PHE D 1 151 ? 14.614 3.173 38.087 1.00 11.82 143 PHE D CA 1
ATOM 7051 C C . PHE D 1 151 ? 15.284 2.301 39.134 1.00 15.21 143 PHE D C 1
ATOM 7052 O O . PHE D 1 151 ? 16.503 2.405 39.337 1.00 13.92 143 PHE D O 1
ATOM 7060 N N . ALA D 1 152 ? 14.514 1.425 39.768 1.00 10.93 144 ALA D N 1
ATOM 7061 C CA . ALA D 1 152 ? 15.044 0.540 40.797 1.00 12.01 144 ALA D CA 1
ATOM 7062 C C . ALA D 1 152 ? 14.983 -0.897 40.301 1.00 11.53 144 ALA D C 1
ATOM 7063 O O . ALA D 1 152 ? 13.917 -1.365 39.906 1.00 10.62 144 ALA D O 1
ATOM 7065 N N . ASP D 1 153 ? 16.128 -1.590 40.328 1.00 11.23 145 ASP D N 1
ATOM 7066 C CA . ASP D 1 153 ? 16.259 -2.935 39.766 1.00 11.32 145 ASP D CA 1
ATOM 7067 C C . ASP D 1 153 ? 15.696 -3.941 40.760 1.00 12.26 145 ASP D C 1
ATOM 7068 O O . ASP D 1 153 ? 16.349 -4.265 41.759 1.00 12.08 145 ASP D O 1
ATOM 7073 N N . MET D 1 154 ? 14.502 -4.466 40.464 1.00 11.05 146 MET D N 1
ATOM 7074 C CA . MET D 1 154 ? 13.877 -5.457 41.322 1.00 11.18 146 MET D CA 1
ATOM 7075 C C . MET D 1 154 ? 14.549 -6.825 41.234 1.00 15.67 146 MET D C 1
ATOM 7076 O O . MET D 1 154 ? 14.337 -7.658 42.127 1.00 12.01 146 MET D O 1
ATOM 7081 N N . ARG D 1 155 ? 15.326 -7.086 40.173 1.00 15.24 147 ARG D N 1
ATOM 7082 C CA . ARG D 1 155 ? 16.102 -8.327 40.113 1.00 12.53 147 ARG D CA 1
ATOM 7083 C C . ARG D 1 155 ? 17.264 -8.280 41.098 1.00 14.31 147 ARG D C 1
ATOM 7084 O O . ARG D 1 155 ? 17.509 -9.239 41.848 1.00 13.62 147 ARG D O 1
ATOM 7092 N N . ALA D 1 156 ? 18.027 -7.180 41.069 1.00 13.93 148 ALA D N 1
ATOM 7093 C CA . ALA D 1 156 ? 19.130 -7.017 42.006 1.00 15.01 148 ALA D CA 1
ATOM 7094 C C . ALA D 1 156 ? 18.625 -7.044 43.443 1.00 14.67 148 ALA D C 1
ATOM 7095 O O . ALA D 1 156 ? 19.267 -7.630 44.323 1.00 16.82 148 ALA D O 1
ATOM 7097 N N . ALA D 1 157 ? 17.459 -6.434 43.695 1.00 12.96 149 ALA D N 1
ATOM 7098 C CA . ALA D 1 157 ? 16.907 -6.428 45.050 1.00 13.08 149 ALA D CA 1
ATOM 7099 C C . ALA D 1 157 ? 16.580 -7.839 45.516 1.00 13.55 149 ALA D C 1
ATOM 7100 O O . ALA D 1 157 ? 16.947 -8.234 46.628 1.00 14.21 149 ALA D O 1
ATOM 7102 N N . TYR D 1 158 ? 15.942 -8.632 44.655 1.00 13.76 150 TYR D N 1
ATOM 7103 C CA . TYR D 1 158 ? 15.687 -10.029 44.988 1.00 14.59 150 TYR D CA 1
ATOM 7104 C C . TYR D 1 158 ? 16.999 -10.768 45.249 1.00 14.91 150 TYR D C 1
ATOM 7105 O O . TYR D 1 158 ? 17.126 -11.513 46.234 1.00 18.37 150 TYR D O 1
ATOM 7114 N N . ASP D 1 159 ? 17.990 -10.561 44.379 1.00 14.97 151 ASP D N 1
ATOM 7115 C CA . ASP D 1 159 ? 19.259 -11.278 44.493 1.00 26.05 151 ASP D CA 1
ATOM 7116 C C . ASP D 1 159 ? 19.951 -11.018 45.829 1.00 26.06 151 ASP D C 1
ATOM 7117 O O . ASP D 1 159 ? 20.583 -11.922 46.378 1.00 17.72 151 ASP D O 1
ATOM 7122 N N . LYS D 1 160 ? 19.829 -9.813 46.370 1.00 18.02 152 LYS D N 1
ATOM 7123 C CA . LYS D 1 160 ? 20.574 -9.405 47.550 1.00 22.01 152 LYS D CA 1
ATOM 7124 C C . LYS D 1 160 ? 19.777 -9.549 48.845 1.00 20.25 152 LYS D C 1
ATOM 7125 O O . LYS D 1 160 ? 20.290 -9.185 49.903 1.00 17.97 152 LYS D O 1
ATOM 7131 N N . LEU D 1 161 ? 18.550 -10.078 48.794 1.00 16.47 153 LEU D N 1
ATOM 7132 C CA . LEU D 1 161 ? 17.722 -10.168 49.988 1.00 18.49 153 LEU D CA 1
ATOM 7133 C C . LEU D 1 161 ? 18.404 -10.987 51.086 1.00 19.98 153 LEU D C 1
ATOM 7134 O O . LEU D 1 161 ? 18.974 -12.050 50.813 1.00 20.47 153 LEU D O 1
ATOM 7139 N N . PRO D 1 162 ? 18.314 -10.549 52.338 1.00 20.29 154 PRO D N 1
ATOM 7140 C CA . PRO D 1 162 ? 18.720 -11.402 53.459 1.00 26.84 154 PRO D CA 1
ATOM 7141 C C . PRO D 1 162 ? 18.009 -12.742 53.374 1.00 27.88 154 PRO D C 1
ATOM 7142 O O . PRO D 1 162 ? 16.861 -12.820 52.934 1.00 25.19 154 PRO D O 1
ATOM 7146 N N . ASP D 1 163 ? 18.708 -13.794 53.817 1.00 29.19 155 ASP D N 1
ATOM 7147 C CA A ASP D 1 163 ? 18.191 -15.152 53.678 0.47 31.06 155 ASP D CA 1
ATOM 7148 C CA B ASP D 1 163 ? 18.189 -15.151 53.674 0.53 31.08 155 ASP D CA 1
ATOM 7149 C C . ASP D 1 163 ? 16.783 -15.284 54.246 1.00 29.19 155 ASP D C 1
ATOM 7150 O O . ASP D 1 163 ? 15.920 -15.927 53.640 1.00 29.31 155 ASP D O 1
ATOM 7159 N N . HIS D 1 164 ? 16.528 -14.686 55.415 1.00 28.25 156 HIS D N 1
ATOM 7160 C CA . HIS D 1 164 ? 15.212 -14.860 56.023 1.00 30.80 156 HIS D CA 1
ATOM 7161 C C . HIS D 1 164 ? 14.117 -14.221 55.173 1.00 27.23 156 HIS D C 1
ATOM 7162 O O . HIS D 1 164 ? 13.035 -14.800 55.028 1.00 28.48 156 HIS D O 1
ATOM 7169 N N . LEU D 1 165 ? 14.394 -13.070 54.545 1.00 21.60 157 LEU D N 1
ATOM 7170 C CA . LEU D 1 165 ? 13.403 -12.480 53.643 1.00 25.46 157 LEU D CA 1
ATOM 7171 C C . LEU D 1 165 ? 13.272 -13.283 52.355 1.00 25.56 157 LEU D C 1
ATOM 7172 O O . LEU D 1 165 ? 12.172 -13.398 51.800 1.00 23.29 157 LEU D O 1
ATOM 7177 N N . ARG D 1 166 ? 14.384 -13.837 51.869 1.00 27.56 158 ARG D N 1
ATOM 7178 C CA A ARG D 1 166 ? 14.347 -14.673 50.675 0.52 29.63 158 ARG D CA 1
ATOM 7179 C CA B ARG D 1 166 ? 14.346 -14.679 50.677 0.48 29.67 158 ARG D CA 1
ATOM 7180 C C . ARG D 1 166 ? 13.386 -15.847 50.854 1.00 29.38 158 ARG D C 1
ATOM 7181 O O . ARG D 1 166 ? 12.587 -16.156 49.962 1.00 29.06 158 ARG D O 1
ATOM 7196 N N . LYS D 1 167 ? 13.454 -16.516 52.005 1.00 28.01 159 LYS D N 1
ATOM 7197 C CA . LYS D 1 167 ? 12.581 -17.658 52.239 1.00 30.38 159 LYS D CA 1
ATOM 7198 C C . LYS D 1 167 ? 11.121 -17.230 52.325 1.00 28.42 159 LYS D C 1
ATOM 7199 O O . LYS D 1 167 ? 10.239 -17.912 51.793 1.00 31.09 159 LYS D O 1
ATOM 7201 N N . VAL D 1 168 ? 10.856 -16.074 52.937 1.00 26.80 160 VAL D N 1
ATOM 7202 C CA . VAL D 1 168 ? 9.476 -15.655 53.195 1.00 26.38 160 VAL D CA 1
ATOM 7203 C C . VAL D 1 168 ? 8.743 -15.311 51.900 1.00 22.82 160 VAL D C 1
ATOM 7204 O O . VAL D 1 168 ? 7.570 -15.666 51.725 1.00 21.95 160 VAL D O 1
ATOM 7208 N N . VAL D 1 169 ? 9.400 -14.600 50.981 1.00 20.62 161 VAL D N 1
ATOM 7209 C CA . VAL D 1 169 ? 8.678 -14.065 49.827 1.00 18.52 161 VAL D CA 1
ATOM 7210 C C . VAL D 1 169 ? 8.329 -15.097 48.755 1.00 20.79 161 VAL D C 1
ATOM 7211 O O . VAL D 1 169 ? 7.386 -14.871 47.994 1.00 16.65 161 VAL D O 1
ATOM 7215 N N . GLU D 1 170 ? 9.033 -16.236 48.690 1.00 23.83 162 GLU D N 1
ATOM 7216 C CA . GLU D 1 170 ? 9.000 -17.080 47.490 1.00 28.89 162 GLU D CA 1
ATOM 7217 C C . GLU D 1 170 ? 7.594 -17.443 46.990 1.00 28.33 162 GLU D C 1
ATOM 7218 O O . GLU D 1 170 ? 7.311 -17.334 45.787 1.00 29.73 162 GLU D O 1
ATOM 7224 N N . GLY D 1 171 ? 6.717 -17.902 47.867 1.00 23.62 163 GLY D N 1
ATOM 7225 C CA . GLY D 1 171 ? 5.382 -18.274 47.426 1.00 25.48 163 GLY D CA 1
ATOM 7226 C C . GLY D 1 171 ? 4.300 -17.219 47.592 1.00 23.48 163 GLY D C 1
ATOM 7227 O O . GLY D 1 171 ? 3.113 -17.533 47.435 1.00 22.97 163 GLY D O 1
ATOM 7228 N N . LEU D 1 172 ? 4.658 -15.990 47.944 1.00 19.11 164 LEU D N 1
ATOM 7229 C CA . LEU D 1 172 ? 3.639 -14.999 48.280 1.00 23.12 164 LEU D CA 1
ATOM 7230 C C . LEU D 1 172 ? 2.976 -14.364 47.052 1.00 22.11 164 LEU D C 1
ATOM 7231 O O . LEU D 1 172 ? 3.509 -14.343 45.942 1.00 17.17 164 LEU D O 1
ATOM 7236 N N . SER D 1 173 ? 1.768 -13.857 47.282 1.00 21.52 165 SER D N 1
ATOM 7237 C CA . SER D 1 173 ? 1.032 -13.027 46.344 1.00 20.25 165 SER D CA 1
ATOM 7238 C C . SER D 1 173 ? 0.625 -11.738 47.040 1.00 19.31 165 SER D C 1
ATOM 7239 O O . SER D 1 173 ? 0.519 -11.685 48.267 1.00 18.30 165 SER D O 1
ATOM 7242 N N . CYS D 1 174 ? 0.387 -10.692 46.246 1.00 18.48 166 CYS D N 1
ATOM 7243 C CA . CYS D 1 174 ? -0.030 -9.410 46.789 1.00 15.98 166 CYS D CA 1
ATOM 7244 C C . CYS D 1 174 ? -1.299 -8.929 46.104 1.00 18.00 166 CYS D C 1
ATOM 7245 O O . CYS D 1 174 ? -1.577 -9.284 44.953 1.00 17.96 166 CYS D O 1
ATOM 7248 N N . HIS D 1 175 ? -2.038 -8.076 46.827 1.00 15.87 167 HIS D N 1
ATOM 7249 C CA . HIS D 1 175 ? -3.186 -7.350 46.289 1.00 18.36 167 HIS D CA 1
ATOM 7250 C C . HIS D 1 175 ? -2.695 -6.041 45.688 1.00 15.81 167 HIS D C 1
ATOM 7251 O O . HIS D 1 175 ? -1.911 -5.330 46.323 1.00 18.42 167 HIS D O 1
ATOM 7258 N N . TYR D 1 176 ? -3.171 -5.722 44.487 1.00 18.56 168 TYR D N 1
ATOM 7259 C CA . TYR D 1 176 ? -2.837 -4.492 43.779 1.00 20.06 168 TYR D CA 1
ATOM 7260 C C . TYR D 1 176 ? -4.123 -3.709 43.545 1.00 17.58 168 TYR D C 1
ATOM 7261 O O . TYR D 1 176 ? -5.099 -4.254 43.021 1.00 18.86 168 TYR D O 1
ATOM 7270 N N . ASP D 1 177 ? -4.125 -2.440 43.942 1.00 17.87 169 ASP D N 1
ATOM 7271 C CA . ASP D 1 177 ? -5.376 -1.717 44.170 1.00 22.40 169 ASP D CA 1
ATOM 7272 C C . ASP D 1 177 ? -5.133 -0.229 43.905 1.00 21.35 169 ASP D C 1
ATOM 7273 O O . ASP D 1 177 ? -4.641 0.475 44.786 1.00 22.28 169 ASP D O 1
ATOM 7278 N N . ILE D 1 178 ? -5.523 0.245 42.714 1.00 17.45 170 ILE D N 1
ATOM 7279 C CA . ILE D 1 178 ? -5.228 1.625 42.326 1.00 19.84 170 ILE D CA 1
ATOM 7280 C C . ILE D 1 178 ? -6.004 2.609 43.196 1.00 20.31 170 ILE D C 1
ATOM 7281 O O . ILE D 1 178 ? -5.499 3.685 43.547 1.00 18.25 170 ILE D O 1
ATOM 7286 N N . MET D 1 179 ? -7.236 2.257 43.577 1.00 18.27 171 MET D N 1
ATOM 7287 C CA . MET D 1 179 ? -8.019 3.174 44.400 1.00 19.92 171 MET D CA 1
ATOM 7288 C C . MET D 1 179 ? -7.427 3.294 45.798 1.00 19.56 171 MET D C 1
ATOM 7289 O O . MET D 1 179 ? -7.394 4.385 46.366 1.00 22.31 171 MET D O 1
ATOM 7294 N N . ALA D 1 180 ? -6.897 2.196 46.350 1.00 20.03 172 ALA D N 1
ATOM 7295 C CA . ALA D 1 180 ? -6.224 2.309 47.639 1.00 21.57 172 ALA D CA 1
ATOM 7296 C C . ALA D 1 180 ? -4.952 3.151 47.530 1.00 20.59 172 ALA D C 1
ATOM 7297 O O . ALA D 1 180 ? -4.680 3.988 48.400 1.00 22.54 172 ALA D O 1
ATOM 7299 N N . SER D 1 181 ? -4.158 2.956 46.472 1.00 19.37 173 SER D N 1
ATOM 7300 C CA . SER D 1 181 ? -2.919 3.725 46.357 1.00 18.59 173 SER D CA 1
ATOM 7301 C C . SER D 1 181 ? -3.207 5.199 46.081 1.00 19.75 173 SER D C 1
ATOM 7302 O O . SER D 1 181 ? -2.485 6.082 46.568 1.00 16.65 173 SER D O 1
ATOM 7305 N N . ARG D 1 182 ? -4.254 5.491 45.305 1.00 17.30 174 ARG D N 1
ATOM 7306 C CA . ARG D 1 182 ? -4.656 6.882 45.138 1.00 19.80 174 ARG D CA 1
ATOM 7307 C C . ARG D 1 182 ? -5.114 7.477 46.469 1.00 21.35 174 ARG D C 1
ATOM 7308 O O . ARG D 1 182 ? -4.807 8.634 46.779 1.00 22.40 174 ARG D O 1
ATOM 7316 N N . ALA D 1 183 ? -5.883 6.714 47.256 1.00 21.31 175 ALA D N 1
ATOM 7317 C CA . ALA D 1 183 ? -6.316 7.215 48.557 1.00 20.90 175 ALA D CA 1
ATOM 7318 C C . ALA D 1 183 ? -5.120 7.456 49.468 1.00 21.48 175 ALA D C 1
ATOM 7319 O O . ALA D 1 183 ? -5.090 8.441 50.217 1.00 24.40 175 ALA D O 1
ATOM 7321 N N . ALA D 1 184 ? -4.101 6.593 49.380 1.00 20.50 176 ALA D N 1
ATOM 7322 C CA . ALA D 1 184 ? -2.899 6.785 50.186 1.00 19.88 176 ALA D CA 1
ATOM 7323 C C . ALA D 1 184 ? -2.186 8.090 49.837 1.00 23.66 176 ALA D C 1
ATOM 7324 O O . ALA D 1 184 ? -1.532 8.692 50.699 1.00 25.04 176 ALA D O 1
ATOM 7326 N N . ALA D 1 185 ? -2.323 8.550 48.594 1.00 19.25 177 ALA D N 1
ATOM 7327 C CA . ALA D 1 185 ? -1.799 9.828 48.140 1.00 18.20 177 ALA D CA 1
ATOM 7328 C C . ALA D 1 185 ? -2.766 10.989 48.361 1.00 22.72 177 ALA D C 1
ATOM 7329 O O . ALA D 1 185 ? -2.441 12.126 47.996 1.00 23.20 177 ALA D O 1
ATOM 7331 N N . GLY D 1 186 ? -3.935 10.735 48.941 1.00 19.97 178 GLY D N 1
ATOM 7332 C CA . GLY D 1 186 ? -4.891 11.787 49.244 1.00 21.18 178 GLY D CA 1
ATOM 7333 C C . GLY D 1 186 ? -5.981 12.018 48.220 1.00 21.80 178 GLY D C 1
ATOM 7334 O O . GLY D 1 186 ? -6.692 13.032 48.323 1.00 22.90 178 GLY D O 1
ATOM 7335 N N . PHE D 1 187 ? -6.162 11.107 47.262 1.00 21.25 179 PHE D N 1
ATOM 7336 C CA . PHE D 1 187 ? -7.173 11.233 46.216 1.00 27.56 179 PHE D CA 1
ATOM 7337 C C . PHE D 1 187 ? -8.283 10.220 46.462 1.00 27.74 179 PHE D C 1
ATOM 7338 O O . PHE D 1 187 ? -8.037 9.007 46.479 1.00 21.39 179 PHE D O 1
ATOM 7346 N N . TYR D 1 188 ? -9.496 10.727 46.654 1.00 27.08 180 TYR D N 1
ATOM 7347 C CA . TYR D 1 188 ? -10.646 9.919 47.028 1.00 30.44 180 TYR D CA 1
ATOM 7348 C C . TYR D 1 188 ? -11.798 10.009 46.042 1.00 32.30 180 TYR D C 1
ATOM 7349 O O . TYR D 1 188 ? -12.835 9.381 46.267 1.00 36.99 180 TYR D O 1
ATOM 7358 N N . ASP D 1 189 ? -11.667 10.778 44.976 1.00 35.86 181 ASP D N 1
ATOM 7359 C CA . ASP D 1 189 ? -12.772 10.984 44.057 1.00 44.55 181 ASP D CA 1
ATOM 7360 C C . ASP D 1 189 ? -12.644 9.988 42.916 1.00 47.09 181 ASP D C 1
ATOM 7361 O O . ASP D 1 189 ? -11.666 10.021 42.162 1.00 50.04 181 ASP D O 1
ATOM 7363 N N . ALA D 1 190 ? -13.617 9.093 42.799 1.00 45.15 182 ALA D N 1
ATOM 7364 C CA . ALA D 1 190 ? -13.637 8.190 41.661 1.00 40.96 182 ALA D CA 1
ATOM 7365 C C . ALA D 1 190 ? -15.065 7.726 41.444 1.00 38.17 182 ALA D C 1
ATOM 7366 O O . ALA D 1 190 ? -15.746 7.335 42.396 1.00 36.69 182 ALA D O 1
ATOM 7368 N N . SER D 1 191 ? -15.494 7.743 40.186 1.00 36.92 183 SER D N 1
ATOM 7369 C CA . SER D 1 191 ? -16.823 7.260 39.851 1.00 41.37 183 SER D CA 1
ATOM 7370 C C . SER D 1 191 ? -16.928 5.775 40.167 1.00 40.59 183 SER D C 1
ATOM 7371 O O . SER D 1 191 ? -15.927 5.046 40.190 1.00 38.36 183 SER D O 1
ATOM 7374 N N . ASP D 1 192 ? -18.150 5.342 40.487 1.00 41.17 184 ASP D N 1
ATOM 7375 C CA . ASP D 1 192 ? -18.391 3.917 40.674 1.00 41.05 184 ASP D CA 1
ATOM 7376 C C . ASP D 1 192 ? -18.031 3.135 39.418 1.00 42.20 184 ASP D C 1
ATOM 7377 O O . ASP D 1 192 ? -17.612 1.973 39.506 1.00 42.81 184 ASP D O 1
ATOM 7379 N N . GLU D 1 193 ? -18.136 3.772 38.245 1.00 39.94 185 GLU D N 1
ATOM 7380 C CA . GLU D 1 193 ? -17.744 3.107 37.007 1.00 38.03 185 GLU D CA 1
ATOM 7381 C C . GLU D 1 193 ? -16.242 2.855 36.972 1.00 35.06 185 GLU D C 1
ATOM 7382 O O . GLU D 1 193 ? -15.795 1.744 36.655 1.00 35.07 185 GLU D O 1
ATOM 7384 N N . GLU D 1 194 ? -15.442 3.867 37.327 1.00 30.72 186 GLU D N 1
ATOM 7385 C CA . GLU D 1 194 ? -13.999 3.664 37.340 1.00 30.77 186 GLU D CA 1
ATOM 7386 C C . GLU D 1 194 ? -13.594 2.659 38.407 1.00 28.92 186 GLU D C 1
ATOM 7387 O O . GLU D 1 194 ? -12.696 1.838 38.182 1.00 29.13 186 GLU D O 1
ATOM 7393 N N . ARG D 1 195 ? -14.244 2.700 39.573 1.00 26.58 187 ARG D N 1
ATOM 7394 C CA . ARG D 1 195 ? -13.903 1.751 40.627 1.00 30.32 187 ARG D CA 1
ATOM 7395 C C . ARG D 1 195 ? -14.125 0.315 40.168 1.00 30.70 187 ARG D C 1
ATOM 7396 O O . ARG D 1 195 ? -13.307 -0.565 40.449 1.00 31.63 187 ARG D O 1
ATOM 7404 N N . LYS D 1 196 ? -15.203 0.069 39.426 1.00 32.07 188 LYS D N 1
ATOM 7405 C CA . LYS D 1 196 ? -15.449 -1.274 38.912 1.00 32.63 188 LYS D CA 1
ATOM 7406 C C . LYS D 1 196 ? -14.467 -1.629 37.806 1.00 31.91 188 LYS D C 1
ATOM 7407 O O . LYS D 1 196 ? -13.934 -2.743 37.777 1.00 27.95 188 LYS D O 1
ATOM 7409 N N . ALA D 1 197 ? -14.209 -0.691 36.888 1.00 34.24 189 ALA D N 1
ATOM 7410 C CA . ALA D 1 197 ? -13.313 -0.981 35.775 1.00 32.99 189 ALA D CA 1
ATOM 7411 C C . ALA D 1 197 ? -11.901 -1.288 36.251 1.00 32.80 189 ALA D C 1
ATOM 7412 O O . ALA D 1 197 ? -11.191 -2.065 35.605 1.00 35.23 189 ALA D O 1
ATOM 7414 N N . LEU D 1 198 ? -11.484 -0.711 37.380 1.00 30.42 190 LEU D N 1
ATOM 7415 C CA . LEU D 1 198 ? -10.134 -0.865 37.915 1.00 27.71 190 LEU D CA 1
ATOM 7416 C C . LEU D 1 198 ? -10.143 -1.620 39.244 1.00 23.77 190 LEU D C 1
ATOM 7417 O O . LEU D 1 198 ? -9.400 -1.293 40.168 1.00 19.57 190 LEU D O 1
ATOM 7422 N N . ALA D 1 199 ? -11.007 -2.623 39.365 1.00 24.27 191 ALA D N 1
ATOM 7423 C CA . ALA D 1 199 ? -11.132 -3.368 40.605 1.00 20.87 191 ALA D CA 1
ATOM 7424 C C . ALA D 1 199 ? -9.802 -4.026 40.975 1.00 21.70 191 ALA D C 1
ATOM 7425 O O . ALA D 1 199 ? -9.004 -4.369 40.098 1.00 20.68 191 ALA D O 1
ATOM 7427 N N . PRO D 1 200 ? -9.545 -4.210 42.270 1.00 22.62 192 PRO D N 1
ATOM 7428 C CA . PRO D 1 200 ? -8.282 -4.806 42.707 1.00 21.99 192 PRO D CA 1
ATOM 7429 C C . PRO D 1 200 ? -8.032 -6.174 42.089 1.00 18.25 192 PRO D C 1
ATOM 7430 O O . PRO D 1 200 ? -8.962 -6.929 41.787 1.00 19.06 192 PRO D O 1
ATOM 7434 N N . CYS D 1 201 ? -6.746 -6.490 41.913 1.00 17.33 193 CYS D N 1
ATOM 7435 C CA . CYS D 1 201 ? -6.318 -7.772 41.364 1.00 17.20 193 CYS D CA 1
ATOM 7436 C C . CYS D 1 201 ? -5.186 -8.340 42.209 1.00 17.54 193 CYS D C 1
ATOM 7437 O O . CYS D 1 201 ? -4.785 -7.769 43.232 1.00 20.66 193 CYS D O 1
ATOM 7440 N N . ILE D 1 202 ? -4.646 -9.470 41.759 1.00 19.27 194 ILE D N 1
ATOM 7441 C CA . ILE D 1 202 ? -3.620 -10.207 42.488 1.00 15.84 194 ILE D CA 1
ATOM 7442 C C . ILE D 1 202 ? -2.481 -10.517 41.528 1.00 19.89 194 ILE D C 1
ATOM 7443 O O . ILE D 1 202 ? -2.720 -10.847 40.358 1.00 17.78 194 ILE D O 1
ATOM 7448 N N . HIS D 1 203 ? -1.241 -10.359 42.007 1.00 19.66 195 HIS D N 1
ATOM 7449 C CA . HIS D 1 203 ? -0.048 -10.791 41.290 1.00 19.69 195 HIS D CA 1
ATOM 7450 C C . HIS D 1 203 ? 0.900 -11.470 42.267 1.00 18.18 195 HIS D C 1
ATOM 7451 O O . HIS D 1 203 ? 0.916 -11.155 43.465 1.00 15.25 195 HIS D O 1
ATOM 7458 N N . GLU D 1 204 ? 1.703 -12.389 41.733 1.00 13.78 196 GLU D N 1
ATOM 7459 C CA . GLU D 1 204 ? 2.734 -13.055 42.517 1.00 16.40 196 GLU D CA 1
ATOM 7460 C C . GLU D 1 204 ? 3.805 -12.062 42.944 1.00 16.49 196 GLU D C 1
ATOM 7461 O O . GLU D 1 204 ? 4.068 -11.067 42.257 1.00 17.68 196 GLU D O 1
ATOM 7467 N N . LEU D 1 205 ? 4.376 -12.294 44.132 1.00 15.29 197 LEU D N 1
ATOM 7468 C CA . LEU D 1 205 ? 5.397 -11.380 44.622 1.00 14.36 197 LEU D CA 1
ATOM 7469 C C . LEU D 1 205 ? 6.747 -11.630 43.959 1.00 15.26 197 LEU D C 1
ATOM 7470 O O . LEU D 1 205 ? 7.522 -10.686 43.785 1.00 13.42 197 LEU D O 1
ATOM 7475 N N . VAL D 1 206 ? 7.071 -12.881 43.632 1.00 15.22 198 VAL D N 1
ATOM 7476 C CA . VAL D 1 206 ? 8.344 -13.212 42.991 1.00 18.40 198 VAL D CA 1
ATOM 7477 C C . VAL D 1 206 ? 8.064 -13.533 41.529 1.00 19.93 198 VAL D C 1
ATOM 7478 O O . VAL D 1 206 ? 7.390 -14.527 41.229 1.00 18.26 198 VAL D O 1
ATOM 7482 N N . ARG D 1 207 ? 8.568 -12.694 40.616 1.00 18.63 199 ARG D N 1
ATOM 7483 C CA . ARG D 1 207 ? 8.377 -12.905 39.183 1.00 18.70 199 ARG D CA 1
ATOM 7484 C C . ARG D 1 207 ? 9.572 -13.634 38.591 1.00 18.98 199 ARG D C 1
ATOM 7485 O O . ARG D 1 207 ? 10.697 -13.448 39.049 1.00 15.70 199 ARG D O 1
ATOM 7493 N N . THR D 1 208 ? 9.341 -14.358 37.488 1.00 16.82 200 THR D N 1
ATOM 7494 C CA . THR D 1 208 ? 10.423 -14.954 36.707 1.00 18.59 200 THR D CA 1
ATOM 7495 C C . THR D 1 208 ? 10.351 -14.383 35.296 1.00 19.67 200 THR D C 1
ATOM 7496 O O . THR D 1 208 ? 9.351 -14.572 34.596 1.00 17.17 200 THR D O 1
ATOM 7500 N N . HIS D 1 209 ? 11.408 -13.683 34.882 1.00 18.49 201 HIS D N 1
ATOM 7501 C CA . HIS D 1 209 ? 11.352 -12.931 33.636 1.00 14.35 201 HIS D CA 1
ATOM 7502 C C . HIS D 1 209 ? 11.379 -13.894 32.455 1.00 16.49 201 HIS D C 1
ATOM 7503 O O . HIS D 1 209 ? 12.235 -14.789 32.413 1.00 17.58 201 HIS D O 1
ATOM 7510 N N . PRO D 1 210 ? 10.498 -13.721 31.466 1.00 19.10 202 PRO D N 1
ATOM 7511 C CA . PRO D 1 210 ? 10.433 -14.679 30.344 1.00 19.18 202 PRO D CA 1
ATOM 7512 C C . PRO D 1 210 ? 11.596 -14.594 29.364 1.00 17.58 202 PRO D C 1
ATOM 7513 O O . PRO D 1 210 ? 11.796 -15.542 28.595 1.00 19.16 202 PRO D O 1
ATOM 7517 N N . ILE D 1 211 ? 12.334 -13.492 29.322 1.00 15.85 203 ILE D N 1
ATOM 7518 C CA . ILE D 1 211 ? 13.482 -13.384 28.423 1.00 19.88 203 ILE D CA 1
ATOM 7519 C C . ILE D 1 211 ? 14.755 -13.874 29.090 1.00 22.78 203 ILE D C 1
ATOM 7520 O O . ILE D 1 211 ? 15.501 -14.679 28.526 1.00 23.18 203 ILE D O 1
ATOM 7525 N N . SER D 1 212 ? 15.032 -13.362 30.288 1.00 20.80 204 SER D N 1
ATOM 7526 C CA . SER D 1 212 ? 16.290 -13.605 30.973 1.00 19.83 204 SER D CA 1
ATOM 7527 C C . SER D 1 212 ? 16.215 -14.725 31.994 1.00 19.27 204 SER D C 1
ATOM 7528 O O . SER D 1 212 ? 17.266 -15.241 32.395 1.00 16.04 204 SER D O 1
ATOM 7531 N N . GLY D 1 213 ? 15.011 -15.123 32.408 1.00 13.66 205 GLY D N 1
ATOM 7532 C CA . GLY D 1 213 ? 14.866 -16.046 33.521 1.00 15.91 205 GLY D CA 1
ATOM 7533 C C . GLY D 1 213 ? 15.145 -15.442 34.887 1.00 14.96 205 GLY D C 1
ATOM 7534 O O . GLY D 1 213 ? 15.070 -16.163 35.892 1.00 15.02 205 GLY D O 1
ATOM 7535 N N . ARG D 1 214 ? 15.449 -14.144 34.962 1.00 13.50 206 ARG D N 1
ATOM 7536 C CA . ARG D 1 214 ? 15.773 -13.519 36.242 1.00 14.05 206 ARG D CA 1
ATOM 7537 C C . ARG D 1 214 ? 14.551 -13.480 37.152 1.00 14.48 206 ARG D C 1
ATOM 7538 O O . ARG D 1 214 ? 13.447 -13.131 36.718 1.00 16.54 206 ARG D O 1
ATOM 7546 N N . LYS D 1 215 ? 14.757 -13.809 38.422 1.00 13.43 207 LYS D N 1
ATOM 7547 C CA . LYS D 1 215 ? 13.726 -13.577 39.426 1.00 18.10 207 LYS D CA 1
ATOM 7548 C C . LYS D 1 215 ? 13.764 -12.130 39.918 1.00 15.93 207 LYS D C 1
ATOM 7549 O O . LYS D 1 215 ? 14.826 -11.497 39.985 1.00 12.19 207 LYS D O 1
ATOM 7555 N N . SER D 1 216 ? 12.591 -11.608 40.281 1.00 12.82 208 SER D N 1
ATOM 7556 C CA . SER D 1 216 ? 12.535 -10.228 40.747 1.00 13.93 208 SER D CA 1
ATOM 7557 C C . SER D 1 216 ? 11.308 -10.042 41.632 1.00 15.94 208 SER D C 1
ATOM 7558 O O . SER D 1 216 ? 10.341 -10.812 41.559 1.00 13.17 208 SER D O 1
ATOM 7561 N N . LEU D 1 217 ? 11.351 -8.989 42.454 1.00 13.49 209 LEU D N 1
ATOM 7562 C CA . LEU D 1 217 ? 10.249 -8.667 43.341 1.00 14.95 209 LEU D CA 1
ATOM 7563 C C . LEU D 1 217 ? 9.260 -7.767 42.617 1.00 14.86 209 LEU D C 1
ATOM 7564 O O . LEU D 1 217 ? 9.657 -6.766 42.013 1.00 16.01 209 LEU D O 1
ATOM 7569 N N . TYR D 1 218 ? 7.970 -8.118 42.694 1.00 11.52 210 TYR D N 1
ATOM 7570 C CA . TYR D 1 218 ? 6.918 -7.327 42.049 1.00 12.57 210 TYR D CA 1
ATOM 7571 C C . TYR D 1 218 ? 6.407 -6.252 43.009 1.00 12.64 210 TYR D C 1
ATOM 7572 O O . TYR D 1 218 ? 5.264 -6.279 43.481 1.00 13.12 210 TYR D O 1
ATOM 7581 N N . LEU D 1 219 ? 7.272 -5.286 43.276 1.00 10.99 211 LEU D N 1
ATOM 7582 C CA . LEU D 1 219 ? 6.914 -4.180 44.142 1.00 15.78 211 LEU D CA 1
ATOM 7583 C C . LEU D 1 219 ? 6.244 -3.073 43.338 1.00 14.63 211 LEU D C 1
ATOM 7584 O O . LEU D 1 219 ? 6.503 -2.897 42.145 1.00 13.77 211 LEU D O 1
ATOM 7589 N N . SER D 1 220 ? 5.367 -2.334 44.009 1.00 14.73 212 SER D N 1
ATOM 7590 C CA . SER D 1 220 ? 4.692 -1.187 43.413 1.00 17.51 212 SER D CA 1
ATOM 7591 C C . SER D 1 220 ? 3.939 -0.456 44.509 1.00 15.24 212 SER D C 1
ATOM 7592 O O . SER D 1 220 ? 3.501 -1.073 45.488 1.00 15.91 212 SER D O 1
ATOM 7595 N N . SER D 1 221 ? 3.816 0.868 44.351 1.00 16.51 213 SER D N 1
ATOM 7596 C CA . SER D 1 221 ? 2.924 1.622 45.221 1.00 15.84 213 SER D CA 1
ATOM 7597 C C . SER D 1 221 ? 1.499 1.107 45.121 1.00 15.96 213 SER D C 1
ATOM 7598 O O . SER D 1 221 ? 0.707 1.320 46.043 1.00 16.50 213 SER D O 1
ATOM 7601 N N . HIS D 1 222 ? 1.154 0.441 44.017 1.00 14.22 214 HIS D N 1
ATOM 7602 C CA . HIS D 1 222 ? -0.182 -0.124 43.872 1.00 16.98 214 HIS D CA 1
ATOM 7603 C C . HIS D 1 222 ? -0.416 -1.334 44.769 1.00 16.67 214 HIS D C 1
ATOM 7604 O O . HIS D 1 222 ? -1.572 -1.677 45.021 1.00 18.67 214 HIS D O 1
ATOM 7611 N N . ALA D 1 223 ? 0.642 -2.009 45.221 1.00 16.03 215 ALA D N 1
ATOM 7612 C CA . ALA D 1 223 ? 0.486 -3.188 46.068 1.00 18.95 215 ALA D CA 1
ATOM 7613 C C . ALA D 1 223 ? 0.165 -2.774 47.500 1.00 19.42 215 ALA D C 1
ATOM 7614 O O . ALA D 1 223 ? 0.882 -1.970 48.094 1.00 23.50 215 ALA D O 1
ATOM 7616 N N . THR D 1 224 ? -0.890 -3.346 48.066 1.00 20.81 216 THR D N 1
ATOM 7617 C CA . THR D 1 224 ? -1.322 -2.961 49.402 1.00 20.35 216 THR D CA 1
ATOM 7618 C C . THR D 1 224 ? -0.874 -3.942 50.480 1.00 19.08 216 THR D C 1
ATOM 7619 O O . THR D 1 224 ? -0.319 -3.521 51.500 1.00 19.45 216 THR D O 1
ATOM 7623 N N . HIS D 1 225 ? -1.108 -5.236 50.295 1.00 16.08 217 HIS D N 1
ATOM 7624 C CA . HIS D 1 225 ? -0.747 -6.207 51.325 1.00 20.50 217 HIS D CA 1
ATOM 7625 C C . HIS D 1 225 ? -0.679 -7.600 50.704 1.00 19.55 217 HIS D C 1
ATOM 7626 O O . HIS D 1 225 ? -0.849 -7.774 49.495 1.00 18.78 217 HIS D O 1
ATOM 7633 N N . VAL D 1 226 ? -0.426 -8.599 51.550 1.00 17.41 218 VAL D N 1
ATOM 7634 C CA . VAL D 1 226 ? -0.106 -9.952 51.103 1.00 17.56 218 VAL D CA 1
ATOM 7635 C C . VAL D 1 226 ? -1.369 -10.801 51.190 1.00 18.64 218 VAL D C 1
ATOM 7636 O O . VAL D 1 226 ? -2.045 -10.804 52.221 1.00 20.63 218 VAL D O 1
ATOM 7640 N N . VAL D 1 227 ? -1.675 -11.525 50.108 1.00 16.63 219 VAL D N 1
ATOM 7641 C CA . VAL D 1 227 ? -2.848 -12.389 50.068 1.00 19.54 219 VAL D CA 1
ATOM 7642 C C . VAL D 1 227 ? -2.733 -13.484 51.116 1.00 21.65 219 VAL D C 1
ATOM 7643 O O . VAL D 1 227 ? -1.710 -14.176 51.209 1.00 18.91 219 VAL D O 1
ATOM 7647 N N . GLY D 1 228 ? -3.816 -13.693 51.863 1.00 24.00 220 GLY D N 1
ATOM 7648 C CA . GLY D 1 228 ? -3.861 -14.721 52.877 1.00 25.36 220 GLY D CA 1
ATOM 7649 C C . GLY D 1 228 ? -3.151 -14.372 54.169 1.00 28.29 220 GLY D C 1
ATOM 7650 O O . GLY D 1 228 ? -3.169 -15.184 55.101 1.00 30.46 220 GLY D O 1
ATOM 7651 N N . TRP D 1 229 ? -2.573 -13.165 54.281 1.00 23.09 221 TRP D N 1
ATOM 7652 C CA . TRP D 1 229 ? -1.961 -12.727 55.519 1.00 22.01 221 TRP D CA 1
ATOM 7653 C C . TRP D 1 229 ? -2.830 -11.665 56.165 1.00 22.29 221 TRP D C 1
ATOM 7654 O O . TRP D 1 229 ? -3.507 -10.908 55.465 1.00 26.05 221 TRP D O 1
ATOM 7665 N N . PRO D 1 230 ? -2.799 -11.541 57.490 1.00 23.62 222 PRO D N 1
ATOM 7666 C CA . PRO D 1 230 ? -3.412 -10.365 58.120 1.00 22.65 222 PRO D CA 1
ATOM 7667 C C . PRO D 1 230 ? -2.786 -9.105 57.543 1.00 21.59 222 PRO D C 1
ATOM 7668 O O . PRO D 1 230 ? -1.606 -9.092 57.177 1.00 21.31 222 PRO D O 1
ATOM 7672 N N . GLU D 1 231 ? -3.596 -8.056 57.403 1.00 22.66 223 GLU D N 1
ATOM 7673 C CA A GLU D 1 231 ? -3.117 -6.837 56.751 0.51 22.94 223 GLU D CA 1
ATOM 7674 C CA B GLU D 1 231 ? -3.108 -6.851 56.739 0.49 22.89 223 GLU D CA 1
ATOM 7675 C C . GLU D 1 231 ? -1.856 -6.272 57.391 1.00 23.48 223 GLU D C 1
ATOM 7676 O O . GLU D 1 231 ? -0.912 -5.941 56.659 1.00 24.15 223 GLU D O 1
ATOM 7687 N N . PRO D 1 232 ? -1.771 -6.122 58.722 1.00 24.45 224 PRO D N 1
ATOM 7688 C CA . PRO D 1 232 ? -0.566 -5.476 59.277 1.00 24.70 224 PRO D CA 1
ATOM 7689 C C . PRO D 1 232 ? 0.728 -6.209 58.949 1.00 23.45 224 PRO D C 1
ATOM 7690 O O . PRO D 1 232 ? 1.715 -5.564 58.577 1.00 20.77 224 PRO D O 1
ATOM 7694 N N . GLU D 1 233 ? 0.758 -7.540 59.074 1.00 20.24 225 GLU D N 1
ATOM 7695 C CA . GLU D 1 233 ? 1.979 -8.274 58.746 1.00 19.00 225 GLU D CA 1
ATOM 7696 C C . GLU D 1 233 ? 2.315 -8.146 57.267 1.00 19.35 225 GLU D C 1
ATOM 7697 O O . GLU D 1 233 ? 3.491 -8.029 56.897 1.00 19.72 225 GLU D O 1
ATOM 7703 N N . GLY D 1 234 ? 1.295 -8.139 56.406 1.00 21.62 226 GLY D N 1
ATOM 7704 C CA . GLY D 1 234 ? 1.543 -7.965 54.983 1.00 21.34 226 GLY D CA 1
ATOM 7705 C C . GLY D 1 234 ? 2.044 -6.574 54.648 1.00 22.45 226 GLY D C 1
ATOM 7706 O O . GLY D 1 234 ? 3.000 -6.414 53.878 1.00 19.13 226 GLY D O 1
ATOM 7707 N N . ARG D 1 235 ? 1.424 -5.548 55.236 1.00 20.97 227 ARG D N 1
ATOM 7708 C CA . ARG D 1 235 ? 1.891 -4.188 54.998 1.00 18.46 227 ARG D CA 1
ATOM 7709 C C . ARG D 1 235 ? 3.321 -4.017 55.474 1.00 19.39 227 ARG D C 1
ATOM 7710 O O . ARG D 1 235 ? 4.117 -3.320 54.830 1.00 17.76 227 ARG D O 1
ATOM 7718 N N . ASP D 1 236 ? 3.667 -4.640 56.603 1.00 18.61 228 ASP D N 1
ATOM 7719 C CA . ASP D 1 236 ? 5.010 -4.456 57.134 1.00 19.42 228 ASP D CA 1
ATOM 7720 C C . ASP D 1 236 ? 6.062 -5.127 56.260 1.00 18.26 228 ASP D C 1
ATOM 7721 O O . ASP D 1 236 ? 7.169 -4.596 56.100 1.00 18.60 228 ASP D O 1
ATOM 7726 N N . LEU D 1 237 ? 5.748 -6.298 55.703 1.00 17.85 229 LEU D N 1
ATOM 7727 C CA . LEU D 1 237 ? 6.683 -6.954 54.791 1.00 21.87 229 LEU D CA 1
ATOM 7728 C C . LEU D 1 237 ? 6.921 -6.104 53.551 1.00 20.53 229 LEU D C 1
ATOM 7729 O O . LEU D 1 237 ? 8.067 -5.918 53.123 1.00 20.97 229 LEU D O 1
ATOM 7734 N N . LEU D 1 238 ? 5.848 -5.569 52.965 1.00 16.51 230 LEU D N 1
ATOM 7735 C CA . LEU D 1 238 ? 6.012 -4.750 51.768 1.00 14.86 230 LEU D CA 1
ATOM 7736 C C . LEU D 1 238 ? 6.789 -3.477 52.069 1.00 16.65 230 LEU D C 1
ATOM 7737 O O . LEU D 1 238 ? 7.547 -3.001 51.212 1.00 15.14 230 LEU D O 1
ATOM 7742 N N . ARG D 1 239 ? 6.601 -2.914 53.271 1.00 16.89 231 ARG D N 1
ATOM 7743 C CA . ARG D 1 239 ? 7.372 -1.753 53.704 1.00 19.62 231 ARG D CA 1
ATOM 7744 C C . ARG D 1 239 ? 8.860 -2.071 53.769 1.00 15.45 231 ARG D C 1
ATOM 7745 O O . ARG D 1 239 ? 9.696 -1.306 53.268 1.00 14.26 231 ARG D O 1
ATOM 7753 N N . GLU D 1 240 ? 9.205 -3.193 54.403 1.00 15.16 232 GLU D N 1
ATOM 7754 C CA . GLU D 1 240 ? 10.601 -3.597 54.522 1.00 14.09 232 GLU D CA 1
ATOM 7755 C C . GLU D 1 240 ? 11.208 -3.878 53.154 1.00 15.52 232 GLU D C 1
ATOM 7756 O O . GLU D 1 240 ? 12.308 -3.404 52.849 1.00 13.25 232 GLU D O 1
ATOM 7762 N N . LEU D 1 241 ? 10.485 -4.613 52.297 1.00 14.17 233 LEU D N 1
ATOM 7763 C CA . LEU D 1 241 ? 10.996 -4.920 50.962 1.00 13.51 233 LEU D CA 1
ATOM 7764 C C . LEU D 1 241 ? 11.181 -3.655 50.128 1.00 15.38 233 LEU D C 1
ATOM 7765 O O . LEU D 1 241 ? 12.182 -3.520 49.417 1.00 14.05 233 LEU D O 1
ATOM 7770 N N . THR D 1 242 ? 10.217 -2.725 50.187 1.00 13.45 234 THR D N 1
ATOM 7771 C CA . THR D 1 242 ? 10.299 -1.510 49.379 1.00 14.81 234 THR D CA 1
ATOM 7772 C C . THR D 1 242 ? 11.468 -0.635 49.818 1.00 16.80 234 THR D C 1
ATOM 7773 O O . THR D 1 242 ? 12.176 -0.058 48.977 1.00 15.89 234 THR D O 1
ATOM 7777 N N . GLU D 1 243 ? 11.694 -0.532 51.130 1.00 15.13 235 GLU D N 1
ATOM 7778 C CA . GLU D 1 243 ? 12.857 0.198 51.611 1.00 17.06 235 GLU D CA 1
ATOM 7779 C C . GLU D 1 243 ? 14.138 -0.470 51.132 1.00 15.79 235 GLU D C 1
ATOM 7780 O O . GLU D 1 243 ? 15.038 0.193 50.601 1.00 15.69 235 GLU D O 1
ATOM 7786 N N . PHE D 1 244 ? 14.214 -1.796 51.257 1.00 14.95 236 PHE D N 1
ATOM 7787 C CA . PHE D 1 244 ? 15.425 -2.493 50.829 1.00 17.01 236 PHE D CA 1
ATOM 7788 C C . PHE D 1 244 ? 15.650 -2.349 49.323 1.00 17.77 236 PHE D C 1
ATOM 7789 O O . PHE D 1 244 ? 16.783 -2.123 48.875 1.00 15.74 236 PHE D O 1
ATOM 7797 N N . ALA D 1 245 ? 14.590 -2.509 48.524 1.00 14.54 237 ALA D N 1
ATOM 7798 C CA . ALA D 1 245 ? 14.726 -2.553 47.070 1.00 13.64 237 ALA D CA 1
ATOM 7799 C C . ALA D 1 245 ? 14.961 -1.190 46.429 1.00 14.47 237 ALA D C 1
ATOM 7800 O O . ALA D 1 245 ? 15.370 -1.143 45.258 1.00 12.69 237 ALA D O 1
ATOM 7802 N N . THR D 1 246 ? 14.723 -0.089 47.143 1.00 12.70 238 THR D N 1
ATOM 7803 C CA . THR D 1 246 ? 14.954 1.231 46.569 1.00 13.16 238 THR D CA 1
ATOM 7804 C C . THR D 1 246 ? 16.156 1.931 47.181 1.00 15.95 238 THR D C 1
ATOM 7805 O O . THR D 1 246 ? 16.305 3.140 46.992 1.00 16.42 238 THR D O 1
ATOM 7809 N N . GLN D 1 247 ? 17.012 1.212 47.916 1.00 14.09 239 GLN D N 1
ATOM 7810 C CA . GLN D 1 247 ? 18.242 1.824 48.403 1.00 15.53 239 GLN D CA 1
ATOM 7811 C C . GLN D 1 247 ? 19.136 2.206 47.215 1.00 16.85 239 GLN D C 1
ATOM 7812 O O . GLN D 1 247 ? 19.011 1.649 46.121 1.00 12.60 239 GLN D O 1
ATOM 7818 N N . PRO D 1 248 ? 20.031 3.182 47.394 1.00 16.37 240 PRO D N 1
ATOM 7819 C CA . PRO D 1 248 ? 20.758 3.717 46.225 1.00 13.67 240 PRO D CA 1
ATOM 7820 C C . PRO D 1 248 ? 21.505 2.678 45.389 1.00 14.26 240 PRO D C 1
ATOM 7821 O O . PRO D 1 248 ? 21.564 2.843 44.163 1.00 14.84 240 PRO D O 1
ATOM 7825 N N . GLN D 1 249 ? 22.031 1.595 45.982 1.00 13.56 241 GLN D N 1
ATOM 7826 C CA . GLN D 1 249 ? 22.792 0.661 45.153 1.00 15.86 241 GLN D CA 1
ATOM 7827 C C . GLN D 1 249 ? 21.933 -0.037 44.097 1.00 12.94 241 GLN D C 1
ATOM 7828 O O . GLN D 1 249 ? 22.486 -0.604 43.149 1.00 12.76 241 GLN D O 1
ATOM 7834 N N . PHE D 1 250 ? 20.607 0.032 44.193 1.00 12.36 242 PHE D N 1
ATOM 7835 C CA . PHE D 1 250 ? 19.749 -0.602 43.200 1.00 14.53 242 PHE D CA 1
ATOM 7836 C C . PHE D 1 250 ? 19.146 0.394 42.224 1.00 12.40 242 PHE D C 1
ATOM 7837 O O . PHE D 1 250 ? 18.284 0.020 41.412 1.00 11.34 242 PHE D O 1
ATOM 7845 N N . VAL D 1 251 ? 19.574 1.654 42.265 1.00 13.21 243 VAL D N 1
ATOM 7846 C CA . VAL D 1 251 ? 18.868 2.710 41.548 1.00 13.61 243 VAL D CA 1
ATOM 7847 C C . VAL D 1 251 ? 19.769 3.306 40.472 1.00 15.54 243 VAL D C 1
ATOM 7848 O O . VAL D 1 251 ? 20.963 3.542 40.700 1.00 15.07 243 VAL D O 1
ATOM 7852 N N . TYR D 1 252 ? 19.187 3.531 39.288 1.00 15.71 244 TYR D N 1
ATOM 7853 C CA . TYR D 1 252 ? 19.787 4.358 38.251 1.00 14.96 244 TYR D CA 1
ATOM 7854 C C . TYR D 1 252 ? 18.903 5.583 38.060 1.00 17.47 244 TYR D C 1
ATOM 7855 O O . TYR D 1 252 ? 17.694 5.446 37.843 1.00 15.73 244 TYR D O 1
ATOM 7864 N N . SER D 1 253 ? 19.493 6.773 38.162 1.00 15.81 245 SER D N 1
ATOM 7865 C CA A SER D 1 253 ? 18.771 8.031 37.980 0.61 16.42 245 SER D CA 1
ATOM 7866 C CA B SER D 1 253 ? 18.765 8.024 37.973 0.39 16.41 245 SER D CA 1
ATOM 7867 C C . SER D 1 253 ? 19.105 8.564 36.592 1.00 17.24 245 SER D C 1
ATOM 7868 O O . SER D 1 253 ? 20.254 8.924 36.325 1.00 16.88 245 SER D O 1
ATOM 7873 N N . HIS D 1 254 ? 18.116 8.613 35.704 1.00 15.29 246 HIS D N 1
ATOM 7874 C CA . HIS D 1 254 ? 18.384 9.057 34.342 1.00 17.41 246 HIS D CA 1
ATOM 7875 C C . HIS D 1 254 ? 18.304 10.577 34.249 1.00 19.19 246 HIS D C 1
ATOM 7876 O O . HIS D 1 254 ? 17.244 11.171 34.498 1.00 19.71 246 HIS D O 1
ATOM 7883 N N . GLU D 1 255 ? 19.437 11.201 33.918 1.00 19.39 247 GLU D N 1
ATOM 7884 C CA . GLU D 1 255 ? 19.483 12.618 33.587 1.00 23.41 247 GLU D CA 1
ATOM 7885 C C . GLU D 1 255 ? 19.074 12.784 32.129 1.00 23.06 247 GLU D C 1
ATOM 7886 O O . GLU D 1 255 ? 19.803 12.374 31.221 1.00 20.16 247 GLU D O 1
ATOM 7892 N N . TRP D 1 256 ? 17.924 13.418 31.907 1.00 23.40 248 TRP D N 1
ATOM 7893 C CA . TRP D 1 256 ? 17.340 13.495 30.574 1.00 23.73 248 TRP D CA 1
ATOM 7894 C C . TRP D 1 256 ? 18.132 14.407 29.650 1.00 23.58 248 TRP D C 1
ATOM 7895 O O . TRP D 1 256 ? 18.610 15.476 30.048 1.00 23.86 248 TRP D O 1
ATOM 7906 N N . SER D 1 257 ? 18.207 14.002 28.390 1.00 23.88 249 SER D N 1
ATOM 7907 C CA . SER D 1 257 ? 18.673 14.841 27.296 1.00 23.06 249 SER D CA 1
ATOM 7908 C C . SER D 1 257 ? 17.529 14.969 26.301 1.00 23.45 249 SER D C 1
ATOM 7909 O O . SER D 1 257 ? 16.657 14.097 26.238 1.00 22.78 249 SER D O 1
ATOM 7912 N N . VAL D 1 258 ? 17.529 16.065 25.534 1.00 25.35 250 VAL D N 1
ATOM 7913 C CA . VAL D 1 258 ? 16.447 16.327 24.585 1.00 26.42 250 VAL D CA 1
ATOM 7914 C C . VAL D 1 258 ? 16.348 15.213 23.553 1.00 25.31 250 VAL D C 1
ATOM 7915 O O . VAL D 1 258 ? 17.348 14.809 22.947 1.00 23.59 250 VAL D O 1
ATOM 7919 N N . ARG D 1 259 ? 15.125 14.711 23.355 1.00 25.60 251 ARG D N 1
ATOM 7920 C CA . ARG D 1 259 ? 14.824 13.632 22.407 1.00 23.18 251 ARG D CA 1
ATOM 7921 C C . ARG D 1 259 ? 15.484 12.309 22.788 1.00 23.61 251 ARG D C 1
ATOM 7922 O O . ARG D 1 259 ? 15.714 11.450 21.931 1.00 23.63 251 ARG D O 1
ATOM 7930 N N . ASP D 1 260 ? 15.763 12.119 24.077 1.00 20.94 252 ASP D N 1
ATOM 7931 C CA . ASP D 1 260 ? 15.998 10.781 24.596 1.00 20.67 252 ASP D CA 1
ATOM 7932 C C . ASP D 1 260 ? 14.708 9.982 24.460 1.00 22.46 252 ASP D C 1
ATOM 7933 O O . ASP D 1 260 ? 13.631 10.466 24.826 1.00 21.72 252 ASP D O 1
ATOM 7938 N N . LEU D 1 261 ? 14.806 8.771 23.932 1.00 17.96 253 LEU D N 1
ATOM 7939 C CA A LEU D 1 261 ? 13.709 7.812 23.942 0.32 18.30 253 LEU D CA 1
ATOM 7940 C CA B LEU D 1 261 ? 13.703 7.815 23.946 0.68 18.11 253 LEU D CA 1
ATOM 7941 C C . LEU D 1 261 ? 14.075 6.740 24.960 1.00 18.05 253 LEU D C 1
ATOM 7942 O O . LEU D 1 261 ? 14.966 5.918 24.713 1.00 17.21 253 LEU D O 1
ATOM 7951 N N . VAL D 1 262 ? 13.422 6.760 26.108 1.00 17.21 254 VAL D N 1
ATOM 7952 C CA . VAL D 1 262 ? 13.739 5.809 27.162 1.00 17.22 254 VAL D CA 1
ATOM 7953 C C . VAL D 1 262 ? 12.695 4.700 27.143 1.00 20.09 254 VAL D C 1
ATOM 7954 O O . VAL D 1 262 ? 11.491 4.961 27.268 1.00 18.09 254 VAL D O 1
ATOM 7958 N N . MET D 1 263 ? 13.159 3.462 26.994 1.00 14.46 255 MET D N 1
ATOM 7959 C CA . MET D 1 263 ? 12.303 2.286 27.002 1.00 14.22 255 MET D CA 1
ATOM 7960 C C . MET D 1 263 ? 12.678 1.447 28.219 1.00 18.45 255 MET D C 1
ATOM 7961 O O . MET D 1 263 ? 13.855 1.109 28.405 1.00 19.10 255 MET D O 1
ATOM 7966 N N . TRP D 1 264 ? 11.701 1.151 29.081 1.00 13.13 256 TRP D N 1
ATOM 7967 C CA . TRP D 1 264 ? 12.011 0.406 30.290 1.00 15.31 256 TRP D CA 1
ATOM 7968 C C . TRP D 1 264 ? 11.040 -0.741 30.481 1.00 16.93 256 TRP D C 1
ATOM 7969 O O . TRP D 1 264 ? 9.855 -0.647 30.139 1.00 13.55 256 TRP D O 1
ATOM 7980 N N . ASP D 1 265 ? 11.567 -1.806 31.083 1.00 12.00 257 ASP D N 1
ATOM 7981 C CA . ASP D 1 265 ? 10.841 -3.063 31.256 1.00 15.98 257 ASP D CA 1
ATOM 7982 C C . ASP D 1 265 ? 10.200 -3.080 32.642 1.00 14.10 257 ASP D C 1
ATOM 7983 O O . ASP D 1 265 ? 10.869 -3.325 33.648 1.00 12.12 257 ASP D O 1
ATOM 7988 N N . ASN D 1 266 ? 8.882 -2.848 32.687 1.00 15.10 258 ASN D N 1
ATOM 7989 C CA . ASN D 1 266 ? 8.148 -2.871 33.947 1.00 12.64 258 ASN D CA 1
ATOM 7990 C C . ASN D 1 266 ? 8.177 -4.235 34.629 1.00 14.01 258 ASN D C 1
ATOM 7991 O O . ASN D 1 266 ? 7.908 -4.316 35.830 1.00 15.80 258 ASN D O 1
ATOM 7996 N N . ARG D 1 267 ? 8.499 -5.303 33.909 1.00 13.59 259 ARG D N 1
ATOM 7997 C CA . ARG D 1 267 ? 8.564 -6.634 34.506 1.00 11.49 259 ARG D CA 1
ATOM 7998 C C . ARG D 1 267 ? 9.757 -6.820 35.425 1.00 13.94 259 ARG D C 1
ATOM 7999 O O . ARG D 1 267 ? 9.809 -7.825 36.142 1.00 12.16 259 ARG D O 1
ATOM 8007 N N . ALA D 1 268 ? 10.711 -5.883 35.435 1.00 14.83 260 ALA D N 1
ATOM 8008 C CA . ALA D 1 268 ? 11.917 -6.036 36.235 1.00 14.39 260 ALA D CA 1
ATOM 8009 C C . ALA D 1 268 ? 12.220 -4.823 37.114 1.00 14.71 260 ALA D C 1
ATOM 8010 O O . ALA D 1 268 ? 13.255 -4.818 37.793 1.00 14.44 260 ALA D O 1
ATOM 8012 N N . LEU D 1 269 ? 11.342 -3.813 37.140 1.00 12.56 261 LEU D N 1
ATOM 8013 C CA . LEU D 1 269 ? 11.669 -2.525 37.717 1.00 13.76 261 LEU D CA 1
ATOM 8014 C C . LEU D 1 269 ? 10.508 -1.908 38.469 1.00 15.00 261 LEU D C 1
ATOM 8015 O O . LEU D 1 269 ? 9.336 -2.226 38.253 1.00 16.62 261 LEU D O 1
ATOM 8020 N N . MET D 1 270 ? 10.868 -0.948 39.303 1.00 12.45 262 MET D N 1
ATOM 8021 C CA . MET D 1 270 ? 9.988 0.145 39.681 1.00 11.84 262 MET D CA 1
ATOM 8022 C C . MET D 1 270 ? 10.652 1.412 39.168 1.00 14.71 262 MET D C 1
ATOM 8023 O O . MET D 1 270 ? 11.875 1.445 38.954 1.00 12.61 262 MET D O 1
ATOM 8028 N N . HIS D 1 271 ? 9.848 2.454 38.977 1.00 13.05 263 HIS D N 1
ATOM 8029 C CA . HIS D 1 271 ? 10.376 3.739 38.553 1.00 12.36 263 HIS D CA 1
ATOM 8030 C C . HIS D 1 271 ? 9.559 4.837 39.222 1.00 15.07 263 HIS D C 1
ATOM 8031 O O . HIS D 1 271 ? 8.494 4.585 39.788 1.00 14.40 263 HIS D O 1
ATOM 8038 N N . ARG D 1 272 ? 10.088 6.058 39.184 1.00 14.44 264 ARG D N 1
ATOM 8039 C CA . ARG D 1 272 ? 9.382 7.209 39.722 1.00 13.41 264 ARG D CA 1
ATOM 8040 C C . ARG D 1 272 ? 9.959 8.462 39.084 1.00 15.32 264 ARG D C 1
ATOM 8041 O O . ARG D 1 272 ? 11.116 8.480 38.654 1.00 15.57 264 ARG D O 1
ATOM 8049 N N . GLY D 1 273 ? 9.144 9.506 39.020 1.00 16.60 265 GLY D N 1
ATOM 8050 C CA . GLY D 1 273 ? 9.624 10.794 38.581 1.00 16.11 265 GLY D CA 1
ATOM 8051 C C . GLY D 1 273 ? 10.074 11.630 39.764 1.00 19.83 265 GLY D C 1
ATOM 8052 O O . GLY D 1 273 ? 9.608 11.447 40.885 1.00 20.92 265 GLY D O 1
ATOM 8053 N N . ARG D 1 274 ? 11.054 12.523 39.506 1.00 20.17 266 ARG D N 1
ATOM 8054 C CA . ARG D 1 274 ? 11.492 13.456 40.522 1.00 21.57 266 ARG D CA 1
ATOM 8055 C C . ARG D 1 274 ? 10.987 14.848 40.172 1.00 23.75 266 ARG D C 1
ATOM 8056 O O . ARG D 1 274 ? 11.020 15.241 38.999 1.00 26.51 266 ARG D O 1
ATOM 8064 N N . PRO D 1 275 ? 10.566 15.636 41.152 1.00 25.14 267 PRO D N 1
ATOM 8065 C CA . PRO D 1 275 ? 10.122 17.001 40.837 1.00 24.66 267 PRO D CA 1
ATOM 8066 C C . PRO D 1 275 ? 11.235 17.770 40.139 1.00 26.98 267 PRO D C 1
ATOM 8067 O O . PRO D 1 275 ? 12.418 17.461 40.286 1.00 27.31 267 PRO D O 1
ATOM 8071 N N . HIS D 1 276 ? 10.850 18.706 39.287 1.00 27.61 268 HIS D N 1
ATOM 8072 C CA . HIS D 1 276 ? 11.815 19.656 38.754 1.00 29.55 268 HIS D CA 1
ATOM 8073 C C . HIS D 1 276 ? 11.553 21.014 39.383 1.00 33.17 268 HIS D C 1
ATOM 8074 O O . HIS D 1 276 ? 10.430 21.315 39.798 1.00 33.97 268 HIS D O 1
ATOM 8081 N N . ILE D 1 277 ? 12.611 21.818 39.481 1.00 33.29 269 ILE D N 1
ATOM 8082 C CA . ILE D 1 277 ? 12.591 23.052 40.253 1.00 37.38 269 ILE D CA 1
ATOM 8083 C C . ILE D 1 277 ? 13.019 24.201 39.350 1.00 36.80 269 ILE D C 1
ATOM 8084 O O . ILE D 1 277 ? 14.114 24.168 38.781 1.00 34.66 269 ILE D O 1
ATOM 8089 N N . PRO D 1 278 ? 12.189 25.243 39.173 1.00 36.73 270 PRO D N 1
ATOM 8090 C CA . PRO D 1 278 ? 10.850 25.316 39.769 1.00 37.14 270 PRO D CA 1
ATOM 8091 C C . PRO D 1 278 ? 9.832 24.485 39.003 1.00 38.44 270 PRO D C 1
ATOM 8092 O O . PRO D 1 278 ? 10.051 24.211 37.824 1.00 39.14 270 PRO D O 1
ATOM 8096 N N . GLU D 1 279 ? 8.729 24.102 39.651 1.00 38.56 271 GLU D N 1
ATOM 8097 C CA . GLU D 1 279 ? 7.725 23.292 38.972 1.00 39.50 271 GLU D CA 1
ATOM 8098 C C . GLU D 1 279 ? 7.121 24.017 37.775 1.00 41.81 271 GLU D C 1
ATOM 8099 O O . GLU D 1 279 ? 6.536 23.373 36.900 1.00 45.17 271 GLU D O 1
ATOM 8101 N N . THR D 1 280 ? 7.268 25.338 37.704 1.00 42.03 272 THR D N 1
ATOM 8102 C CA . THR D 1 280 ? 6.697 26.096 36.600 1.00 45.92 272 THR D CA 1
ATOM 8103 C C . THR D 1 280 ? 7.473 25.927 35.298 1.00 46.11 272 THR D C 1
ATOM 8104 O O . THR D 1 280 ? 6.941 26.258 34.234 1.00 47.69 272 THR D O 1
ATOM 8108 N N . ASP D 1 281 ? 8.710 25.439 35.349 1.00 43.69 273 ASP D N 1
ATOM 8109 C CA . ASP D 1 281 ? 9.455 25.198 34.120 1.00 42.41 273 ASP D CA 1
ATOM 8110 C C . ASP D 1 281 ? 8.729 24.188 33.242 1.00 41.48 273 ASP D C 1
ATOM 8111 O O . ASP D 1 281 ? 8.028 23.295 33.727 1.00 37.40 273 ASP D O 1
ATOM 8116 N N . VAL D 1 282 ? 8.904 24.340 31.933 1.00 44.67 274 VAL D N 1
ATOM 8117 C CA . VAL D 1 282 ? 8.205 23.487 30.984 1.00 47.71 274 VAL D CA 1
ATOM 8118 C C . VAL D 1 282 ? 8.888 22.128 30.943 1.00 48.14 274 VAL D C 1
ATOM 8119 O O . VAL D 1 282 ? 10.122 22.020 30.963 1.00 46.18 274 VAL D O 1
ATOM 8121 N N . ARG D 1 283 ? 8.070 21.084 30.902 1.00 51.42 275 ARG D N 1
ATOM 8122 C CA . ARG D 1 283 ? 8.538 19.709 30.791 1.00 53.18 275 ARG D CA 1
ATOM 8123 C C . ARG D 1 283 ? 7.561 18.960 29.899 1.00 51.38 275 ARG D C 1
ATOM 8124 O O . ARG D 1 283 ? 6.404 18.763 30.279 1.00 57.25 275 ARG D O 1
ATOM 8132 N N . GLU D 1 284 ? 8.012 18.553 28.715 1.00 58.50 276 GLU D N 1
ATOM 8133 C CA . GLU D 1 284 ? 7.157 17.888 27.739 1.00 49.73 276 GLU D CA 1
ATOM 8134 C C . GLU D 1 284 ? 7.713 16.505 27.438 1.00 41.37 276 GLU D C 1
ATOM 8135 O O . GLU D 1 284 ? 8.846 16.380 26.963 1.00 39.88 276 GLU D O 1
ATOM 8141 N N . MET D 1 285 ? 6.912 15.475 27.705 1.00 40.67 277 MET D N 1
ATOM 8142 C CA . MET D 1 285 ? 7.268 14.086 27.442 1.00 37.24 277 MET D CA 1
ATOM 8143 C C . MET D 1 285 ? 6.123 13.409 26.706 1.00 36.22 277 MET D C 1
ATOM 8144 O O . MET D 1 285 ? 4.957 13.569 27.083 1.00 35.77 277 MET D O 1
ATOM 8149 N N . HIS D 1 286 ? 6.451 12.625 25.682 1.00 33.31 278 HIS D N 1
ATOM 8150 C CA . HIS D 1 286 ? 5.454 11.842 24.964 1.00 32.56 278 HIS D CA 1
ATOM 8151 C C . HIS D 1 286 ? 5.613 10.386 25.373 1.00 29.16 278 HIS D C 1
ATOM 8152 O O . HIS D 1 286 ? 6.733 9.869 25.412 1.00 26.32 278 HIS D O 1
ATOM 8159 N N . ARG D 1 287 ? 4.495 9.734 25.678 1.00 30.13 279 ARG D N 1
ATOM 8160 C CA . ARG D 1 287 ? 4.498 8.432 26.319 1.00 31.31 279 ARG D CA 1
ATOM 8161 C C . ARG D 1 287 ? 3.755 7.403 25.475 1.00 29.31 279 ARG D C 1
ATOM 8162 O O . ARG D 1 287 ? 2.777 7.721 24.790 1.00 31.58 279 ARG D O 1
ATOM 8170 N N . ALA D 1 288 ? 4.209 6.154 25.559 1.00 23.74 280 ALA D N 1
ATOM 8171 C CA . ALA D 1 288 ? 3.496 5.019 24.997 1.00 24.78 280 ALA D CA 1
ATOM 8172 C C . ALA D 1 288 ? 3.743 3.815 25.892 1.00 23.69 280 ALA D C 1
ATOM 8173 O O . ALA D 1 288 ? 4.821 3.666 26.473 1.00 21.99 280 ALA D O 1
ATOM 8175 N N . THR D 1 289 ? 2.752 2.930 25.964 1.00 24.11 281 THR D N 1
ATOM 8176 C CA . THR D 1 289 ? 2.826 1.794 26.872 1.00 24.81 281 THR D CA 1
ATOM 8177 C C . THR D 1 289 ? 2.366 0.541 26.147 1.00 20.60 281 THR D C 1
ATOM 8178 O O . THR D 1 289 ? 1.375 0.573 25.413 1.00 23.09 281 THR D O 1
ATOM 8182 N N . THR D 1 290 ? 3.106 -0.547 26.321 1.00 20.02 282 THR D N 1
ATOM 8183 C CA . THR D 1 290 ? 2.697 -1.847 25.816 1.00 17.74 282 THR D CA 1
ATOM 8184 C C . THR D 1 290 ? 2.259 -2.705 26.992 1.00 18.60 282 THR D C 1
ATOM 8185 O O . THR D 1 290 ? 2.716 -2.509 28.124 1.00 16.72 282 THR D O 1
ATOM 8189 N N . LEU D 1 291 ? 1.359 -3.646 26.718 1.00 18.40 283 LEU D N 1
ATOM 8190 C CA . LEU D 1 291 ? 0.855 -4.551 27.736 1.00 17.66 283 LEU D CA 1
ATOM 8191 C C . LEU D 1 291 ? 1.596 -5.874 27.655 1.00 19.24 283 LEU D C 1
ATOM 8192 O O . LEU D 1 291 ? 2.045 -6.288 26.584 1.00 18.75 283 LEU D O 1
ATOM 8197 N N . ASP D 1 292 ? 1.743 -6.522 28.810 1.00 20.00 284 ASP D N 1
ATOM 8198 C CA . ASP D 1 292 ? 2.463 -7.791 28.901 1.00 17.52 284 ASP D CA 1
ATOM 8199 C C . ASP D 1 292 ? 1.509 -8.939 28.562 1.00 19.29 284 ASP D C 1
ATOM 8200 O O . ASP D 1 292 ? 1.258 -9.841 29.360 1.00 20.00 284 ASP D O 1
ATOM 8205 N N . ASP D 1 293 ? 0.969 -8.867 27.344 1.00 18.50 285 ASP D N 1
ATOM 8206 C CA . ASP D 1 293 ? 0.030 -9.857 26.814 1.00 20.70 285 ASP D CA 1
ATOM 8207 C C . ASP D 1 293 ? 0.835 -11.006 26.235 1.00 23.21 285 ASP D C 1
ATOM 8208 O O . ASP D 1 293 ? 1.396 -10.897 25.144 1.00 26.06 285 ASP D O 1
ATOM 8213 N N . ARG D 1 294 ? 0.898 -12.117 26.953 1.00 21.42 286 ARG D N 1
ATOM 8214 C CA A ARG D 1 294 ? 1.712 -13.245 26.515 0.48 23.22 286 ARG D CA 1
ATOM 8215 C CA B ARG D 1 294 ? 1.721 -13.229 26.502 0.52 23.20 286 ARG D CA 1
ATOM 8216 C C . ARG D 1 294 ? 0.992 -14.147 25.520 1.00 24.91 286 ARG D C 1
ATOM 8217 O O . ARG D 1 294 ? 1.532 -15.197 25.157 1.00 25.24 286 ARG D O 1
ATOM 8232 N N . THR D 1 295 ? -0.217 -13.774 25.079 1.00 26.58 287 THR D N 1
ATOM 8233 C CA . THR D 1 295 ? -0.819 -14.401 23.903 1.00 28.10 287 THR D CA 1
ATOM 8234 C C . THR D 1 295 ? -0.436 -13.677 22.621 1.00 28.84 287 THR D C 1
ATOM 8235 O O . THR D 1 295 ? -0.695 -14.186 21.526 1.00 29.67 287 THR D O 1
ATOM 8239 N N . TRP D 1 296 ? 0.138 -12.487 22.743 1.00 31.27 288 TRP D N 1
ATOM 8240 C CA . TRP D 1 296 ? 0.508 -11.672 21.599 1.00 33.42 288 TRP D CA 1
ATOM 8241 C C . TRP D 1 296 ? 1.796 -12.187 20.974 1.00 34.22 288 TRP D C 1
ATOM 8242 O O . TRP D 1 296 ? 2.705 -12.631 21.675 1.00 33.56 288 TRP D O 1
ATOM 8253 N N . THR D 1 297 ? 1.871 -12.109 19.650 1.00 38.80 289 THR D N 1
ATOM 8254 C CA . THR D 1 297 ? 3.055 -12.481 18.894 1.00 44.26 289 THR D CA 1
ATOM 8255 C C . THR D 1 297 ? 3.287 -11.418 17.831 1.00 47.11 289 THR D C 1
ATOM 8256 O O . THR D 1 297 ? 2.336 -10.836 17.300 1.00 47.97 289 THR D O 1
ATOM 8260 N N . ARG D 1 298 ? 4.558 -11.158 17.537 1.00 48.53 290 ARG D N 1
ATOM 8261 C C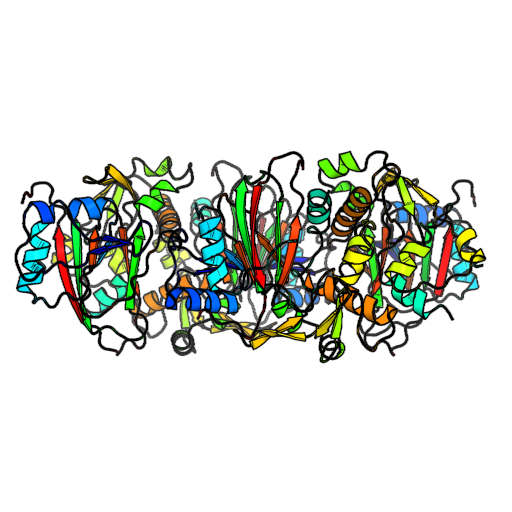A . ARG D 1 298 ? 4.930 -10.201 16.504 1.00 51.39 290 ARG D CA 1
ATOM 8262 C C . ARG D 1 298 ? 4.460 -10.681 15.128 1.00 56.48 290 ARG D C 1
ATOM 8263 O O . ARG D 1 298 ? 3.532 -10.122 14.544 1.00 57.83 290 ARG D O 1
#

Solvent-accessible surface area: 43301 Å² total; per-residue (Å²): 134,44,13,38,45,41,8,36,18,21,53,0,0,0,65,1,12,21,13,54,5,40,122,136,36,67,86,71,70,20,60,37,0,30,98,2,2,8,108,12,2,0,0,0,0,13,110,9,154,4,76,68,110,59,3,73,70,16,0,41,11,1,0,35,69,73,145,114,59,80,93,25,85,75,11,36,39,36,41,31,22,1,26,8,0,45,33,106,70,11,2,21,2,3,1,30,0,0,50,73,43,10,97,85,21,2,32,4,26,0,0,0,2,4,8,0,13,60,138,10,52,91,65,17,70,140,59,0,85,75,24,26,0,46,0,29,14,24,33,16,30,32,70,1,5,24,116,100,28,69,121,76,59,97,74,84,35,51,80,17,89,28,121,0,20,46,83,12,70,55,47,47,79,77,2,2,6,2,9,43,13,15,14,39,0,53,78,84,80,40,9,55,0,55,11,13,14,42,26,0,47,75,38,0,31,63,62,36,5,26,24,46,0,110,21,55,73,36,3,0,0,1,8,0,4,12,3,3,1,14,16,13,44,26,26,45,72,77,126,56,91,69,65,44,39,74,7,29,0,32,10,40,137,118,69,105,73,121,89,27,40,58,40,8,35,19,23,50,0,0,0,65,1,19,25,16,78,6,45,52,133,37,58,75,126,69,20,60,50,0,30,109,14,3,10,109,12,2,0,0,0,0,38,175,11,133,2,76,68,113,58,3,78,68,16,0,39,11,0,1,36,61,66,133,99,156,109,65,81,92,27,84,77,12,34,38,37,48,32,17,1,15,8,0,44,37,106,71,12,2,20,2,0,0,16,0,0,51,77,42,10,99,90,23,2,34,4,26,0,0,0,2,4,7,0,12,63,137,12,54,121,58,15,68,72,59,0,76,76,24,25,0,46,0,28,14,28,32,16,35,32,59,2,6,26,117,99,26,68,86,137,56,104,74,76,34,52,78,18,93,26,126,0,19,41,82,12,69,55,49,48,78,85,3,2,6,1,9,43,12,15,14,38,1,51,80,86,84,41,11,56,0,52,8,15,12,37,27,0,47,69,38,0,31,65,61,33,4,29,24,44,0,113,24,60,75,34,3,0,0,1,0,1,4,13,2,3,1,8,20,18,48,25,26,50,73,70,125,57,96,79,64,39,40,117,6,19,0,31,11,43,131,120,67,95,90,105,126,28,86,60,94,47,24,9,52,76,0,0,0,64,1,55,84,26,96,4,47,52,135,37,71,89,71,67,19,60,53,0,26,106,15,2,9,106,23,2,0,0,0,0,30,192,11,147,5,78,72,108,54,3,72,70,14,0,38,14,1,1,34,68,72,91,110,154,152,102,72,118,16,86,77,10,36,42,35,50,32,20,1,14,7,0,41,33,107,71,10,1,23,2,0,0,14,0,0,48,77,44,11,98,83,23,2,35,4,27,0,0,0,2,4,12,0,16,72,102,7,57,98,62,15,69,140,57,0,107,75,25,25,0,44,0,27,15,27,32,14,25,30,59,1,7,31,119,96,24,70,120,78,35,98,76,83,36,49,79,16,93,27,124,0,23,39,81,10,72,58,44,49,81,82,3,2,7,2,9,44,12,14,13,40,0,53,78,84,80,42,10,56,0,53,9,13,13,41,27,0,46,76,40,0,26,49,41,35,2,13,24,36,0,76,22,61,68,35,3,0,0,0,0,0,3,12,2,3,0,9,19,14,53,22,28,39,64,117,122,55,94,76,64,40,41,118,7,18,0,31,9,40,140,124,70,120,118,136,30,87,57,91,54,24,9,55,79,0,0,0,64,1,57,84,23,78,4,32,131,134,39,68,87,66,71,18,60,60,0,29,105,16,2,9,105,21,2,0,0,0,0,18,183,10,149,5,77,69,109,55,3,78,67,16,0,42,12,1,0,35,60,67,132,104,157,99,84,117,28,85,78,16,38,44,39,56,31,22,1,14,7,0,45,35,106,69,11,1,22,2,0,0,17,0,0,49,81,42,12,98,81,22,2,36,6,27,0,0,0,2,4,7,0,4,68,120,11,53,129,70,14,97,80,60,0,71,75,27,33,0,48,0,28,15,24,35,15,37,32,57,5,6,28,123,101,26,69,84,76,57,106,75,80,33,48,84,15,96,23,98,0,13,26,81,11,74,52,48,46,81,83,2,2,6,2,12,41,15,16,16,31,0,50,79,81,80,56,9,54,0,57,9,14,14,46,28,0,48,75,42,0,28,48,41,68,2,14,25,40,0,78,23,60,76,36,3,0,0,1,0,0,4,12,2,4,1,9,16,15,49,31,27,61,71,76,127,56,64,80,66,48,42,116,8,16,0,31,8,35,146,126,72,118,114

Sequence (1032 aa):
MSLNVEAAHPFIAARIHGLDLSKPLSDERIVEIEQASGQYPVLIFPRQYIDDDQLLAFAAGFGPLQVDRRRMNNLTSSRRRWHSDASYLPLPARYSFLLSSYIVPAVGGQTQFADMRAAYDKLPDHLRKVVEGLSCHYDIMASRAAAGFYDASDEERKALAPCIHELVRTHPISGRKSLYLSSHATHVVGWPEPEGRDLLRELTEFATQPQFVYSHEWSVRDLVMWDNRALMHRGRPHIPETDVREMHRATTLDDRTWTRGSLNVEAAHPFIAARIHGLDLSKPLSDERIVEIEQASGQYPVLIFPRRQYIDDDQLLAFAAGFGPLQVAVDRRRMNNLTSSRRRWHSDASYLPLPARYSFLLSYIVPAVGGQTQFADMRAAYDKLPDDHLRRKVVEGLSCHYDIMASRAAAGFYDASDEERKALAPCIHELVRTHPISGRKSLYLSSHATHVVGWPEPEGRDLLRELTEFATQPQFVYSHEWSVRDLLVMWDNRALMHRGRPHIPETDVREMHRATTLDDRTWTRGSLNVEAAHPFIAARIHGLDLSKPLSDERIVEIEQASGQYPVLIFPRQYIDDDQLLAFAAGFGPLQVAVDRRRMNNLTSRRRWHSDASYLPLPARYSFLLSSYIVPAVGGQTQFADMRAAYDKLPDHLRKVVEGLSCHYDIMASRAAAGFYDASDEERKALAPCIHELVRTHPISGRKSLYLSSHATHVVGWPEPEGRDLLRELTEFATQPQFVYSHEWSVRDLVMWDNRALMHRGRPHIPETDVREMHRATTLDDRTWTRSLNVEAAHPFIAARIHGLDLSKPLSDERIVEEIEQASGQYPVLIFPRQYIDDDQLLAFAAGFGPLQVAVRRRMNNLTSRRWHSDASYLPLPARYSFLLSYIVPAVGGQTQFADMRAAYDKLPDDHLRRKVVEGLSCHYDIMASRAAAGFYDASDEERKALAPCIHELVRTHPISGRKSLYLSSHATHVVGWPEEPEGRDLLRELTEFATQPQFVYSSHEWSVRDLLVMWDNRALMHRGRPHIPETDVREMHRATTLDDRRTWTR

Secondary structure (DSSP, 8-state):
--SEEEESSSSSEEEEES--TTSPPPHHHHHHHHHHHHH-SEEEE------HHHHHHHHTTSSPBP--HHHHHHHHTTS-B-TTTTSSS-EEEEEEEEEE--SSB--EEEEEHHHHHHT--HHHHHHHTT-EEEE-HHHHHHHTT-----HHHHHHT--EEEESEEE-TTT--EEE---TTEEEETTS-HHHHHHHHHHHHHHHTSGGGEEEE---TT-EEEEEGGGEEEEE--BSSTTS--EEEEEEEE--TT----/--EEEESSSSSEEEEES--TTSPPPHHHHHHHHHHHHH-SEEEE-S----HHHHHHHHTTTSPBPPP--HHHHHHHHTTS-B-TTTTSSS-EEEEEEEEEE--SSB--EEEEEHHHHHHH--HHHHHHHTT-EEEE-HHHHHHHTT-----HHHHHHT--EEEESEEE-TTT--EEE---TTEEEETTS-HHHHHHHHHHHHHHHTSGGGEEEE---TT-EEEEEGGGEEEEE--BSSTTS--EEEEEEEE--TT----/--EEEESSSSSEEEEES--TTSPPPHHHHHHHHHHHHH-SEEEE------HHHHHHHHTTSSPBPPP---HHHHHHHTTS-B-TTTTSSS-EEEEEEEEEE--SSB--EEEEEHHHHHHT--HHHHHHHTT-EEEE-HHHHHHHTT-----HHHHHHT--EEEESEEE-TTT--EEE---TTEEEETTS-HHHHHHHHHHHHHHHTSGGGEEEE---TT-EEEEETTSEEEEE--BSSTTS--EEEEEEEE--TT---/--EEEESSSSSEEEEES--TTSPPPHHHHHHHHHHHHH-SEEEE-S----HHHHHHHHHTTSPBPP---HHHHHHHTTS-B-TTTTSSS-EEEEEEEEEE--SSB--EEEEEHHHHHHH--HHHHHHHTT-EEEE-HHHHHHHTT-----HHHHHHT--EEEESEEE-TTT--EEE---TTEEEETTS-HHHHHHHHHHHHHHHTSGGGEEEE---TT-EEEEETTSEEEEE--BSSTTS--EEEEEEEE--TT---

Foldseek 3Di:
DPWPWADPDQFAEIETEDDALQDDDDLVVLVVVVLVCLRHQKYKYPDHPHDPVSVQRNVVQVFAWDDVVVVLCQQLLQFWFQAQPLPPWGFFKKKKWWADAFPFFFWKKKFFQLVLLVPDDPVLVVVLPFWKFKFAVCVLSVVSPDNDDDPVVCVVRPIDMDRQWDQDPNNRGIGGNAGSRTQFIPPDDRVVRNVSNVVSVVSRPPPVRMDIDDDDHGIMMMGGSRGIIMHTIQGPPNPDDIDMDMITHIPDVPDDRD/DWPWADPDPFAEIETEDDALQDQDDLVVLVVVVLVCLRHQKYKYPDHPHDPVSVQRNVVQVFAWDDDDVVVVLCQQLLQFWFQAQPLPPWGFFKKKKWWADAFPFFFWKKKFFQLVLLVPDDVVLVVVLPPWKFKFAPCVLSVVSPDNDDDPVVCVVRPIDMDRQWDQDPNNRGTGGNAGSRTQFIPPDDRVVRNVSSVVSVVSRPDPVRMDIDDDDHGIIMMGTSRGIIMHTIQGPPNPDDIDMDMITHIPDVVDDSD/DWDWADPDPFAEIETEDDALQDDDDLVVLVVVVLVCLRHQKYKYPDHPHDPVSVQRRQVSPFAWDDDPVCPVLCQQLLQFWFQAQPQPPWGFFKKKKWWADAFPFFWWKKKFFQLVLLVPDDPVLVVVLPFWKFKFAPQVLSVVSPDNDDDPVVCVVRPIDMDRQWDQDPNNRGIGGNAGSRTQFIPPDDRVVRNVSSVVSVVSRPPVVRMDIDRDDHGIMMMGGSRGIIMHTIQGPPNPDDIDMDIITHIPDVPDDD/DWDWADPDQFAEIETEDDALQDDDDPVVLVVVVLVCLRHQKYKYPDHPHDPVSVQNSVVSVFAWDDDPPPVLCQQLLQFWFQAQPLPPWGFFKKKKWWADAFPFFWWKKKFFQLVLLVPDDPVLVVVQPFWKFKFAVCVLSVVVPDNDDDPVVCVVRPIDMDRQWDQDPNNRGIGGNAGSRTQFIPPDDRVVGNVSSVVSVVSRPDVVRMDIDDDDHGIMMMGTSRGIIMHTIQGPPNPDDTDMDMITHIPPVVDDD

CATH classification: 3.60.130.10